Protein AF-A0A429BP55-F1 (afdb_monomer_lite)

Structure (mmCIF, N/CA/C/O backbone):
data_AF-A0A429BP55-F1
#
_entry.id   AF-A0A429BP55-F1
#
loop_
_atom_site.group_PDB
_atom_site.id
_atom_site.type_symbol
_atom_site.label_atom_id
_atom_site.label_alt_id
_atom_site.label_comp_id
_atom_site.label_asym_id
_atom_site.label_entity_id
_atom_site.label_seq_id
_atom_site.pdbx_PDB_ins_code
_atom_site.Cartn_x
_atom_site.Cartn_y
_atom_site.Cartn_z
_atom_site.occupancy
_atom_site.B_iso_or_equiv
_atom_site.auth_seq_id
_atom_site.auth_comp_id
_atom_site.auth_asym_id
_atom_site.auth_atom_id
_atom_site.pdbx_PDB_model_num
ATOM 1 N N . MET A 1 1 ? 39.271 -31.319 24.618 1.00 37.16 1 MET A N 1
ATOM 2 C CA . MET A 1 1 ? 38.105 -32.172 24.291 1.00 37.16 1 MET A CA 1
ATOM 3 C C . MET A 1 1 ? 37.480 -31.699 22.980 1.00 37.16 1 MET A C 1
ATOM 5 O O . MET A 1 1 ? 36.964 -30.593 22.928 1.00 37.16 1 MET A O 1
ATOM 9 N N . LYS A 1 2 ? 37.598 -32.488 21.903 1.00 29.12 2 LYS A N 1
ATOM 10 C CA . LYS A 1 2 ? 37.052 -32.198 20.561 1.00 29.12 2 LYS A CA 1
ATOM 11 C C . LYS A 1 2 ? 35.663 -32.841 20.429 1.00 29.12 2 LYS A C 1
ATOM 13 O O . LYS A 1 2 ? 35.550 -34.039 20.671 1.00 29.12 2 LYS A O 1
ATOM 18 N N . ARG A 1 3 ? 34.631 -32.101 20.001 1.00 34.28 3 ARG A N 1
ATOM 19 C CA . ARG A 1 3 ? 33.335 -32.673 19.581 1.00 34.28 3 ARG A CA 1
ATOM 20 C C . ARG A 1 3 ? 33.127 -32.482 18.077 1.00 34.28 3 ARG A C 1
ATOM 22 O O . ARG A 1 3 ? 33.159 -31.365 17.570 1.00 34.28 3 ARG A O 1
ATOM 29 N N . LYS A 1 4 ? 32.957 -33.615 17.389 1.00 33.56 4 LYS A N 1
ATOM 30 C CA . LYS A 1 4 ? 32.646 -33.768 15.960 1.00 33.56 4 LYS A CA 1
ATOM 31 C C . LYS A 1 4 ? 31.171 -33.431 15.699 1.00 33.56 4 LYS A C 1
ATOM 33 O O . LYS A 1 4 ? 30.312 -33.830 16.479 1.00 33.56 4 LYS A O 1
ATOM 38 N N . ARG A 1 5 ? 30.890 -32.763 14.576 1.00 32.97 5 ARG A N 1
ATOM 39 C CA . ARG A 1 5 ? 29.555 -32.632 13.964 1.00 32.97 5 ARG A CA 1
ATOM 40 C C . ARG A 1 5 ? 29.449 -33.611 12.792 1.00 32.97 5 ARG A C 1
ATOM 42 O O . ARG A 1 5 ? 30.301 -33.589 11.907 1.00 32.97 5 ARG A O 1
ATOM 49 N N . THR A 1 6 ? 28.413 -34.440 12.782 1.00 35.06 6 THR A N 1
ATOM 50 C CA . THR A 1 6 ? 28.019 -35.309 11.665 1.00 35.06 6 THR A CA 1
ATOM 51 C C . THR A 1 6 ? 26.952 -34.619 10.810 1.00 35.06 6 THR A C 1
ATOM 53 O O . THR A 1 6 ? 26.024 -34.008 11.333 1.00 35.06 6 THR A O 1
ATOM 56 N N . LYS A 1 7 ? 27.113 -34.700 9.484 1.00 29.69 7 LYS A N 1
ATOM 57 C CA . LYS A 1 7 ? 26.127 -34.319 8.459 1.00 29.69 7 LYS A CA 1
ATOM 58 C C . LYS A 1 7 ? 25.256 -35.540 8.143 1.00 29.69 7 LYS A C 1
ATOM 60 O O . LYS A 1 7 ? 25.817 -36.620 7.975 1.00 29.69 7 LYS A O 1
ATOM 65 N N . SER A 1 8 ? 23.941 -35.373 7.989 1.00 30.20 8 SER A N 1
ATOM 66 C CA . SER A 1 8 ? 23.091 -36.347 7.291 1.00 30.20 8 SER A CA 1
ATOM 67 C C . SER A 1 8 ? 22.603 -35.755 5.965 1.00 30.20 8 SER A C 1
ATOM 69 O O . SER A 1 8 ? 22.223 -34.588 5.880 1.00 30.20 8 SER A O 1
ATOM 71 N N . GLN A 1 9 ? 22.703 -36.566 4.913 1.00 29.52 9 GLN A N 1
ATOM 72 C CA . GLN A 1 9 ? 22.102 -36.353 3.601 1.00 29.52 9 GLN A CA 1
ATOM 73 C C . GLN A 1 9 ? 20.758 -37.083 3.584 1.00 29.52 9 GLN A C 1
ATOM 75 O O . GLN A 1 9 ? 20.700 -38.253 3.958 1.00 29.52 9 GLN A O 1
ATOM 80 N N . ILE A 1 10 ? 19.702 -36.426 3.107 1.00 33.28 10 ILE A N 1
ATOM 81 C CA . ILE A 1 10 ? 18.443 -37.079 2.736 1.00 33.28 10 ILE A CA 1
ATOM 82 C C . ILE A 1 10 ? 18.204 -36.771 1.261 1.00 33.28 10 ILE A C 1
ATOM 84 O O . ILE A 1 10 ? 18.055 -35.615 0.872 1.00 33.28 10 ILE A O 1
ATOM 88 N N . GLY A 1 11 ? 18.238 -37.823 0.445 1.00 28.67 11 GLY A N 1
ATOM 89 C CA . GLY A 1 11 ? 17.853 -37.795 -0.960 1.00 28.67 11 GLY A CA 1
ATOM 90 C C . GLY A 1 11 ? 16.355 -38.035 -1.118 1.00 28.67 11 GLY A C 1
ATOM 91 O O . GLY A 1 11 ? 15.770 -38.843 -0.399 1.00 28.67 11 GLY A O 1
ATOM 92 N N . THR A 1 12 ? 15.744 -37.373 -2.094 1.00 30.12 12 THR A N 1
ATOM 93 C CA . THR A 1 12 ? 14.359 -37.614 -2.507 1.00 30.12 12 THR A CA 1
ATOM 94 C C . THR A 1 12 ? 14.323 -37.988 -3.989 1.00 30.12 12 THR A C 1
ATOM 96 O O . THR A 1 12 ? 14.808 -37.268 -4.859 1.00 30.12 12 THR A O 1
ATOM 99 N N . LYS A 1 13 ? 13.779 -39.181 -4.262 1.00 30.66 13 LYS A N 1
ATOM 100 C CA . LYS A 1 13 ? 13.441 -39.699 -5.594 1.00 30.66 13 LYS A CA 1
ATOM 101 C C . LYS A 1 13 ? 12.075 -39.147 -6.003 1.00 30.66 13 LYS A C 1
ATOM 103 O O . LYS A 1 13 ? 11.149 -39.178 -5.198 1.00 30.66 13 LYS A O 1
ATOM 108 N N . SER A 1 14 ? 11.936 -38.708 -7.253 1.00 28.72 14 SER A N 1
ATOM 109 C CA . SER A 1 14 ? 10.660 -38.318 -7.855 1.00 28.72 14 SER A CA 1
ATOM 110 C C . SER A 1 14 ? 10.178 -39.379 -8.857 1.00 28.72 14 SER A C 1
ATOM 112 O O . SER A 1 14 ? 10.901 -39.813 -9.751 1.00 28.72 14 SER A O 1
ATOM 114 N N . SER A 1 15 ? 8.922 -39.789 -8.703 1.00 30.98 15 SER A N 1
ATOM 115 C CA . SER A 1 15 ? 8.085 -40.490 -9.686 1.00 30.98 15 SER A CA 1
ATOM 116 C C . SER A 1 15 ? 6.729 -39.781 -9.620 1.00 30.98 15 SER A C 1
ATOM 118 O O . SER A 1 15 ? 6.245 -39.537 -8.524 1.00 30.98 15 SER A O 1
ATOM 120 N N . GLY A 1 16 ? 6.104 -39.312 -10.691 1.00 28.91 16 GLY A N 1
ATOM 121 C CA . GLY A 1 16 ? 5.566 -40.102 -11.786 1.00 28.91 16 GLY A CA 1
ATOM 122 C C . GLY A 1 16 ? 4.452 -39.284 -12.457 1.00 28.91 16 GLY A C 1
ATOM 123 O O . GLY A 1 16 ? 3.737 -38.525 -11.811 1.00 28.91 16 GLY A O 1
ATOM 124 N N . ARG A 1 17 ? 4.368 -39.407 -13.781 1.00 32.41 17 ARG A N 1
ATOM 125 C CA . ARG A 1 17 ? 3.442 -38.732 -14.707 1.00 32.41 17 ARG A CA 1
ATOM 126 C C . ARG A 1 17 ? 1.975 -39.135 -14.500 1.00 32.41 17 ARG A C 1
ATOM 128 O O . ARG A 1 17 ? 1.699 -40.315 -14.331 1.00 32.41 17 ARG A O 1
ATOM 135 N N . SER A 1 18 ? 1.051 -38.212 -14.785 1.00 30.89 18 SER A N 1
ATOM 136 C CA . SER A 1 18 ? -0.277 -38.544 -15.326 1.00 30.89 18 SER A CA 1
ATOM 137 C C . SER A 1 18 ? -0.687 -37.565 -16.433 1.00 30.89 18 SER A C 1
ATOM 139 O O . SER A 1 18 ? -0.351 -36.383 -16.398 1.00 30.89 18 SER A O 1
ATOM 141 N N . LYS A 1 19 ? -1.332 -38.120 -17.462 1.00 34.16 19 LYS A N 1
ATOM 142 C CA . LYS A 1 19 ? -1.712 -37.529 -18.752 1.00 34.16 19 LYS A CA 1
ATOM 143 C C . LYS A 1 19 ? -3.170 -37.063 -18.706 1.00 34.16 19 LYS A C 1
ATOM 145 O O . LYS A 1 19 ? -4.012 -37.800 -18.208 1.00 34.16 19 LYS A O 1
ATOM 150 N N . THR A 1 20 ? -3.498 -35.961 -19.377 1.00 31.48 20 THR A N 1
ATOM 151 C CA . THR A 1 20 ? -4.874 -35.659 -19.811 1.00 31.48 20 THR A CA 1
ATOM 152 C C . THR A 1 20 ? -4.904 -35.173 -21.264 1.00 31.48 20 THR A C 1
ATOM 154 O O . THR A 1 20 ? -3.997 -34.492 -21.741 1.00 31.48 20 THR A O 1
ATOM 157 N N . ALA A 1 21 ? -5.928 -35.638 -21.983 1.00 33.66 21 ALA A N 1
ATOM 158 C CA . ALA A 1 21 ? -6.158 -35.515 -23.423 1.00 33.66 21 ALA A CA 1
ATOM 159 C C . ALA A 1 21 ? -6.914 -34.214 -23.805 1.00 33.66 21 ALA A C 1
ATOM 161 O O . ALA A 1 21 ? -7.487 -33.570 -22.924 1.00 33.66 21 ALA A O 1
ATOM 162 N N . PRO A 1 22 ? -6.936 -33.810 -25.096 1.00 40.03 22 PRO A N 1
ATOM 163 C CA . PRO A 1 22 ? -7.353 -32.470 -25.506 1.00 40.03 22 PRO A CA 1
ATOM 164 C C . PRO A 1 22 ? -8.816 -32.372 -25.973 1.00 40.03 22 PRO A C 1
ATOM 166 O O . PRO A 1 22 ? -9.402 -33.309 -26.514 1.00 40.03 22 PRO A O 1
ATOM 169 N N . ARG A 1 23 ? -9.375 -31.168 -25.808 1.00 30.86 23 ARG A N 1
ATOM 170 C CA . ARG A 1 23 ? -10.722 -30.749 -26.225 1.00 30.86 23 ARG A CA 1
ATOM 171 C C . ARG A 1 23 ? -10.696 -30.223 -27.672 1.00 30.86 23 ARG A C 1
ATOM 173 O O . ARG A 1 23 ? -9.867 -29.380 -28.005 1.00 30.86 23 ARG A O 1
ATOM 180 N N . LYS A 1 24 ? -11.620 -30.711 -28.511 1.00 33.28 24 LYS A N 1
ATOM 181 C CA . LYS A 1 24 ? -11.897 -30.251 -29.888 1.00 33.28 24 LYS A CA 1
ATOM 182 C C . LYS A 1 24 ? -12.398 -28.795 -29.909 1.00 33.28 24 LYS A C 1
ATOM 184 O O . LYS A 1 24 ? -13.236 -28.437 -29.085 1.00 33.28 24 LYS A O 1
ATOM 189 N N . LYS A 1 25 ? -11.976 -28.008 -30.905 1.00 35.16 25 LYS A N 1
ATOM 190 C CA . LYS A 1 25 ? -12.689 -26.810 -31.384 1.00 35.16 25 LYS A CA 1
ATOM 191 C C . LYS A 1 25 ? -12.805 -26.840 -32.909 1.00 35.16 25 LYS A C 1
ATOM 193 O O . LYS A 1 25 ? -11.903 -27.305 -33.601 1.00 35.16 25 LYS A O 1
ATOM 198 N N . THR A 1 26 ? -13.971 -26.409 -33.367 1.00 33.03 26 THR A N 1
ATOM 199 C CA . THR A 1 26 ? -14.514 -26.427 -34.726 1.00 33.03 26 THR A CA 1
ATOM 200 C C . THR A 1 26 ? -14.091 -25.214 -35.560 1.00 33.03 26 THR A C 1
ATOM 202 O O . THR A 1 26 ? -13.754 -24.164 -35.018 1.00 33.03 26 THR A O 1
ATOM 205 N N . LYS A 1 27 ? -14.116 -25.432 -36.881 1.00 33.56 27 LYS A N 1
ATOM 206 C CA . LYS A 1 27 ? -13.854 -24.527 -38.012 1.00 33.56 27 LYS A CA 1
ATOM 207 C C . LYS A 1 27 ? -14.854 -23.365 -38.134 1.00 33.56 27 LYS A C 1
ATOM 209 O O . LYS A 1 27 ? -16.016 -23.525 -37.770 1.00 33.56 27 LYS A O 1
ATOM 214 N N . GLY A 1 28 ? -14.395 -22.291 -38.777 1.00 32.03 28 GLY A N 1
ATOM 215 C CA . GLY A 1 28 ? -15.171 -21.245 -39.450 1.00 32.03 28 GLY A CA 1
ATOM 216 C C . GLY A 1 28 ? -14.226 -20.469 -40.378 1.00 32.03 28 GLY A C 1
ATOM 217 O O . GLY A 1 28 ? -13.135 -20.114 -39.943 1.00 32.03 28 GLY A O 1
ATOM 218 N N . ASP A 1 29 ? -14.620 -20.340 -41.640 1.00 31.14 29 ASP A N 1
ATOM 219 C CA . ASP A 1 29 ? -13.847 -20.010 -42.851 1.00 31.14 29 ASP A CA 1
ATOM 220 C C . ASP A 1 29 ? -13.822 -18.482 -43.171 1.00 31.14 29 ASP A C 1
ATOM 222 O O . ASP A 1 29 ? -14.364 -17.711 -42.376 1.00 31.14 29 ASP A O 1
ATOM 226 N N . PRO A 1 30 ? -13.127 -18.037 -44.250 1.00 55.69 30 PRO A N 1
ATOM 227 C CA . PRO A 1 30 ? -12.457 -16.733 -44.370 1.00 55.69 30 PRO A CA 1
ATOM 228 C C . PRO A 1 30 ? -13.143 -15.745 -45.333 1.00 55.69 30 PRO A C 1
ATOM 230 O O . PRO A 1 30 ? -14.099 -16.119 -45.991 1.00 55.69 30 PRO A O 1
ATOM 233 N N . GLU A 1 31 ? -12.596 -14.523 -45.409 1.00 29.75 31 GLU A N 1
ATOM 234 C CA . GLU A 1 31 ? -12.569 -13.524 -46.511 1.00 29.75 31 GLU A CA 1
ATOM 235 C C . GLU A 1 31 ? -12.068 -12.203 -45.853 1.00 29.75 31 GLU A C 1
ATOM 237 O O . GLU A 1 31 ? -12.269 -12.006 -44.657 1.00 29.75 31 GLU A O 1
ATOM 242 N N . ASP A 1 32 ? -11.309 -11.283 -46.445 1.00 29.34 32 ASP A N 1
ATOM 243 C CA . ASP A 1 32 ? -11.194 -10.909 -47.845 1.00 29.34 32 ASP A CA 1
ATOM 244 C C . ASP A 1 32 ? -9.894 -10.110 -48.098 1.00 29.34 32 ASP A C 1
ATOM 246 O O . ASP A 1 32 ? -9.253 -9.584 -47.180 1.00 29.34 32 ASP A O 1
ATOM 250 N N . GLU A 1 33 ? -9.519 -10.047 -49.370 1.00 31.25 33 GLU A N 1
ATOM 251 C CA . GLU A 1 33 ? -8.352 -9.381 -49.940 1.00 31.25 33 GLU A CA 1
ATOM 252 C C . GLU A 1 33 ? -8.442 -7.845 -49.877 1.00 31.25 33 GLU A C 1
ATOM 254 O O . GLU A 1 33 ? -9.520 -7.262 -49.905 1.00 31.25 33 GLU A O 1
ATOM 259 N N . THR A 1 34 ? -7.298 -7.151 -49.882 1.00 30.70 34 THR A N 1
ATOM 260 C CA . THR A 1 34 ? -7.009 -6.102 -50.885 1.00 30.70 34 THR A CA 1
ATOM 261 C C . THR A 1 34 ? -5.592 -5.547 -50.712 1.00 30.70 34 THR A C 1
ATOM 263 O O . THR A 1 34 ? -5.190 -5.051 -49.663 1.00 30.70 34 THR A O 1
ATOM 266 N N . THR A 1 35 ? -4.826 -5.632 -51.798 1.00 32.88 35 THR A N 1
ATOM 267 C CA . THR A 1 35 ? -3.535 -4.956 -52.005 1.00 32.88 35 THR A CA 1
ATOM 268 C C . THR A 1 35 ? -3.803 -3.627 -52.722 1.00 32.88 35 THR A C 1
ATOM 270 O O . THR A 1 35 ? -4.773 -3.554 -53.478 1.00 32.88 35 THR A O 1
ATOM 273 N N . PRO A 1 36 ? -2.913 -2.621 -52.626 1.00 37.66 36 PRO A N 1
ATOM 274 C CA . PRO A 1 36 ? -2.453 -2.065 -53.899 1.00 37.66 36 PRO A CA 1
ATOM 275 C C . PRO A 1 36 ? -0.951 -1.733 -53.972 1.00 37.66 36 PRO A C 1
ATOM 277 O O . PRO A 1 36 ? -0.379 -1.032 -53.146 1.00 37.66 36 PRO A O 1
ATOM 280 N N . VAL A 1 37 ? -0.351 -2.268 -55.038 1.00 29.50 37 VAL A N 1
ATOM 281 C CA . VAL A 1 37 ? 0.383 -1.572 -56.113 1.00 29.50 37 VAL A CA 1
ATOM 282 C C . VAL A 1 37 ? 1.429 -0.503 -55.741 1.00 29.50 37 VAL A C 1
ATOM 284 O O . VAL A 1 37 ? 1.161 0.679 -55.569 1.00 29.50 37 VAL A O 1
ATOM 287 N N . VAL A 1 38 ? 2.671 -0.984 -55.791 1.00 27.86 38 VAL A N 1
ATOM 288 C CA . VAL A 1 38 ? 3.917 -0.426 -56.348 1.00 27.86 38 VAL A CA 1
ATOM 289 C C . VAL A 1 38 ? 3.827 0.880 -57.169 1.00 27.86 38 VAL A C 1
ATOM 291 O O . VAL A 1 38 ? 3.259 0.910 -58.261 1.00 27.86 38 VAL A O 1
ATOM 294 N N . HIS A 1 39 ? 4.626 1.879 -56.774 1.00 30.70 39 HIS A N 1
ATOM 295 C CA . HIS A 1 39 ? 5.210 2.848 -57.708 1.00 30.70 39 HIS A CA 1
ATOM 296 C C . HIS A 1 39 ? 6.743 2.883 -57.599 1.00 30.70 39 HIS A C 1
ATOM 298 O O . HIS A 1 39 ? 7.320 3.289 -56.594 1.00 30.70 39 HIS A O 1
ATOM 304 N N . LEU A 1 40 ? 7.391 2.420 -58.674 1.00 28.69 40 LEU A N 1
ATOM 305 C CA . LEU A 1 40 ? 8.819 2.549 -58.950 1.00 28.69 40 LEU A CA 1
ATOM 306 C C . LEU A 1 40 ? 9.141 3.993 -59.364 1.00 28.69 40 LEU A C 1
ATOM 308 O O . LEU A 1 40 ? 8.604 4.473 -60.362 1.00 28.69 40 LEU A O 1
ATOM 312 N N . GLN A 1 41 ? 10.140 4.611 -58.734 1.00 31.64 41 GLN A N 1
ATOM 313 C CA . GLN A 1 41 ? 10.955 5.638 -59.385 1.00 31.64 41 GLN A CA 1
ATOM 314 C C . GLN A 1 41 ? 12.441 5.276 -59.301 1.00 31.64 41 GLN A C 1
ATOM 316 O O . GLN A 1 41 ? 12.991 4.965 -58.250 1.00 31.64 41 GLN A O 1
ATOM 321 N N . LYS A 1 42 ? 13.060 5.258 -60.486 1.00 31.75 42 LYS A N 1
ATOM 322 C CA . LYS A 1 42 ? 14.473 4.981 -60.763 1.00 31.75 42 LYS A CA 1
ATOM 323 C C . LYS A 1 42 ? 15.341 6.228 -60.533 1.00 31.75 42 LYS A C 1
ATOM 325 O O . LYS A 1 42 ? 14.858 7.337 -60.738 1.00 31.75 42 LYS A O 1
ATOM 330 N N . ARG A 1 43 ? 16.658 5.962 -60.426 1.00 30.25 43 ARG A N 1
ATOM 331 C CA . ARG A 1 43 ? 17.850 6.837 -60.617 1.00 30.25 43 ARG A CA 1
ATOM 332 C C . ARG A 1 43 ? 18.373 7.435 -59.296 1.00 30.25 43 ARG A C 1
ATOM 334 O O . ARG A 1 43 ? 17.582 7.912 -58.510 1.00 30.25 43 ARG A O 1
ATOM 341 N N . LYS A 1 44 ? 19.674 7.447 -58.972 1.00 31.34 44 LYS A N 1
ATOM 342 C CA . LYS A 1 44 ? 20.908 7.518 -59.779 1.00 31.34 44 LYS A CA 1
ATOM 343 C C . LYS A 1 44 ? 22.106 6.927 -59.000 1.00 31.34 44 LYS A C 1
ATOM 345 O O . LYS A 1 44 ? 22.083 6.796 -57.787 1.00 31.34 44 LYS A O 1
ATOM 350 N N . SER A 1 45 ? 23.124 6.597 -59.778 1.00 30.86 45 SER A N 1
ATOM 351 C CA . SER A 1 45 ? 24.451 6.032 -59.516 1.00 30.86 45 SER A CA 1
ATOM 352 C C . SER A 1 45 ? 25.366 6.755 -58.503 1.00 30.86 45 SER A C 1
ATOM 354 O O . SER A 1 45 ? 25.411 7.979 -58.494 1.00 30.86 45 SER A O 1
ATOM 356 N N . ALA A 1 46 ? 26.109 5.916 -57.759 1.00 31.62 46 ALA A N 1
ATOM 357 C CA . ALA A 1 46 ? 27.452 5.970 -57.129 1.00 31.62 46 ALA A CA 1
ATOM 358 C C . ALA A 1 46 ? 28.281 7.284 -57.096 1.00 31.62 46 ALA A C 1
ATOM 360 O O . ALA A 1 46 ? 28.222 8.091 -58.022 1.00 31.62 46 ALA A O 1
ATOM 361 N N . PRO A 1 47 ? 29.188 7.411 -56.101 1.00 37.50 47 PRO A N 1
ATOM 362 C CA . PRO A 1 47 ? 30.542 6.903 -56.346 1.00 37.50 47 PRO A CA 1
ATOM 363 C C . PRO A 1 47 ? 31.158 6.055 -55.218 1.00 37.50 47 PRO A C 1
ATOM 365 O O . PRO A 1 47 ? 30.789 6.111 -54.049 1.00 37.50 47 PRO A O 1
ATOM 368 N N . VAL A 1 48 ? 32.121 5.255 -55.668 1.00 33.34 48 VAL A N 1
ATOM 369 C CA . VAL A 1 48 ? 33.026 4.345 -54.961 1.00 33.34 48 VAL A CA 1
ATOM 370 C C . VAL A 1 48 ? 33.879 5.099 -53.934 1.00 33.34 48 VAL A C 1
ATOM 372 O O . VAL A 1 48 ? 34.502 6.100 -54.279 1.00 33.34 48 VAL A O 1
ATOM 375 N N . LEU A 1 49 ? 33.950 4.583 -52.702 1.00 29.50 49 LEU A N 1
ATOM 376 C CA . LEU A 1 49 ? 34.885 5.030 -51.666 1.00 29.50 49 LEU A CA 1
ATOM 377 C C . LEU A 1 49 ? 35.832 3.884 -51.297 1.00 29.50 49 LEU A C 1
ATOM 379 O O . LEU A 1 49 ? 35.427 2.755 -51.025 1.00 29.50 49 LEU A O 1
ATOM 383 N N . THR A 1 50 ? 37.111 4.212 -51.385 1.00 29.09 50 THR A N 1
ATOM 384 C CA . THR A 1 50 ? 38.297 3.368 -51.297 1.00 29.09 50 THR A CA 1
ATOM 385 C C . THR A 1 50 ? 38.502 2.837 -49.874 1.00 29.09 50 THR A C 1
ATOM 387 O O . THR A 1 50 ? 38.506 3.604 -48.916 1.00 29.09 50 THR A O 1
ATOM 390 N N . LEU A 1 51 ? 38.717 1.524 -49.743 1.00 30.86 51 LEU A N 1
ATOM 391 C CA . LEU A 1 51 ? 39.100 0.850 -48.498 1.00 30.86 51 LEU A CA 1
ATOM 392 C C . LEU A 1 51 ? 40.505 1.295 -48.056 1.00 30.86 51 LEU A C 1
ATOM 394 O O . LEU A 1 51 ? 41.507 0.934 -48.676 1.00 30.86 51 LEU A O 1
ATOM 398 N N . GLY A 1 52 ? 40.567 2.082 -46.981 1.00 29.41 52 GLY A N 1
ATOM 399 C CA . GLY A 1 52 ? 41.795 2.414 -46.263 1.00 29.41 52 GLY A CA 1
ATOM 400 C C . GLY A 1 52 ? 42.247 1.261 -45.363 1.00 29.41 52 GLY A C 1
ATOM 401 O O . GLY A 1 52 ? 41.441 0.639 -44.677 1.00 29.41 52 GLY A O 1
ATOM 402 N N . ARG A 1 53 ? 43.553 0.974 -45.397 1.00 29.64 53 ARG A N 1
ATOM 403 C CA . ARG A 1 53 ? 44.263 -0.024 -44.583 1.00 29.64 53 ARG A CA 1
ATOM 404 C C . ARG A 1 53 ? 43.994 0.150 -43.081 1.00 29.64 53 ARG A C 1
ATOM 406 O O . ARG A 1 53 ? 44.188 1.238 -42.549 1.00 29.64 53 ARG A O 1
ATOM 413 N N . HIS A 1 54 ? 43.688 -0.956 -42.403 1.00 31.00 54 HIS A N 1
ATOM 414 C CA . HIS A 1 54 ? 43.792 -1.084 -40.949 1.00 31.00 54 HIS A CA 1
ATOM 415 C C . HIS A 1 54 ? 45.241 -0.839 -40.494 1.00 31.00 54 HIS A C 1
ATOM 417 O O . HIS A 1 54 ? 46.135 -1.622 -40.815 1.00 31.00 54 HIS A O 1
ATOM 423 N N . GLN A 1 55 ? 45.462 0.241 -39.742 1.00 29.69 55 GLN A N 1
ATOM 424 C CA . GLN A 1 55 ? 46.601 0.370 -38.837 1.00 29.69 55 GLN A CA 1
ATOM 425 C C . GLN A 1 55 ? 46.249 -0.340 -37.528 1.00 29.69 55 GLN A C 1
ATOM 427 O O . GLN A 1 55 ? 45.221 -0.068 -36.912 1.00 29.69 55 GLN A O 1
ATOM 432 N N . SER A 1 56 ? 47.105 -1.272 -37.128 1.00 30.53 56 SER A N 1
ATOM 433 C CA . SER A 1 56 ? 47.139 -1.868 -35.798 1.00 30.53 56 SER A CA 1
ATOM 434 C C . SER A 1 56 ? 47.453 -0.783 -34.763 1.00 30.53 56 SER A C 1
ATOM 436 O O . SER A 1 56 ? 48.559 -0.246 -34.767 1.00 30.53 56 SER A O 1
ATOM 438 N N . MET A 1 57 ? 46.492 -0.454 -33.897 1.00 30.61 57 MET A N 1
ATOM 439 C CA . MET A 1 57 ? 46.759 0.321 -32.685 1.00 30.61 57 MET A CA 1
ATOM 440 C C . MET A 1 57 ? 47.400 -0.605 -31.650 1.00 30.61 57 MET A C 1
ATOM 442 O O . MET A 1 57 ? 46.754 -1.522 -31.144 1.00 30.61 57 MET A O 1
ATOM 446 N N . GLU A 1 58 ? 48.675 -0.368 -31.351 1.00 32.97 58 GLU A N 1
ATOM 447 C CA . GLU A 1 58 ? 49.287 -0.814 -30.101 1.00 32.97 58 GLU A CA 1
ATOM 448 C C . GLU A 1 58 ? 48.580 -0.087 -28.948 1.00 32.97 58 GLU A C 1
ATOM 450 O O . GLU A 1 58 ? 48.511 1.142 -28.926 1.00 32.97 58 GLU A O 1
ATOM 455 N N . MET A 1 59 ? 47.990 -0.847 -28.020 1.00 31.69 59 MET A N 1
ATOM 456 C CA . MET A 1 59 ? 47.441 -0.289 -26.787 1.00 31.69 59 MET A CA 1
ATOM 457 C C . MET A 1 59 ? 48.583 -0.048 -25.805 1.00 31.69 59 MET A C 1
ATOM 459 O O . MET A 1 59 ? 49.106 -0.988 -25.209 1.00 31.69 59 MET A O 1
ATOM 463 N N . ASP A 1 60 ? 48.938 1.221 -25.646 1.00 35.25 60 ASP A N 1
ATOM 464 C CA . ASP A 1 60 ? 49.834 1.707 -24.603 1.00 35.25 60 ASP A CA 1
ATOM 465 C C . ASP A 1 60 ? 49.154 1.518 -23.234 1.00 35.25 60 ASP A C 1
ATOM 467 O O . ASP A 1 60 ? 48.122 2.127 -22.940 1.00 35.25 60 ASP A O 1
ATOM 471 N N . SER A 1 61 ? 49.690 0.625 -22.401 1.00 36.44 61 SER A N 1
ATOM 472 C CA . SER A 1 61 ? 49.056 0.158 -21.160 1.00 36.44 61 SER A CA 1
ATOM 473 C C . SER A 1 61 ? 49.260 1.074 -19.943 1.00 36.44 61 SER A C 1
ATOM 475 O O . SER A 1 61 ? 49.004 0.634 -18.826 1.00 36.44 61 SER A O 1
ATOM 477 N N . ASP A 1 62 ? 49.715 2.318 -20.129 1.00 37.97 62 ASP A N 1
ATOM 478 C CA . ASP A 1 62 ? 50.265 3.137 -19.030 1.00 37.97 62 ASP A CA 1
ATOM 479 C C . ASP A 1 62 ? 49.641 4.535 -18.851 1.00 37.97 62 ASP A C 1
ATOM 481 O O . ASP A 1 62 ? 50.187 5.394 -18.158 1.00 37.97 62 ASP A O 1
ATOM 485 N N . THR A 1 63 ? 48.450 4.787 -19.403 1.00 38.06 63 THR A N 1
ATOM 486 C CA . THR A 1 63 ? 47.688 6.003 -19.065 1.00 38.06 63 THR A CA 1
ATOM 487 C C . THR A 1 63 ? 46.497 5.672 -18.178 1.00 38.06 63 THR A C 1
ATOM 489 O O . THR A 1 63 ? 45.408 5.345 -18.643 1.00 38.06 63 THR A O 1
ATOM 492 N N . ALA A 1 64 ? 46.690 5.788 -16.861 1.00 38.66 64 ALA A N 1
ATOM 493 C CA . ALA A 1 64 ? 45.562 5.873 -15.942 1.00 38.66 64 ALA A CA 1
ATOM 494 C C . ALA A 1 64 ? 44.624 7.004 -16.425 1.00 38.66 64 ALA A C 1
ATOM 496 O O . ALA A 1 64 ? 45.105 8.116 -16.686 1.00 38.66 64 ALA A O 1
ATOM 497 N N . PRO A 1 65 ? 43.314 6.748 -16.596 1.00 42.91 65 PRO A N 1
ATOM 498 C CA . PRO A 1 65 ? 42.388 7.748 -17.107 1.00 42.91 65 PRO A CA 1
ATOM 499 C C . PRO A 1 65 ? 42.412 8.972 -16.192 1.00 42.91 65 PRO A C 1
ATOM 501 O O . PRO A 1 65 ? 42.241 8.868 -14.977 1.00 42.91 65 PRO A O 1
ATOM 504 N N . ARG A 1 66 ? 42.657 10.151 -16.776 1.00 41.84 66 ARG A N 1
ATOM 505 C CA . ARG A 1 66 ? 42.609 11.412 -16.029 1.00 41.84 66 ARG A CA 1
ATOM 506 C C . ARG A 1 66 ? 41.206 11.571 -15.430 1.00 41.84 66 ARG A C 1
ATOM 508 O O . ARG A 1 66 ? 40.233 11.335 -16.151 1.00 41.84 66 ARG A O 1
ATOM 515 N N . PRO A 1 67 ? 41.078 11.988 -14.156 1.00 44.84 67 PRO A N 1
ATOM 516 C CA . PRO A 1 67 ? 39.775 12.199 -13.538 1.00 44.84 67 PRO A CA 1
ATOM 517 C C . PRO A 1 67 ? 38.981 13.199 -14.380 1.00 44.84 67 PRO A C 1
ATOM 519 O O . PRO A 1 67 ? 39.397 14.340 -14.578 1.00 44.84 67 PRO A O 1
ATOM 522 N N . THR A 1 68 ? 37.867 12.739 -14.945 1.00 51.47 68 THR A N 1
ATOM 523 C CA . THR A 1 68 ? 37.000 13.566 -15.782 1.00 51.47 68 THR A CA 1
ATOM 524 C C . THR A 1 68 ? 36.142 14.430 -14.866 1.00 51.47 68 THR A C 1
ATOM 526 O O . THR A 1 68 ? 35.357 13.913 -14.072 1.00 51.47 68 THR A O 1
ATOM 529 N N . THR A 1 69 ? 36.301 15.751 -14.937 1.00 60.16 69 THR A N 1
ATOM 530 C CA . THR A 1 69 ? 35.438 16.679 -14.199 1.00 60.16 69 THR A CA 1
ATOM 531 C C . THR A 1 69 ? 34.037 16.648 -14.806 1.00 60.16 69 THR A C 1
ATOM 533 O O . THR A 1 69 ? 33.849 17.072 -15.943 1.00 60.16 69 THR A O 1
ATOM 536 N N . ILE A 1 70 ? 33.050 16.167 -14.047 1.00 61.19 70 ILE A N 1
ATOM 537 C CA . ILE A 1 70 ? 31.635 16.232 -14.430 1.00 61.19 70 ILE A CA 1
ATOM 538 C C . ILE A 1 70 ? 31.127 17.647 -14.118 1.00 61.19 70 ILE A C 1
ATOM 540 O O . ILE A 1 70 ? 31.071 18.054 -12.951 1.00 61.19 70 ILE A O 1
ATOM 544 N N . THR A 1 71 ? 30.781 18.407 -15.157 1.00 66.12 71 THR A N 1
ATOM 545 C CA . THR A 1 71 ? 30.157 19.736 -15.042 1.00 66.12 71 THR A CA 1
ATOM 546 C C . THR A 1 71 ? 28.646 19.600 -15.194 1.00 66.12 71 THR A C 1
ATOM 548 O O . THR A 1 71 ? 28.200 18.918 -16.107 1.00 66.12 71 THR A O 1
ATOM 551 N N . VAL A 1 72 ? 27.871 20.250 -14.315 1.00 63.84 72 VAL A N 1
ATOM 552 C CA . VAL A 1 72 ? 26.400 20.248 -14.371 1.00 63.84 72 VAL A CA 1
ATOM 553 C C . VAL A 1 72 ? 25.882 21.458 -15.138 1.00 63.84 72 VAL A C 1
ATOM 555 O O . VAL A 1 72 ? 26.113 22.594 -14.727 1.00 63.84 72 VAL A O 1
ATOM 558 N N . SER A 1 73 ? 25.182 21.209 -16.241 1.00 69.88 73 SER A N 1
ATOM 559 C CA . SER A 1 73 ? 24.517 22.193 -17.088 1.00 69.88 73 SER A CA 1
ATOM 560 C C . SER A 1 73 ? 22.989 22.087 -16.968 1.00 69.88 73 SER A C 1
ATOM 562 O O . SER A 1 73 ? 22.440 21.071 -16.545 1.00 69.88 73 SER A O 1
ATOM 564 N N . LYS A 1 74 ? 22.262 23.165 -17.282 1.00 68.38 74 LYS A N 1
ATOM 565 C CA . LYS A 1 74 ? 20.793 23.108 -17.327 1.00 68.38 74 LYS A CA 1
ATOM 566 C C . LYS A 1 74 ? 20.347 22.563 -18.687 1.00 68.38 74 LYS A C 1
ATOM 568 O O . LYS A 1 74 ? 20.848 23.055 -19.699 1.00 68.38 74 LYS A O 1
ATOM 573 N N . PRO A 1 75 ? 19.399 21.612 -18.741 1.00 69.06 75 PRO A N 1
ATOM 574 C CA . PRO A 1 75 ? 18.853 21.148 -20.010 1.00 69.06 75 PRO A CA 1
ATOM 575 C C . PRO A 1 75 ? 18.088 22.278 -20.721 1.00 69.06 75 PRO A C 1
ATOM 577 O O . PRO A 1 75 ? 17.353 23.040 -20.092 1.00 69.06 75 PRO A O 1
ATOM 580 N N . HIS A 1 76 ? 18.240 22.371 -22.043 1.00 63.69 76 HIS A N 1
ATOM 581 C CA . HIS A 1 76 ? 17.380 23.200 -22.891 1.00 63.69 76 HIS A CA 1
ATOM 582 C C . HIS A 1 76 ? 16.100 22.413 -23.211 1.00 63.69 76 HIS A C 1
ATOM 584 O O . HIS A 1 76 ? 16.194 21.312 -23.747 1.00 63.69 76 HIS A O 1
ATOM 590 N N . THR A 1 77 ? 14.923 22.946 -22.861 1.00 62.88 77 THR A N 1
ATOM 591 C CA . THR A 1 77 ? 13.623 22.283 -23.092 1.00 62.88 77 THR A CA 1
ATOM 592 C C . THR A 1 77 ? 12.576 23.239 -23.661 1.00 62.88 77 THR A C 1
ATOM 594 O O . THR A 1 77 ? 12.542 24.418 -23.297 1.00 62.88 77 THR A O 1
ATOM 597 N N . ASP A 1 78 ? 11.707 22.715 -24.530 1.00 64.00 78 ASP A N 1
ATOM 598 C CA . ASP A 1 78 ? 10.706 23.496 -25.268 1.00 64.00 78 ASP A CA 1
ATOM 599 C C . ASP A 1 78 ? 9.349 23.535 -24.543 1.00 64.00 78 ASP A C 1
ATOM 601 O O . ASP A 1 78 ? 8.694 24.584 -24.495 1.00 64.00 78 ASP A O 1
ATOM 605 N N . ILE A 1 79 ? 8.916 22.421 -23.934 1.00 65.50 79 ILE A N 1
ATOM 606 C CA . ILE A 1 79 ? 7.601 22.341 -23.282 1.00 65.50 79 ILE A CA 1
ATOM 607 C C . ILE A 1 79 ? 7.647 23.106 -21.966 1.00 65.50 79 ILE A C 1
ATOM 609 O O . ILE A 1 79 ? 6.854 24.021 -21.728 1.00 65.50 79 ILE A O 1
ATOM 613 N N . TRP A 1 80 ? 8.603 22.787 -21.098 1.00 67.06 80 TRP A N 1
ATOM 614 C CA . TRP A 1 80 ? 8.627 23.398 -19.779 1.00 67.06 80 TRP A CA 1
ATOM 615 C C . TRP A 1 80 ? 9.019 24.876 -19.822 1.00 67.06 80 TRP A C 1
ATOM 617 O O . TRP A 1 80 ? 8.398 25.663 -19.109 1.00 67.06 80 TRP A O 1
ATOM 627 N N . GLY A 1 81 ? 9.923 25.310 -20.704 1.00 65.69 81 GLY A N 1
ATOM 628 C CA . GLY A 1 81 ? 10.253 26.735 -20.876 1.00 65.69 81 GLY A CA 1
ATOM 629 C C . GLY A 1 81 ? 9.031 27.655 -21.070 1.00 65.69 81 GLY A C 1
ATOM 630 O O . GLY A 1 81 ? 9.077 28.826 -20.690 1.00 65.69 81 GLY A O 1
ATOM 631 N N . THR A 1 82 ? 7.917 27.117 -21.583 1.00 63.59 82 THR A N 1
ATOM 632 C CA . THR A 1 82 ? 6.658 27.843 -21.821 1.00 63.59 82 THR A CA 1
ATOM 633 C C . THR A 1 82 ? 5.540 27.514 -20.820 1.00 63.59 82 THR A C 1
ATOM 635 O O . THR A 1 82 ? 4.685 28.365 -20.553 1.00 63.59 82 THR A O 1
ATOM 638 N N . VAL A 1 83 ? 5.541 26.317 -20.220 1.00 66.25 83 VAL A N 1
ATOM 639 C CA . VAL A 1 83 ? 4.508 25.884 -19.267 1.00 66.25 83 VAL A CA 1
ATOM 640 C C . VAL A 1 83 ? 4.710 26.509 -17.883 1.00 66.25 83 VAL A C 1
ATOM 642 O O . VAL A 1 83 ? 5.670 26.218 -17.160 1.00 66.25 83 VAL A O 1
ATOM 645 N N . LYS A 1 84 ? 3.720 27.311 -17.475 1.00 80.00 84 LYS A N 1
ATOM 646 C CA . LYS A 1 84 ? 3.540 27.787 -16.099 1.00 80.00 84 LYS A CA 1
ATOM 647 C C . LYS A 1 84 ? 2.644 26.806 -15.352 1.00 80.00 84 LYS A C 1
ATOM 649 O O . LYS A 1 84 ? 1.479 26.675 -15.711 1.00 80.00 84 LYS A O 1
ATOM 654 N N . PHE A 1 85 ? 3.174 26.160 -14.316 1.00 85.31 85 PHE A N 1
ATOM 655 C CA . PHE A 1 85 ? 2.381 25.304 -13.433 1.00 85.31 85 PHE A CA 1
ATOM 656 C C . PHE A 1 85 ? 1.251 26.117 -12.783 1.00 85.31 85 PHE A C 1
ATOM 658 O O . PHE A 1 85 ? 1.516 27.128 -12.128 1.00 85.31 85 PHE A O 1
ATOM 665 N N . GLN A 1 86 ? -0.000 25.695 -12.970 1.00 89.00 86 GLN A N 1
ATOM 666 C CA . GLN A 1 86 ? -1.181 26.374 -12.435 1.00 89.00 86 GLN A CA 1
ATOM 667 C C . GLN A 1 86 ? -2.145 25.371 -11.810 1.00 89.00 86 GLN A C 1
ATOM 669 O O . GLN A 1 86 ? -2.686 24.512 -12.493 1.00 89.00 86 GLN A O 1
ATOM 674 N N . ALA A 1 87 ? -2.433 25.508 -10.516 1.00 92.06 87 ALA A N 1
ATOM 675 C CA . ALA A 1 87 ? -3.443 24.686 -9.856 1.00 92.06 87 ALA A CA 1
ATOM 676 C C . ALA A 1 87 ? -4.837 24.934 -10.474 1.00 92.06 87 ALA A C 1
ATOM 678 O O . ALA A 1 87 ? -5.474 25.951 -10.198 1.00 92.06 87 ALA A O 1
ATOM 679 N N . ARG A 1 88 ? -5.315 24.011 -11.318 1.00 92.81 88 ARG A N 1
ATOM 680 C CA . ARG A 1 88 ? -6.588 24.124 -12.052 1.00 92.81 88 ARG A CA 1
ATOM 681 C C . ARG A 1 88 ? -7.258 22.765 -12.250 1.00 92.81 88 ARG A C 1
ATOM 683 O O . ARG A 1 88 ? -6.676 21.720 -11.969 1.00 92.81 88 ARG A O 1
ATOM 690 N N . LYS A 1 89 ? -8.531 22.783 -12.648 1.00 93.00 89 LYS A N 1
ATOM 691 C CA . LYS A 1 89 ? -9.313 21.566 -12.892 1.00 93.00 89 LYS A CA 1
ATOM 692 C C . LYS A 1 89 ? -8.955 20.985 -14.257 1.00 93.00 89 LYS A C 1
ATOM 694 O O . LYS A 1 89 ? -8.881 21.731 -15.227 1.00 93.00 89 LYS A O 1
ATOM 699 N N . HIS A 1 90 ? -8.830 19.663 -14.296 1.00 92.56 90 HIS A N 1
ATOM 700 C CA . HIS A 1 90 ? -8.651 18.871 -15.509 1.00 92.56 90 HIS A CA 1
ATOM 701 C C . HIS A 1 90 ? -9.622 17.696 -15.516 1.00 92.56 90 HIS A C 1
ATOM 703 O O . HIS A 1 90 ? -9.966 17.171 -14.450 1.00 92.56 90 HIS A O 1
ATOM 709 N N . ASP A 1 91 ? -10.033 17.271 -16.706 1.00 89.88 91 ASP A N 1
ATOM 710 C CA . ASP A 1 91 ? -10.844 16.071 -16.895 1.00 89.88 91 ASP A CA 1
ATOM 711 C C . ASP A 1 91 ? -9.915 14.861 -17.015 1.00 89.88 91 ASP A C 1
ATOM 713 O O . ASP A 1 91 ? -9.530 14.431 -18.100 1.00 89.88 91 ASP A O 1
ATOM 717 N N . LEU A 1 92 ? -9.505 14.338 -15.857 1.00 87.88 92 LEU A N 1
ATOM 718 C CA . LEU A 1 92 ? -8.593 13.201 -15.800 1.00 87.88 92 LEU A CA 1
ATOM 719 C C . LEU A 1 92 ? -9.279 11.921 -16.312 1.00 87.88 92 LEU A C 1
ATOM 721 O O . LEU A 1 92 ? -10.457 11.690 -16.015 1.00 87.88 92 LEU A O 1
ATOM 725 N N . PRO A 1 93 ? -8.549 11.033 -17.014 1.00 83.56 93 PRO A N 1
ATOM 726 C CA . PRO A 1 93 ? -9.072 9.718 -17.368 1.00 83.56 93 PRO A CA 1
ATOM 727 C C . PRO A 1 93 ? -9.415 8.919 -16.102 1.00 83.56 93 PRO A C 1
ATOM 729 O O . PRO A 1 93 ? -8.849 9.161 -15.037 1.00 83.56 93 PRO A O 1
ATOM 732 N N . ALA A 1 94 ? -10.284 7.907 -16.215 1.00 76.38 94 ALA A N 1
ATOM 733 C CA . ALA A 1 94 ? -10.732 7.107 -15.066 1.00 76.38 94 ALA A CA 1
ATOM 734 C C . ALA A 1 94 ? -9.568 6.540 -14.224 1.00 76.38 94 ALA A C 1
ATOM 736 O O . ALA A 1 94 ? -9.622 6.567 -12.999 1.00 76.38 94 ALA A O 1
ATOM 737 N N . GLY A 1 95 ? -8.483 6.097 -14.872 1.00 79.19 95 GLY A N 1
ATOM 738 C CA . GLY A 1 95 ? -7.279 5.601 -14.192 1.00 79.19 95 GLY A CA 1
ATOM 739 C C . GLY A 1 95 ? -6.437 6.674 -13.487 1.00 79.19 95 GLY A C 1
ATOM 740 O O . GLY A 1 95 ? -5.560 6.319 -12.710 1.00 79.19 95 GLY A O 1
ATOM 741 N N . GLY A 1 96 ? -6.695 7.961 -13.740 1.00 80.50 96 GLY A N 1
ATOM 742 C CA . GLY A 1 96 ? -6.058 9.114 -13.094 1.00 80.50 96 GLY A CA 1
ATOM 743 C C . GLY A 1 96 ? -6.829 9.654 -11.883 1.00 80.50 96 GLY A C 1
ATOM 744 O O . GLY A 1 96 ? -6.368 10.591 -11.230 1.00 80.50 96 GLY A O 1
ATOM 745 N N . VAL A 1 97 ? -7.997 9.085 -11.564 1.00 85.88 97 VAL A N 1
ATOM 746 C CA . VAL A 1 97 ? -8.831 9.521 -10.437 1.00 85.88 97 VAL A CA 1
ATOM 747 C C . VAL A 1 97 ? -8.312 8.936 -9.124 1.00 85.88 97 VAL A C 1
ATOM 749 O O . VAL A 1 97 ? -8.069 7.739 -8.991 1.00 85.88 97 VAL A O 1
ATOM 752 N N . VAL A 1 98 ? -8.156 9.786 -8.108 1.00 87.94 98 VAL A N 1
ATOM 753 C CA . VAL A 1 98 ? -7.667 9.363 -6.790 1.00 87.94 98 VAL A CA 1
ATOM 754 C C . VAL A 1 98 ? -8.764 8.621 -6.026 1.00 87.94 98 VAL A C 1
ATOM 756 O O . VAL A 1 98 ? -9.733 9.225 -5.571 1.00 87.94 98 VAL A O 1
ATOM 759 N N . HIS A 1 99 ? -8.571 7.315 -5.834 1.00 84.31 99 HIS A N 1
ATOM 760 C CA . HIS A 1 99 ? -9.457 6.455 -5.037 1.00 84.31 99 HIS A CA 1
ATOM 761 C C . HIS A 1 99 ? -8.989 6.253 -3.589 1.00 84.31 99 HIS A C 1
ATOM 763 O O . HIS A 1 99 ? -9.669 5.602 -2.798 1.00 84.31 99 HIS A O 1
ATOM 769 N N . LEU A 1 100 ? -7.835 6.815 -3.223 1.00 85.94 100 LEU A N 1
ATOM 770 C CA . LEU A 1 100 ? -7.332 6.770 -1.856 1.00 85.94 100 LEU A CA 1
ATOM 771 C C . LEU A 1 100 ? -8.286 7.539 -0.926 1.00 85.94 100 LEU A C 1
ATOM 773 O O . LEU A 1 100 ? -8.516 8.729 -1.131 1.00 85.94 100 LEU A O 1
ATOM 777 N N . ARG A 1 101 ? -8.821 6.872 0.104 1.00 84.44 101 ARG A N 1
ATOM 778 C CA . ARG A 1 101 ? -9.670 7.486 1.141 1.00 84.44 101 ARG A CA 1
ATOM 779 C C . ARG A 1 101 ? -9.033 7.293 2.520 1.00 84.44 101 ARG A C 1
ATOM 781 O O . ARG A 1 101 ? -9.255 6.256 3.144 1.00 84.44 101 ARG A O 1
ATOM 788 N N . PRO A 1 102 ? -8.175 8.221 2.967 1.00 89.38 102 PRO A N 1
ATOM 789 C CA . PRO A 1 102 ? -7.706 8.240 4.344 1.00 89.38 102 PRO A CA 1
ATOM 790 C C . PRO A 1 102 ? -8.877 8.426 5.321 1.00 89.38 102 PRO A C 1
ATOM 792 O O . PRO A 1 102 ? -9.881 9.030 4.957 1.00 89.38 102 PRO A O 1
ATOM 795 N N . LEU A 1 103 ? -8.726 7.983 6.568 1.00 88.06 103 LEU A N 1
ATOM 796 C CA . LEU A 1 103 ? -9.596 8.377 7.682 1.00 88.06 103 LEU A CA 1
ATOM 797 C C . LEU A 1 103 ? -8.776 9.156 8.706 1.00 88.06 103 LEU A C 1
ATOM 799 O O . LEU A 1 103 ? -7.658 8.761 9.032 1.00 88.06 103 LEU A O 1
ATOM 803 N N . VAL A 1 104 ? -9.324 10.259 9.208 1.00 90.12 104 VAL A N 1
ATOM 804 C CA . VAL A 1 104 ? -8.703 11.067 10.263 1.00 90.12 104 VAL A CA 1
ATOM 805 C C . VAL A 1 104 ? -9.318 10.656 11.601 1.00 90.12 104 VAL A C 1
ATOM 807 O O . VAL A 1 104 ? -10.478 10.963 11.861 1.00 90.12 104 VAL A O 1
ATOM 810 N N . ASP A 1 105 ? -8.544 9.957 12.434 1.00 87.25 105 ASP A N 1
ATOM 811 C CA . ASP A 1 105 ? -8.937 9.577 13.796 1.00 87.25 105 ASP A CA 1
ATOM 812 C C . ASP A 1 105 ? -8.756 10.779 14.732 1.00 87.25 105 ASP A C 1
ATOM 814 O O . ASP A 1 105 ? -7.653 11.328 14.856 1.00 87.25 105 ASP A O 1
ATOM 818 N N . LEU A 1 106 ? -9.845 11.194 15.377 1.00 89.00 106 LEU A N 1
ATOM 819 C CA . LEU A 1 106 ? -9.907 12.350 16.262 1.00 89.00 106 LEU A CA 1
ATOM 820 C C . LEU A 1 106 ? -10.169 11.910 17.703 1.00 89.00 106 LEU A C 1
ATOM 822 O O . LEU A 1 106 ? -11.218 11.346 18.008 1.00 89.00 106 LEU A O 1
ATOM 826 N N . ARG A 1 107 ? -9.262 12.267 18.618 1.00 87.62 107 ARG A N 1
ATOM 827 C CA . ARG A 1 107 ? -9.386 11.991 20.058 1.00 87.62 107 ARG A CA 1
ATOM 828 C C . ARG A 1 107 ? -9.340 13.275 20.885 1.00 87.62 107 ARG A C 1
ATOM 830 O O . ARG A 1 107 ? -8.696 14.257 20.511 1.00 87.62 107 ARG A O 1
ATOM 837 N N . GLY A 1 108 ? -10.017 13.264 22.030 1.00 82.50 108 GLY A N 1
ATOM 838 C CA . GLY A 1 108 ? -10.068 14.387 22.972 1.00 82.50 108 GLY A CA 1
ATOM 839 C C . GLY A 1 108 ? -11.429 14.533 23.657 1.00 82.50 108 GLY A C 1
ATOM 840 O O . GLY A 1 108 ? -12.431 14.027 23.157 1.00 82.50 108 GLY A O 1
ATOM 841 N N . GLY A 1 109 ? -11.437 15.200 24.817 1.00 75.62 109 GLY A N 1
ATOM 842 C CA . GLY A 1 109 ? -12.637 15.504 25.608 1.00 75.62 109 GLY A CA 1
ATOM 843 C C . GLY A 1 109 ? -13.299 16.828 25.209 1.00 75.62 109 GLY A C 1
ATOM 844 O O . GLY A 1 109 ? -13.436 17.134 24.029 1.00 75.62 109 GLY A O 1
ATOM 845 N N . THR A 1 110 ? -13.705 17.639 26.190 1.00 73.50 110 THR A N 1
ATOM 846 C CA . THR A 1 110 ? -14.320 18.957 25.954 1.00 73.50 110 THR A CA 1
ATOM 847 C C . THR A 1 110 ? -13.333 19.933 25.303 1.00 73.50 110 THR A C 1
ATOM 849 O O . THR A 1 110 ? -12.419 20.427 25.963 1.00 73.50 110 THR A O 1
ATOM 852 N N . GLY A 1 111 ? -13.521 20.216 24.012 1.00 83.69 111 GLY A N 1
ATOM 853 C CA . GLY A 1 111 ? -12.694 21.122 23.206 1.00 83.69 111 GLY A CA 1
ATOM 854 C C . GLY A 1 111 ? -12.520 20.613 21.767 1.00 83.69 111 GLY A C 1
ATOM 855 O O . GLY A 1 111 ? -13.116 19.596 21.414 1.00 83.69 111 GLY A O 1
ATOM 856 N N . PRO A 1 112 ? -11.721 21.296 20.923 1.00 85.31 112 PRO A N 1
ATOM 857 C CA . PRO A 1 112 ? -11.358 20.780 19.604 1.00 85.31 112 PRO A CA 1
ATOM 858 C C . PRO A 1 112 ? -10.598 19.459 19.740 1.00 85.31 112 PRO A C 1
ATOM 860 O O . PRO A 1 112 ? -9.591 19.399 20.460 1.00 85.31 112 PRO A O 1
ATOM 863 N N . LYS A 1 113 ? -11.048 18.409 19.050 1.00 91.38 113 LYS A N 1
ATOM 864 C CA . LYS A 1 113 ? -10.351 17.125 19.074 1.00 91.38 113 LYS A CA 1
ATOM 865 C C . LYS A 1 113 ? -9.044 17.233 18.299 1.00 91.38 113 LYS A C 1
ATOM 867 O O . LYS A 1 113 ? -8.887 18.030 17.368 1.00 91.38 113 LYS A O 1
ATOM 872 N N . LYS A 1 114 ? -8.082 16.412 18.700 1.00 93.56 114 LYS A N 1
ATOM 873 C CA . LYS A 1 114 ? -6.767 16.325 18.070 1.00 93.56 114 LYS A CA 1
ATOM 874 C C . LYS A 1 114 ? -6.672 15.052 17.251 1.00 93.56 114 LYS A C 1
ATOM 876 O O . LYS A 1 114 ? -7.243 14.026 17.610 1.00 93.56 114 LYS A O 1
ATOM 881 N N . ILE A 1 115 ? -5.913 15.122 16.168 1.00 91.88 115 ILE A N 1
ATOM 882 C CA . ILE A 1 115 ? -5.623 13.978 15.315 1.00 91.88 115 ILE A CA 1
ATOM 883 C C . ILE A 1 115 ? -4.751 12.998 16.095 1.00 91.88 115 ILE A C 1
ATOM 885 O O . ILE A 1 115 ? -3.598 13.301 16.406 1.00 91.88 115 ILE A O 1
ATOM 889 N N . ALA A 1 116 ? -5.302 11.826 16.386 1.00 87.94 116 ALA A N 1
ATOM 890 C CA . ALA A 1 116 ? -4.570 10.698 16.949 1.00 87.94 116 ALA A CA 1
ATOM 891 C C . ALA A 1 116 ? -4.018 9.776 15.854 1.00 87.94 116 ALA A C 1
ATOM 893 O O . ALA A 1 116 ? -3.045 9.064 16.072 1.00 87.94 116 ALA A O 1
ATOM 894 N N . GLY A 1 117 ? -4.585 9.818 14.649 1.00 87.69 117 GLY A N 1
ATOM 895 C CA . GLY A 1 117 ? -4.101 8.999 13.548 1.00 87.69 117 GLY A CA 1
ATOM 896 C C . GLY A 1 117 ? -4.656 9.422 12.199 1.00 87.69 117 GLY A C 1
ATOM 897 O O . GLY A 1 117 ? -5.705 10.053 12.099 1.00 87.69 117 GLY A O 1
ATOM 898 N N . ILE A 1 118 ? -3.935 9.049 11.144 1.00 88.56 118 ILE A N 1
ATOM 899 C CA . ILE A 1 118 ? -4.444 9.087 9.772 1.00 88.56 118 ILE A CA 1
ATOM 900 C C . ILE A 1 118 ? -4.335 7.675 9.214 1.00 88.56 118 ILE A C 1
ATOM 902 O O . ILE A 1 118 ? -3.239 7.179 8.921 1.00 88.56 118 ILE A O 1
ATOM 906 N N . LEU A 1 119 ? -5.475 7.007 9.107 1.00 85.31 119 LEU A N 1
ATOM 907 C CA . LEU A 1 119 ? -5.562 5.625 8.664 1.00 85.31 119 LEU A CA 1
ATOM 908 C C . LEU A 1 119 ? -5.586 5.618 7.142 1.00 85.31 119 LEU A C 1
ATOM 910 O O . LEU A 1 119 ? -6.402 6.292 6.520 1.00 85.31 119 LEU A O 1
ATOM 914 N N . ILE A 1 120 ? -4.658 4.885 6.536 1.00 84.25 120 ILE A N 1
ATOM 915 C CA . ILE A 1 120 ? -4.541 4.768 5.084 1.00 84.25 120 ILE A CA 1
ATOM 916 C C . ILE A 1 120 ? -4.309 3.300 4.790 1.00 84.25 120 ILE A C 1
ATOM 918 O O . ILE A 1 120 ? -3.299 2.734 5.209 1.00 84.25 120 ILE A O 1
ATOM 922 N N . SER A 1 121 ? -5.243 2.701 4.055 1.00 79.00 121 SER A N 1
ATOM 923 C CA . SER A 1 121 ? -5.128 1.307 3.655 1.00 79.00 121 SER A CA 1
ATOM 924 C C . SER A 1 121 ? -3.869 1.074 2.827 1.00 79.00 121 SER A C 1
ATOM 926 O O . SER A 1 121 ? -3.610 1.784 1.858 1.00 79.00 121 SER A O 1
ATOM 928 N N . ARG A 1 122 ? -3.133 0.008 3.148 1.00 70.81 122 ARG A N 1
ATOM 929 C CA . ARG A 1 122 ? -1.986 -0.450 2.348 1.00 70.81 122 ARG A CA 1
ATOM 930 C C . ARG A 1 122 ? -2.374 -1.023 0.985 1.00 70.81 122 ARG A C 1
ATOM 932 O O . ARG A 1 122 ? -1.510 -1.149 0.119 1.00 70.81 122 ARG A O 1
ATOM 939 N N . LEU A 1 123 ? -3.638 -1.417 0.810 1.00 68.00 123 LEU A N 1
ATOM 940 C CA . LEU A 1 123 ? -4.119 -2.032 -0.430 1.00 68.00 123 LEU A CA 1
ATOM 941 C C . LEU A 1 123 ? -4.491 -0.993 -1.485 1.00 68.00 123 LEU A C 1
ATOM 943 O O . LEU A 1 123 ? -4.415 -1.289 -2.674 1.00 68.00 123 LEU A O 1
ATOM 947 N N . GLN A 1 124 ? -4.869 0.212 -1.058 1.00 72.62 124 GLN A N 1
ATOM 948 C CA . GLN A 1 124 ? -5.153 1.307 -1.973 1.00 72.62 124 GLN A CA 1
ATOM 949 C C . GLN A 1 124 ? -3.890 2.109 -2.249 1.00 72.62 124 GLN A C 1
ATOM 951 O O . GLN A 1 124 ? -3.090 2.391 -1.357 1.00 72.62 124 GLN A O 1
ATOM 956 N N . ARG A 1 125 ? -3.731 2.501 -3.508 1.00 75.62 125 ARG A N 1
ATOM 957 C CA . ARG A 1 125 ? -2.632 3.348 -3.962 1.00 75.62 125 ARG A CA 1
ATOM 958 C C . ARG A 1 125 ? -3.194 4.541 -4.713 1.00 75.62 125 ARG A C 1
ATOM 960 O O . ARG A 1 125 ? -4.334 4.535 -5.171 1.00 75.62 125 ARG A O 1
ATOM 967 N N . THR A 1 126 ? -2.382 5.577 -4.820 1.00 88.56 126 THR A N 1
ATOM 968 C CA . THR A 1 126 ? -2.635 6.652 -5.774 1.00 88.56 126 THR A CA 1
ATOM 969 C C . THR A 1 126 ? -2.586 6.098 -7.204 1.00 88.56 126 THR A C 1
ATOM 971 O O . THR A 1 126 ? -1.876 5.113 -7.436 1.00 88.56 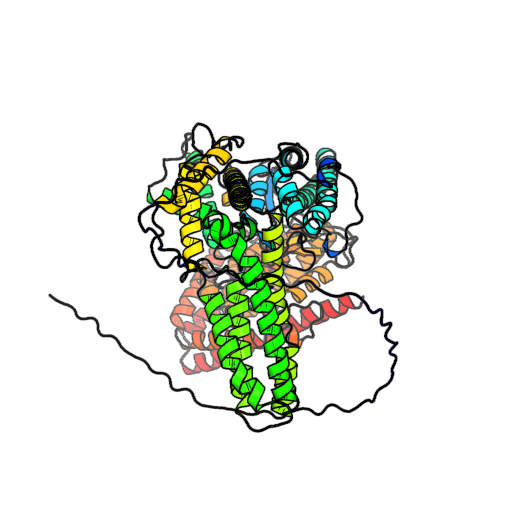126 THR A O 1
ATOM 974 N N . PRO A 1 127 ? -3.299 6.718 -8.160 1.00 90.38 127 PRO A N 1
ATOM 975 C CA . PRO A 1 127 ? -3.128 6.470 -9.589 1.00 90.38 127 PRO A CA 1
ATOM 976 C C . PRO A 1 127 ? -1.667 6.320 -10.001 1.00 90.38 127 PRO A C 1
ATOM 978 O O . PRO A 1 127 ? -0.808 7.068 -9.531 1.00 90.38 127 PRO A O 1
ATOM 981 N N . SER A 1 128 ? -1.372 5.359 -10.874 1.00 89.19 128 SER A N 1
ATOM 982 C CA . SER A 1 128 ? -0.021 5.237 -11.415 1.00 89.19 128 SER A CA 1
ATOM 983 C C . SER A 1 128 ? 0.225 6.348 -12.439 1.00 89.19 128 SER A C 1
ATOM 985 O O . SER A 1 128 ? -0.612 6.526 -13.328 1.00 89.19 128 SER A O 1
ATOM 987 N N . PRO A 1 129 ? 1.390 7.025 -12.405 1.00 88.12 129 PRO A N 1
ATOM 988 C CA . PRO A 1 129 ? 1.788 7.944 -13.473 1.00 88.12 129 PRO A CA 1
ATOM 989 C C . PRO A 1 129 ? 1.866 7.256 -14.846 1.00 88.12 129 PRO A C 1
ATOM 991 O O . PRO A 1 129 ? 1.798 7.908 -15.878 1.00 88.12 129 PRO A O 1
ATOM 994 N N . PHE A 1 130 ? 1.950 5.920 -14.871 1.00 85.50 130 PHE A N 1
ATOM 995 C CA . PHE A 1 130 ? 2.075 5.107 -16.084 1.00 85.50 130 PHE A CA 1
ATOM 996 C C . PHE A 1 130 ? 0.747 4.466 -16.523 1.00 85.50 130 PHE A C 1
ATOM 998 O O . PHE A 1 130 ? 0.742 3.422 -17.192 1.00 85.50 130 PHE A O 1
ATOM 1005 N N . GLY A 1 131 ? -0.383 5.051 -16.111 1.00 82.94 131 GLY A N 1
ATOM 1006 C CA . GLY A 1 131 ? -1.730 4.568 -16.409 1.00 82.94 131 GLY A CA 1
ATOM 1007 C C . GLY A 1 131 ? -2.024 3.229 -15.729 1.00 82.94 131 GLY A C 1
ATOM 1008 O O . GLY A 1 131 ? -2.027 3.126 -14.509 1.00 82.94 131 GLY A O 1
ATOM 1009 N N . ASN A 1 132 ? -2.250 2.174 -16.514 1.00 75.69 132 ASN A N 1
ATOM 1010 C CA . ASN A 1 132 ? -2.552 0.836 -15.982 1.00 75.69 132 ASN A CA 1
ATOM 1011 C C . ASN A 1 132 ? -1.300 0.023 -15.606 1.00 75.69 132 ASN A C 1
ATOM 1013 O O . ASN A 1 132 ? -1.414 -1.135 -15.202 1.00 75.69 132 ASN A O 1
ATOM 1017 N N . ARG A 1 133 ? -0.097 0.585 -15.783 1.00 79.06 133 ARG A N 1
ATOM 1018 C CA . ARG A 1 133 ? 1.165 -0.089 -15.453 1.00 79.06 133 ARG A CA 1
ATOM 1019 C C . ARG A 1 133 ? 1.605 0.252 -14.036 1.00 79.06 133 ARG A C 1
ATOM 1021 O O . ARG A 1 133 ? 1.516 1.402 -13.616 1.00 79.06 133 ARG A O 1
ATOM 1028 N N . MET A 1 134 ? 2.124 -0.741 -13.318 1.00 79.06 134 MET A N 1
ATOM 1029 C CA . MET A 1 134 ? 2.720 -0.540 -11.996 1.00 79.06 134 MET A CA 1
ATOM 1030 C C . MET A 1 134 ? 4.003 0.294 -12.094 1.00 79.06 134 MET A C 1
ATOM 1032 O O . MET A 1 134 ? 4.757 0.176 -13.060 1.00 79.06 134 MET A O 1
ATOM 1036 N N . GLY A 1 135 ? 4.254 1.104 -11.068 1.00 86.12 135 GLY A N 1
ATOM 1037 C CA . GLY A 1 135 ? 5.507 1.830 -10.885 1.00 86.12 135 GLY A CA 1
ATOM 1038 C C . GLY A 1 135 ? 6.180 1.468 -9.562 1.00 86.12 135 GLY A C 1
ATOM 1039 O O . GLY A 1 135 ? 5.515 1.047 -8.612 1.00 86.12 135 GLY A O 1
ATOM 1040 N N . ASP A 1 136 ? 7.496 1.648 -9.510 1.00 88.06 136 ASP A N 1
ATOM 1041 C CA . ASP A 1 136 ? 8.303 1.485 -8.305 1.00 88.06 136 ASP A CA 1
ATOM 1042 C C . ASP A 1 136 ? 8.545 2.848 -7.663 1.00 88.06 136 ASP A C 1
ATOM 1044 O O . ASP A 1 136 ? 9.034 3.771 -8.314 1.00 88.06 136 ASP A O 1
ATOM 1048 N N . HIS A 1 137 ? 8.233 2.985 -6.376 1.00 89.69 137 HIS A N 1
ATOM 1049 C CA . HIS A 1 137 ? 8.563 4.205 -5.647 1.00 89.69 137 HIS A CA 1
ATOM 1050 C C . HIS A 1 137 ? 10.049 4.209 -5.278 1.00 89.69 137 HIS A C 1
ATOM 1052 O O . HIS A 1 137 ? 10.548 3.246 -4.695 1.00 89.69 137 HIS A O 1
ATOM 1058 N N . THR A 1 138 ? 10.757 5.296 -5.581 1.00 88.75 138 THR A N 1
ATOM 1059 C CA . THR A 1 138 ? 12.189 5.441 -5.253 1.00 88.75 138 THR A CA 1
ATOM 1060 C C . THR A 1 138 ? 12.423 5.639 -3.757 1.00 88.75 138 THR A C 1
ATOM 1062 O O . THR A 1 138 ? 13.403 5.154 -3.196 1.00 88.75 138 THR A O 1
ATOM 1065 N N . THR A 1 139 ? 11.486 6.297 -3.077 1.00 89.44 139 THR A N 1
ATOM 1066 C CA . THR A 1 139 ? 11.359 6.296 -1.614 1.00 89.44 139 THR A CA 1
ATOM 1067 C C . THR A 1 139 ? 10.189 5.403 -1.232 1.00 89.44 139 THR A C 1
ATOM 1069 O O . THR A 1 139 ? 9.152 5.474 -1.883 1.00 89.44 139 THR A O 1
ATOM 1072 N N . SER A 1 140 ? 10.331 4.598 -0.176 1.00 88.75 140 SER A N 1
ATOM 1073 C CA . SER A 1 140 ? 9.239 3.774 0.361 1.00 88.75 140 SER A CA 1
ATOM 1074 C C . SER A 1 140 ? 7.925 4.556 0.459 1.00 88.75 140 SER A C 1
ATOM 1076 O O . SER A 1 140 ? 7.876 5.676 0.984 1.00 88.75 140 SER A O 1
ATOM 1078 N N . TRP A 1 141 ? 6.845 3.958 -0.045 1.00 89.06 141 TRP A N 1
ATOM 1079 C CA . TRP A 1 141 ? 5.534 4.601 -0.023 1.00 89.06 141 TRP A CA 1
ATOM 1080 C C . TRP A 1 141 ? 5.067 4.835 1.411 1.00 89.06 141 TRP A C 1
ATOM 1082 O O . TRP A 1 141 ? 4.551 5.907 1.728 1.00 89.06 141 TRP A O 1
ATOM 1092 N N . GLN A 1 142 ? 5.310 3.871 2.305 1.00 88.50 142 GLN A N 1
ATOM 1093 C CA . GLN A 1 142 ? 4.963 4.039 3.709 1.00 88.50 142 GLN A CA 1
ATOM 1094 C C . GLN A 1 142 ? 5.772 5.148 4.376 1.00 88.50 142 GLN A C 1
ATOM 1096 O O . GLN A 1 142 ? 5.213 5.848 5.205 1.00 88.50 142 GLN A O 1
ATOM 1101 N N . GLY A 1 143 ? 7.030 5.376 3.988 1.00 91.56 143 GLY A N 1
ATOM 1102 C CA . GLY A 1 143 ? 7.801 6.516 4.484 1.00 91.56 143 GLY A CA 1
ATOM 1103 C C . GLY A 1 143 ? 7.178 7.861 4.098 1.00 91.56 143 GLY A C 1
ATOM 1104 O O . GLY A 1 143 ? 7.085 8.766 4.926 1.00 91.56 143 GLY A O 1
ATOM 1105 N N . VAL A 1 144 ? 6.688 7.983 2.857 1.00 92.94 144 VAL A N 1
ATOM 1106 C CA . VAL A 1 144 ? 5.960 9.179 2.394 1.00 92.94 144 VAL A CA 1
ATOM 1107 C C . VAL A 1 144 ? 4.664 9.363 3.185 1.00 92.94 144 VAL A C 1
ATOM 1109 O O . VAL A 1 144 ? 4.415 10.450 3.704 1.00 92.94 144 VAL A O 1
ATOM 1112 N N . VAL A 1 145 ? 3.871 8.302 3.342 1.00 92.12 145 VAL A N 1
ATOM 1113 C CA . VAL A 1 145 ? 2.636 8.323 4.141 1.00 92.12 145 VAL A CA 1
ATOM 1114 C C . VAL A 1 145 ? 2.911 8.694 5.602 1.00 92.12 145 VAL A C 1
ATOM 1116 O O . VAL A 1 145 ? 2.228 9.549 6.167 1.00 92.12 145 VAL A O 1
ATOM 1119 N N . ASP A 1 146 ? 3.929 8.090 6.208 1.00 92.44 146 ASP A N 1
ATOM 1120 C CA . ASP A 1 146 ? 4.317 8.327 7.594 1.00 92.44 146 ASP A CA 1
ATOM 1121 C C . ASP A 1 146 ? 4.815 9.768 7.801 1.00 92.44 146 ASP A C 1
ATOM 1123 O O . ASP A 1 146 ? 4.516 10.364 8.832 1.00 92.44 146 ASP A O 1
ATOM 1127 N N . SER A 1 147 ? 5.451 10.395 6.802 1.00 93.25 147 SER A N 1
ATOM 1128 C CA . SER A 1 147 ? 5.825 11.817 6.883 1.00 93.25 147 SER A CA 1
ATOM 1129 C C . SER A 1 147 ? 4.613 12.753 6.984 1.00 93.25 147 SER A C 1
ATOM 1131 O O . SER A 1 147 ? 4.648 13.749 7.712 1.00 93.25 147 SER A O 1
ATOM 1133 N N . VAL A 1 148 ? 3.506 12.412 6.312 1.00 94.31 148 VAL A N 1
ATOM 1134 C CA . VAL A 1 148 ? 2.238 13.144 6.431 1.00 94.31 148 VAL A CA 1
ATOM 1135 C C . VAL A 1 148 ? 1.597 12.869 7.790 1.00 94.31 148 VAL A C 1
ATOM 1137 O O . VAL A 1 148 ? 1.205 13.810 8.475 1.00 94.31 148 VAL A O 1
ATOM 1140 N N . ARG A 1 149 ? 1.554 11.605 8.236 1.00 92.81 149 ARG A N 1
ATOM 1141 C CA . ARG A 1 149 ? 1.039 11.233 9.569 1.00 92.81 149 ARG A CA 1
ATOM 1142 C C . ARG A 1 149 ? 1.750 11.995 10.682 1.00 92.81 149 ARG A C 1
ATOM 1144 O O . ARG A 1 149 ? 1.090 12.658 11.477 1.00 92.81 149 ARG A O 1
ATOM 1151 N N . ALA A 1 150 ? 3.079 11.952 10.696 1.00 91.69 150 ALA A N 1
ATOM 1152 C CA . ALA A 1 150 ? 3.908 12.626 11.687 1.00 91.69 150 ALA A CA 1
ATOM 1153 C C . ALA A 1 150 ? 3.680 14.148 11.696 1.00 91.69 150 ALA A C 1
ATOM 1155 O O . ALA A 1 150 ? 3.616 14.768 12.759 1.00 91.69 150 ALA A O 1
ATOM 1156 N N . SER A 1 151 ? 3.502 14.750 10.515 1.00 92.06 151 SER A N 1
ATOM 1157 C CA . SER A 1 151 ? 3.288 16.196 10.369 1.00 92.06 151 SER A CA 1
ATOM 1158 C C . SER A 1 151 ? 1.925 16.663 10.884 1.00 92.06 151 SER A C 1
ATOM 1160 O O . SER A 1 151 ? 1.810 17.800 11.354 1.00 92.06 151 SER A O 1
ATOM 1162 N N . LEU A 1 152 ? 0.901 15.808 10.798 1.00 94.50 152 LEU A N 1
ATOM 1163 C CA . LEU A 1 152 ? -0.481 16.135 11.160 1.00 94.50 152 LEU A CA 1
ATOM 1164 C C . LEU A 1 152 ? -0.879 15.652 12.565 1.00 94.50 152 LEU A C 1
ATOM 1166 O O . LEU A 1 152 ? -1.833 16.172 13.140 1.00 94.50 152 LEU A O 1
ATOM 1170 N N . TYR A 1 153 ? -0.144 14.701 13.140 1.00 92.31 153 TYR A N 1
ATOM 1171 C CA . TYR A 1 153 ? -0.425 14.135 14.458 1.00 92.31 153 TYR A CA 1
ATOM 1172 C C . TYR A 1 153 ? -0.432 15.184 15.583 1.00 92.31 153 TYR A C 1
ATOM 1174 O O . TYR A 1 153 ? 0.412 16.081 15.641 1.00 92.31 153 TYR A O 1
ATOM 1182 N N . GLY A 1 154 ? -1.387 15.051 16.507 1.00 91.12 154 GLY A N 1
ATOM 1183 C CA . GLY A 1 154 ? -1.549 15.911 17.682 1.00 91.12 154 GLY A CA 1
ATOM 1184 C C . GLY A 1 154 ? -2.103 17.310 17.391 1.00 91.12 154 GLY A C 1
ATOM 1185 O O . GLY A 1 154 ? -2.289 18.092 18.326 1.00 91.12 154 GLY A O 1
ATOM 1186 N N . LYS A 1 155 ? -2.378 17.633 16.124 1.00 94.62 155 LYS A N 1
ATOM 1187 C CA . LYS A 1 155 ? -2.990 18.896 15.693 1.00 94.62 155 LYS A CA 1
ATOM 1188 C C . LYS A 1 155 ? -4.509 18.782 15.675 1.00 94.62 155 LYS A C 1
ATOM 1190 O O . LYS A 1 155 ? -5.051 17.702 15.467 1.00 94.62 155 LYS A O 1
ATOM 1195 N N . THR A 1 156 ? -5.203 19.898 15.847 1.00 96.19 156 THR A N 1
ATOM 1196 C CA . THR A 1 156 ? -6.623 20.001 15.479 1.00 96.19 156 THR A CA 1
ATOM 1197 C C . THR A 1 156 ? -6.788 19.913 13.959 1.00 96.19 156 THR A C 1
ATOM 1199 O O . THR A 1 156 ? -5.834 20.152 13.214 1.00 96.19 156 THR A O 1
ATOM 1202 N N . VAL A 1 157 ? -8.000 19.632 13.466 1.00 96.56 157 VAL A N 1
ATOM 1203 C CA . VAL A 1 157 ? -8.275 19.564 12.015 1.00 96.56 157 VAL A CA 1
ATOM 1204 C C . VAL A 1 157 ? -7.825 20.837 11.282 1.00 96.56 157 VAL A C 1
ATOM 1206 O O . VAL A 1 157 ? -7.216 20.756 10.218 1.00 96.56 157 VAL A O 1
ATOM 1209 N N . LYS A 1 158 ? -8.050 22.017 11.874 1.00 97.38 158 LYS A N 1
ATOM 1210 C CA . LYS A 1 158 ? -7.667 23.305 11.271 1.00 97.38 158 LYS A CA 1
ATOM 1211 C C . LYS A 1 158 ? -6.154 23.499 11.223 1.00 97.38 158 LYS A C 1
ATOM 1213 O O . LYS A 1 158 ? -5.610 23.859 10.184 1.00 97.38 158 LYS A O 1
ATOM 1218 N N . GLU A 1 159 ? -5.457 23.223 12.323 1.00 97.50 159 GLU A N 1
ATOM 1219 C CA . GLU A 1 159 ? -3.990 23.290 12.366 1.00 97.50 159 GLU A CA 1
ATOM 1220 C C . GLU A 1 159 ? -3.346 22.283 11.405 1.00 97.50 159 GLU A C 1
ATOM 1222 O O . GLU A 1 159 ? -2.318 22.576 10.792 1.00 97.50 159 GLU A O 1
ATOM 1227 N N . ALA A 1 160 ? -3.946 21.100 11.268 1.00 97.44 160 ALA A N 1
ATOM 1228 C CA . ALA A 1 160 ? -3.515 20.075 10.333 1.00 97.44 160 ALA A CA 1
ATOM 1229 C C . ALA A 1 160 ? -3.740 20.500 8.875 1.00 97.44 160 ALA A C 1
ATOM 1231 O O . ALA A 1 160 ? -2.831 20.350 8.063 1.00 97.44 160 ALA A O 1
ATOM 1232 N N . ALA A 1 161 ? -4.886 21.103 8.544 1.00 98.31 161 ALA A N 1
ATOM 1233 C CA . ALA A 1 161 ? -5.138 21.658 7.213 1.00 98.31 161 ALA A CA 1
ATOM 1234 C C . ALA A 1 161 ? -4.113 22.747 6.845 1.00 98.31 161 ALA A C 1
ATOM 1236 O O . ALA A 1 161 ? -3.553 22.720 5.749 1.00 98.31 161 ALA A O 1
ATOM 1237 N N . THR A 1 162 ? -3.787 23.649 7.777 1.00 98.31 162 THR A N 1
ATOM 1238 C CA . THR A 1 162 ? -2.723 24.652 7.589 1.00 98.31 162 THR A CA 1
ATOM 1239 C C . THR A 1 162 ? -1.353 24.004 7.384 1.00 98.31 162 THR A C 1
ATOM 1241 O O . THR A 1 162 ? -0.608 24.401 6.489 1.00 98.31 162 THR A O 1
ATOM 1244 N N . ALA A 1 163 ? -1.011 22.984 8.178 1.00 96.44 163 ALA A N 1
ATOM 1245 C CA . ALA A 1 163 ? 0.249 22.260 8.023 1.00 96.44 163 ALA A CA 1
ATOM 1246 C C . ALA A 1 163 ? 0.333 21.550 6.661 1.00 96.44 163 ALA A C 1
ATOM 1248 O O . ALA A 1 163 ? 1.356 21.641 5.984 1.00 96.44 163 ALA A O 1
ATOM 1249 N N . LEU A 1 164 ? -0.753 20.909 6.221 1.00 98.06 164 LEU A N 1
ATOM 1250 C CA . LEU A 1 164 ? -0.828 20.246 4.921 1.00 98.06 164 LEU A CA 1
ATOM 1251 C C . LEU A 1 164 ? -0.714 21.244 3.760 1.00 98.06 164 LEU A C 1
ATOM 1253 O O . LEU A 1 164 ? -0.031 20.957 2.779 1.00 98.06 164 LEU A O 1
ATOM 1257 N N . LEU A 1 165 ? -1.316 22.434 3.878 1.00 98.25 165 LEU A N 1
ATOM 1258 C CA . LEU A 1 165 ? -1.135 23.518 2.906 1.00 98.25 165 LEU A CA 1
ATOM 1259 C C . LEU A 1 165 ? 0.329 23.955 2.808 1.00 98.25 165 LEU A C 1
ATOM 1261 O O . LEU A 1 165 ? 0.825 24.135 1.700 1.00 98.25 165 LEU A O 1
ATOM 1265 N N . ALA A 1 166 ? 1.042 24.072 3.931 1.00 96.44 166 ALA A N 1
ATOM 1266 C CA . ALA A 1 166 ? 2.465 24.413 3.923 1.00 96.44 166 ALA A CA 1
ATOM 1267 C C . ALA A 1 166 ? 3.323 23.310 3.269 1.00 96.44 166 ALA A C 1
ATOM 1269 O O . ALA A 1 166 ? 4.222 23.603 2.474 1.00 96.44 166 ALA A O 1
ATOM 1270 N N . MET A 1 167 ? 3.011 22.036 3.540 1.00 95.38 167 MET A N 1
ATOM 1271 C CA . MET A 1 167 ? 3.648 20.896 2.868 1.00 95.38 167 MET A CA 1
ATOM 1272 C C . MET A 1 167 ? 3.388 20.919 1.356 1.00 95.38 167 MET A C 1
ATOM 1274 O O . MET A 1 167 ? 4.315 20.757 0.561 1.00 95.38 167 MET A O 1
ATOM 1278 N N . GLN A 1 168 ? 2.140 21.163 0.948 1.00 97.12 168 GLN A N 1
ATOM 1279 C CA . GLN A 1 168 ? 1.760 21.255 -0.457 1.00 97.12 168 GLN A CA 1
ATOM 1280 C C . GLN A 1 168 ? 2.434 22.447 -1.142 1.00 97.12 168 GLN A C 1
ATOM 1282 O O . GLN A 1 168 ? 2.943 22.281 -2.244 1.00 97.12 168 GLN A O 1
ATOM 1287 N N . ALA A 1 169 ? 2.485 23.619 -0.508 1.00 95.06 169 ALA A N 1
ATOM 1288 C CA . ALA A 1 169 ? 3.168 24.795 -1.046 1.00 95.06 169 ALA A CA 1
ATOM 1289 C C . ALA A 1 169 ? 4.661 24.516 -1.268 1.00 95.06 169 ALA A C 1
ATOM 1291 O O . ALA A 1 169 ? 5.186 24.793 -2.343 1.00 95.06 169 ALA A O 1
ATOM 1292 N N . THR A 1 170 ? 5.317 23.865 -0.301 1.00 92.12 170 THR A N 1
ATOM 1293 C CA . THR A 1 170 ? 6.713 23.425 -0.438 1.00 92.12 170 THR A CA 1
ATOM 1294 C C . THR A 1 170 ? 6.887 22.483 -1.629 1.00 92.12 170 THR A C 1
ATOM 1296 O O . THR A 1 170 ? 7.839 22.627 -2.387 1.00 92.12 170 THR A O 1
ATOM 1299 N N . ALA A 1 171 ? 5.977 21.521 -1.818 1.00 93.25 171 ALA A N 1
ATOM 1300 C CA . ALA A 1 171 ? 6.040 20.577 -2.933 1.00 93.25 171 ALA A CA 1
ATOM 1301 C C . ALA A 1 171 ? 5.761 21.245 -4.295 1.00 93.25 171 ALA A C 1
ATOM 1303 O O . ALA A 1 171 ? 6.434 20.922 -5.270 1.00 93.25 171 ALA A O 1
ATOM 1304 N N . GLN A 1 172 ? 4.812 22.188 -4.361 1.00 93.62 172 GLN A N 1
ATOM 1305 C CA . GLN A 1 172 ? 4.521 22.970 -5.569 1.00 93.62 172 GLN A CA 1
ATOM 1306 C C . GLN A 1 172 ? 5.710 23.838 -5.976 1.00 93.62 172 GLN A C 1
ATOM 1308 O O . GLN A 1 172 ? 6.068 23.826 -7.149 1.00 93.62 172 GLN A O 1
ATOM 1313 N N . ALA A 1 173 ? 6.366 24.500 -5.016 1.00 91.06 173 ALA A N 1
ATOM 1314 C CA . ALA A 1 173 ? 7.555 25.317 -5.262 1.00 91.06 173 ALA A CA 1
ATOM 1315 C C . ALA A 1 173 ? 8.659 24.520 -5.976 1.00 91.06 173 ALA A C 1
ATOM 1317 O O . ALA A 1 173 ? 9.272 25.003 -6.921 1.00 91.06 173 ALA A O 1
ATOM 1318 N N . GLN A 1 174 ? 8.837 23.236 -5.632 1.00 88.69 174 GLN A N 1
ATOM 1319 C CA . GLN A 1 174 ? 9.816 22.379 -6.317 1.00 88.69 174 GLN A CA 1
ATOM 1320 C C . GLN A 1 174 ? 9.545 22.206 -7.817 1.00 88.69 174 GLN A C 1
ATOM 1322 O O . GLN A 1 174 ? 10.479 21.863 -8.538 1.00 88.69 174 GLN A O 1
ATOM 1327 N N . VAL A 1 175 ? 8.298 22.382 -8.262 1.00 89.19 175 VAL A N 1
ATOM 1328 C CA . VAL A 1 175 ? 7.853 22.245 -9.658 1.00 89.19 175 VAL A CA 1
ATOM 1329 C C . VAL A 1 175 ? 7.724 23.607 -10.342 1.00 89.19 175 VAL A C 1
ATOM 1331 O O . VAL A 1 175 ? 8.031 23.719 -11.527 1.00 89.19 175 VAL A O 1
ATOM 1334 N N . SER A 1 176 ? 7.243 24.629 -9.629 1.00 87.31 176 SER A N 1
ATOM 1335 C CA . SER A 1 176 ? 6.997 25.961 -10.187 1.00 87.31 176 SER A CA 1
ATOM 1336 C C . SER A 1 176 ? 8.251 26.821 -10.282 1.00 87.31 176 SER A C 1
ATOM 1338 O O . SER A 1 176 ? 8.336 27.660 -11.178 1.00 87.31 176 SER A O 1
ATOM 1340 N N . ASP A 1 177 ? 9.207 26.636 -9.371 1.00 86.56 177 ASP A N 1
ATOM 1341 C CA . ASP A 1 177 ? 10.406 27.464 -9.330 1.00 86.56 177 ASP A CA 1
ATOM 1342 C C . ASP A 1 177 ? 11.354 27.066 -10.474 1.00 86.56 177 ASP A C 1
ATOM 1344 O O . ASP A 1 177 ? 11.618 25.874 -10.658 1.00 86.56 177 ASP A O 1
ATOM 1348 N N . PRO A 1 178 ? 11.921 28.029 -11.231 1.00 82.44 178 PRO A N 1
ATOM 1349 C CA . PRO A 1 178 ? 12.857 27.731 -12.321 1.00 82.44 178 PRO A CA 1
ATOM 1350 C C . PRO A 1 178 ? 14.108 26.955 -11.882 1.00 82.44 178 PRO A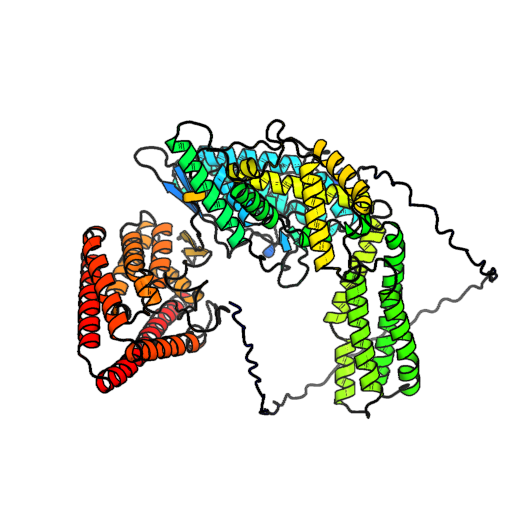 C 1
ATOM 1352 O O . PRO A 1 178 ? 14.714 26.254 -12.689 1.00 82.44 178 PRO A O 1
ATOM 1355 N N . ASP A 1 179 ? 14.480 27.088 -10.608 1.00 80.75 179 ASP A N 1
ATOM 1356 C CA . ASP A 1 179 ? 15.596 26.388 -9.960 1.00 80.75 179 ASP A CA 1
ATOM 1357 C C . ASP A 1 179 ? 15.121 25.235 -9.054 1.00 80.75 179 ASP A C 1
ATOM 1359 O O . ASP A 1 179 ? 15.888 24.679 -8.266 1.00 80.75 179 ASP A O 1
ATOM 1363 N N . GLY A 1 180 ? 13.837 24.878 -9.131 1.00 83.81 180 GLY A N 1
ATOM 1364 C CA . GLY A 1 180 ? 13.239 23.820 -8.335 1.00 83.81 180 GLY A CA 1
ATOM 1365 C C . GLY A 1 180 ? 13.784 22.438 -8.705 1.00 83.81 180 GLY A C 1
ATOM 1366 O O . GLY A 1 180 ? 13.869 22.065 -9.872 1.00 83.81 180 GLY A O 1
ATOM 1367 N N . ALA A 1 181 ? 14.092 21.629 -7.692 1.00 83.81 181 ALA A N 1
ATOM 1368 C CA . ALA A 1 181 ? 14.584 20.260 -7.863 1.00 83.81 181 ALA A CA 1
ATOM 1369 C C . ALA A 1 181 ? 13.668 19.377 -8.734 1.00 83.81 181 ALA A C 1
ATOM 1371 O O . ALA A 1 181 ? 14.139 18.641 -9.597 1.00 83.81 181 ALA A O 1
ATOM 1372 N N . ALA A 1 182 ? 12.349 19.438 -8.515 1.00 86.38 182 ALA A N 1
ATOM 1373 C CA . ALA A 1 182 ? 11.405 18.655 -9.309 1.00 86.38 182 ALA A CA 1
ATOM 1374 C C . ALA A 1 182 ? 11.237 19.244 -10.715 1.00 86.38 182 ALA A C 1
ATOM 1376 O O . ALA A 1 182 ? 11.033 18.505 -11.669 1.00 86.38 182 ALA A O 1
ATOM 1377 N N . ARG A 1 183 ? 11.370 20.559 -10.873 1.00 86.94 183 ARG A N 1
ATOM 1378 C CA . ARG A 1 183 ? 11.369 21.201 -12.180 1.00 86.94 183 ARG A CA 1
ATOM 1379 C C . ARG A 1 183 ? 12.541 20.732 -13.038 1.00 86.94 183 ARG A C 1
ATOM 1381 O O . ARG A 1 183 ? 12.325 20.332 -14.177 1.00 86.94 183 ARG A O 1
ATOM 1388 N N . ASP A 1 184 ? 13.750 20.717 -12.483 1.00 84.25 184 ASP A N 1
ATOM 1389 C CA . ASP A 1 184 ? 14.936 20.220 -13.187 1.00 84.25 184 ASP A CA 1
ATOM 1390 C C . ASP A 1 184 ? 14.792 18.744 -13.581 1.00 84.25 184 ASP A C 1
ATOM 1392 O O . ASP A 1 184 ? 15.030 18.375 -14.730 1.00 84.25 184 ASP A O 1
ATOM 1396 N N . LEU A 1 185 ? 14.290 17.905 -12.670 1.00 88.31 185 LEU A N 1
ATOM 1397 C CA . LEU A 1 185 ? 14.019 16.495 -12.962 1.00 88.31 185 LEU A CA 1
ATOM 1398 C C . LEU A 1 185 ? 12.944 16.297 -14.041 1.00 88.31 185 LEU A C 1
ATOM 1400 O O . LEU A 1 185 ? 13.064 15.375 -14.839 1.00 88.31 185 LEU A O 1
ATOM 1404 N N . LEU A 1 186 ? 11.912 17.145 -14.096 1.00 87.62 186 LEU A N 1
ATOM 1405 C CA . LEU A 1 186 ? 10.909 17.110 -15.166 1.00 87.62 186 LEU A CA 1
ATOM 1406 C C . LEU A 1 186 ? 11.498 17.505 -16.521 1.00 87.62 186 LEU A C 1
ATOM 1408 O O . LEU A 1 186 ? 11.171 16.867 -17.515 1.00 87.62 186 LEU A O 1
ATOM 1412 N N . MET A 1 187 ? 12.368 18.517 -16.567 1.00 86.75 187 MET A N 1
ATOM 1413 C CA . MET A 1 187 ? 13.058 18.908 -17.802 1.00 86.75 187 MET A CA 1
ATOM 1414 C C . MET A 1 187 ? 13.986 17.794 -18.299 1.00 86.75 187 MET A C 1
ATOM 1416 O O . MET A 1 187 ? 14.035 17.503 -19.488 1.00 86.75 187 MET A O 1
ATOM 1420 N N . ARG A 1 188 ? 14.684 17.118 -17.384 1.00 86.75 188 ARG A N 1
ATOM 1421 C CA . ARG A 1 188 ? 15.515 15.949 -17.704 1.00 86.75 188 ARG A CA 1
ATOM 1422 C C . ARG A 1 188 ? 14.684 14.762 -18.183 1.00 86.75 188 ARG A C 1
ATOM 1424 O O . ARG A 1 188 ? 15.064 14.112 -19.152 1.00 86.75 188 ARG A O 1
ATOM 1431 N N . LEU A 1 189 ? 13.543 14.516 -17.540 1.00 87.31 189 LEU A N 1
ATOM 1432 C CA . LEU A 1 189 ? 12.582 13.513 -17.984 1.00 87.31 189 LEU A CA 1
ATOM 1433 C C . LEU A 1 189 ? 12.038 13.852 -19.376 1.00 87.31 189 LEU A C 1
ATOM 1435 O O . LEU A 1 189 ? 11.931 12.956 -20.191 1.00 87.31 189 LEU A O 1
ATOM 1439 N N . GLU A 1 190 ? 11.759 15.120 -19.689 1.00 87.12 190 GLU A N 1
ATOM 1440 C CA . GLU A 1 190 ? 11.310 15.539 -21.026 1.00 87.12 190 GLU A CA 1
ATOM 1441 C C . GLU A 1 190 ? 12.331 15.183 -22.116 1.00 87.12 190 GLU A C 1
ATOM 1443 O O . GLU A 1 190 ? 11.944 14.709 -23.187 1.00 87.12 190 GLU A O 1
ATOM 1448 N N . THR A 1 191 ? 13.630 15.334 -21.829 1.00 83.81 191 THR A N 1
ATOM 1449 C CA . THR A 1 191 ? 14.707 14.957 -22.756 1.00 83.81 191 THR A CA 1
ATOM 1450 C C . THR A 1 191 ? 14.643 13.482 -23.153 1.00 83.81 191 THR A C 1
ATOM 1452 O O . THR A 1 191 ? 14.948 13.148 -24.296 1.00 83.81 191 THR A O 1
ATOM 1455 N N . VAL A 1 192 ? 14.244 12.590 -22.242 1.00 83.56 192 VAL A N 1
ATOM 1456 C CA . VAL A 1 192 ? 14.192 11.138 -22.497 1.00 83.56 192 VAL A CA 1
ATOM 1457 C C . VAL A 1 192 ? 12.790 10.666 -22.890 1.00 83.56 192 VAL A C 1
ATOM 1459 O O . VAL A 1 192 ? 12.632 9.956 -23.882 1.00 83.56 192 VAL A O 1
ATOM 1462 N N . ASP A 1 193 ? 11.758 11.151 -22.209 1.00 85.75 193 ASP A N 1
ATOM 1463 C CA . ASP A 1 193 ? 10.347 10.821 -22.393 1.00 85.75 193 ASP A CA 1
ATOM 1464 C C . ASP A 1 193 ? 9.448 12.061 -22.200 1.00 85.75 193 ASP A C 1
ATOM 1466 O O . ASP A 1 193 ? 8.831 12.293 -21.155 1.00 85.75 193 ASP A O 1
ATOM 1470 N N . ALA A 1 194 ? 9.330 12.857 -23.265 1.00 86.25 194 ALA A N 1
ATOM 1471 C CA . ALA A 1 194 ? 8.436 14.013 -23.314 1.00 86.25 194 ALA A CA 1
ATOM 1472 C C . ALA A 1 194 ? 6.959 13.659 -23.057 1.00 86.25 194 ALA A C 1
ATOM 1474 O O . ALA A 1 194 ? 6.207 14.500 -22.563 1.00 86.25 194 ALA A O 1
ATOM 1475 N N . THR A 1 195 ? 6.531 12.425 -23.363 1.00 86.50 195 THR A N 1
ATOM 1476 C CA . THR A 1 195 ? 5.136 12.006 -23.154 1.00 86.50 195 THR A CA 1
ATOM 1477 C C . THR A 1 195 ? 4.860 11.771 -21.673 1.00 86.50 195 THR A C 1
ATOM 1479 O O . THR A 1 195 ? 3.849 12.262 -21.171 1.00 86.50 195 THR A O 1
ATOM 1482 N N . ASP A 1 196 ? 5.757 11.085 -20.954 1.00 86.69 196 ASP A N 1
ATOM 1483 C CA . ASP A 1 196 ? 5.645 10.927 -19.496 1.00 86.69 196 ASP A CA 1
ATOM 1484 C C . ASP A 1 196 ? 5.735 12.285 -18.784 1.00 86.69 196 ASP A C 1
ATOM 1486 O O . ASP A 1 196 ? 4.903 12.607 -17.933 1.00 86.69 196 ASP A O 1
ATOM 1490 N N . ALA A 1 197 ? 6.687 13.138 -19.180 1.00 87.25 197 ALA A N 1
ATOM 1491 C CA . ALA A 1 197 ? 6.821 14.477 -18.608 1.00 87.25 197 ALA A CA 1
ATOM 1492 C C . ALA A 1 197 ? 5.532 15.310 -18.759 1.00 87.25 197 ALA A C 1
ATOM 1494 O O . ALA A 1 197 ? 5.064 15.898 -17.779 1.00 87.25 197 ALA A O 1
ATOM 1495 N N . ALA A 1 198 ? 4.926 15.319 -19.951 1.00 87.00 198 ALA A N 1
ATOM 1496 C CA . ALA A 1 198 ? 3.673 16.027 -20.214 1.00 87.00 198 ALA A CA 1
ATOM 1497 C C . ALA A 1 198 ? 2.469 15.394 -19.492 1.00 87.00 198 ALA A C 1
ATOM 1499 O O . ALA A 1 198 ? 1.636 16.107 -18.929 1.00 87.00 198 ALA A O 1
ATOM 1500 N N . GLY A 1 199 ? 2.394 14.060 -19.439 1.00 88.88 199 GLY A N 1
ATOM 1501 C CA . GLY A 1 199 ? 1.300 13.329 -18.790 1.00 88.88 199 GLY A CA 1
ATOM 1502 C C . GLY A 1 199 ? 1.194 13.564 -17.279 1.00 88.88 199 GLY A C 1
ATOM 1503 O O . GLY A 1 199 ? 0.136 13.351 -16.688 1.00 88.88 199 GLY A O 1
ATOM 1504 N N . ARG A 1 200 ? 2.264 14.047 -16.637 1.00 91.06 200 ARG A N 1
ATOM 1505 C CA . ARG A 1 200 ? 2.294 14.357 -15.197 1.00 91.06 200 ARG A CA 1
ATOM 1506 C C . ARG A 1 200 ? 1.704 15.719 -14.844 1.00 91.06 200 ARG A C 1
ATOM 1508 O O . ARG A 1 200 ? 1.335 15.924 -13.688 1.00 91.06 200 ARG A O 1
ATOM 1515 N N . ILE A 1 201 ? 1.599 16.641 -15.801 1.00 90.81 201 ILE A N 1
ATOM 1516 C CA . ILE A 1 201 ? 1.230 18.041 -15.542 1.00 90.81 201 ILE A CA 1
ATOM 1517 C C . ILE A 1 201 ? -0.201 18.142 -15.019 1.00 90.81 201 ILE A C 1
ATOM 1519 O O . ILE A 1 201 ? -0.428 18.682 -13.937 1.00 90.81 201 ILE A O 1
ATOM 1523 N N . GLU A 1 202 ? -1.162 17.584 -15.753 1.00 93.06 202 GLU A N 1
ATOM 1524 C CA . GLU A 1 202 ? -2.580 17.696 -15.403 1.00 93.06 202 GLU A CA 1
ATOM 1525 C C . GLU A 1 202 ? -2.912 17.038 -14.050 1.00 93.06 202 GLU A C 1
ATOM 1527 O O . GLU A 1 202 ? -3.569 17.690 -13.228 1.00 93.06 202 GLU A O 1
ATOM 1532 N N . PRO A 1 203 ? -2.432 15.813 -13.727 1.00 93.94 203 PRO A N 1
ATOM 1533 C CA . PRO A 1 203 ? -2.612 15.242 -12.393 1.00 93.94 203 PRO A CA 1
ATOM 1534 C C . PRO A 1 203 ? -2.019 16.107 -11.274 1.00 93.94 203 PRO A C 1
ATOM 1536 O O . PRO A 1 203 ? -2.658 16.266 -10.231 1.00 93.94 203 PRO A O 1
ATOM 1539 N N . LEU A 1 204 ? -0.830 16.693 -11.477 1.00 95.06 204 LEU A N 1
ATOM 1540 C CA . LEU A 1 204 ? -0.198 17.580 -10.494 1.00 95.06 204 LEU A CA 1
ATOM 1541 C C . LEU A 1 204 ? -1.031 18.850 -10.268 1.00 95.06 204 LEU A C 1
ATOM 1543 O O . LEU A 1 204 ? -1.309 19.206 -9.122 1.00 95.06 204 LEU A O 1
ATOM 1547 N N . GLU A 1 205 ? -1.458 19.519 -11.339 1.00 95.69 205 GLU A N 1
ATOM 1548 C CA . GLU A 1 205 ? -2.279 20.735 -11.270 1.00 95.69 205 GLU A CA 1
ATOM 1549 C C . GLU A 1 205 ? -3.633 20.468 -10.597 1.00 95.69 205 GLU A C 1
ATOM 1551 O O . GLU A 1 205 ? -4.055 21.223 -9.713 1.00 95.69 205 GLU A O 1
ATOM 1556 N N . ASN A 1 206 ? -4.283 19.355 -10.953 1.00 96.19 206 ASN A N 1
ATOM 1557 C CA . ASN A 1 206 ? -5.573 18.978 -10.390 1.00 96.19 206 ASN A CA 1
ATOM 1558 C C . ASN A 1 206 ? -5.468 18.617 -8.902 1.00 96.19 206 ASN A C 1
ATOM 1560 O O . ASN A 1 206 ? -6.281 19.084 -8.101 1.00 96.19 206 ASN A O 1
ATOM 1564 N N . SER A 1 207 ? -4.459 17.834 -8.506 1.00 96.62 207 SER A N 1
ATOM 1565 C CA . SER A 1 207 ? -4.233 17.516 -7.094 1.00 96.62 207 SER A CA 1
ATOM 1566 C C . SER A 1 207 ? -3.866 18.755 -6.280 1.00 96.62 207 SER A C 1
ATOM 1568 O O . SER A 1 207 ? -4.411 18.932 -5.194 1.00 96.62 207 SER A O 1
ATOM 1570 N N . ALA A 1 208 ? -3.024 19.654 -6.800 1.00 97.44 208 ALA A N 1
ATOM 1571 C CA . ALA A 1 208 ? -2.687 20.909 -6.126 1.00 97.44 208 ALA A CA 1
ATOM 1572 C C . ALA A 1 208 ? -3.928 21.773 -5.845 1.00 97.44 208 ALA A C 1
ATOM 1574 O O . ALA A 1 208 ? -4.097 22.259 -4.723 1.00 97.44 208 ALA A O 1
ATOM 1575 N N . ARG A 1 209 ? -4.824 21.909 -6.833 1.00 97.44 209 ARG A N 1
ATOM 1576 C CA . ARG A 1 209 ? -6.108 22.605 -6.672 1.00 97.44 209 ARG A CA 1
ATOM 1577 C C . ARG A 1 209 ? -6.979 21.935 -5.611 1.00 97.44 209 ARG A C 1
ATOM 1579 O O . ARG A 1 209 ? -7.457 22.608 -4.703 1.00 97.44 209 ARG A O 1
ATOM 1586 N N . LEU A 1 210 ? -7.175 20.619 -5.710 1.00 97.44 210 LEU A N 1
ATOM 1587 C CA . LEU A 1 210 ? -8.039 19.887 -4.784 1.00 97.44 210 LEU A CA 1
ATOM 1588 C C . LEU A 1 210 ? -7.510 19.921 -3.346 1.00 97.44 210 LEU A C 1
ATOM 1590 O O . LEU A 1 210 ? -8.314 20.024 -2.426 1.00 97.44 210 LEU A O 1
ATOM 1594 N N . VAL A 1 211 ? -6.190 19.894 -3.126 1.00 98.25 211 VAL A N 1
ATOM 1595 C CA . VAL A 1 211 ? -5.621 20.113 -1.784 1.00 98.25 211 VAL A CA 1
ATOM 1596 C C . VAL A 1 211 ? -6.040 21.480 -1.243 1.00 98.25 211 VAL A C 1
ATOM 1598 O O . VAL A 1 211 ? -6.514 21.562 -0.113 1.00 98.25 211 VAL A O 1
ATOM 1601 N N . ALA A 1 212 ? -5.904 22.543 -2.042 1.00 97.94 212 ALA A N 1
ATOM 1602 C CA . ALA A 1 212 ? -6.260 23.894 -1.617 1.00 97.94 212 ALA A CA 1
ATOM 1603 C C . ALA A 1 212 ? -7.756 24.026 -1.285 1.00 97.94 212 ALA A C 1
ATOM 1605 O O . ALA A 1 212 ? -8.106 24.515 -0.211 1.00 97.94 212 ALA A O 1
ATOM 1606 N N . GLU A 1 213 ? -8.632 23.535 -2.165 1.00 98.12 213 GLU A N 1
ATOM 1607 C CA . GLU A 1 213 ? -10.088 23.555 -1.969 1.00 98.12 213 GLU A CA 1
ATOM 1608 C C . GLU A 1 213 ? -10.513 22.775 -0.722 1.00 98.12 213 GLU A C 1
ATOM 1610 O O . GLU A 1 213 ? -11.266 23.280 0.109 1.00 98.12 213 GLU A O 1
ATOM 1615 N N . GLN A 1 214 ? -10.008 21.552 -0.557 1.00 98.12 214 GLN A N 1
ATOM 1616 C CA . GLN A 1 214 ? -10.399 20.689 0.554 1.00 98.12 214 GLN A CA 1
ATOM 1617 C C . GLN A 1 214 ? -9.835 21.181 1.892 1.00 98.12 214 GLN A C 1
ATOM 1619 O O . GLN A 1 214 ? -10.536 21.143 2.903 1.00 98.12 214 GLN A O 1
ATOM 1624 N N . CYS A 1 215 ? -8.620 21.739 1.916 1.00 98.31 215 CYS A N 1
ATOM 1625 C CA . CYS A 1 215 ? -8.116 22.421 3.108 1.00 98.31 215 CYS A CA 1
ATOM 1626 C C . CYS A 1 215 ? -8.932 23.680 3.439 1.00 98.31 215 CYS A C 1
ATOM 1628 O O . CYS A 1 215 ? -9.185 23.933 4.614 1.00 98.31 215 CYS A O 1
ATOM 1630 N N . ALA A 1 216 ? -9.391 24.451 2.446 1.00 98.25 216 ALA A N 1
ATOM 1631 C CA . ALA A 1 216 ? -10.260 25.607 2.688 1.00 98.25 216 ALA A CA 1
ATOM 1632 C C . ALA A 1 216 ? -11.605 25.195 3.317 1.00 98.25 216 ALA A C 1
ATOM 1634 O O . ALA A 1 216 ? -12.080 25.850 4.251 1.00 98.25 216 ALA A O 1
ATOM 1635 N N . ILE A 1 217 ? -12.183 24.074 2.871 1.00 97.88 217 ILE A N 1
ATOM 1636 C CA . ILE A 1 217 ? -13.363 23.471 3.509 1.00 97.88 217 ILE A CA 1
ATOM 1637 C C . ILE A 1 217 ? -13.026 23.062 4.950 1.00 97.88 217 ILE A C 1
ATOM 1639 O O . ILE A 1 217 ? -13.706 23.497 5.873 1.00 97.88 217 ILE A O 1
ATOM 1643 N N . ALA A 1 218 ? -11.940 22.317 5.175 1.00 97.12 218 ALA A N 1
ATOM 1644 C CA . ALA A 1 218 ? -11.532 21.875 6.514 1.00 97.12 218 ALA A CA 1
ATOM 1645 C C . ALA A 1 218 ? -11.279 23.038 7.501 1.00 97.12 218 ALA A C 1
ATOM 1647 O O . ALA A 1 218 ? -11.527 22.909 8.700 1.00 97.12 218 ALA A O 1
ATOM 1648 N N . LEU A 1 219 ? -10.802 24.187 7.011 1.00 98.00 219 LEU A N 1
ATOM 1649 C CA . LEU A 1 219 ? -10.554 25.387 7.817 1.00 98.00 219 LEU A CA 1
ATOM 1650 C C . LEU A 1 219 ? -11.841 26.140 8.200 1.00 98.00 219 LEU A C 1
ATOM 1652 O O . LEU A 1 219 ? -11.919 26.721 9.292 1.00 98.00 219 LEU A O 1
ATOM 1656 N N . SER A 1 220 ? -12.832 26.150 7.306 1.00 97.44 220 SER A N 1
ATOM 1657 C CA . SER A 1 220 ? -14.064 26.940 7.442 1.00 97.44 220 SER A CA 1
ATOM 1658 C C . SER A 1 220 ? -15.243 26.160 8.029 1.00 97.44 220 SER A C 1
ATOM 1660 O O . SER A 1 220 ? -16.101 26.757 8.683 1.00 97.44 220 SER A O 1
ATOM 1662 N N . GLU A 1 221 ? -15.272 24.841 7.847 1.00 96.81 221 GLU A N 1
ATOM 1663 C CA . GLU A 1 221 ? -16.345 23.969 8.312 1.00 96.81 221 GLU A CA 1
ATOM 1664 C C . GLU A 1 221 ? -16.428 23.940 9.849 1.00 96.81 221 GLU A C 1
ATOM 1666 O O . GLU A 1 221 ? -15.426 23.912 10.571 1.00 96.81 221 GLU A O 1
ATOM 1671 N N . LYS A 1 222 ? -17.664 23.988 10.355 1.00 94.31 222 LYS A N 1
ATOM 1672 C CA . LYS A 1 222 ? -17.984 23.965 11.788 1.00 94.31 222 LYS A CA 1
ATOM 1673 C C . LYS A 1 222 ? -18.227 22.544 12.282 1.00 94.31 222 LYS A C 1
ATOM 1675 O O . LYS A 1 222 ? -17.957 22.255 13.444 1.00 94.31 222 LYS A O 1
ATOM 1680 N N . ASN A 1 223 ? -18.750 21.669 11.425 1.00 90.44 223 ASN A N 1
ATOM 1681 C CA . ASN A 1 223 ? -18.916 20.259 11.740 1.00 90.44 223 ASN A CA 1
ATOM 1682 C C . ASN A 1 223 ? -17.558 19.545 11.659 1.00 90.44 223 ASN A C 1
ATOM 1684 O O . ASN A 1 223 ? -17.007 19.346 10.579 1.00 90.44 223 ASN A O 1
ATOM 1688 N N . GLU A 1 224 ? -17.034 19.131 12.810 1.00 89.19 224 GLU A N 1
ATOM 1689 C CA . GLU A 1 224 ? -15.702 18.529 12.922 1.00 89.19 224 GLU A CA 1
ATOM 1690 C C . GLU A 1 224 ? -15.532 17.260 12.066 1.00 89.19 224 GLU A C 1
ATOM 1692 O O . GLU A 1 224 ? -14.476 17.070 11.468 1.00 89.19 224 GLU A O 1
ATOM 1697 N N . SER A 1 225 ? -16.579 16.439 11.924 1.00 85.19 225 SER A N 1
ATOM 1698 C CA . SER A 1 225 ? -16.552 15.237 11.078 1.00 85.19 225 SER A CA 1
ATOM 1699 C C . SER A 1 225 ? -16.431 15.590 9.590 1.00 85.19 225 SER A C 1
ATOM 1701 O O . SER A 1 225 ? -15.573 15.045 8.897 1.00 85.19 225 SER A O 1
ATOM 1703 N N . LYS A 1 226 ? -17.199 16.576 9.105 1.00 87.75 226 LYS A N 1
ATOM 1704 C CA . LYS A 1 226 ? -17.072 17.070 7.720 1.00 87.75 226 LYS A CA 1
ATOM 1705 C C . LYS A 1 226 ? -15.717 17.727 7.465 1.00 87.75 226 LYS A C 1
ATOM 1707 O O . LYS A 1 226 ? -15.110 17.507 6.419 1.00 87.75 226 LYS A O 1
ATOM 1712 N N . ALA A 1 227 ? -15.214 18.496 8.432 1.00 94.00 227 ALA A N 1
ATOM 1713 C CA . ALA A 1 227 ? -13.888 19.097 8.346 1.00 94.00 227 ALA A CA 1
ATOM 1714 C C . ALA A 1 227 ? -12.791 18.018 8.264 1.00 94.00 227 ALA A C 1
ATOM 1716 O O . ALA A 1 227 ? -11.862 18.132 7.463 1.00 94.00 227 ALA A O 1
ATOM 1717 N N . ALA A 1 228 ? -12.918 16.943 9.049 1.00 92.25 228 ALA A N 1
ATOM 1718 C CA . ALA A 1 228 ? -12.015 15.797 9.025 1.00 92.25 228 ALA A CA 1
ATOM 1719 C C . ALA A 1 228 ? -12.070 15.032 7.690 1.00 92.25 228 ALA A C 1
ATOM 1721 O O . ALA A 1 228 ? -11.022 14.658 7.164 1.00 92.25 228 ALA A O 1
ATOM 1722 N N . GLN A 1 229 ? -13.256 14.856 7.099 1.00 89.81 229 GLN A N 1
ATOM 1723 C CA . GLN A 1 229 ? -13.423 14.229 5.780 1.00 89.81 229 GLN A CA 1
ATOM 1724 C C . GLN A 1 229 ? -12.805 15.076 4.652 1.00 89.81 229 GLN A C 1
ATOM 1726 O O . GLN A 1 229 ? -12.143 14.549 3.750 1.00 89.81 229 GLN A O 1
ATOM 1731 N N . ALA A 1 230 ? -12.955 16.402 4.722 1.00 95.19 230 ALA A N 1
ATOM 1732 C CA . ALA A 1 230 ? -12.288 17.318 3.801 1.00 95.19 230 ALA A CA 1
ATOM 1733 C C . ALA A 1 230 ? -10.758 17.227 3.948 1.00 95.19 230 ALA A C 1
ATOM 1735 O O . ALA A 1 230 ? -10.046 17.057 2.957 1.00 95.19 230 ALA A O 1
ATOM 1736 N N . LEU A 1 231 ? -10.238 17.220 5.183 1.00 97.31 231 LEU A N 1
ATOM 1737 C CA . LEU A 1 231 ? -8.811 17.011 5.442 1.00 97.31 231 LEU A CA 1
ATOM 1738 C C . LEU A 1 231 ? -8.316 15.655 4.909 1.00 97.31 231 LEU A C 1
ATOM 1740 O O . LEU A 1 231 ? -7.261 15.601 4.281 1.00 97.31 231 LEU A O 1
ATOM 1744 N N . ALA A 1 232 ? -9.072 14.571 5.098 1.00 94.69 232 ALA A N 1
ATOM 1745 C CA . ALA A 1 232 ? -8.744 13.256 4.547 1.00 94.69 232 ALA A CA 1
ATOM 1746 C C . ALA A 1 232 ? -8.619 13.284 3.015 1.00 94.69 232 ALA A C 1
ATOM 1748 O O . ALA A 1 232 ? -7.663 12.746 2.450 1.00 94.69 232 ALA A O 1
ATOM 1749 N N . THR A 1 233 ? -9.549 13.962 2.339 1.00 94.94 233 THR A N 1
ATOM 1750 C CA . THR A 1 233 ? -9.503 14.142 0.881 1.00 94.94 233 THR A CA 1
ATOM 1751 C C . THR A 1 233 ? -8.290 14.974 0.465 1.00 94.94 233 THR A C 1
ATOM 1753 O O . THR A 1 233 ? -7.599 14.615 -0.491 1.00 94.94 233 THR A O 1
ATOM 1756 N N . ALA A 1 234 ? -7.968 16.040 1.203 1.00 97.69 234 ALA A N 1
ATOM 1757 C CA . ALA A 1 234 ? -6.764 16.830 0.965 1.00 97.69 234 ALA A CA 1
ATOM 1758 C C . ALA A 1 234 ? -5.488 15.982 1.120 1.00 97.69 234 ALA A C 1
ATOM 1760 O O . ALA A 1 234 ? -4.601 16.048 0.271 1.00 97.69 234 ALA A O 1
ATOM 1761 N N . VAL A 1 235 ? -5.404 15.125 2.145 1.00 97.38 235 VAL A N 1
ATOM 1762 C CA . VAL A 1 235 ? -4.273 14.200 2.341 1.00 97.38 235 VAL A CA 1
ATOM 1763 C C . VAL A 1 235 ? -4.128 13.251 1.152 1.00 97.38 235 VAL A C 1
ATOM 1765 O O . VAL A 1 235 ? -3.020 13.077 0.643 1.00 97.38 235 VAL A O 1
ATOM 1768 N N . ALA A 1 236 ? -5.230 12.675 0.665 1.00 95.94 236 ALA A N 1
ATOM 1769 C CA . ALA A 1 236 ? -5.210 11.794 -0.502 1.00 95.94 236 ALA A CA 1
ATOM 1770 C C . ALA A 1 236 ? -4.639 12.490 -1.748 1.00 95.94 236 ALA A C 1
ATOM 1772 O O . ALA A 1 236 ? -3.817 11.921 -2.468 1.00 95.94 236 ALA A O 1
ATOM 1773 N N . GLN A 1 237 ? -5.051 13.737 -1.983 1.00 97.44 237 GLN A N 1
ATOM 1774 C CA . GLN A 1 237 ? -4.604 14.535 -3.123 1.00 97.44 237 GLN A CA 1
ATOM 1775 C C . GLN A 1 237 ? -3.155 15.000 -2.974 1.00 97.44 237 GLN A C 1
ATOM 1777 O O . GLN A 1 237 ? -2.408 14.971 -3.948 1.00 97.44 237 GLN A O 1
ATOM 1782 N N . HIS A 1 238 ? -2.714 15.337 -1.760 1.00 97.75 238 HIS A N 1
ATOM 1783 C CA . HIS A 1 238 ? -1.311 15.648 -1.492 1.00 97.75 238 HIS A CA 1
ATOM 1784 C C . HIS A 1 238 ? -0.410 14.435 -1.771 1.00 97.75 238 HIS A C 1
ATOM 1786 O O . HIS A 1 238 ? 0.606 14.549 -2.453 1.00 97.75 238 HIS A O 1
ATOM 1792 N N . LEU A 1 239 ? -0.814 13.244 -1.320 1.00 96.38 239 LEU A N 1
ATOM 1793 C CA . LEU A 1 239 ? -0.101 12.001 -1.616 1.00 96.38 239 LEU A CA 1
ATOM 1794 C C . LEU A 1 239 ? -0.073 11.703 -3.124 1.00 96.38 239 LEU A C 1
ATOM 1796 O O . LEU A 1 239 ? 0.966 11.297 -3.645 1.00 96.38 239 LEU A O 1
ATOM 1800 N N . ASN A 1 240 ? -1.172 11.958 -3.844 1.00 95.75 240 ASN A N 1
ATOM 1801 C CA . ASN A 1 240 ? -1.202 11.825 -5.302 1.00 95.75 240 ASN A CA 1
ATOM 1802 C C . ASN A 1 240 ? -0.256 12.808 -6.003 1.00 95.75 240 ASN A C 1
ATOM 1804 O O . ASN A 1 240 ? 0.439 12.419 -6.943 1.00 95.75 240 ASN A O 1
ATOM 1808 N N . PHE A 1 241 ? -0.182 14.049 -5.520 1.00 96.69 241 PHE A N 1
ATOM 1809 C CA . PHE A 1 241 ? 0.763 15.047 -6.012 1.00 96.69 241 PHE A CA 1
ATOM 1810 C C . PHE A 1 241 ? 2.207 14.555 -5.851 1.00 96.69 241 PHE A C 1
ATOM 1812 O O . PHE A 1 241 ? 2.964 14.506 -6.818 1.00 96.69 241 PHE A O 1
ATOM 1819 N N . LEU A 1 242 ? 2.576 14.097 -4.648 1.00 95.44 242 LEU A N 1
ATOM 1820 C CA . LEU A 1 242 ? 3.915 13.565 -4.369 1.00 95.44 242 LEU A CA 1
ATOM 1821 C C . LEU A 1 242 ? 4.264 12.324 -5.203 1.00 95.44 242 LEU A C 1
ATOM 1823 O O . LEU A 1 242 ? 5.441 12.101 -5.487 1.00 95.44 242 LEU A O 1
ATOM 1827 N N . ASN A 1 243 ? 3.266 11.520 -5.577 1.00 94.25 243 ASN A N 1
ATOM 1828 C CA . ASN A 1 243 ? 3.434 10.353 -6.439 1.00 94.25 243 ASN A CA 1
ATOM 1829 C C . ASN A 1 243 ? 3.721 10.731 -7.906 1.00 94.25 243 ASN A C 1
ATOM 1831 O O . ASN A 1 243 ? 4.481 10.032 -8.574 1.00 94.25 243 ASN A O 1
ATOM 1835 N N . HIS A 1 244 ? 3.151 11.836 -8.395 1.00 94.12 244 HIS A N 1
ATOM 1836 C CA . HIS A 1 244 ? 3.337 12.297 -9.776 1.00 94.12 244 HIS A CA 1
ATOM 1837 C C . HIS A 1 244 ? 4.580 13.165 -9.981 1.00 94.12 244 HIS A C 1
ATOM 1839 O O . HIS A 1 244 ? 5.024 13.304 -11.123 1.00 94.12 244 HIS A O 1
ATOM 1845 N N . LEU A 1 245 ? 5.181 13.694 -8.905 1.00 93.19 245 LEU A N 1
ATOM 1846 C CA . LEU A 1 245 ? 6.486 14.354 -8.981 1.00 93.19 245 LEU A CA 1
ATOM 1847 C C . LEU A 1 245 ? 7.486 13.448 -9.729 1.00 93.19 245 LEU A C 1
ATOM 1849 O O . LEU A 1 245 ? 7.500 12.234 -9.484 1.00 93.19 245 LEU A O 1
ATOM 1853 N N . PRO A 1 246 ? 8.334 13.999 -10.613 1.00 89.62 246 PRO A N 1
ATOM 1854 C CA . PRO A 1 246 ? 9.255 13.206 -11.428 1.00 89.62 246 PRO A CA 1
ATOM 1855 C C . PRO A 1 246 ? 10.123 12.317 -10.545 1.00 89.62 246 PRO A C 1
ATOM 1857 O O . PRO A 1 246 ? 10.438 12.686 -9.409 1.00 89.62 246 PRO A O 1
ATOM 1860 N N . VAL A 1 247 ? 10.458 11.131 -11.055 1.00 88.75 247 VAL A N 1
ATOM 1861 C CA . VAL A 1 247 ? 11.304 10.111 -10.406 1.00 88.75 247 VAL A CA 1
ATOM 1862 C C . VAL A 1 247 ? 10.839 9.651 -9.008 1.00 88.75 247 VAL A C 1
ATOM 1864 O O . VAL A 1 247 ? 11.474 8.818 -8.367 1.00 88.75 247 VAL A O 1
ATOM 1867 N N . SER A 1 248 ? 9.695 10.131 -8.517 1.00 90.44 248 SER A N 1
ATOM 1868 C CA . SER A 1 248 ? 9.067 9.671 -7.269 1.00 90.44 248 SER A CA 1
ATOM 1869 C C . SER A 1 248 ? 8.573 8.244 -7.389 1.00 90.44 248 SER A C 1
ATOM 1871 O O . SER A 1 248 ? 8.717 7.447 -6.461 1.00 90.44 248 SER A O 1
ATOM 1873 N N . THR A 1 249 ? 8.023 7.965 -8.563 1.00 90.56 249 THR A N 1
ATOM 1874 C CA . THR A 1 249 ? 7.555 6.672 -9.017 1.00 90.56 249 THR A CA 1
ATOM 1875 C C . THR A 1 249 ? 8.083 6.510 -10.434 1.00 90.56 249 THR A C 1
ATOM 1877 O O . THR A 1 249 ? 7.835 7.368 -11.286 1.00 90.56 249 THR A O 1
ATOM 1880 N N . VAL A 1 250 ? 8.850 5.447 -10.652 1.00 88.62 250 VAL A N 1
ATOM 1881 C CA . VAL A 1 250 ? 9.534 5.135 -11.916 1.00 88.62 250 VAL A CA 1
ATOM 1882 C C . VAL A 1 250 ? 8.939 3.865 -12.518 1.00 88.62 250 VAL A C 1
ATOM 1884 O O . VAL A 1 250 ? 8.313 3.091 -11.780 1.00 88.62 250 VAL A O 1
ATOM 1887 N N . PRO A 1 251 ? 9.096 3.609 -13.825 1.00 85.19 251 PRO A N 1
ATOM 1888 C CA . PRO A 1 251 ? 8.609 2.373 -14.415 1.00 85.19 251 PRO A CA 1
ATOM 1889 C C . PRO A 1 251 ? 9.154 1.145 -13.669 1.00 85.19 251 PRO A C 1
ATOM 1891 O O . PRO A 1 251 ? 10.346 1.035 -13.344 1.00 85.19 251 PRO A O 1
ATOM 1894 N N . ALA A 1 252 ? 8.258 0.214 -13.349 1.00 83.56 252 ALA A N 1
ATOM 1895 C CA . ALA A 1 252 ? 8.647 -1.026 -12.700 1.00 83.56 252 ALA A CA 1
ATOM 1896 C C . ALA A 1 252 ? 9.514 -1.885 -13.630 1.00 83.56 252 ALA A C 1
ATOM 1898 O O . ALA A 1 252 ? 9.217 -2.019 -14.814 1.00 83.56 252 ALA A O 1
ATOM 1899 N N . ALA A 1 253 ? 10.532 -2.555 -13.078 1.00 72.81 253 ALA A N 1
ATOM 1900 C CA . ALA A 1 253 ? 11.376 -3.486 -13.845 1.00 72.81 253 ALA A CA 1
ATOM 1901 C C . ALA A 1 253 ? 10.627 -4.738 -14.340 1.00 72.81 253 ALA A C 1
ATOM 1903 O O . ALA A 1 253 ? 11.147 -5.509 -15.142 1.00 72.81 253 ALA A O 1
ATOM 1904 N N . SER A 1 254 ? 9.431 -4.991 -13.809 1.00 70.25 254 SER A N 1
ATOM 1905 C CA . SER A 1 254 ? 8.564 -6.078 -14.240 1.00 70.25 254 SER A CA 1
ATOM 1906 C C . SER A 1 254 ? 7.106 -5.653 -14.139 1.00 70.25 254 SER A C 1
ATOM 1908 O O . SER A 1 254 ? 6.759 -4.787 -13.336 1.00 70.25 254 SER A O 1
ATOM 1910 N N . ALA A 1 255 ? 6.227 -6.340 -14.871 1.00 59.84 255 ALA A N 1
ATOM 1911 C CA . ALA A 1 255 ? 4.783 -6.109 -14.803 1.00 59.84 255 ALA A CA 1
ATOM 1912 C C . ALA A 1 255 ? 4.203 -6.223 -13.376 1.00 59.84 255 ALA A C 1
ATOM 1914 O O . ALA A 1 255 ? 3.145 -5.663 -13.101 1.00 59.84 255 ALA A O 1
ATOM 1915 N N . ARG A 1 256 ? 4.884 -6.935 -12.463 1.00 56.78 256 ARG A N 1
ATOM 1916 C CA . ARG A 1 256 ? 4.444 -7.116 -11.073 1.00 56.78 256 ARG A CA 1
ATOM 1917 C C . ARG A 1 256 ? 4.825 -5.945 -10.152 1.00 56.78 256 ARG A C 1
ATOM 1919 O O . ARG A 1 256 ? 4.277 -5.865 -9.056 1.00 56.78 256 ARG A O 1
ATOM 1926 N N . GLY A 1 257 ? 5.723 -5.048 -10.566 1.00 62.88 257 GLY A N 1
ATOM 1927 C CA . GLY A 1 257 ? 6.322 -4.072 -9.648 1.00 62.88 257 GLY A CA 1
ATOM 1928 C C . GLY A 1 257 ? 7.332 -4.696 -8.682 1.00 62.88 257 GLY A C 1
ATOM 1929 O O . GLY A 1 257 ? 7.519 -5.915 -8.637 1.00 62.88 257 GLY A O 1
ATOM 1930 N N . SER A 1 258 ? 7.984 -3.850 -7.891 1.00 63.12 258 SER A N 1
ATOM 1931 C CA . SER A 1 258 ? 8.785 -4.240 -6.734 1.00 63.12 258 SER A CA 1
ATOM 1932 C C . SER A 1 258 ? 7.899 -4.919 -5.689 1.00 63.12 258 SER A C 1
ATOM 1934 O O . SER A 1 258 ? 6.868 -4.388 -5.274 1.00 63.12 258 SER A O 1
ATOM 1936 N N . THR A 1 259 ? 8.311 -6.095 -5.215 1.00 54.88 259 THR A N 1
ATOM 1937 C CA . THR A 1 259 ? 7.580 -6.865 -4.196 1.00 54.88 259 THR A CA 1
ATOM 1938 C C . THR A 1 259 ? 7.774 -6.336 -2.769 1.00 54.88 259 THR A C 1
ATOM 1940 O O . THR A 1 259 ? 7.520 -7.069 -1.817 1.00 54.88 259 THR A O 1
ATOM 1943 N N . GLY A 1 260 ? 8.218 -5.085 -2.593 1.00 56.91 260 GLY A N 1
ATOM 1944 C CA . GLY A 1 260 ? 8.347 -4.450 -1.277 1.00 56.91 260 GLY A CA 1
ATOM 1945 C C . GLY A 1 260 ? 9.311 -5.199 -0.355 1.00 56.91 260 GLY A C 1
ATOM 1946 O O . GLY A 1 260 ? 8.917 -5.593 0.739 1.00 56.91 260 GLY A O 1
ATOM 1947 N N . SER A 1 261 ? 10.547 -5.420 -0.822 1.00 57.75 261 SER A N 1
ATOM 1948 C CA . SER A 1 261 ? 11.643 -6.230 -0.249 1.00 57.75 261 SER A CA 1
ATOM 1949 C C . SER A 1 261 ? 12.024 -5.923 1.216 1.00 57.75 261 SER A C 1
ATOM 1951 O O . SER A 1 261 ? 13.147 -5.518 1.509 1.00 57.75 261 SER A O 1
ATOM 1953 N N . GLY A 1 262 ? 11.100 -6.134 2.154 1.00 70.62 262 GLY A N 1
ATOM 1954 C CA . GLY A 1 262 ? 11.284 -5.897 3.586 1.00 70.62 262 GLY A CA 1
ATOM 1955 C C . GLY A 1 262 ? 10.841 -4.519 4.089 1.00 70.62 262 GLY A C 1
ATOM 1956 O O . GLY A 1 262 ? 11.137 -4.206 5.237 1.00 70.62 262 GLY A O 1
ATOM 1957 N N . GLU A 1 263 ? 10.121 -3.711 3.295 1.00 81.75 263 GLU A N 1
ATOM 1958 C CA . GLU A 1 263 ? 9.667 -2.360 3.700 1.00 81.75 263 GLU A CA 1
ATOM 1959 C C . GLU A 1 263 ? 8.950 -2.382 5.060 1.00 81.75 263 GLU A C 1
ATOM 1961 O O . GLU A 1 263 ? 9.282 -1.602 5.947 1.00 81.75 263 GLU A O 1
ATOM 1966 N N . GLY A 1 264 ? 8.029 -3.332 5.265 1.00 81.31 264 GLY A N 1
ATOM 1967 C CA . GLY A 1 264 ? 7.316 -3.488 6.536 1.00 81.31 264 GLY A CA 1
ATOM 1968 C C . GLY A 1 264 ? 8.238 -3.790 7.723 1.00 81.31 264 GLY A C 1
ATOM 1969 O O . GLY A 1 264 ? 8.051 -3.227 8.798 1.00 81.31 264 GLY A O 1
ATOM 1970 N N . THR A 1 265 ? 9.271 -4.614 7.522 1.00 84.31 265 THR A N 1
ATOM 1971 C CA . THR A 1 265 ? 10.257 -4.952 8.559 1.00 84.31 265 THR A CA 1
ATOM 1972 C C . THR A 1 265 ? 11.061 -3.726 8.979 1.00 84.31 265 THR A C 1
ATOM 1974 O O . THR A 1 265 ? 11.192 -3.447 10.171 1.00 84.31 265 THR A O 1
ATOM 1977 N N . TYR A 1 266 ? 11.586 -2.970 8.012 1.00 89.75 266 TYR A N 1
ATOM 1978 C CA . TYR A 1 266 ? 12.407 -1.793 8.299 1.00 89.75 266 TYR A CA 1
ATOM 1979 C C . TYR A 1 266 ? 11.573 -0.639 8.854 1.00 89.75 266 TYR A C 1
ATOM 1981 O O . TYR A 1 266 ? 11.988 -0.006 9.822 1.00 89.75 266 TYR A O 1
ATOM 1989 N N . ARG A 1 267 ? 10.359 -0.434 8.331 1.00 90.25 267 ARG A N 1
ATOM 1990 C CA . ARG A 1 267 ? 9.375 0.479 8.920 1.00 90.25 267 ARG A CA 1
ATOM 1991 C C . ARG A 1 267 ? 9.072 0.117 10.372 1.00 90.25 267 ARG A C 1
ATOM 1993 O O . ARG A 1 267 ? 9.087 0.998 11.221 1.00 90.25 267 ARG A O 1
ATOM 2000 N N . GLY A 1 268 ? 8.828 -1.160 10.670 1.00 86.56 268 GLY A N 1
ATOM 2001 C CA . GLY A 1 268 ? 8.562 -1.625 12.034 1.00 86.56 268 GLY A CA 1
ATOM 2002 C C . GLY A 1 268 ? 9.715 -1.318 12.993 1.00 86.56 268 GLY A C 1
ATOM 2003 O O . GLY A 1 268 ? 9.480 -0.833 14.098 1.00 86.56 268 GLY A O 1
ATOM 2004 N N . ALA A 1 269 ? 10.962 -1.514 12.550 1.00 87.81 269 ALA A N 1
ATOM 2005 C CA . ALA A 1 269 ? 12.144 -1.151 13.331 1.00 87.81 269 ALA A CA 1
ATOM 2006 C C . ALA A 1 269 ? 12.233 0.364 13.597 1.00 87.81 269 ALA A C 1
ATOM 2008 O O . ALA A 1 269 ? 12.527 0.765 14.724 1.00 87.81 269 ALA A O 1
ATOM 2009 N N . LEU A 1 270 ? 11.942 1.197 12.588 1.00 91.12 270 LEU A N 1
ATOM 2010 C CA . LEU A 1 270 ? 11.917 2.657 12.729 1.00 91.12 270 LEU A CA 1
ATOM 2011 C C . LEU A 1 270 ? 10.826 3.101 13.710 1.00 91.12 270 LEU A C 1
ATOM 2013 O O . LEU A 1 270 ? 11.124 3.822 14.655 1.00 91.12 270 LEU A O 1
ATOM 2017 N N . LEU A 1 271 ? 9.591 2.614 13.553 1.00 90.06 271 LEU A N 1
ATOM 2018 C CA . LEU A 1 271 ? 8.476 2.946 14.449 1.00 90.06 271 LEU A CA 1
ATOM 2019 C C . LEU A 1 271 ? 8.751 2.542 15.901 1.00 90.06 271 LEU A C 1
ATOM 2021 O O . LEU A 1 271 ? 8.509 3.328 16.815 1.00 90.06 271 LEU A O 1
ATOM 2025 N N . ALA A 1 272 ? 9.299 1.343 16.119 1.00 86.62 272 ALA A N 1
ATOM 2026 C CA . ALA A 1 272 ? 9.652 0.873 17.455 1.00 86.62 272 ALA A CA 1
ATOM 2027 C C . ALA A 1 272 ? 10.706 1.775 18.116 1.00 86.62 272 ALA A C 1
ATOM 2029 O O . ALA A 1 272 ? 10.607 2.088 19.307 1.00 86.62 272 ALA A O 1
ATOM 2030 N N . TYR A 1 273 ? 11.706 2.216 17.347 1.00 89.75 273 TYR A N 1
ATOM 2031 C CA . TYR A 1 273 ? 12.717 3.140 17.842 1.00 89.75 273 TYR A CA 1
ATOM 2032 C C . TYR A 1 273 ? 12.139 4.531 18.121 1.00 89.75 273 TYR A C 1
ATOM 2034 O O . TYR A 1 273 ? 12.390 5.072 19.196 1.00 89.75 273 TYR A O 1
ATOM 2042 N N . GLU A 1 274 ? 11.330 5.084 17.214 1.00 89.75 274 GLU A N 1
ATOM 2043 C CA . GLU A 1 274 ? 10.652 6.373 17.401 1.00 89.75 274 GLU A CA 1
ATOM 2044 C C . GLU A 1 274 ? 9.784 6.377 18.665 1.00 89.75 274 GLU A C 1
ATOM 2046 O O . GLU A 1 274 ? 9.913 7.270 19.499 1.00 89.75 274 GLU A O 1
ATOM 2051 N N . ALA A 1 275 ? 8.960 5.343 18.867 1.00 86.81 275 ALA A N 1
ATOM 2052 C CA . ALA A 1 275 ? 8.120 5.210 20.055 1.00 86.81 275 ALA A CA 1
ATOM 2053 C C . ALA A 1 275 ? 8.956 5.156 21.347 1.00 86.81 275 ALA A C 1
ATOM 2055 O O . ALA A 1 275 ? 8.656 5.842 22.330 1.00 86.81 275 ALA A O 1
ATOM 2056 N N . LYS A 1 276 ? 10.046 4.376 21.342 1.00 86.75 276 LYS A N 1
ATOM 2057 C CA . LYS A 1 276 ? 10.985 4.284 22.469 1.00 86.75 276 LYS A CA 1
ATOM 2058 C C . LYS A 1 276 ? 11.670 5.626 22.748 1.00 86.75 276 LYS A C 1
ATOM 2060 O O . LYS A 1 276 ? 11.764 6.029 23.907 1.00 86.75 276 LYS A O 1
ATOM 2065 N N . ALA A 1 277 ? 12.163 6.301 21.712 1.00 86.19 277 ALA A N 1
ATOM 2066 C CA . ALA A 1 277 ? 12.876 7.569 21.828 1.00 86.19 277 ALA A CA 1
ATOM 2067 C C . ALA A 1 277 ? 11.955 8.690 22.328 1.00 86.19 277 ALA A C 1
ATOM 2069 O O . ALA A 1 277 ? 12.329 9.412 23.254 1.00 86.19 277 ALA A O 1
ATOM 2070 N N . ALA A 1 278 ? 10.731 8.772 21.797 1.00 83.75 278 ALA A N 1
ATOM 2071 C CA . ALA A 1 278 ? 9.719 9.727 22.234 1.00 83.75 278 ALA A CA 1
ATOM 2072 C C . ALA A 1 278 ? 9.358 9.537 23.715 1.00 83.75 278 ALA A C 1
ATOM 2074 O O . ALA A 1 278 ? 9.348 10.510 24.469 1.00 83.75 278 ALA A O 1
ATOM 2075 N N . LYS A 1 279 ? 9.152 8.288 24.160 1.00 83.44 279 LYS A N 1
ATOM 2076 C CA . LYS A 1 279 ? 8.896 7.979 25.575 1.00 83.44 279 LYS A CA 1
ATOM 2077 C C . LYS A 1 279 ? 10.045 8.436 26.477 1.00 83.44 279 LYS A C 1
ATOM 2079 O O . LYS A 1 279 ? 9.822 9.117 27.469 1.00 83.44 279 LYS A O 1
ATOM 2084 N N . LEU A 1 280 ? 11.287 8.119 26.105 1.00 82.75 280 LEU A N 1
ATOM 2085 C CA . LEU A 1 280 ? 12.464 8.513 26.885 1.00 82.75 280 LEU A CA 1
ATOM 2086 C C . LEU A 1 280 ? 12.653 10.034 26.954 1.00 82.75 280 LEU A C 1
ATOM 2088 O O . LEU A 1 280 ? 13.103 10.535 27.985 1.00 82.75 280 LEU A O 1
ATOM 2092 N N . ALA A 1 281 ? 12.330 10.754 25.877 1.00 80.44 281 ALA A N 1
ATOM 2093 C CA . ALA A 1 281 ? 12.361 12.214 25.854 1.00 80.44 281 ALA A CA 1
ATOM 2094 C C . ALA A 1 281 ? 11.287 12.820 26.776 1.00 80.44 281 ALA A C 1
ATOM 2096 O O . ALA A 1 281 ? 11.569 13.785 27.486 1.00 80.44 281 ALA A O 1
ATOM 2097 N N . ALA A 1 282 ? 10.087 12.229 26.809 1.00 80.94 282 ALA A N 1
ATOM 2098 C CA . ALA A 1 282 ? 9.008 12.648 27.701 1.00 80.94 282 ALA A CA 1
ATOM 2099 C C . ALA A 1 282 ? 9.352 12.412 29.184 1.00 80.94 282 ALA A C 1
ATOM 2101 O O . ALA A 1 282 ? 9.198 13.321 29.996 1.00 80.94 282 ALA A O 1
ATOM 2102 N N . ASP A 1 283 ? 9.884 11.235 29.527 1.00 79.38 283 ASP A N 1
ATOM 2103 C CA . ASP A 1 283 ? 10.171 10.849 30.917 1.00 79.38 283 ASP A CA 1
ATOM 2104 C C . ASP A 1 283 ? 11.297 11.681 31.558 1.00 79.38 283 ASP A C 1
ATOM 2106 O O . ASP A 1 283 ? 11.314 11.893 32.770 1.00 79.38 283 ASP A O 1
ATOM 2110 N N . LYS A 1 284 ? 12.279 12.129 30.764 1.00 71.25 284 LYS A N 1
ATOM 2111 C CA . LYS A 1 284 ? 13.508 12.755 31.283 1.00 71.25 284 LYS A CA 1
ATOM 2112 C C . LYS A 1 284 ? 13.543 14.277 31.190 1.00 71.25 284 LYS A C 1
ATOM 2114 O O . LYS A 1 284 ? 14.542 14.860 31.613 1.00 71.25 284 LYS A O 1
ATOM 2119 N N . GLY A 1 285 ? 12.532 14.916 30.591 1.00 67.56 285 GLY A N 1
ATOM 2120 C CA . GLY A 1 285 ? 12.500 16.372 30.370 1.00 67.56 285 GLY A CA 1
ATOM 2121 C C . GLY A 1 285 ? 13.739 16.936 29.649 1.00 67.56 285 GLY A C 1
ATOM 2122 O O . GLY A 1 285 ? 14.013 18.129 29.726 1.00 67.56 285 GLY A O 1
ATOM 2123 N N . THR A 1 286 ? 14.527 16.078 28.997 1.00 56.69 286 THR A N 1
ATOM 2124 C CA . THR A 1 286 ? 15.840 16.364 28.404 1.00 56.69 286 THR A CA 1
ATOM 2125 C C . THR A 1 286 ? 15.978 15.606 27.083 1.00 56.69 286 THR A C 1
ATOM 2127 O O . THR A 1 286 ? 15.199 14.694 26.797 1.00 56.69 286 THR A O 1
ATOM 2130 N N . ALA A 1 287 ? 16.953 16.001 26.253 1.00 60.97 287 ALA A N 1
ATOM 2131 C CA . ALA A 1 287 ? 17.229 15.362 24.967 1.00 60.97 287 ALA A CA 1
ATOM 2132 C C . ALA A 1 287 ? 17.336 13.832 25.115 1.00 60.97 287 ALA A C 1
ATOM 2134 O O . ALA A 1 287 ? 17.957 13.338 26.061 1.00 60.97 287 ALA A O 1
ATOM 2135 N N . ALA A 1 288 ? 16.725 13.092 24.181 1.00 60.72 288 ALA A N 1
ATOM 2136 C CA . ALA A 1 288 ? 16.713 11.633 24.186 1.00 60.72 288 ALA A CA 1
ATOM 2137 C C . ALA A 1 288 ? 18.133 11.065 24.414 1.00 60.72 288 ALA A C 1
ATOM 2139 O O . ALA A 1 288 ? 19.111 11.615 23.895 1.00 60.72 288 ALA A O 1
ATOM 2140 N N . PRO A 1 289 ? 18.288 9.984 25.204 1.00 65.50 289 PRO A N 1
ATOM 2141 C CA . PRO A 1 289 ? 19.601 9.423 25.498 1.00 65.50 289 PRO A CA 1
ATOM 2142 C C . PRO A 1 289 ? 20.340 9.052 24.210 1.00 65.50 289 PRO A C 1
ATOM 2144 O O . PRO A 1 289 ? 19.731 8.558 23.261 1.00 65.50 289 PRO A O 1
ATOM 2147 N N . LYS A 1 290 ? 21.665 9.266 24.193 1.00 76.75 290 LYS A N 1
ATOM 2148 C CA . LYS A 1 290 ? 22.498 8.923 23.035 1.00 76.75 290 LYS A CA 1
ATOM 2149 C C . LYS A 1 290 ? 22.289 7.442 22.672 1.00 76.75 290 LYS A C 1
ATOM 2151 O O . LYS A 1 290 ? 22.490 6.591 23.545 1.00 76.75 290 LYS A O 1
ATOM 2156 N N . PRO A 1 291 ? 21.906 7.127 21.423 1.00 80.88 291 PRO A N 1
ATOM 2157 C CA . PRO A 1 291 ? 21.693 5.751 20.998 1.00 80.88 291 PRO A CA 1
ATOM 2158 C C . PRO A 1 291 ? 22.984 4.948 21.101 1.00 80.88 291 PRO A C 1
ATOM 2160 O O . PRO A 1 291 ? 24.081 5.467 20.871 1.00 80.88 291 PRO A O 1
ATOM 2163 N N . ARG A 1 292 ? 22.858 3.661 21.424 1.00 86.31 292 ARG A N 1
ATOM 2164 C CA . ARG A 1 292 ? 24.001 2.742 21.412 1.00 86.31 292 ARG A CA 1
ATOM 2165 C C . ARG A 1 292 ? 24.477 2.534 19.973 1.00 86.31 292 ARG A C 1
ATOM 2167 O O . ARG A 1 292 ? 23.686 2.605 19.038 1.00 86.31 292 ARG A O 1
ATOM 2174 N N . THR A 1 293 ? 25.750 2.192 19.779 1.00 85.81 293 THR A N 1
ATOM 2175 C CA . THR A 1 293 ? 26.333 2.011 18.434 1.00 85.81 293 THR A CA 1
ATOM 2176 C C . THR A 1 293 ? 25.580 0.992 17.569 1.00 85.81 293 THR A C 1
ATOM 2178 O O . THR A 1 293 ? 25.440 1.204 16.367 1.00 85.81 293 THR A O 1
ATOM 2181 N N . TYR A 1 294 ? 25.062 -0.098 18.151 1.00 84.50 294 TYR A N 1
ATOM 2182 C CA . TYR A 1 294 ? 24.254 -1.056 17.387 1.00 84.50 294 TYR A CA 1
ATOM 2183 C C . TYR A 1 294 ? 22.904 -0.456 16.964 1.00 84.50 294 TYR A C 1
ATOM 2185 O O . TYR A 1 294 ? 22.533 -0.606 15.809 1.00 84.50 294 TYR A O 1
ATOM 2193 N N . GLU A 1 295 ? 22.234 0.315 17.830 1.00 82.69 295 GLU A N 1
ATOM 2194 C CA . GLU A 1 295 ? 20.974 1.002 17.498 1.00 82.69 295 GLU A CA 1
ATOM 2195 C C . GLU A 1 295 ? 21.196 2.026 16.377 1.00 82.69 295 GLU A C 1
ATOM 2197 O O . GLU A 1 295 ? 20.399 2.109 15.450 1.00 82.69 295 GLU A O 1
ATOM 2202 N N . GLN A 1 296 ? 22.318 2.755 16.404 1.00 86.38 296 GLN A N 1
ATOM 2203 C CA . GLN A 1 296 ? 22.700 3.669 15.321 1.00 86.38 296 GLN A CA 1
ATOM 2204 C C . GLN A 1 296 ? 22.865 2.935 13.982 1.00 86.38 296 GLN A C 1
ATOM 2206 O O . GLN A 1 296 ? 22.399 3.414 12.947 1.00 86.38 296 GLN A O 1
ATOM 2211 N N . ASN A 1 297 ? 23.524 1.772 13.988 1.00 87.31 297 ASN A N 1
ATOM 2212 C CA . ASN A 1 297 ? 23.722 0.962 12.786 1.00 87.31 297 ASN A CA 1
ATOM 2213 C C . ASN A 1 297 ? 22.412 0.342 12.281 1.00 87.31 297 ASN A C 1
ATOM 2215 O O . ASN A 1 297 ? 22.191 0.310 11.068 1.00 87.31 297 ASN A O 1
ATOM 2219 N N . ASP A 1 298 ? 21.542 -0.102 13.187 1.00 88.06 298 ASP A N 1
ATOM 2220 C CA . ASP A 1 298 ? 20.225 -0.647 12.858 1.00 88.06 298 ASP A CA 1
ATOM 2221 C C . ASP A 1 298 ? 19.330 0.436 12.249 1.00 88.06 298 ASP A C 1
ATOM 2223 O O . ASP A 1 298 ? 18.755 0.218 11.184 1.00 88.06 298 ASP A O 1
ATOM 2227 N N . MET A 1 299 ? 19.281 1.632 12.849 1.00 91.06 299 MET A N 1
ATOM 2228 C CA . MET A 1 299 ? 18.508 2.764 12.322 1.00 91.06 299 MET A CA 1
ATOM 2229 C C . MET A 1 299 ? 19.036 3.225 10.974 1.00 91.06 299 MET A C 1
ATOM 2231 O O . MET A 1 299 ? 18.263 3.388 10.034 1.00 91.06 299 MET A O 1
ATOM 2235 N N . ARG A 1 300 ? 20.359 3.349 10.828 1.00 90.44 300 ARG A N 1
ATOM 2236 C CA . ARG A 1 300 ? 20.974 3.645 9.533 1.00 90.44 300 ARG A CA 1
ATOM 2237 C C . ARG A 1 300 ? 20.562 2.604 8.493 1.00 90.44 300 ARG A C 1
ATOM 2239 O O . ARG A 1 300 ? 20.122 2.970 7.410 1.00 90.44 300 ARG A O 1
ATOM 2246 N N . THR A 1 301 ? 20.667 1.318 8.816 1.00 90.31 301 THR A N 1
ATOM 2247 C CA . THR A 1 301 ? 20.279 0.236 7.901 1.00 90.31 301 THR A CA 1
ATOM 2248 C C . THR A 1 301 ? 18.802 0.322 7.528 1.00 90.31 301 THR A C 1
ATOM 2250 O O . THR A 1 301 ? 18.479 0.241 6.345 1.00 90.31 301 THR A O 1
ATOM 2253 N N . ALA A 1 302 ? 17.919 0.523 8.506 1.00 91.56 302 ALA A N 1
ATOM 2254 C CA . ALA A 1 302 ? 16.485 0.622 8.280 1.00 91.56 302 ALA A CA 1
ATOM 2255 C C . ALA A 1 302 ? 16.130 1.818 7.383 1.00 91.56 302 ALA A C 1
ATOM 2257 O O . ALA A 1 302 ? 15.426 1.628 6.396 1.00 91.56 302 ALA A O 1
ATOM 2258 N N . LEU A 1 303 ? 16.689 3.006 7.645 1.00 92.38 303 LEU A N 1
ATOM 2259 C CA . LEU A 1 303 ? 16.497 4.200 6.813 1.00 92.38 303 LEU A CA 1
ATOM 2260 C C . LEU A 1 303 ? 16.898 3.942 5.355 1.00 92.38 303 LEU A C 1
ATOM 2262 O O . LEU A 1 303 ? 16.102 4.149 4.446 1.00 92.38 303 LEU A O 1
ATOM 2266 N N . TRP A 1 304 ? 18.091 3.393 5.116 1.00 90.69 304 TRP A N 1
ATOM 2267 C CA . TRP A 1 304 ? 18.553 3.117 3.750 1.00 90.69 304 TRP A CA 1
ATOM 2268 C C . TRP A 1 304 ? 17.763 2.018 3.047 1.00 90.69 304 TRP A C 1
ATOM 2270 O O . TRP A 1 304 ? 17.638 2.033 1.826 1.00 90.69 304 TRP A O 1
ATOM 2280 N N . LYS A 1 305 ? 17.204 1.066 3.793 1.00 90.62 305 LYS A N 1
ATOM 2281 C CA . LYS A 1 305 ? 16.328 0.035 3.229 1.00 90.62 305 LYS A CA 1
ATOM 2282 C C . LYS A 1 305 ? 14.917 0.539 2.918 1.00 90.62 305 LYS A C 1
ATOM 2284 O O . LYS A 1 305 ? 14.183 -0.146 2.212 1.00 90.62 305 LYS A O 1
ATOM 2289 N N . MET A 1 306 ? 14.580 1.751 3.356 1.00 91.50 306 MET A N 1
ATOM 2290 C CA . MET A 1 306 ? 13.399 2.501 2.919 1.00 91.50 306 MET A CA 1
ATOM 2291 C C . MET A 1 306 ? 13.653 3.302 1.621 1.00 91.50 306 MET A C 1
ATOM 2293 O O . MET A 1 306 ? 12.771 4.050 1.188 1.00 91.50 306 MET A O 1
ATOM 2297 N N . PHE A 1 307 ? 14.826 3.150 0.989 1.00 91.38 307 PHE A N 1
ATOM 2298 C CA . PHE A 1 307 ? 15.169 3.687 -0.332 1.00 91.38 307 PHE A CA 1
ATOM 2299 C C . PHE A 1 307 ? 15.318 2.557 -1.363 1.00 91.38 307 PHE A C 1
ATOM 2301 O O . PHE A 1 307 ? 16.073 1.602 -1.164 1.00 91.38 307 PHE A O 1
ATOM 2308 N N . ALA A 1 308 ? 14.607 2.659 -2.486 1.00 88.88 308 ALA A N 1
ATOM 2309 C CA . ALA A 1 308 ? 14.621 1.651 -3.541 1.00 88.88 308 ALA A CA 1
ATOM 2310 C C . ALA A 1 308 ? 15.785 1.900 -4.511 1.00 88.88 308 ALA A C 1
ATOM 2312 O O . ALA A 1 308 ? 15.611 2.463 -5.592 1.00 88.88 308 ALA A O 1
ATOM 2313 N N . PHE A 1 309 ? 16.984 1.457 -4.125 1.00 85.88 309 PHE A N 1
ATOM 2314 C CA . PHE A 1 309 ? 18.196 1.622 -4.934 1.00 85.88 309 PHE A CA 1
ATOM 2315 C C . PHE A 1 309 ? 18.061 1.063 -6.350 1.00 85.88 309 PHE A C 1
ATOM 2317 O O . PHE A 1 309 ? 18.493 1.718 -7.290 1.00 85.88 309 PHE A O 1
ATOM 2324 N N . ASP A 1 310 ? 17.406 -0.083 -6.526 1.00 83.00 310 ASP A N 1
ATOM 2325 C CA . ASP A 1 310 ? 17.238 -0.685 -7.853 1.00 83.00 310 ASP A CA 1
ATOM 2326 C C . ASP A 1 310 ? 16.376 0.198 -8.772 1.00 83.00 310 ASP A C 1
ATOM 2328 O O . ASP A 1 310 ? 16.633 0.285 -9.969 1.00 83.00 310 ASP A O 1
ATOM 2332 N N . ALA A 1 311 ? 15.382 0.900 -8.216 1.00 86.44 311 ALA A N 1
ATOM 2333 C CA . ALA A 1 311 ? 14.583 1.878 -8.951 1.00 86.44 311 ALA A CA 1
ATOM 2334 C C . ALA A 1 311 ? 15.404 3.136 -9.282 1.00 86.44 311 ALA A C 1
ATOM 2336 O O . ALA A 1 311 ? 15.395 3.595 -10.422 1.00 86.44 311 ALA A O 1
ATOM 2337 N N . ALA A 1 312 ? 16.168 3.647 -8.311 1.00 88.44 312 ALA A N 1
ATOM 2338 C CA . ALA A 1 312 ? 17.041 4.803 -8.504 1.00 88.44 312 ALA A CA 1
ATOM 2339 C C . ALA A 1 312 ? 18.144 4.546 -9.548 1.00 88.44 312 ALA A C 1
ATOM 2341 O O . ALA A 1 312 ? 18.446 5.432 -10.342 1.00 88.44 312 ALA A O 1
ATOM 2342 N N . MET A 1 313 ? 18.727 3.343 -9.587 1.00 85.69 313 MET A N 1
ATOM 2343 C CA . MET A 1 313 ? 19.738 2.966 -10.584 1.00 85.69 313 MET A CA 1
ATOM 2344 C C . MET A 1 313 ? 19.170 2.979 -12.002 1.00 85.69 313 MET A C 1
ATOM 2346 O O . MET A 1 313 ? 19.766 3.608 -12.873 1.00 85.69 313 MET A O 1
ATOM 2350 N N . ARG A 1 314 ? 18.009 2.342 -12.217 1.00 84.50 314 ARG A N 1
ATOM 2351 C CA . ARG A 1 314 ? 17.368 2.292 -13.541 1.00 84.50 314 ARG A CA 1
ATOM 2352 C C . ARG A 1 314 ? 17.041 3.679 -14.071 1.00 84.50 314 ARG A C 1
ATOM 2354 O O . ARG A 1 314 ? 17.310 3.960 -15.227 1.00 84.50 314 ARG A O 1
ATOM 2361 N N . GLU A 1 315 ? 16.486 4.528 -13.213 1.00 87.00 315 GLU A N 1
ATOM 2362 C CA . GLU A 1 315 ? 16.036 5.858 -13.619 1.00 87.00 315 GLU A CA 1
ATOM 2363 C C . GLU A 1 315 ? 17.190 6.843 -13.812 1.00 87.00 315 GLU A C 1
ATOM 2365 O O . GLU A 1 315 ? 17.095 7.752 -14.625 1.00 87.00 315 GLU A O 1
ATOM 2370 N N . SER A 1 316 ? 18.279 6.691 -13.054 1.00 88.12 316 SER A N 1
ATOM 2371 C CA . SER A 1 316 ? 19.425 7.603 -13.123 1.00 88.12 316 SER A CA 1
ATOM 2372 C C . SER A 1 316 ? 20.410 7.284 -14.237 1.00 88.12 316 SER A C 1
ATOM 2374 O O . SER A 1 316 ? 21.262 8.121 -14.513 1.00 88.12 316 SER A O 1
ATOM 2376 N N . TYR A 1 317 ? 20.358 6.092 -14.837 1.00 84.69 317 TYR A N 1
ATOM 2377 C CA . TYR A 1 317 ? 21.385 5.648 -15.782 1.00 84.69 317 TYR A CA 1
ATOM 2378 C C . TYR A 1 317 ? 22.808 5.724 -15.168 1.00 84.69 317 TYR A C 1
ATOM 2380 O O . TYR A 1 317 ? 23.793 6.010 -15.847 1.00 84.69 317 TYR A O 1
ATOM 2388 N N . VAL A 1 318 ? 22.954 5.465 -13.860 1.00 84.25 318 VAL A N 1
ATOM 2389 C CA . VAL A 1 318 ? 24.252 5.601 -13.160 1.00 84.25 318 VAL A CA 1
ATOM 2390 C C . VAL A 1 318 ? 25.339 4.670 -13.697 1.00 84.25 318 VAL A C 1
ATOM 2392 O O . VAL A 1 318 ? 26.515 5.019 -13.693 1.00 84.25 318 VAL A O 1
ATOM 2395 N N . GLU A 1 319 ? 24.966 3.503 -14.211 1.00 78.00 319 GLU A N 1
ATOM 2396 C CA . GLU A 1 319 ? 25.890 2.579 -14.877 1.00 78.00 319 GLU A CA 1
ATOM 2397 C C . GLU A 1 319 ? 26.615 3.221 -16.075 1.00 78.00 319 GLU A C 1
ATOM 2399 O O . GLU A 1 319 ? 27.782 2.921 -16.313 1.00 78.00 319 GLU A O 1
ATOM 2404 N N . TYR A 1 320 ? 25.978 4.177 -16.758 1.00 74.19 320 TYR A N 1
ATOM 2405 C CA . TYR A 1 320 ? 26.555 4.931 -17.876 1.00 74.19 320 TYR A CA 1
ATOM 2406 C C . TYR A 1 320 ? 27.452 6.075 -17.393 1.00 74.19 320 TYR A C 1
ATOM 2408 O O . TYR A 1 320 ? 28.443 6.403 -18.035 1.00 74.19 320 TYR A O 1
ATOM 2416 N N . ALA A 1 321 ? 27.160 6.644 -16.220 1.00 75.31 321 ALA A N 1
ATOM 2417 C CA . ALA A 1 321 ? 28.042 7.612 -15.570 1.00 75.31 321 ALA A CA 1
ATOM 2418 C C . ALA A 1 321 ? 29.382 6.993 -15.148 1.00 75.31 321 ALA A C 1
ATOM 2420 O O . ALA A 1 321 ? 30.412 7.663 -15.152 1.00 75.31 321 ALA A O 1
ATOM 2421 N N . LEU A 1 322 ? 29.354 5.714 -14.768 1.00 76.12 322 LEU A N 1
ATOM 2422 C CA . LEU A 1 322 ? 30.525 4.958 -14.325 1.00 76.12 322 LEU A CA 1
ATOM 2423 C C . LEU A 1 322 ? 31.359 4.413 -15.488 1.00 76.12 322 LEU A C 1
ATOM 2425 O O . LEU A 1 322 ? 32.534 4.109 -15.296 1.00 76.12 322 LEU A O 1
ATOM 2429 N N . ASN A 1 323 ? 30.768 4.307 -16.679 1.00 73.62 323 ASN A N 1
ATOM 2430 C CA . ASN A 1 323 ? 31.467 3.932 -17.900 1.00 73.62 323 ASN A CA 1
ATOM 2431 C C . ASN A 1 323 ? 30.985 4.784 -19.091 1.00 73.62 323 ASN A C 1
ATOM 2433 O O . ASN A 1 323 ? 30.135 4.343 -19.866 1.00 73.62 323 ASN A O 1
ATOM 2437 N N . PRO A 1 324 ? 31.506 6.015 -19.252 1.00 68.69 324 PRO A N 1
ATOM 2438 C CA . PRO A 1 324 ? 31.073 6.912 -20.325 1.00 68.69 324 PRO A CA 1
ATOM 2439 C C . PRO A 1 324 ? 31.434 6.405 -21.727 1.00 68.69 324 PRO A C 1
ATOM 2441 O O . PRO A 1 324 ? 30.737 6.711 -22.688 1.00 68.69 324 PRO A O 1
ATOM 2444 N N . GLN A 1 325 ? 32.512 5.623 -21.857 1.00 68.06 325 GLN A N 1
ATOM 2445 C CA . GLN A 1 325 ? 32.991 5.129 -23.154 1.00 68.06 325 GLN A CA 1
ATOM 2446 C C . GLN A 1 325 ? 32.012 4.139 -23.795 1.00 68.06 325 GLN A C 1
ATOM 2448 O O . GLN A 1 325 ? 31.860 4.139 -25.011 1.00 68.06 325 GLN A O 1
ATOM 2453 N N . SER A 1 326 ? 31.292 3.352 -22.991 1.00 68.44 326 SER A N 1
ATOM 2454 C CA . SER A 1 326 ? 30.357 2.337 -23.492 1.00 68.44 326 SER A CA 1
ATOM 2455 C C . SER A 1 326 ? 29.019 2.902 -23.975 1.00 68.44 326 SER A C 1
ATOM 2457 O O . SER A 1 326 ? 28.207 2.161 -24.522 1.00 68.44 326 SER A O 1
ATOM 2459 N N . TYR A 1 327 ? 28.775 4.207 -23.819 1.00 71.88 327 TYR A N 1
ATOM 2460 C CA . TYR A 1 327 ? 27.567 4.867 -24.310 1.00 71.88 327 TYR A CA 1
ATOM 2461 C C . TYR A 1 327 ? 27.386 4.724 -25.833 1.00 71.88 327 TYR A C 1
ATOM 2463 O O . TYR A 1 327 ? 26.296 4.378 -26.299 1.00 71.88 327 TYR A O 1
ATOM 2471 N N . GLY A 1 328 ? 28.455 4.969 -26.603 1.00 70.38 328 GLY A N 1
ATOM 2472 C CA . GLY A 1 328 ? 28.427 4.888 -28.070 1.00 70.38 328 GLY A CA 1
ATOM 2473 C C . GLY A 1 328 ? 28.089 3.482 -28.561 1.00 70.38 328 GLY A C 1
ATOM 2474 O O . GLY A 1 328 ? 27.351 3.317 -29.534 1.00 70.38 328 GLY A O 1
ATOM 2475 N N . ASP A 1 329 ? 28.527 2.473 -27.809 1.00 81.06 329 ASP A N 1
ATOM 2476 C CA . ASP A 1 329 ? 28.354 1.070 -28.159 1.00 81.06 329 ASP A CA 1
ATOM 2477 C C . ASP A 1 329 ? 26.900 0.607 -28.015 1.00 81.06 329 ASP A C 1
ATOM 2479 O O . ASP A 1 329 ? 26.502 -0.349 -28.669 1.00 81.06 329 ASP A O 1
ATOM 2483 N N . VAL A 1 330 ? 26.063 1.256 -27.198 1.00 83.44 330 VAL A N 1
ATOM 2484 C CA . VAL A 1 330 ? 24.700 0.758 -26.912 1.00 83.44 330 VAL A CA 1
ATOM 2485 C C . VAL A 1 330 ? 23.797 0.796 -28.128 1.00 83.44 330 VAL A C 1
ATOM 2487 O O . VAL A 1 330 ? 23.045 -0.147 -28.385 1.00 83.44 330 VAL A O 1
ATOM 2490 N N . ALA A 1 331 ? 23.862 1.887 -28.887 1.00 84.12 331 ALA A N 1
ATOM 2491 C CA . ALA A 1 331 ? 23.085 2.027 -30.109 1.00 84.12 331 ALA A CA 1
ATOM 2492 C C . ALA A 1 331 ? 23.544 1.014 -31.170 1.00 84.12 331 ALA A C 1
ATOM 2494 O O . ALA A 1 331 ? 22.713 0.443 -31.883 1.00 84.12 331 ALA A O 1
ATOM 2495 N N . GLU A 1 332 ? 24.851 0.754 -31.242 1.00 87.75 332 GLU A N 1
ATOM 2496 C CA . GLU A 1 332 ? 25.431 -0.234 -32.150 1.00 87.75 332 GLU A CA 1
ATOM 2497 C C . GLU A 1 332 ? 25.061 -1.663 -31.744 1.00 87.75 332 GLU A C 1
ATOM 2499 O O . GLU A 1 332 ? 24.557 -2.421 -32.573 1.00 87.75 332 GLU A O 1
ATOM 2504 N N . GLN A 1 333 ? 25.204 -2.004 -30.461 1.00 89.62 333 GLN A N 1
ATOM 2505 C CA . GLN A 1 333 ? 24.779 -3.277 -29.878 1.00 89.62 333 GLN A CA 1
ATOM 2506 C C . GLN A 1 333 ? 23.294 -3.527 -30.137 1.00 89.62 333 GLN A C 1
ATOM 2508 O O . GLN A 1 333 ? 22.915 -4.617 -30.561 1.00 89.62 333 GLN A O 1
ATOM 2513 N N . TYR A 1 334 ? 22.439 -2.521 -29.938 1.00 92.31 334 TYR A N 1
ATOM 2514 C CA . TYR A 1 334 ? 21.013 -2.657 -30.209 1.00 92.31 334 TYR A CA 1
ATOM 2515 C C . TYR A 1 334 ? 20.725 -2.931 -31.687 1.00 92.31 334 TYR A C 1
ATOM 2517 O O . TYR A 1 334 ? 19.990 -3.866 -32.010 1.00 92.31 334 TYR A O 1
ATOM 2525 N N . SER A 1 335 ? 21.327 -2.141 -32.581 1.00 92.00 335 SER A N 1
ATOM 2526 C CA . SER A 1 335 ? 21.219 -2.326 -34.034 1.00 92.00 335 SER A CA 1
ATOM 2527 C C . SER A 1 335 ? 21.665 -3.729 -34.446 1.00 92.00 335 SER A C 1
ATOM 2529 O O . SER A 1 335 ? 21.031 -4.385 -35.275 1.00 92.00 335 SER A O 1
ATOM 2531 N N . GLU A 1 336 ? 22.722 -4.234 -33.816 1.00 94.62 336 GLU A N 1
ATOM 2532 C CA . GLU A 1 336 ? 23.226 -5.576 -34.050 1.00 94.62 336 GLU A CA 1
ATOM 2533 C C . GLU A 1 336 ? 22.258 -6.662 -33.564 1.00 94.62 336 GLU A C 1
ATOM 2535 O O . GLU A 1 336 ? 21.948 -7.595 -34.309 1.00 94.62 336 GLU A O 1
ATOM 2540 N N . LEU A 1 337 ? 21.690 -6.514 -32.365 1.00 94.75 337 LEU A N 1
ATOM 2541 C CA . LEU A 1 337 ? 20.675 -7.431 -31.841 1.00 94.75 337 LEU A CA 1
ATOM 2542 C C . LEU A 1 337 ? 19.391 -7.423 -32.683 1.00 94.75 337 LEU A C 1
ATOM 2544 O O . LEU A 1 337 ? 18.781 -8.478 -32.861 1.00 94.75 337 LEU A O 1
ATOM 2548 N N . GLN A 1 338 ? 18.991 -6.278 -33.246 1.00 95.25 338 GLN A N 1
ATOM 2549 C CA . GLN A 1 338 ? 17.872 -6.208 -34.193 1.00 95.25 338 GLN A CA 1
ATOM 2550 C C . GLN A 1 338 ? 18.159 -7.022 -35.460 1.00 95.25 338 GLN A C 1
ATOM 2552 O O . GLN A 1 338 ? 17.349 -7.871 -35.833 1.00 95.25 338 GLN A O 1
ATOM 2557 N N . LYS A 1 339 ? 19.337 -6.843 -36.077 1.00 96.56 339 LYS A N 1
ATOM 2558 C CA . LYS A 1 339 ? 19.741 -7.628 -37.260 1.00 96.56 339 LYS A CA 1
ATOM 2559 C C . LYS A 1 339 ? 19.753 -9.124 -36.962 1.00 96.56 339 LYS A C 1
ATOM 2561 O O . LYS A 1 339 ? 19.197 -9.914 -37.724 1.00 96.56 339 LYS A O 1
ATOM 2566 N N . VAL A 1 340 ? 20.342 -9.513 -35.830 1.00 96.69 340 VAL A N 1
ATOM 2567 C CA . VAL A 1 340 ? 20.349 -10.906 -35.373 1.00 96.69 340 VAL A CA 1
ATOM 2568 C C . VAL A 1 340 ? 18.924 -11.428 -35.186 1.00 96.69 340 VAL A C 1
ATOM 2570 O O . VAL A 1 340 ? 18.632 -12.549 -35.601 1.00 96.69 340 VAL A O 1
ATOM 2573 N N . ASN A 1 341 ? 18.020 -10.646 -34.589 1.00 96.31 341 ASN A N 1
ATOM 2574 C CA . ASN A 1 341 ? 16.628 -11.053 -34.423 1.00 96.31 341 ASN A CA 1
ATOM 2575 C C . ASN A 1 341 ? 15.943 -11.322 -35.772 1.00 96.31 341 ASN A C 1
ATOM 2577 O O . ASN A 1 341 ? 15.299 -12.363 -35.920 1.00 96.31 341 ASN A O 1
ATOM 2581 N N . ASP A 1 342 ? 16.112 -10.428 -36.745 1.00 95.94 342 ASP A N 1
ATOM 2582 C CA . ASP A 1 342 ? 15.519 -10.564 -38.078 1.00 95.94 342 ASP A CA 1
ATOM 2583 C C . ASP A 1 342 ? 16.059 -11.798 -38.817 1.00 95.94 342 ASP A C 1
ATOM 2585 O O . ASP A 1 342 ? 15.319 -12.526 -39.485 1.00 95.94 342 ASP A O 1
ATOM 2589 N N . GLU A 1 343 ? 17.356 -12.076 -38.683 1.00 96.88 343 GLU A N 1
ATOM 2590 C CA . GLU A 1 343 ? 17.991 -13.275 -39.236 1.00 96.88 343 GLU A CA 1
ATOM 2591 C C . GLU A 1 343 ? 17.511 -14.559 -38.532 1.00 96.88 343 GLU A C 1
ATOM 2593 O O . GLU A 1 343 ? 17.235 -15.566 -39.193 1.00 96.88 343 GLU A O 1
ATOM 2598 N N . LEU A 1 344 ? 17.297 -14.521 -37.213 1.00 96.06 344 LEU A N 1
ATOM 2599 C CA . LEU A 1 344 ? 16.688 -15.625 -36.467 1.00 96.06 344 LEU A CA 1
ATOM 2600 C C . LEU A 1 344 ? 15.230 -15.872 -36.865 1.00 96.06 344 LEU A C 1
ATOM 2602 O O . LEU A 1 344 ? 14.809 -17.028 -36.942 1.00 96.06 344 LEU A O 1
ATOM 2606 N N . ASP A 1 345 ? 14.460 -14.824 -37.153 1.00 95.81 345 ASP A N 1
ATOM 2607 C CA . ASP A 1 345 ? 13.086 -14.960 -37.642 1.00 95.81 345 ASP A CA 1
ATOM 2608 C C . ASP A 1 345 ? 13.037 -15.598 -39.037 1.00 95.81 345 ASP A C 1
ATOM 2610 O O . ASP A 1 345 ? 12.171 -16.444 -39.305 1.00 95.81 345 ASP A O 1
ATOM 2614 N N . LYS A 1 346 ? 14.024 -15.321 -39.899 1.00 95.38 346 LYS A N 1
ATOM 2615 C CA . LYS A 1 346 ? 14.207 -16.050 -41.167 1.00 95.38 346 LYS A CA 1
ATOM 2616 C C . LYS A 1 346 ? 14.540 -17.526 -40.927 1.00 95.38 346 LYS A C 1
ATOM 2618 O O . LYS A 1 346 ? 13.908 -18.397 -41.531 1.00 95.38 346 LYS A O 1
ATOM 2623 N N . ALA A 1 347 ? 15.455 -17.837 -40.006 1.00 93.94 347 ALA A N 1
ATOM 2624 C CA . ALA A 1 347 ? 15.802 -19.220 -39.664 1.00 93.94 347 ALA A CA 1
ATOM 2625 C C . ALA A 1 347 ? 14.605 -19.998 -39.077 1.00 93.94 347 ALA A C 1
ATOM 2627 O O . ALA A 1 347 ? 14.345 -21.146 -39.450 1.00 93.94 347 ALA A O 1
ATOM 2628 N N . LEU A 1 348 ? 13.804 -19.372 -38.212 1.00 93.06 348 LEU A N 1
ATOM 2629 C CA . LEU A 1 348 ? 12.568 -19.959 -37.683 1.00 93.06 348 LEU A CA 1
ATOM 2630 C C . LEU A 1 348 ? 11.483 -20.102 -38.761 1.00 93.06 348 LEU A C 1
ATOM 2632 O O . LEU A 1 348 ? 10.698 -21.054 -38.731 1.00 93.06 348 LEU A O 1
ATOM 2636 N N . THR A 1 349 ? 11.462 -19.227 -39.764 1.00 95.06 349 THR A N 1
ATOM 2637 C CA . THR A 1 349 ? 10.599 -19.391 -40.943 1.00 95.06 349 THR A CA 1
ATOM 2638 C C . THR A 1 349 ? 11.022 -20.608 -41.774 1.00 95.06 349 THR A C 1
ATOM 2640 O O . THR A 1 349 ? 10.164 -21.376 -42.223 1.00 95.06 349 THR A O 1
ATOM 2643 N N . ALA A 1 350 ? 12.327 -20.872 -41.904 1.00 93.25 350 ALA A N 1
ATOM 2644 C CA . ALA A 1 350 ? 12.842 -22.108 -42.499 1.00 93.25 350 ALA A CA 1
ATOM 2645 C C . ALA A 1 350 ? 12.433 -23.352 -41.684 1.00 93.25 350 ALA A C 1
ATOM 2647 O O . ALA A 1 350 ? 12.012 -24.362 -42.256 1.00 93.25 350 ALA A O 1
ATOM 2648 N N . VAL A 1 351 ? 12.429 -23.276 -40.343 1.00 90.12 351 VAL A N 1
ATOM 2649 C CA . VAL A 1 351 ? 11.856 -24.335 -39.481 1.00 90.12 351 VAL A CA 1
ATOM 2650 C C . VAL A 1 351 ? 10.377 -24.570 -39.801 1.00 90.12 351 VAL A C 1
ATOM 2652 O O . VAL A 1 351 ? 9.944 -25.729 -39.877 1.00 90.12 351 VAL A O 1
ATOM 2655 N N . ALA A 1 352 ? 9.609 -23.491 -39.973 1.00 92.94 352 ALA A N 1
ATOM 2656 C CA . ALA A 1 352 ? 8.164 -23.533 -40.171 1.00 92.94 352 ALA A CA 1
ATOM 2657 C C . ALA A 1 352 ? 7.723 -23.998 -41.565 1.00 92.94 352 ALA A C 1
ATOM 2659 O O . ALA A 1 352 ? 6.625 -24.532 -41.706 1.00 92.94 352 ALA A O 1
ATOM 2660 N N . THR A 1 353 ? 8.554 -23.793 -42.585 1.00 94.62 353 THR A N 1
ATOM 2661 C CA . THR A 1 353 ? 8.239 -24.116 -43.990 1.00 94.62 353 THR A CA 1
ATOM 2662 C C . THR A 1 353 ? 9.031 -25.304 -44.534 1.00 94.62 353 THR A C 1
ATOM 2664 O O . THR A 1 353 ? 8.715 -25.809 -45.608 1.00 94.62 353 THR A O 1
ATOM 2667 N N . ASN A 1 354 ? 10.063 -25.743 -43.808 1.00 92.81 354 ASN A N 1
ATOM 2668 C CA . ASN A 1 354 ? 11.091 -26.692 -44.241 1.00 92.81 354 ASN A CA 1
ATOM 2669 C C . ASN A 1 354 ? 11.988 -26.235 -45.404 1.00 92.81 354 ASN A C 1
ATOM 2671 O O . ASN A 1 354 ? 12.836 -27.014 -45.837 1.00 92.81 354 ASN A O 1
ATOM 2675 N N . LYS A 1 355 ? 11.810 -25.021 -45.933 1.00 94.25 355 LYS A N 1
ATOM 2676 C CA . LYS A 1 355 ? 12.604 -24.493 -47.051 1.00 94.25 355 LYS A CA 1
ATOM 2677 C C . LYS A 1 355 ? 13.874 -23.822 -46.521 1.00 94.25 355 LYS A C 1
ATOM 2679 O O . LYS A 1 355 ? 13.801 -23.136 -45.510 1.00 94.25 355 LYS A O 1
ATOM 2684 N N . GLY A 1 356 ? 15.019 -24.015 -47.187 1.00 91.25 356 GLY A N 1
ATOM 2685 C CA . GLY A 1 356 ? 16.296 -23.378 -46.805 1.00 91.25 356 GLY A CA 1
ATOM 2686 C C . GLY A 1 356 ? 16.870 -23.851 -45.462 1.00 91.25 356 GLY A C 1
ATOM 2687 O O . GLY A 1 356 ? 17.525 -23.097 -44.748 1.00 91.25 356 GLY A O 1
ATOM 2688 N N . ARG A 1 357 ? 16.548 -25.088 -45.056 1.00 91.06 357 ARG A N 1
ATOM 2689 C CA . ARG A 1 357 ? 16.895 -25.639 -43.735 1.00 91.06 357 ARG A CA 1
ATOM 2690 C C . ARG A 1 357 ? 18.406 -25.771 -43.520 1.00 91.06 357 ARG A C 1
ATOM 2692 O O . ARG A 1 357 ? 18.863 -25.580 -42.396 1.00 91.06 357 ARG A O 1
ATOM 2699 N N . VAL A 1 358 ? 19.150 -26.167 -44.552 1.00 92.31 358 VAL A N 1
ATOM 2700 C CA . VAL A 1 358 ? 20.595 -26.434 -44.452 1.00 92.31 358 VAL A CA 1
ATOM 2701 C C . VAL A 1 358 ? 21.353 -25.123 -44.277 1.00 92.31 358 VAL A C 1
ATOM 2703 O O . VAL A 1 358 ? 22.206 -25.019 -43.401 1.00 92.31 358 VAL A O 1
ATOM 2706 N N . GLU A 1 359 ? 20.974 -24.115 -45.055 1.00 94.06 359 GLU A N 1
ATOM 2707 C CA . GLU A 1 359 ? 21.502 -22.756 -45.007 1.00 94.06 359 GLU A CA 1
ATOM 2708 C C . GLU A 1 359 ? 21.217 -22.130 -43.639 1.00 94.06 359 GLU A C 1
ATOM 2710 O O . GLU A 1 359 ? 22.148 -21.773 -42.925 1.00 94.06 359 GLU A O 1
ATOM 2715 N N . ALA A 1 360 ? 19.956 -22.153 -43.192 1.00 92.75 360 ALA A N 1
ATOM 2716 C CA . ALA A 1 360 ? 19.582 -21.628 -41.879 1.00 92.75 360 ALA A CA 1
ATOM 2717 C C . ALA A 1 360 ? 20.352 -22.300 -40.727 1.00 92.75 360 ALA A C 1
ATOM 2719 O O . ALA A 1 360 ? 20.730 -21.640 -39.763 1.00 92.75 360 ALA A O 1
ATOM 2720 N N . LEU A 1 361 ? 20.603 -23.614 -40.805 1.00 93.69 361 LEU A N 1
ATOM 2721 C CA . LEU A 1 361 ? 21.367 -24.323 -39.775 1.00 93.69 361 LEU A CA 1
ATOM 2722 C C . LEU A 1 361 ? 22.853 -23.932 -39.788 1.00 93.69 361 LEU A C 1
ATOM 2724 O O . LEU A 1 361 ? 23.471 -23.890 -38.724 1.00 93.69 361 LEU A O 1
ATOM 2728 N N . LYS A 1 362 ? 23.412 -23.647 -40.970 1.00 95.38 362 LYS A N 1
ATOM 2729 C CA . LYS A 1 362 ? 24.794 -23.185 -41.147 1.00 95.38 362 LYS A CA 1
ATOM 2730 C C . LYS A 1 362 ? 25.002 -21.767 -40.607 1.00 95.38 362 LYS A C 1
ATOM 2732 O O . LYS A 1 362 ? 26.080 -21.487 -40.090 1.00 95.38 362 LYS A O 1
ATOM 2737 N N . ASP A 1 363 ? 23.980 -20.919 -40.679 1.00 94.81 363 ASP A N 1
ATOM 2738 C CA . ASP A 1 363 ? 24.070 -19.514 -40.265 1.00 94.81 363 ASP A CA 1
ATOM 2739 C C . ASP A 1 363 ? 23.959 -19.329 -38.740 1.00 94.81 363 ASP A C 1
ATOM 2741 O O . ASP A 1 363 ? 24.580 -18.428 -38.175 1.00 94.81 363 ASP A O 1
ATOM 2745 N N . ILE A 1 364 ? 23.231 -20.210 -38.035 1.00 95.44 364 ILE A N 1
ATOM 2746 C CA . ILE A 1 364 ? 23.001 -20.083 -36.582 1.00 95.44 364 ILE A CA 1
ATOM 2747 C C . ILE A 1 364 ? 24.285 -19.965 -35.742 1.00 95.44 364 ILE A C 1
ATOM 2749 O O . ILE A 1 364 ? 24.302 -19.122 -34.846 1.00 95.44 364 ILE A O 1
ATOM 2753 N N . PRO A 1 365 ? 25.354 -20.759 -35.956 1.00 96.62 365 PRO A N 1
ATOM 2754 C CA . PRO A 1 365 ? 26.607 -20.571 -35.227 1.00 96.62 365 PRO A CA 1
ATOM 2755 C C . PRO A 1 365 ? 27.184 -19.156 -35.360 1.00 96.62 365 PRO A C 1
ATOM 2757 O O . PRO A 1 365 ? 27.680 -18.617 -34.375 1.00 96.62 365 PRO A O 1
ATOM 2760 N N . GLY A 1 366 ? 27.068 -18.536 -36.540 1.00 96.88 366 GLY A N 1
ATOM 2761 C CA . GLY A 1 366 ? 27.474 -17.145 -36.758 1.00 96.88 366 GLY A CA 1
ATOM 2762 C C . GLY A 1 366 ? 26.600 -16.159 -35.982 1.00 96.88 366 GLY A C 1
ATOM 2763 O O . GLY A 1 366 ? 27.122 -15.244 -35.354 1.00 96.88 366 GLY A O 1
ATOM 2764 N N . LEU A 1 367 ? 25.282 -16.387 -35.944 1.00 97.12 367 LEU A N 1
ATOM 2765 C CA . LEU A 1 367 ? 24.350 -15.589 -35.136 1.00 97.12 367 LEU A CA 1
ATOM 2766 C C . LEU A 1 367 ? 24.649 -15.693 -33.638 1.00 97.12 367 LEU A C 1
ATOM 2768 O O . LEU A 1 367 ? 24.679 -14.679 -32.951 1.00 97.12 367 LEU A O 1
ATOM 2772 N N . LEU A 1 368 ? 24.900 -16.904 -33.135 1.00 96.06 368 LEU A N 1
ATOM 2773 C CA . LEU A 1 368 ? 25.304 -17.129 -31.745 1.00 96.06 368 LEU A CA 1
ATOM 2774 C C . LEU A 1 368 ? 26.634 -16.438 -31.430 1.00 96.06 368 LEU A C 1
ATOM 2776 O O . LEU A 1 368 ? 26.746 -15.840 -30.369 1.00 96.06 368 LEU A O 1
ATOM 2780 N N . GLY A 1 369 ? 27.598 -16.462 -32.357 1.00 96.31 369 GLY A N 1
ATOM 2781 C CA . GLY A 1 369 ? 28.855 -15.722 -32.231 1.00 96.31 369 GLY A CA 1
ATOM 2782 C C . GLY A 1 369 ? 28.632 -14.216 -32.089 1.00 96.31 369 GLY A C 1
ATOM 2783 O O . GLY A 1 369 ? 29.120 -13.628 -31.136 1.00 96.31 369 GLY A O 1
ATOM 2784 N N . ARG A 1 370 ? 27.806 -13.616 -32.954 1.00 96.44 370 ARG A N 1
ATOM 2785 C CA . ARG A 1 370 ? 27.454 -12.184 -32.894 1.00 96.44 370 ARG A CA 1
ATOM 2786 C C . ARG A 1 370 ? 26.729 -11.814 -31.597 1.00 96.44 370 ARG A C 1
ATOM 2788 O O . ARG A 1 370 ? 27.019 -10.783 -31.001 1.00 96.44 370 ARG A O 1
ATOM 2795 N N . ILE A 1 371 ? 25.811 -12.668 -31.133 1.00 94.19 371 ILE A N 1
ATOM 2796 C CA . ILE A 1 371 ? 25.164 -12.500 -29.822 1.00 94.19 371 ILE A CA 1
ATOM 2797 C C . ILE A 1 371 ? 26.212 -12.552 -28.711 1.00 94.19 371 ILE A C 1
ATOM 2799 O O . ILE A 1 371 ? 26.192 -11.706 -27.826 1.00 94.19 371 ILE A O 1
ATOM 2803 N N . ASP A 1 372 ? 27.119 -13.528 -28.755 1.00 92.00 372 ASP A N 1
ATOM 2804 C CA . ASP A 1 372 ? 28.181 -13.683 -27.765 1.00 92.00 372 ASP A CA 1
ATOM 2805 C C . ASP A 1 372 ? 29.161 -12.507 -27.788 1.00 92.00 372 ASP A C 1
ATOM 2807 O O . ASP A 1 372 ? 29.641 -12.118 -26.730 1.00 92.00 372 ASP A O 1
ATOM 2811 N N . ASP A 1 373 ? 29.439 -11.920 -28.950 1.00 90.25 373 ASP A N 1
ATOM 2812 C CA . ASP A 1 373 ? 30.271 -10.724 -29.077 1.00 90.25 373 ASP A CA 1
ATOM 2813 C C . ASP A 1 373 ? 29.578 -9.528 -28.420 1.00 90.25 373 ASP A C 1
ATOM 2815 O O . ASP A 1 373 ? 30.175 -8.881 -27.560 1.00 90.25 373 ASP A O 1
ATOM 2819 N N . VAL A 1 374 ? 28.278 -9.333 -28.684 1.00 88.50 374 VAL A N 1
ATOM 2820 C CA . VAL A 1 374 ? 27.452 -8.365 -27.943 1.00 88.50 374 VAL A CA 1
ATOM 2821 C C . VAL A 1 374 ? 27.360 -8.710 -26.456 1.00 88.50 374 VAL A C 1
ATOM 2823 O O . VAL A 1 374 ? 27.129 -7.803 -25.680 1.00 88.50 374 VAL A O 1
ATOM 2826 N N . GLN A 1 375 ? 27.536 -9.966 -26.023 1.00 84.81 375 GLN A N 1
ATOM 2827 C CA . GLN A 1 375 ? 27.613 -10.348 -24.601 1.00 84.81 375 GLN A CA 1
ATOM 2828 C C . GLN A 1 375 ? 29.016 -10.185 -23.983 1.00 84.81 375 GLN A C 1
ATOM 2830 O O . GLN A 1 375 ? 29.143 -10.220 -22.759 1.00 84.81 375 GLN A O 1
ATOM 2835 N N . LYS A 1 376 ? 30.061 -10.002 -24.798 1.00 81.56 376 LYS A N 1
ATOM 2836 C CA . LYS A 1 376 ? 31.458 -9.849 -24.360 1.00 81.56 376 LYS A CA 1
ATOM 2837 C C . LYS A 1 376 ? 31.964 -8.412 -24.402 1.00 81.56 376 LYS A C 1
ATOM 2839 O O . LYS A 1 376 ? 32.983 -8.144 -23.767 1.00 81.56 376 LYS A O 1
ATOM 2844 N N . THR A 1 377 ? 31.308 -7.509 -25.133 1.00 74.25 377 THR A N 1
ATOM 2845 C CA . THR A 1 377 ? 31.633 -6.078 -25.113 1.00 74.25 377 THR A CA 1
ATOM 2846 C C . THR A 1 377 ? 31.712 -5.578 -23.667 1.00 74.25 377 THR A C 1
ATOM 2848 O O . THR A 1 377 ? 30.820 -5.813 -22.855 1.00 74.25 377 THR A O 1
ATOM 2851 N N . ALA A 1 378 ? 32.810 -4.926 -23.292 1.00 57.16 378 ALA A N 1
ATOM 2852 C CA . ALA A 1 378 ? 32.947 -4.419 -21.932 1.00 57.16 378 ALA A CA 1
ATOM 2853 C C . ALA A 1 378 ? 31.830 -3.397 -21.644 1.00 57.16 378 ALA A C 1
ATOM 2855 O O . ALA A 1 378 ? 31.612 -2.478 -22.427 1.00 57.16 378 ALA A O 1
ATOM 2856 N N . GLY A 1 379 ? 31.114 -3.558 -20.526 1.00 57.16 379 GLY A N 1
ATOM 2857 C CA . GLY A 1 379 ? 30.058 -2.621 -20.127 1.00 57.16 379 GLY A CA 1
ATOM 2858 C C . GLY A 1 379 ? 28.671 -2.868 -20.732 1.00 57.16 379 GLY A C 1
ATOM 2859 O O . GLY A 1 379 ? 27.897 -1.925 -20.834 1.00 57.16 379 GLY A O 1
ATOM 2860 N N . ILE A 1 380 ? 28.317 -4.099 -21.121 1.00 55.66 380 ILE A N 1
ATOM 2861 C CA . ILE A 1 380 ? 26.968 -4.385 -21.646 1.00 55.66 380 ILE A CA 1
ATOM 2862 C C . ILE A 1 380 ? 25.888 -4.143 -20.608 1.00 55.66 380 ILE A C 1
ATOM 2864 O O . ILE A 1 380 ? 25.857 -4.737 -19.534 1.00 55.66 380 ILE A O 1
ATOM 2868 N N . TYR A 1 381 ? 24.923 -3.340 -21.011 1.00 70.38 381 TYR A N 1
ATOM 2869 C CA . TYR A 1 381 ? 23.843 -2.870 -20.166 1.00 70.38 381 TYR A CA 1
ATOM 2870 C C . TYR A 1 381 ? 22.727 -3.897 -19.991 1.00 70.38 381 TYR A C 1
ATOM 2872 O O . TYR A 1 381 ? 22.497 -4.737 -20.862 1.00 70.38 381 TYR A O 1
ATOM 2880 N N . GLN A 1 382 ? 21.975 -3.817 -18.884 1.00 71.50 382 GLN A N 1
ATOM 2881 C CA . GLN A 1 382 ? 20.963 -4.824 -18.521 1.00 71.50 382 GLN A CA 1
ATOM 2882 C C . GLN A 1 382 ? 19.964 -5.104 -19.649 1.00 71.50 382 GLN A C 1
ATOM 2884 O O . GLN A 1 382 ? 19.573 -6.250 -19.874 1.00 71.50 382 GLN A O 1
ATOM 2889 N N . GLY A 1 383 ? 19.520 -4.050 -20.343 1.00 77.94 383 GLY A N 1
ATOM 2890 C CA . GLY A 1 383 ? 18.608 -4.157 -21.481 1.00 77.94 383 GLY A CA 1
ATOM 2891 C C . GLY A 1 383 ? 19.219 -4.978 -22.616 1.00 77.94 383 GLY A C 1
ATOM 2892 O O . GLY A 1 383 ? 18.616 -5.957 -23.054 1.00 77.94 383 GLY A O 1
ATOM 2893 N N . MET A 1 384 ? 20.450 -4.644 -23.013 1.00 86.81 384 MET A N 1
ATOM 2894 C CA . MET A 1 384 ? 21.183 -5.342 -24.074 1.00 86.81 384 MET A CA 1
ATOM 2895 C C . MET A 1 384 ? 21.527 -6.774 -23.680 1.00 86.81 384 MET A C 1
ATOM 2897 O O . MET A 1 384 ? 21.278 -7.690 -24.456 1.00 86.81 384 MET A O 1
ATOM 2901 N N . HIS A 1 385 ? 21.992 -7.007 -22.451 1.00 83.94 385 HIS A N 1
ATOM 2902 C CA . HIS A 1 385 ? 22.304 -8.350 -21.969 1.00 83.94 385 HIS A CA 1
ATOM 2903 C C . HIS A 1 385 ? 21.056 -9.243 -21.914 1.00 83.94 385 HIS A C 1
ATOM 2905 O O . HIS A 1 385 ? 21.094 -10.403 -22.330 1.00 83.94 385 HIS A O 1
ATOM 2911 N N . ARG A 1 386 ? 19.919 -8.712 -21.438 1.00 85.00 386 ARG A N 1
ATOM 2912 C CA . ARG A 1 386 ? 18.640 -9.442 -21.426 1.00 85.00 386 ARG A CA 1
ATOM 2913 C C . ARG A 1 386 ? 18.141 -9.727 -22.839 1.00 85.00 386 ARG A C 1
ATOM 2915 O O . ARG A 1 386 ? 17.691 -10.845 -23.092 1.00 85.00 386 ARG A O 1
ATOM 2922 N N . ALA A 1 387 ? 18.247 -8.762 -23.752 1.00 90.69 387 ALA A N 1
ATOM 2923 C CA . ALA A 1 387 ? 17.902 -8.948 -25.158 1.00 90.69 387 ALA A CA 1
ATOM 2924 C C . ALA A 1 387 ? 18.796 -10.002 -25.823 1.00 90.69 387 ALA A C 1
ATOM 2926 O O . ALA A 1 387 ? 18.277 -10.953 -26.406 1.00 90.69 387 ALA A O 1
ATOM 2927 N N . ALA A 1 388 ? 20.113 -9.915 -25.644 1.00 91.62 388 ALA A N 1
ATOM 2928 C CA . ALA A 1 388 ? 21.080 -10.900 -26.115 1.00 91.62 388 ALA A CA 1
ATOM 2929 C C . ALA A 1 388 ? 20.788 -12.298 -25.549 1.00 91.62 388 ALA A C 1
ATOM 2931 O O . ALA A 1 388 ? 20.707 -13.261 -26.305 1.00 91.62 388 ALA A O 1
ATOM 2932 N N . GLY A 1 389 ? 20.516 -12.421 -24.246 1.00 90.56 389 GLY A N 1
ATOM 2933 C CA . GLY A 1 389 ? 20.137 -13.688 -23.616 1.00 90.56 389 GLY A CA 1
ATOM 2934 C C . GLY A 1 389 ? 18.824 -14.271 -24.158 1.00 90.56 389 GLY A C 1
ATOM 2935 O O . GLY A 1 389 ? 18.733 -15.477 -24.406 1.00 90.56 389 GLY A O 1
ATOM 2936 N N . ALA A 1 390 ? 17.814 -13.430 -24.401 1.00 91.19 390 ALA A N 1
ATOM 2937 C CA . ALA A 1 390 ? 16.557 -13.848 -25.023 1.00 91.19 390 ALA A CA 1
ATOM 2938 C C . ALA A 1 390 ? 16.766 -14.318 -26.473 1.00 91.19 390 ALA A C 1
ATOM 2940 O O . ALA A 1 390 ? 16.221 -15.351 -26.872 1.00 91.19 390 ALA A O 1
ATOM 2941 N N . LEU A 1 391 ? 17.597 -13.609 -27.243 1.00 94.88 391 LEU A N 1
ATOM 2942 C CA . LEU A 1 391 ? 17.959 -13.990 -28.606 1.00 94.88 391 LEU A CA 1
ATOM 2943 C C . LEU A 1 391 ? 18.826 -15.246 -28.652 1.00 94.88 391 LEU A C 1
ATOM 2945 O O . LEU A 1 391 ? 18.612 -16.085 -29.521 1.00 94.88 391 LEU A O 1
ATOM 2949 N N . LYS A 1 392 ? 19.721 -15.450 -27.685 1.00 95.31 392 LYS A N 1
ATOM 2950 C CA . LYS A 1 392 ? 20.502 -16.683 -27.541 1.00 95.31 392 LYS A CA 1
ATOM 2951 C C . LYS A 1 392 ? 19.590 -17.881 -27.314 1.00 95.31 392 LYS A C 1
ATOM 2953 O O . LYS A 1 392 ? 19.701 -18.885 -28.011 1.00 95.31 392 LYS A O 1
ATOM 2958 N N . ALA A 1 393 ? 18.619 -17.754 -26.407 1.00 93.44 393 ALA A N 1
ATOM 2959 C CA . ALA A 1 393 ? 17.610 -18.789 -26.190 1.00 93.44 393 ALA A CA 1
ATOM 2960 C C . ALA A 1 393 ? 16.760 -19.047 -27.451 1.00 93.44 393 ALA A C 1
ATOM 2962 O O . ALA A 1 393 ? 16.473 -20.200 -27.776 1.00 93.44 393 ALA A O 1
ATOM 2963 N N . LYS A 1 394 ? 16.392 -17.989 -28.190 1.00 95.31 394 LYS A N 1
ATOM 2964 C CA . LYS A 1 394 ? 15.677 -18.082 -29.476 1.00 95.31 394 LYS A CA 1
ATOM 2965 C C . LYS A 1 394 ? 16.513 -18.800 -30.546 1.00 95.31 394 LYS A C 1
ATOM 2967 O O . LYS A 1 394 ? 15.986 -19.662 -31.247 1.00 95.31 394 LYS A O 1
ATOM 2972 N N . ALA A 1 395 ? 17.806 -18.496 -30.640 1.00 96.25 395 ALA A N 1
ATOM 2973 C CA . ALA A 1 395 ? 18.754 -19.129 -31.553 1.00 96.25 395 ALA A CA 1
ATOM 2974 C C . ALA A 1 395 ? 18.957 -20.616 -31.241 1.00 96.25 395 ALA A C 1
ATOM 2976 O O . ALA A 1 395 ? 18.933 -21.450 -32.145 1.00 96.25 395 ALA A O 1
ATOM 2977 N N . GLU A 1 396 ? 19.084 -20.966 -29.963 1.00 95.19 396 GLU A N 1
ATOM 2978 C CA . GLU A 1 396 ? 19.213 -22.352 -29.510 1.00 95.19 396 GLU A CA 1
ATOM 2979 C C . GLU A 1 396 ? 17.955 -23.190 -29.785 1.00 95.19 396 GLU A C 1
ATOM 2981 O O . GLU A 1 396 ? 18.039 -24.342 -30.233 1.00 95.19 396 GLU A O 1
ATOM 2986 N N . ASP A 1 397 ? 16.772 -22.600 -29.593 1.00 91.94 397 ASP A N 1
ATOM 2987 C CA . ASP A 1 397 ? 15.500 -23.223 -29.964 1.00 91.94 397 ASP A CA 1
ATOM 2988 C C . ASP A 1 397 ? 15.404 -23.436 -31.487 1.00 91.94 397 ASP A C 1
ATOM 2990 O O . ASP A 1 397 ? 15.065 -24.536 -31.939 1.00 91.94 397 ASP A O 1
ATOM 2994 N N . ALA A 1 398 ? 15.789 -22.437 -32.290 1.00 93.06 398 ALA A N 1
ATOM 2995 C CA . ALA A 1 398 ? 15.855 -22.560 -33.746 1.00 93.06 398 ALA A CA 1
ATOM 2996 C C . ALA A 1 398 ? 16.817 -23.682 -34.179 1.00 93.06 398 ALA A C 1
ATOM 2998 O O . ALA A 1 398 ? 16.430 -24.545 -34.973 1.00 93.06 398 ALA A O 1
ATOM 2999 N N . ARG A 1 399 ? 18.025 -23.736 -33.598 1.00 96.25 399 ARG A N 1
ATOM 3000 C CA . ARG A 1 399 ? 19.054 -24.757 -33.867 1.00 96.25 399 ARG A CA 1
ATOM 3001 C C . ARG A 1 399 ? 18.523 -26.160 -33.628 1.00 96.25 399 ARG A C 1
ATOM 3003 O O . ARG A 1 399 ? 18.564 -27.013 -34.515 1.00 96.25 399 ARG A O 1
ATOM 3010 N N . THR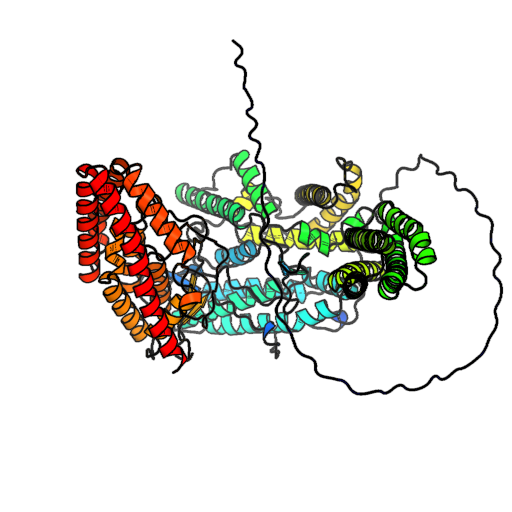 A 1 400 ? 17.964 -26.367 -32.439 1.00 93.88 400 THR A N 1
ATOM 3011 C CA . THR A 1 400 ? 17.411 -27.652 -32.007 1.00 93.88 400 THR A CA 1
ATOM 3012 C C . THR A 1 400 ? 16.306 -28.114 -32.958 1.00 93.88 400 THR A C 1
ATOM 3014 O O . THR A 1 400 ? 16.265 -29.273 -33.374 1.00 93.88 400 THR A O 1
ATOM 3017 N N . ARG A 1 401 ? 15.414 -27.207 -33.372 1.00 92.12 401 ARG A N 1
ATOM 3018 C CA . ARG A 1 401 ? 14.307 -27.535 -34.285 1.00 92.12 401 ARG A CA 1
ATOM 3019 C C . ARG A 1 401 ? 14.766 -27.795 -35.713 1.00 92.12 401 ARG A C 1
ATOM 3021 O O . ARG A 1 401 ? 14.228 -28.695 -36.358 1.00 92.12 401 ARG A O 1
ATOM 3028 N N . LEU A 1 402 ? 15.750 -27.046 -36.207 1.00 91.25 402 LEU A N 1
ATOM 3029 C CA . LEU A 1 402 ? 16.359 -27.284 -37.516 1.00 91.25 402 LEU A CA 1
ATOM 3030 C C . LEU A 1 402 ? 17.100 -28.621 -37.576 1.00 91.25 402 LEU A C 1
ATOM 3032 O O . LEU A 1 402 ? 17.353 -29.101 -38.672 1.00 91.25 402 LEU A O 1
ATOM 3036 N N . GLN A 1 403 ? 17.423 -29.270 -36.460 1.00 92.56 403 GLN A N 1
ATOM 3037 C CA . GLN A 1 403 ? 18.010 -30.617 -36.458 1.00 92.56 403 GLN A CA 1
ATOM 3038 C C . GLN A 1 403 ? 16.948 -31.730 -36.437 1.00 92.56 403 GLN A C 1
ATOM 3040 O O . GLN A 1 403 ? 17.189 -32.832 -36.926 1.00 92.56 403 GLN A O 1
ATOM 3045 N N . GLN A 1 404 ? 15.732 -31.436 -35.977 1.00 91.88 404 GLN A N 1
ATOM 3046 C CA . GLN A 1 404 ? 14.636 -32.405 -35.904 1.00 91.88 404 GLN A CA 1
ATOM 3047 C C . GLN A 1 404 ? 13.935 -32.621 -37.260 1.00 91.88 404 GLN A C 1
ATOM 3049 O O . GLN A 1 404 ? 13.913 -31.715 -38.098 1.00 91.88 404 GLN A O 1
ATOM 3054 N N . PRO A 1 405 ? 13.295 -33.785 -37.492 1.00 92.62 405 PRO A N 1
ATOM 3055 C CA . PRO A 1 405 ? 12.412 -33.994 -38.640 1.00 92.62 405 PRO A CA 1
ATOM 3056 C C . PRO A 1 405 ? 11.277 -32.962 -38.711 1.00 92.62 405 PRO A C 1
ATOM 3058 O O . PRO A 1 405 ? 10.821 -32.438 -37.689 1.00 92.62 405 PRO A O 1
ATOM 3061 N N . HIS A 1 406 ? 10.796 -32.668 -39.922 1.00 93.56 406 HIS A N 1
ATOM 3062 C CA . HIS A 1 406 ? 9.678 -31.742 -40.092 1.00 93.56 406 HIS A CA 1
ATOM 3063 C C . HIS A 1 406 ? 8.374 -32.340 -39.568 1.00 93.56 406 HIS A C 1
ATOM 3065 O O . HIS A 1 406 ? 7.959 -33.416 -39.986 1.00 93.56 406 HIS A O 1
ATOM 3071 N N . THR A 1 407 ? 7.681 -31.589 -38.711 1.00 95.00 407 THR A N 1
ATOM 3072 C CA . THR A 1 407 ? 6.320 -31.901 -38.260 1.00 95.00 407 THR A CA 1
ATOM 3073 C C . THR A 1 407 ? 5.481 -30.626 -38.205 1.00 95.00 407 THR A C 1
ATOM 3075 O O . THR A 1 407 ? 6.013 -29.539 -37.967 1.00 95.00 407 THR A O 1
ATOM 3078 N N . ALA A 1 408 ? 4.159 -30.747 -38.361 1.00 91.00 408 ALA A N 1
ATOM 3079 C CA . ALA A 1 408 ? 3.242 -29.609 -38.235 1.00 91.00 408 ALA A CA 1
ATOM 3080 C C . ALA A 1 408 ? 3.378 -28.905 -36.870 1.00 91.00 408 ALA A C 1
ATOM 3082 O O . ALA A 1 408 ? 3.422 -27.680 -36.797 1.00 91.00 408 ALA A O 1
ATOM 3083 N N . ARG A 1 409 ? 3.559 -29.680 -35.792 1.00 91.62 409 ARG A N 1
ATOM 3084 C CA . ARG A 1 409 ? 3.769 -29.160 -34.433 1.00 91.62 409 ARG A CA 1
ATOM 3085 C C . ARG A 1 409 ? 5.056 -28.342 -34.306 1.00 91.62 409 ARG A C 1
ATOM 3087 O O . ARG A 1 409 ? 5.057 -27.299 -33.651 1.00 91.62 409 ARG A O 1
ATOM 3094 N N . ARG A 1 410 ? 6.155 -28.803 -34.915 1.00 92.31 410 ARG A N 1
ATOM 3095 C CA . ARG A 1 410 ? 7.422 -28.055 -34.965 1.00 92.31 410 ARG A CA 1
ATOM 3096 C C . ARG A 1 410 ? 7.213 -26.708 -35.652 1.00 92.31 410 ARG A C 1
ATOM 3098 O O . ARG A 1 410 ? 7.634 -25.692 -35.106 1.00 92.31 410 ARG A O 1
ATOM 3105 N N . ALA A 1 411 ? 6.537 -26.714 -36.801 1.00 91.44 411 ALA A N 1
ATOM 3106 C CA . ALA A 1 411 ? 6.265 -25.510 -37.574 1.00 91.44 411 ALA A CA 1
ATOM 3107 C C . ALA A 1 411 ? 5.370 -24.515 -36.827 1.00 91.44 411 ALA A C 1
ATOM 3109 O O . ALA A 1 411 ? 5.682 -23.329 -36.765 1.00 91.44 411 ALA A O 1
ATOM 3110 N N . GLU A 1 412 ? 4.300 -24.998 -36.195 1.00 93.25 412 GLU A N 1
ATOM 3111 C CA . GLU A 1 412 ? 3.419 -24.174 -35.366 1.00 93.25 412 GLU A CA 1
ATOM 3112 C C . GLU A 1 412 ? 4.180 -23.546 -34.194 1.00 93.25 412 GLU A C 1
ATOM 3114 O O . GLU A 1 412 ? 4.018 -22.364 -33.901 1.00 93.25 412 GLU A O 1
ATOM 3119 N N . THR A 1 413 ? 5.054 -24.313 -33.541 1.00 91.31 413 THR A N 1
ATOM 3120 C CA . THR A 1 413 ? 5.839 -23.792 -32.419 1.00 91.31 413 THR A CA 1
ATOM 3121 C C . THR A 1 413 ? 6.843 -22.735 -32.879 1.00 91.31 413 THR A C 1
ATOM 3123 O O . THR A 1 413 ? 6.963 -21.709 -32.223 1.00 91.31 413 THR A O 1
ATOM 3126 N N . ALA A 1 414 ? 7.508 -22.925 -34.024 1.00 91.62 414 ALA A N 1
ATOM 3127 C CA . ALA A 1 414 ? 8.405 -21.912 -34.583 1.00 91.62 414 ALA A CA 1
ATOM 3128 C C . ALA A 1 414 ? 7.668 -20.593 -34.877 1.00 91.62 414 ALA A C 1
ATOM 3130 O O . ALA A 1 414 ? 8.147 -19.531 -34.493 1.00 91.62 414 ALA A O 1
ATOM 3131 N N . ARG A 1 415 ? 6.453 -20.656 -35.443 1.00 93.62 415 ARG A N 1
ATOM 3132 C CA . ARG A 1 415 ? 5.598 -19.466 -35.633 1.00 93.62 415 ARG A CA 1
ATOM 3133 C C . ARG A 1 415 ? 5.249 -18.783 -34.310 1.00 93.62 415 ARG A C 1
ATOM 3135 O O . ARG A 1 415 ? 5.263 -17.561 -34.243 1.00 93.62 415 ARG A O 1
ATOM 3142 N N . LYS A 1 416 ? 4.983 -19.553 -33.247 1.00 92.62 416 LYS A N 1
ATOM 3143 C CA . LYS A 1 416 ? 4.743 -19.002 -31.899 1.00 92.62 416 LYS A CA 1
ATOM 3144 C C . LYS A 1 416 ? 5.976 -18.312 -31.316 1.00 92.62 416 LYS A C 1
ATOM 3146 O O . LYS A 1 416 ? 5.823 -17.330 -30.602 1.00 92.62 416 LYS A O 1
ATOM 3151 N N . VAL A 1 417 ? 7.179 -18.812 -31.602 1.00 91.00 417 VAL A N 1
ATOM 3152 C CA . VAL A 1 417 ? 8.434 -18.187 -31.152 1.00 91.00 417 VAL A CA 1
ATOM 3153 C C . VAL A 1 417 ? 8.704 -16.882 -31.905 1.00 91.00 417 VAL A C 1
ATOM 3155 O O . VAL A 1 417 ? 9.097 -15.907 -31.268 1.00 91.00 417 VAL A O 1
ATOM 3158 N N . ILE A 1 418 ? 8.439 -16.840 -33.218 1.00 90.44 418 ILE A N 1
ATOM 3159 C CA . ILE A 1 418 ? 8.488 -15.606 -34.027 1.00 90.44 418 ILE A CA 1
ATOM 3160 C C . ILE A 1 418 ? 7.497 -14.576 -33.463 1.00 90.44 418 ILE A C 1
ATOM 3162 O O . ILE A 1 418 ? 7.877 -13.461 -33.129 1.00 90.44 418 ILE A O 1
ATOM 3166 N N . ALA A 1 419 ? 6.241 -14.979 -33.254 1.00 90.56 419 ALA A N 1
ATOM 3167 C CA . ALA A 1 419 ? 5.179 -14.125 -32.713 1.00 90.56 419 ALA A CA 1
ATOM 3168 C C . ALA A 1 419 ? 5.246 -13.926 -31.181 1.00 90.56 419 ALA A C 1
ATOM 3170 O O . ALA A 1 419 ? 4.266 -13.512 -30.559 1.00 90.56 419 ALA A O 1
ATOM 3171 N N . SER A 1 420 ? 6.370 -14.262 -30.539 1.00 89.88 420 SER A N 1
ATOM 3172 C CA . SER A 1 420 ? 6.508 -14.185 -29.085 1.00 89.88 420 SER A CA 1
ATOM 3173 C C . SER A 1 420 ? 6.529 -12.730 -28.620 1.00 89.88 420 SER A C 1
ATOM 3175 O O . SER A 1 420 ? 7.554 -12.049 -28.710 1.00 89.88 420 SER A O 1
ATOM 3177 N N . ALA A 1 421 ? 5.421 -12.284 -28.022 1.00 87.38 421 ALA A N 1
ATOM 3178 C CA . ALA A 1 421 ? 5.312 -10.961 -27.406 1.00 87.38 421 ALA A CA 1
ATOM 3179 C C . ALA A 1 421 ? 6.415 -10.701 -26.363 1.00 87.38 421 ALA A C 1
ATOM 3181 O O . ALA A 1 421 ? 6.865 -9.571 -26.212 1.00 87.38 421 ALA A O 1
ATOM 3182 N N . LYS A 1 422 ? 6.905 -11.750 -25.684 1.00 85.75 422 LYS A N 1
ATOM 3183 C CA . LYS A 1 422 ? 8.000 -11.641 -24.711 1.00 85.75 422 LYS A CA 1
ATOM 3184 C C . LYS A 1 422 ? 9.305 -11.167 -25.359 1.00 85.75 422 LYS A C 1
ATOM 3186 O O . LYS A 1 422 ? 9.962 -10.293 -24.809 1.00 85.75 422 LYS A O 1
ATOM 3191 N N . ASN A 1 423 ? 9.687 -11.741 -26.502 1.00 83.94 423 ASN A N 1
ATOM 3192 C CA . ASN A 1 423 ? 10.944 -11.384 -27.169 1.00 83.94 423 ASN A CA 1
ATOM 3193 C C . ASN A 1 423 ? 10.861 -9.978 -27.769 1.00 83.94 423 ASN A C 1
ATOM 3195 O O . ASN A 1 423 ? 11.790 -9.192 -27.607 1.00 83.94 423 ASN A O 1
ATOM 3199 N N . ALA A 1 424 ? 9.724 -9.654 -28.393 1.00 87.19 424 ALA A N 1
ATOM 3200 C CA . ALA A 1 424 ? 9.458 -8.316 -28.912 1.00 87.19 424 ALA A CA 1
ATOM 3201 C C . ALA A 1 424 ? 9.509 -7.257 -27.800 1.00 87.19 424 ALA A C 1
ATOM 3203 O O . ALA A 1 424 ? 10.120 -6.210 -27.980 1.00 87.19 424 ALA A O 1
ATOM 3204 N N . HIS A 1 425 ? 8.932 -7.550 -26.630 1.00 85.62 425 HIS A N 1
ATOM 3205 C CA . HIS A 1 425 ? 8.958 -6.649 -25.481 1.00 85.62 425 HIS A CA 1
ATOM 3206 C C . HIS A 1 425 ? 10.379 -6.397 -24.960 1.00 85.62 425 HIS A C 1
ATOM 3208 O O . HIS A 1 425 ? 10.757 -5.243 -24.813 1.00 85.62 425 HIS A O 1
ATOM 3214 N N . ILE A 1 426 ? 11.191 -7.444 -24.760 1.00 84.69 426 ILE A N 1
ATOM 3215 C CA . ILE A 1 426 ? 12.578 -7.293 -24.277 1.00 84.69 426 ILE A CA 1
ATOM 3216 C C . ILE A 1 426 ? 13.427 -6.478 -25.270 1.00 84.69 426 ILE A C 1
ATOM 3218 O O . ILE A 1 426 ? 14.214 -5.627 -24.863 1.00 84.69 426 ILE A O 1
ATOM 3222 N N . LEU A 1 427 ? 13.266 -6.707 -26.579 1.00 88.25 427 LEU A N 1
ATOM 3223 C CA . LEU A 1 427 ? 13.950 -5.908 -27.601 1.00 88.25 427 LEU A CA 1
ATOM 3224 C C . LEU A 1 427 ? 13.443 -4.464 -27.654 1.00 88.25 427 LEU A C 1
ATOM 3226 O O . LEU A 1 427 ? 14.231 -3.557 -27.904 1.00 88.25 427 LEU A O 1
ATOM 3230 N N . ALA A 1 428 ? 12.151 -4.231 -27.426 1.00 88.12 428 ALA A N 1
ATOM 3231 C CA . ALA A 1 428 ? 11.604 -2.881 -27.343 1.00 88.12 428 ALA A CA 1
ATOM 3232 C C . ALA A 1 428 ? 12.160 -2.124 -26.126 1.00 88.12 428 ALA A C 1
ATOM 3234 O O . ALA A 1 428 ? 12.543 -0.969 -26.266 1.00 88.12 428 ALA A O 1
ATOM 3235 N N . GLU A 1 429 ? 12.285 -2.778 -24.965 1.00 84.38 429 GLU A N 1
ATOM 3236 C CA . GLU A 1 429 ? 12.933 -2.197 -23.778 1.00 84.38 429 GLU A CA 1
ATOM 3237 C C . GLU A 1 429 ? 14.397 -1.835 -24.050 1.00 84.38 429 GLU A C 1
ATOM 3239 O O . GLU A 1 429 ? 14.832 -0.732 -23.732 1.00 84.38 429 GLU A O 1
ATOM 3244 N N . ALA A 1 430 ? 15.155 -2.738 -24.681 1.00 86.50 430 ALA A N 1
ATOM 3245 C CA . ALA A 1 430 ? 16.532 -2.462 -25.078 1.00 86.50 430 ALA A CA 1
ATOM 3246 C C . ALA A 1 430 ? 16.609 -1.271 -26.054 1.00 86.50 430 ALA A C 1
ATOM 3248 O O . ALA A 1 430 ? 17.437 -0.378 -25.880 1.00 86.50 430 ALA A O 1
ATOM 3249 N N . GLY A 1 431 ? 15.708 -1.219 -27.037 1.00 88.44 431 GLY A N 1
ATOM 3250 C CA . GLY A 1 431 ? 15.630 -0.121 -27.999 1.00 88.44 431 GLY A CA 1
ATOM 3251 C C . GLY A 1 431 ? 15.290 1.222 -27.367 1.00 88.44 431 GLY A C 1
ATOM 3252 O O . GLY A 1 431 ? 15.876 2.232 -27.749 1.00 88.44 431 GLY A O 1
ATOM 3253 N N . GLN A 1 432 ? 14.398 1.228 -26.374 1.00 86.00 432 GLN A N 1
ATOM 3254 C CA . GLN A 1 432 ? 14.068 2.425 -25.607 1.00 86.00 432 GLN A CA 1
ATOM 3255 C C . GLN A 1 432 ? 15.303 2.954 -24.874 1.00 86.00 432 GLN A C 1
ATOM 3257 O O . GLN A 1 432 ? 15.642 4.119 -25.035 1.00 86.00 432 GLN A O 1
ATOM 3262 N N . VAL A 1 433 ? 16.038 2.085 -24.172 1.00 83.56 433 VAL A N 1
ATOM 3263 C CA . VAL A 1 433 ? 17.283 2.470 -23.486 1.00 83.56 433 VAL A CA 1
ATOM 3264 C C . VAL A 1 433 ? 18.306 3.041 -24.472 1.00 83.56 433 VAL A C 1
ATOM 3266 O O . VAL A 1 433 ? 18.870 4.102 -24.224 1.00 83.56 433 VAL A O 1
ATOM 3269 N N . ALA A 1 434 ? 18.518 2.387 -25.619 1.00 85.44 434 ALA A N 1
ATOM 3270 C CA . ALA A 1 434 ? 19.424 2.896 -26.650 1.00 85.44 434 ALA A CA 1
ATOM 3271 C C . ALA A 1 434 ? 18.993 4.279 -27.174 1.00 85.44 434 ALA A C 1
ATOM 3273 O O . ALA A 1 434 ? 19.837 5.145 -27.408 1.00 85.44 434 ALA A O 1
ATOM 3274 N N . ALA A 1 435 ? 17.688 4.500 -27.350 1.00 86.12 435 ALA A N 1
ATOM 3275 C CA . ALA A 1 435 ? 17.141 5.778 -27.790 1.00 86.12 435 ALA A CA 1
ATOM 3276 C C . ALA A 1 435 ? 17.276 6.873 -26.722 1.00 86.12 435 ALA A C 1
ATOM 3278 O O . ALA A 1 435 ? 17.643 7.995 -27.061 1.00 86.12 435 ALA A O 1
ATOM 3279 N N . ASP A 1 436 ? 17.010 6.559 -25.457 1.00 84.75 436 ASP A N 1
ATOM 3280 C CA . ASP A 1 436 ? 17.100 7.513 -24.349 1.00 84.75 436 ASP A CA 1
ATOM 3281 C C . ASP A 1 436 ? 18.536 7.960 -24.140 1.00 84.75 436 ASP A C 1
ATOM 3283 O O . ASP A 1 436 ? 18.815 9.157 -24.104 1.00 84.75 436 ASP A O 1
ATOM 3287 N N . LEU A 1 437 ? 19.469 7.010 -24.142 1.00 81.62 437 LEU A N 1
ATOM 3288 C CA . LEU A 1 437 ? 20.889 7.315 -24.154 1.00 81.62 437 LEU A CA 1
ATOM 3289 C C . LEU A 1 437 ? 21.216 8.206 -25.343 1.00 81.62 437 LEU A C 1
ATOM 3291 O O . LEU A 1 437 ? 21.739 9.298 -25.137 1.00 81.62 437 LEU A O 1
ATOM 3295 N N . LYS A 1 438 ? 20.832 7.833 -26.570 1.00 83.50 438 LYS A N 1
ATOM 3296 C CA . LYS A 1 438 ? 21.067 8.664 -27.763 1.00 83.50 438 LYS A CA 1
ATOM 3297 C C . LYS A 1 438 ? 20.658 10.136 -27.570 1.00 83.50 438 LYS A C 1
ATOM 3299 O O . LYS A 1 438 ? 21.338 11.019 -28.084 1.00 83.50 438 LYS A O 1
ATOM 3304 N N . LYS A 1 439 ? 19.577 10.402 -26.828 1.00 83.38 439 LYS A N 1
ATOM 3305 C CA . LYS A 1 439 ? 19.122 11.763 -26.494 1.00 83.38 439 LYS A CA 1
ATOM 3306 C C . LYS A 1 439 ? 19.956 12.425 -25.394 1.00 83.38 439 LYS A C 1
ATOM 3308 O O . LYS A 1 439 ? 20.233 13.614 -25.492 1.00 83.38 439 LYS A O 1
ATOM 3313 N N . ILE A 1 440 ? 20.348 11.676 -24.363 1.00 81.44 440 ILE A N 1
ATOM 3314 C CA . ILE A 1 440 ? 21.167 12.175 -23.246 1.00 81.44 440 ILE A CA 1
ATOM 3315 C C . ILE A 1 440 ? 22.587 12.560 -23.706 1.00 81.44 440 ILE A C 1
ATOM 3317 O O . ILE A 1 440 ? 23.140 13.554 -23.232 1.00 81.44 440 ILE A O 1
ATOM 3321 N N . GLY A 1 441 ? 23.184 11.796 -24.624 1.00 80.88 441 GLY A N 1
ATOM 3322 C CA . GLY A 1 441 ? 24.533 12.069 -25.133 1.00 80.88 441 GLY A CA 1
ATOM 3323 C C . GLY A 1 441 ? 25.623 11.949 -24.067 1.00 80.88 441 GLY A C 1
ATOM 3324 O O . GLY A 1 441 ? 25.500 11.212 -23.085 1.00 80.88 441 GLY A O 1
ATOM 3325 N N . ASP A 1 442 ? 26.657 12.776 -24.222 1.00 75.75 442 ASP A N 1
ATOM 3326 C CA . ASP A 1 442 ? 27.756 12.935 -23.258 1.00 75.75 442 ASP A CA 1
ATOM 3327 C C . ASP A 1 442 ? 27.294 13.501 -21.895 1.00 75.75 442 ASP A C 1
ATOM 3329 O O . ASP A 1 442 ? 28.062 13.536 -20.935 1.00 75.75 442 ASP A O 1
ATOM 3333 N N . GLY A 1 443 ? 26.026 13.918 -21.777 1.00 79.88 443 GLY A N 1
ATOM 3334 C CA . GLY A 1 443 ? 25.408 14.394 -20.538 1.00 79.88 443 GLY A CA 1
ATOM 3335 C C . GLY A 1 443 ? 24.997 13.289 -19.555 1.00 79.88 443 GLY A C 1
ATOM 3336 O O . GLY A 1 443 ? 24.461 13.598 -18.491 1.00 79.88 443 GLY A O 1
ATOM 3337 N N . ALA A 1 444 ? 25.226 12.006 -19.858 1.00 79.38 444 ALA A N 1
ATOM 3338 C CA . ALA A 1 444 ? 24.785 10.893 -19.006 1.00 79.38 444 ALA A CA 1
ATOM 3339 C C . ALA A 1 444 ? 25.370 10.906 -17.581 1.00 79.38 444 ALA A C 1
ATOM 3341 O O . ALA A 1 444 ? 24.601 10.718 -16.630 1.00 79.38 444 ALA A O 1
ATOM 3342 N N . PRO A 1 445 ? 26.672 11.197 -17.374 1.00 83.06 445 PRO A N 1
ATOM 3343 C CA . PRO A 1 445 ? 27.218 11.334 -16.027 1.00 83.06 445 PRO A CA 1
ATOM 3344 C C . PRO A 1 445 ? 26.534 12.439 -15.223 1.00 83.06 445 PRO A C 1
ATOM 3346 O O . PRO A 1 445 ? 26.252 12.281 -14.035 1.00 83.06 445 PRO A O 1
ATOM 3349 N N . GLU A 1 446 ? 26.227 13.546 -15.891 1.00 84.88 446 GLU A N 1
ATOM 3350 C CA . GLU A 1 446 ? 25.549 14.684 -15.293 1.00 84.88 446 GLU A CA 1
ATOM 3351 C C . GLU A 1 446 ? 24.114 14.339 -14.877 1.00 84.88 446 GLU A C 1
ATOM 3353 O O . GLU A 1 446 ? 23.714 14.567 -13.732 1.00 84.88 446 GLU A O 1
ATOM 3358 N N . TYR A 1 447 ? 23.360 13.740 -15.801 1.00 86.88 447 TYR A N 1
ATOM 3359 C CA . TYR A 1 447 ? 21.998 13.275 -15.576 1.00 86.88 447 TYR A CA 1
ATOM 3360 C C . TYR A 1 447 ? 21.935 12.351 -14.354 1.00 86.88 447 TYR A C 1
ATOM 3362 O O . TYR A 1 447 ? 21.131 12.577 -13.445 1.00 86.88 447 TYR A O 1
ATOM 3370 N N . ALA A 1 448 ? 22.842 11.373 -14.278 1.00 88.62 448 ALA A N 1
ATOM 3371 C CA . ALA A 1 448 ? 22.908 10.441 -13.162 1.00 88.62 448 ALA A CA 1
ATOM 3372 C C . ALA A 1 448 ? 23.159 11.146 -11.827 1.00 88.62 448 ALA A C 1
ATOM 3374 O O . ALA A 1 448 ? 22.423 10.913 -10.867 1.00 88.62 448 ALA A O 1
ATOM 3375 N N . VAL A 1 449 ? 24.159 12.033 -11.759 1.00 89.38 449 VAL A N 1
ATOM 3376 C CA . VAL A 1 449 ? 24.490 12.790 -10.538 1.00 89.38 449 VAL A CA 1
ATOM 3377 C C . VAL A 1 449 ? 23.280 13.573 -10.040 1.00 89.38 449 VAL A C 1
ATOM 3379 O O . VAL A 1 449 ? 22.977 13.548 -8.842 1.00 89.38 449 VAL A O 1
ATOM 3382 N N . VAL A 1 450 ? 22.573 14.250 -10.942 1.00 88.94 450 VAL A N 1
ATOM 3383 C CA . VAL A 1 450 ? 21.433 15.094 -10.584 1.00 88.94 450 VAL A CA 1
ATOM 3384 C C . VAL A 1 450 ? 20.235 14.268 -10.127 1.00 88.94 450 VAL A C 1
ATOM 3386 O O . VAL A 1 450 ? 19.665 14.571 -9.073 1.00 88.94 450 VAL A O 1
ATOM 3389 N N . VAL A 1 451 ? 19.873 13.208 -10.855 1.00 90.31 451 VAL A N 1
ATOM 3390 C CA . VAL A 1 451 ? 18.767 12.317 -10.468 1.00 90.31 451 VAL A CA 1
ATOM 3391 C C . VAL A 1 451 ? 19.044 11.684 -9.109 1.00 90.31 451 VAL A C 1
ATOM 3393 O O . VAL A 1 451 ? 18.224 11.784 -8.196 1.00 90.31 451 VAL A O 1
ATOM 3396 N N . LEU A 1 452 ? 20.231 11.105 -8.931 1.00 91.38 452 LEU A N 1
ATOM 3397 C CA . LEU A 1 452 ? 20.634 10.457 -7.687 1.00 91.38 452 LEU A CA 1
ATOM 3398 C C . LEU A 1 452 ? 20.637 11.420 -6.493 1.00 91.38 452 LEU A C 1
ATOM 3400 O O . LEU A 1 452 ? 20.074 11.098 -5.445 1.00 91.38 452 LEU A O 1
ATOM 3404 N N . SER A 1 453 ? 21.212 12.613 -6.652 1.00 91.00 453 SER A N 1
ATOM 3405 C CA . SER A 1 453 ? 21.286 13.605 -5.571 1.00 91.00 453 SER A CA 1
ATOM 3406 C C . SER A 1 453 ? 19.897 14.076 -5.136 1.00 91.00 453 SER A C 1
ATOM 3408 O O . SER A 1 453 ? 19.614 14.145 -3.939 1.00 91.00 453 SER A O 1
ATOM 3410 N N . ASN A 1 454 ? 19.003 14.346 -6.092 1.00 89.88 454 ASN A N 1
ATOM 3411 C CA . ASN A 1 454 ? 17.635 14.770 -5.792 1.00 89.88 454 ASN A CA 1
ATOM 3412 C C . ASN A 1 454 ? 16.799 13.649 -5.161 1.00 89.88 454 ASN A C 1
ATOM 3414 O O . ASN A 1 454 ? 16.046 13.905 -4.219 1.00 89.88 454 ASN A O 1
ATOM 3418 N N . LEU A 1 455 ? 16.953 12.404 -5.626 1.00 91.25 455 LEU A N 1
ATOM 3419 C CA . LEU A 1 455 ? 16.294 11.242 -5.029 1.00 91.25 455 LEU A CA 1
ATOM 3420 C C . LEU A 1 455 ? 16.741 11.009 -3.586 1.00 91.25 455 LEU A C 1
ATOM 3422 O O . LEU A 1 455 ? 15.895 10.802 -2.712 1.00 91.25 455 LEU A O 1
ATOM 3426 N N . LEU A 1 456 ? 18.047 11.089 -3.319 1.00 90.94 456 LEU A N 1
ATOM 3427 C CA . LEU A 1 456 ? 18.583 10.967 -1.967 1.00 90.94 456 LEU A CA 1
ATOM 3428 C C . LEU A 1 456 ? 18.083 12.094 -1.061 1.00 90.94 456 LEU A C 1
ATOM 3430 O O . LEU A 1 456 ? 17.633 11.839 0.057 1.00 90.94 456 LEU A O 1
ATOM 3434 N N . TYR A 1 457 ? 18.142 13.335 -1.545 1.00 90.81 457 TYR A N 1
ATOM 3435 C CA . TYR A 1 457 ? 17.653 14.492 -0.806 1.00 90.81 457 TYR A CA 1
ATOM 3436 C C . TYR A 1 457 ? 16.177 14.340 -0.437 1.00 90.81 457 TYR A C 1
ATOM 3438 O O . TYR A 1 457 ? 15.803 14.492 0.728 1.00 90.81 457 TYR A O 1
ATOM 3446 N N . LYS A 1 458 ? 15.341 13.963 -1.411 1.00 91.12 458 LYS A N 1
ATOM 3447 C CA . LYS A 1 458 ? 13.922 13.690 -1.188 1.00 91.12 458 LYS A CA 1
ATOM 3448 C C . LYS A 1 458 ? 13.729 12.591 -0.145 1.00 91.12 458 LYS A C 1
ATOM 3450 O O . LYS A 1 458 ? 12.946 12.785 0.783 1.00 91.12 458 LYS A O 1
ATOM 3455 N N . HIS A 1 459 ? 14.435 11.470 -0.286 1.00 93.00 459 HIS A N 1
ATOM 3456 C CA . HIS A 1 459 ? 14.353 10.347 0.642 1.00 93.00 459 HIS A CA 1
ATOM 3457 C C . HIS A 1 459 ? 14.662 10.783 2.076 1.00 93.00 459 HIS A C 1
ATOM 3459 O O . HIS A 1 459 ? 13.837 10.582 2.964 1.00 93.00 459 HIS A O 1
ATOM 3465 N N . LEU A 1 460 ? 15.801 11.443 2.300 1.00 92.06 460 LEU A N 1
ATOM 3466 C CA . LEU A 1 460 ? 16.205 11.876 3.637 1.00 92.06 460 LEU A CA 1
ATOM 3467 C C . LEU A 1 460 ? 15.281 12.953 4.206 1.00 92.06 460 LEU A C 1
ATOM 3469 O O . LEU A 1 460 ? 15.013 12.933 5.402 1.00 92.06 460 LEU A O 1
ATOM 3473 N N . ARG A 1 461 ? 14.721 13.839 3.373 1.00 91.62 461 ARG A N 1
ATOM 3474 C CA . ARG A 1 461 ? 13.707 14.806 3.820 1.00 91.62 461 ARG A CA 1
ATOM 3475 C C . ARG A 1 461 ? 12.431 14.107 4.293 1.00 91.62 461 ARG A C 1
ATOM 3477 O O . ARG A 1 461 ? 11.885 14.471 5.329 1.00 91.62 461 ARG A O 1
ATOM 3484 N N . VAL A 1 462 ? 11.968 13.095 3.556 1.00 93.25 462 VAL A N 1
ATOM 3485 C CA . VAL A 1 462 ? 10.801 12.281 3.938 1.00 93.25 462 VAL A CA 1
ATOM 3486 C C . VAL A 1 462 ? 11.083 11.513 5.230 1.00 93.25 462 VAL A C 1
ATOM 3488 O O . VAL A 1 462 ? 10.264 11.544 6.145 1.00 93.25 462 VAL A O 1
ATOM 3491 N N . MET A 1 463 ? 12.253 10.875 5.337 1.00 93.94 463 MET A N 1
ATOM 3492 C CA . MET A 1 463 ? 12.650 10.162 6.550 1.00 93.94 463 MET A CA 1
ATOM 3493 C C . MET A 1 463 ? 12.798 11.098 7.750 1.00 93.94 463 MET A C 1
ATOM 3495 O O . MET A 1 463 ? 12.402 10.718 8.838 1.00 93.94 463 MET A O 1
ATOM 3499 N N . ALA A 1 464 ? 13.331 12.310 7.578 1.00 91.62 464 ALA A N 1
ATOM 3500 C CA . ALA A 1 464 ? 13.465 13.288 8.659 1.00 91.62 464 ALA A CA 1
ATOM 3501 C C . ALA A 1 464 ? 12.106 13.776 9.166 1.00 91.62 464 ALA A C 1
ATOM 3503 O O . ALA A 1 464 ? 11.927 13.961 10.365 1.00 91.62 464 ALA A O 1
ATOM 3504 N N . ALA A 1 465 ? 11.144 13.957 8.259 1.00 90.56 465 ALA A N 1
ATOM 3505 C CA . ALA A 1 465 ? 9.783 14.331 8.620 1.00 90.56 465 ALA A CA 1
ATOM 3506 C C . ALA A 1 465 ? 9.022 13.187 9.315 1.00 90.56 465 ALA A C 1
ATOM 3508 O O . ALA A 1 465 ? 8.240 13.447 10.225 1.00 90.56 465 ALA A O 1
ATOM 3509 N N . ALA A 1 466 ? 9.240 11.935 8.896 1.00 91.75 466 ALA A N 1
ATOM 3510 C CA . ALA A 1 466 ? 8.588 10.763 9.480 1.00 91.75 466 ALA A CA 1
ATOM 3511 C C . ALA A 1 466 ? 9.264 10.302 10.784 1.00 91.75 466 ALA A C 1
ATOM 3513 O O . ALA A 1 466 ? 8.615 10.190 11.819 1.00 91.75 466 ALA A O 1
ATOM 3514 N N . TYR A 1 467 ? 10.572 10.053 10.739 1.00 92.25 467 TYR A N 1
ATOM 3515 C CA . TYR A 1 467 ? 11.365 9.382 11.772 1.00 92.25 467 TYR A CA 1
ATOM 3516 C C . TYR A 1 467 ? 12.537 10.264 12.252 1.00 92.25 467 TYR A C 1
ATOM 3518 O O . TYR A 1 467 ? 13.711 9.918 12.058 1.00 92.25 467 TYR A O 1
ATOM 3526 N N . PRO A 1 468 ? 12.261 11.445 12.834 1.00 90.50 468 PRO A N 1
ATOM 3527 C CA . PRO A 1 468 ? 13.309 12.393 13.187 1.00 90.50 468 PRO A CA 1
ATOM 3528 C C . PRO A 1 468 ? 14.289 11.833 14.228 1.00 90.50 468 PRO A C 1
ATOM 3530 O O . PRO A 1 468 ? 15.485 12.102 14.122 1.00 90.50 468 PRO A O 1
ATOM 3533 N N . HIS A 1 469 ? 13.842 11.011 15.190 1.00 88.75 469 HIS A N 1
ATOM 3534 C CA . HIS A 1 469 ? 14.744 10.417 16.187 1.00 88.75 469 HIS A CA 1
ATOM 3535 C C . HIS A 1 469 ? 15.703 9.410 15.547 1.00 88.75 469 HIS A C 1
ATOM 3537 O O . HIS A 1 469 ? 16.892 9.405 15.871 1.00 88.75 469 HIS A O 1
ATOM 3543 N N . ALA A 1 470 ? 15.219 8.568 14.632 1.00 91.31 470 ALA A N 1
ATOM 3544 C CA . ALA A 1 470 ? 16.029 7.593 13.906 1.00 91.31 470 ALA A CA 1
ATOM 3545 C C . ALA A 1 470 ? 17.042 8.277 12.974 1.00 91.31 470 ALA A C 1
ATOM 3547 O O . ALA A 1 470 ? 18.199 7.862 12.902 1.00 91.31 470 ALA A O 1
ATOM 3548 N N . VAL A 1 471 ? 16.631 9.354 12.302 1.00 90.69 471 VAL A N 1
ATOM 3549 C CA . VAL A 1 471 ? 17.476 10.196 11.437 1.00 90.69 471 VAL A CA 1
ATOM 3550 C C . VAL A 1 471 ? 18.588 10.870 12.248 1.00 90.69 471 VAL A C 1
ATOM 3552 O O . VAL A 1 471 ? 19.768 10.733 11.912 1.00 90.69 471 VAL A O 1
ATOM 3555 N N . THR A 1 472 ? 18.251 11.486 13.387 1.00 87.38 472 THR A N 1
ATOM 3556 C CA . THR A 1 472 ? 19.244 12.025 14.329 1.00 87.38 472 THR A CA 1
ATOM 3557 C C . THR A 1 472 ? 20.183 10.933 14.849 1.00 87.38 472 THR A C 1
ATOM 3559 O O . THR A 1 472 ? 21.396 11.136 14.895 1.00 87.38 472 THR A O 1
ATOM 3562 N N . ALA A 1 473 ? 19.659 9.753 15.194 1.00 87.69 473 ALA A N 1
ATOM 3563 C CA . ALA A 1 473 ? 20.456 8.621 15.666 1.00 87.69 473 ALA A CA 1
ATOM 3564 C C . ALA A 1 473 ? 21.434 8.091 14.608 1.00 87.69 473 ALA A C 1
ATOM 3566 O O . ALA A 1 473 ? 22.560 7.717 14.935 1.00 87.69 473 ALA A O 1
ATOM 3567 N N . ALA A 1 474 ? 21.020 8.070 13.341 1.00 86.69 474 ALA A N 1
ATOM 3568 C CA . ALA A 1 474 ? 21.848 7.622 12.227 1.00 86.69 474 ALA A CA 1
ATOM 3569 C C . ALA A 1 474 ? 22.957 8.625 11.856 1.00 86.69 474 ALA A C 1
ATOM 3571 O O . ALA A 1 474 ? 23.946 8.216 11.228 1.00 86.69 474 ALA A O 1
ATOM 3572 N N . GLY A 1 475 ? 22.801 9.896 12.256 1.00 81.75 475 GLY A N 1
ATOM 3573 C CA . GLY A 1 475 ? 23.713 11.000 11.949 1.00 81.75 475 GLY A CA 1
ATOM 3574 C C . GLY A 1 475 ? 23.606 11.487 10.501 1.00 81.75 475 GLY A C 1
ATOM 3575 O O . GLY A 1 475 ? 24.627 11.783 9.886 1.00 81.75 475 GLY A O 1
ATOM 3576 N N . LEU A 1 476 ? 22.399 11.478 9.927 1.00 77.31 476 LEU A N 1
ATOM 3577 C CA . LEU A 1 476 ? 22.123 11.891 8.546 1.00 77.31 476 LEU A CA 1
ATOM 3578 C C . LEU A 1 476 ? 20.840 12.729 8.542 1.00 77.31 476 LEU A C 1
ATOM 3580 O O . LEU A 1 476 ? 19.840 12.165 8.966 1.00 77.31 476 LEU A O 1
ATOM 3584 N N . PRO A 1 477 ? 20.784 13.985 8.048 1.00 80.81 477 PRO A N 1
ATOM 3585 C CA . PRO A 1 477 ? 21.872 14.872 7.594 1.00 80.81 477 PRO A CA 1
ATOM 3586 C C . PRO A 1 477 ? 22.855 15.265 8.715 1.00 80.81 477 PRO A C 1
ATOM 3588 O O . PRO A 1 477 ? 22.705 14.818 9.852 1.00 80.81 477 PRO A O 1
ATOM 3591 N N . ASP A 1 478 ? 23.853 16.105 8.399 1.00 76.38 478 ASP A N 1
ATOM 3592 C CA . ASP A 1 478 ? 24.728 16.704 9.416 1.00 76.38 478 ASP A CA 1
ATOM 3593 C C . ASP A 1 478 ? 23.881 17.351 10.531 1.00 76.38 478 ASP A C 1
ATOM 3595 O O . ASP A 1 478 ? 23.023 18.186 10.231 1.00 76.38 478 ASP A O 1
ATOM 3599 N N . PRO A 1 479 ? 24.083 16.980 11.808 1.00 71.00 479 PRO A N 1
ATOM 3600 C CA . PRO A 1 479 ? 23.164 17.346 12.882 1.00 71.00 479 PRO A CA 1
ATOM 3601 C C . PRO A 1 479 ? 23.174 18.841 13.221 1.00 71.00 479 PRO A C 1
ATOM 3603 O O . PRO A 1 479 ? 22.279 19.294 13.928 1.00 71.00 479 PRO A O 1
ATOM 3606 N N . VAL A 1 480 ? 24.174 19.600 12.756 1.00 73.62 480 VAL A N 1
ATOM 3607 C CA . VAL A 1 480 ? 24.313 21.034 13.047 1.00 73.62 480 VAL A CA 1
ATOM 3608 C C . VAL A 1 480 ? 23.772 21.877 11.897 1.00 73.62 480 VAL A C 1
ATOM 3610 O O . VAL A 1 480 ? 22.942 22.756 12.098 1.00 73.62 480 VAL A O 1
ATOM 3613 N N . SER A 1 481 ? 24.242 21.617 10.681 1.00 79.12 481 SER A N 1
ATOM 3614 C CA . SER A 1 481 ? 23.900 22.401 9.494 1.00 79.12 481 SER A CA 1
ATOM 3615 C C . SER A 1 481 ? 22.638 21.911 8.784 1.00 79.12 481 SER A C 1
ATOM 3617 O O . SER A 1 481 ? 22.109 22.620 7.927 1.00 79.12 481 SER A O 1
ATOM 3619 N N . GLY A 1 482 ? 22.190 20.680 9.058 1.00 79.00 482 GLY A N 1
ATOM 3620 C CA . GLY A 1 482 ? 21.137 20.006 8.296 1.00 79.00 482 GLY A CA 1
ATOM 3621 C C . GLY A 1 482 ? 21.527 19.726 6.840 1.00 79.00 482 GLY A C 1
ATOM 3622 O O . GLY A 1 482 ? 20.705 19.247 6.056 1.00 79.00 482 GLY A O 1
ATOM 3623 N N . LYS A 1 483 ? 22.765 20.031 6.434 1.00 84.56 483 LYS A N 1
ATOM 3624 C CA . LYS A 1 483 ? 23.232 19.838 5.064 1.00 84.56 483 LYS A CA 1
ATOM 3625 C C . LYS A 1 483 ? 23.538 18.368 4.811 1.00 84.56 483 LYS A C 1
ATOM 3627 O O . LYS A 1 483 ? 24.065 17.645 5.660 1.00 84.56 483 LYS A O 1
ATOM 3632 N N . LEU A 1 484 ? 23.232 17.941 3.593 1.00 82.19 484 LEU A N 1
ATOM 3633 C CA . LEU A 1 484 ? 23.784 16.716 3.044 1.00 82.19 484 LEU A CA 1
ATOM 3634 C C . LEU A 1 484 ? 25.159 17.029 2.465 1.00 82.19 484 LEU A C 1
ATOM 3636 O O . LEU A 1 484 ? 25.363 18.060 1.830 1.00 82.19 484 LEU A O 1
ATOM 3640 N N . GLY A 1 485 ? 26.107 16.138 2.710 1.00 77.75 485 GLY A N 1
ATOM 3641 C CA . GLY A 1 485 ? 27.477 16.299 2.253 1.00 77.75 485 GLY A CA 1
ATOM 3642 C C . GLY A 1 485 ? 28.119 14.952 1.982 1.00 77.75 485 GLY A C 1
ATOM 3643 O O . GLY A 1 485 ? 27.439 13.949 1.746 1.00 77.75 485 GLY A O 1
ATOM 3644 N N . ARG A 1 486 ? 29.447 14.926 2.068 1.00 80.50 486 ARG A N 1
ATOM 3645 C CA . ARG A 1 486 ? 30.261 13.760 1.723 1.00 80.50 486 ARG A CA 1
ATOM 3646 C C . ARG A 1 486 ? 29.815 12.446 2.393 1.00 80.50 486 ARG A C 1
ATOM 3648 O O . ARG A 1 486 ? 29.696 11.465 1.666 1.00 80.50 486 ARG A O 1
ATOM 3655 N N . PRO A 1 487 ? 29.460 12.390 3.696 1.00 82.88 487 PRO A N 1
ATOM 3656 C CA . PRO A 1 487 ? 29.033 11.132 4.321 1.00 82.88 487 PRO A CA 1
ATOM 3657 C C . PRO A 1 487 ? 27.761 10.525 3.708 1.00 82.88 487 PRO A C 1
ATOM 3659 O O . PRO A 1 487 ? 27.642 9.305 3.593 1.00 82.88 487 PRO A O 1
ATOM 3662 N N . ALA A 1 488 ? 26.805 11.366 3.297 1.00 83.69 488 ALA A N 1
ATOM 3663 C CA . ALA A 1 488 ? 25.578 10.908 2.649 1.00 83.69 488 ALA A CA 1
ATOM 3664 C C . ALA A 1 488 ? 25.867 10.391 1.229 1.00 83.69 488 ALA A C 1
ATOM 3666 O O . ALA A 1 488 ? 25.351 9.339 0.849 1.00 83.69 488 ALA A O 1
ATOM 3667 N N . ALA A 1 489 ? 26.743 11.080 0.488 1.00 84.06 489 ALA A N 1
ATOM 3668 C CA . ALA A 1 489 ? 27.197 10.662 -0.839 1.00 84.06 489 ALA A CA 1
ATOM 3669 C C . ALA A 1 489 ? 27.968 9.330 -0.796 1.00 84.06 489 ALA A C 1
ATOM 3671 O O . ALA A 1 489 ? 27.654 8.410 -1.546 1.00 84.06 489 ALA A O 1
ATOM 3672 N N . GLU A 1 490 ? 28.928 9.185 0.121 1.00 84.94 490 GLU A N 1
ATOM 3673 C CA . GLU A 1 490 ? 29.704 7.950 0.306 1.00 84.94 490 GLU A CA 1
ATOM 3674 C C . GLU A 1 490 ? 28.802 6.760 0.649 1.00 84.94 490 GLU A C 1
ATOM 3676 O O . GLU A 1 490 ? 28.963 5.665 0.108 1.00 84.94 490 GLU A O 1
ATOM 3681 N N . MET A 1 491 ? 27.813 6.968 1.522 1.00 83.81 491 MET A N 1
ATOM 3682 C CA . MET A 1 491 ? 26.860 5.921 1.877 1.00 83.81 491 MET A CA 1
ATOM 3683 C C . MET A 1 491 ? 25.969 5.536 0.697 1.00 83.81 491 MET A C 1
ATOM 3685 O O . MET A 1 491 ? 25.761 4.348 0.453 1.00 83.81 491 MET A O 1
ATOM 3689 N N . MET A 1 492 ? 25.472 6.521 -0.051 1.00 86.25 492 MET A N 1
ATOM 3690 C CA . MET A 1 492 ? 24.685 6.284 -1.254 1.00 86.25 492 MET A CA 1
ATOM 3691 C C . MET A 1 492 ? 25.470 5.462 -2.277 1.00 86.25 492 MET A C 1
ATOM 3693 O O . MET A 1 492 ? 24.969 4.448 -2.755 1.00 86.25 492 MET A O 1
ATOM 3697 N N . VAL A 1 493 ? 26.715 5.846 -2.556 1.00 83.50 493 VAL A N 1
ATOM 3698 C CA . VAL A 1 493 ? 27.586 5.127 -3.490 1.00 83.50 493 VAL A CA 1
ATOM 3699 C C . VAL A 1 493 ? 27.897 3.717 -2.999 1.00 83.50 493 VAL A C 1
ATOM 3701 O O . VAL A 1 493 ? 27.833 2.780 -3.785 1.00 83.50 493 VAL A O 1
ATOM 3704 N N . LYS A 1 494 ? 28.123 3.515 -1.697 1.00 84.94 494 LYS A N 1
ATOM 3705 C CA . LYS A 1 494 ? 28.293 2.172 -1.120 1.00 84.94 494 LYS A CA 1
ATOM 3706 C C . LYS A 1 494 ? 27.060 1.282 -1.326 1.00 84.94 494 LYS A C 1
ATOM 3708 O O . LYS A 1 494 ? 27.189 0.085 -1.584 1.00 84.94 494 LYS A O 1
ATOM 3713 N N . GLN A 1 495 ? 25.857 1.834 -1.174 1.00 84.25 495 GLN A N 1
ATOM 3714 C CA . GLN A 1 495 ? 24.619 1.082 -1.400 1.00 84.25 495 GLN A CA 1
ATOM 3715 C C . GLN A 1 495 ? 24.385 0.809 -2.891 1.00 84.25 495 GLN A C 1
ATOM 3717 O O . GLN A 1 495 ? 23.988 -0.305 -3.237 1.00 84.25 495 GLN A O 1
ATOM 3722 N N . LEU A 1 496 ? 24.686 1.785 -3.757 1.00 80.31 496 LEU A N 1
ATOM 3723 C CA . LEU A 1 496 ? 24.672 1.628 -5.212 1.00 80.31 496 LEU A CA 1
ATOM 3724 C C . LEU A 1 496 ? 25.645 0.540 -5.651 1.00 80.31 496 LEU A C 1
ATOM 3726 O O . LEU A 1 496 ? 25.231 -0.365 -6.353 1.00 80.31 496 LEU A O 1
ATOM 3730 N N . GLU A 1 497 ? 26.889 0.545 -5.177 1.00 81.44 497 GLU A N 1
ATOM 3731 C CA . GLU A 1 497 ? 27.865 -0.516 -5.438 1.00 81.44 497 GLU A CA 1
ATOM 3732 C C . GLU A 1 497 ? 27.307 -1.888 -5.035 1.00 81.44 497 GLU A C 1
ATOM 3734 O O . GLU A 1 497 ? 27.347 -2.844 -5.808 1.00 81.44 497 GLU A O 1
ATOM 3739 N N . GLY A 1 498 ? 26.731 -1.993 -3.834 1.00 79.75 498 GLY A N 1
ATOM 3740 C CA . GLY A 1 498 ? 26.105 -3.230 -3.379 1.00 79.75 498 GLY A CA 1
ATOM 3741 C C . GLY A 1 498 ? 24.945 -3.687 -4.271 1.00 79.75 498 GLY A C 1
ATOM 3742 O O . GLY A 1 498 ? 24.744 -4.891 -4.418 1.00 79.75 498 GLY A O 1
ATOM 3743 N N . ALA A 1 499 ? 24.169 -2.758 -4.830 1.00 78.00 499 ALA A N 1
ATOM 3744 C CA . ALA A 1 499 ? 23.076 -3.047 -5.754 1.00 78.00 499 ALA A CA 1
ATOM 3745 C C . ALA A 1 499 ? 23.590 -3.422 -7.149 1.00 78.00 499 ALA A C 1
ATOM 3747 O O . ALA A 1 499 ? 23.219 -4.479 -7.655 1.00 78.00 499 ALA A O 1
ATOM 3748 N N . LEU A 1 500 ? 24.541 -2.655 -7.687 1.00 75.50 500 LEU A N 1
ATOM 3749 C CA . LEU A 1 500 ? 25.233 -2.939 -8.937 1.00 75.50 500 LEU A CA 1
ATOM 3750 C C . LEU A 1 500 ? 25.815 -4.351 -8.924 1.00 75.50 500 LEU A C 1
ATOM 3752 O O . LEU A 1 500 ? 25.601 -5.103 -9.857 1.00 75.50 500 LEU A O 1
ATOM 3756 N N . ARG A 1 501 ? 26.462 -4.788 -7.841 1.00 76.69 501 ARG A N 1
ATOM 3757 C CA . ARG A 1 501 ? 26.994 -6.158 -7.782 1.00 76.69 501 ARG A CA 1
ATOM 3758 C C . ARG A 1 501 ? 25.941 -7.250 -7.758 1.00 76.69 501 ARG A C 1
ATOM 3760 O O . ARG A 1 501 ? 26.216 -8.340 -8.238 1.00 76.69 501 ARG A O 1
ATOM 3767 N N . ARG A 1 502 ? 24.777 -7.010 -7.149 1.00 76.31 502 ARG A N 1
ATOM 3768 C CA . ARG A 1 502 ? 23.696 -8.009 -7.133 1.00 76.31 502 ARG A CA 1
ATOM 3769 C C . ARG A 1 502 ? 23.072 -8.152 -8.514 1.00 76.31 502 ARG A C 1
ATOM 3771 O O . ARG A 1 502 ? 22.812 -9.271 -8.936 1.00 76.31 502 ARG A O 1
ATOM 3778 N N . GLU A 1 503 ? 22.859 -7.029 -9.190 1.00 68.75 503 GLU A N 1
ATOM 3779 C CA . GLU A 1 503 ? 22.206 -6.976 -10.500 1.00 68.75 503 GLU A CA 1
ATOM 3780 C C . GLU A 1 503 ? 23.176 -7.273 -11.659 1.00 68.75 503 GLU A C 1
ATOM 3782 O O . GLU A 1 503 ? 22.761 -7.777 -12.700 1.00 68.75 503 GLU A O 1
ATOM 3787 N N . TYR A 1 504 ? 24.473 -7.014 -11.463 1.00 66.62 504 TYR A N 1
ATOM 3788 C CA . TYR A 1 504 ? 25.520 -7.054 -12.486 1.00 66.62 504 TYR A CA 1
ATOM 3789 C C . TYR A 1 504 ? 26.776 -7.797 -12.006 1.00 66.62 504 TYR A C 1
ATOM 3791 O O . TYR A 1 504 ? 27.896 -7.298 -12.138 1.00 66.62 504 TYR A O 1
ATOM 3799 N N . MET A 1 505 ? 26.608 -8.998 -11.441 1.00 66.50 505 MET A N 1
ATOM 3800 C CA . MET A 1 505 ? 27.728 -9.805 -10.927 1.00 66.50 505 MET A CA 1
ATOM 3801 C C . MET A 1 505 ? 28.858 -9.999 -11.949 1.00 66.50 505 MET A C 1
ATOM 3803 O O . MET A 1 505 ? 30.017 -10.017 -11.553 1.00 66.50 505 MET A O 1
ATOM 3807 N N . ASP A 1 506 ? 28.537 -10.105 -13.241 1.00 57.19 506 ASP A N 1
ATOM 3808 C CA . ASP A 1 506 ? 29.524 -10.340 -14.302 1.00 57.19 506 ASP A CA 1
ATOM 3809 C C . ASP A 1 506 ? 30.295 -9.068 -14.708 1.00 57.19 506 ASP A C 1
ATOM 3811 O O . ASP A 1 506 ? 31.439 -9.161 -15.150 1.00 57.19 506 ASP A O 1
ATOM 3815 N N . LEU A 1 507 ? 29.708 -7.879 -14.509 1.00 58.25 507 LEU A N 1
ATOM 3816 C CA . LEU A 1 507 ? 30.332 -6.579 -14.818 1.00 58.25 507 LEU A CA 1
ATOM 3817 C C . LEU A 1 507 ? 31.078 -5.995 -13.613 1.00 58.25 507 LEU A C 1
ATOM 3819 O O . LEU A 1 507 ? 32.082 -5.308 -13.776 1.00 58.25 507 LEU A O 1
ATOM 3823 N N . PHE A 1 508 ? 30.615 -6.309 -12.399 1.00 65.31 508 PHE A N 1
ATOM 3824 C CA . PHE A 1 508 ? 31.238 -5.909 -11.136 1.00 65.31 508 PHE A CA 1
ATOM 3825 C C . PHE A 1 508 ? 31.579 -7.134 -10.252 1.00 65.31 508 PHE A C 1
ATOM 3827 O O . PHE A 1 508 ? 31.131 -7.216 -9.103 1.00 65.31 508 PHE A O 1
ATOM 3834 N N . PRO A 1 509 ? 32.374 -8.111 -10.751 1.00 54.81 509 PRO A N 1
ATOM 3835 C CA . PRO A 1 509 ? 32.643 -9.373 -10.050 1.00 54.81 509 PRO A CA 1
ATOM 3836 C C . PRO A 1 509 ? 33.575 -9.228 -8.837 1.00 54.81 509 PRO A C 1
ATOM 3838 O O . PRO A 1 509 ? 33.614 -10.105 -7.972 1.00 54.81 509 PRO A O 1
ATOM 3841 N N . LYS A 1 510 ? 34.341 -8.131 -8.749 1.00 58.72 510 LYS A N 1
ATOM 3842 C CA . LYS A 1 510 ? 35.247 -7.813 -7.629 1.00 58.72 510 LYS A CA 1
ATOM 3843 C C . LYS A 1 510 ? 34.751 -6.586 -6.861 1.00 58.72 510 LYS A C 1
ATOM 3845 O O . LYS A 1 510 ? 33.806 -5.923 -7.275 1.00 58.72 510 LYS A O 1
ATOM 3850 N N . ARG A 1 511 ? 35.377 -6.281 -5.712 1.00 56.47 511 ARG A N 1
ATOM 3851 C CA . ARG A 1 511 ? 35.275 -4.931 -5.140 1.00 56.47 511 ARG A CA 1
ATOM 3852 C C . ARG A 1 511 ? 35.748 -3.972 -6.221 1.00 56.47 511 ARG A C 1
ATOM 3854 O O . ARG A 1 511 ? 36.916 -4.036 -6.577 1.00 56.47 511 ARG A O 1
ATOM 3861 N N . THR A 1 512 ? 34.835 -3.193 -6.791 1.00 56.50 512 THR A N 1
ATOM 3862 C CA . THR A 1 512 ? 35.203 -2.074 -7.643 1.00 56.50 512 THR A CA 1
ATOM 3863 C C . THR A 1 512 ? 36.185 -1.236 -6.831 1.00 56.50 512 THR A C 1
ATOM 3865 O O . THR A 1 512 ? 35.917 -0.963 -5.655 1.00 56.50 512 THR A O 1
ATOM 3868 N N . GLU A 1 513 ? 37.351 -0.919 -7.391 1.00 59.62 513 GLU A N 1
ATOM 3869 C CA . GLU A 1 513 ? 38.339 -0.155 -6.633 1.00 59.62 513 GLU A CA 1
ATOM 3870 C C . GLU A 1 513 ? 37.705 1.190 -6.233 1.00 59.62 513 GLU A C 1
ATOM 3872 O O . GLU A 1 513 ? 37.058 1.824 -7.076 1.00 59.62 513 GLU A O 1
ATOM 3877 N N . PRO A 1 514 ? 37.833 1.638 -4.967 1.00 61.47 514 PRO A N 1
ATOM 3878 C CA . PRO A 1 514 ? 37.219 2.881 -4.484 1.00 61.47 514 PRO A CA 1
ATOM 3879 C C . PRO A 1 514 ? 37.478 4.103 -5.383 1.00 61.47 514 PRO A C 1
ATOM 3881 O O . PRO A 1 514 ? 36.667 5.027 -5.437 1.00 61.47 514 PRO A O 1
ATOM 3884 N N . GLU A 1 515 ? 38.592 4.084 -6.114 1.00 68.38 515 GLU A N 1
ATOM 3885 C CA . GLU A 1 515 ? 39.035 5.095 -7.075 1.00 68.38 515 GLU A CA 1
ATOM 3886 C C . GLU A 1 515 ? 38.066 5.290 -8.252 1.00 68.38 515 GLU A C 1
ATOM 3888 O O . GLU A 1 515 ? 37.867 6.425 -8.683 1.00 68.38 515 GLU A O 1
ATOM 3893 N N . GLN A 1 516 ? 37.390 4.234 -8.726 1.00 71.00 516 GLN A N 1
ATOM 3894 C CA . GLN A 1 516 ? 36.438 4.336 -9.846 1.00 71.00 516 GLN A CA 1
ATOM 3895 C C . GLN A 1 516 ? 35.182 5.135 -9.478 1.00 71.00 516 GLN A C 1
ATOM 3897 O O . GLN A 1 516 ? 34.557 5.757 -10.334 1.00 71.00 516 GLN A O 1
ATOM 3902 N N . TYR A 1 517 ? 34.822 5.160 -8.194 1.00 74.56 517 TYR A N 1
ATOM 3903 C CA . TYR A 1 517 ? 33.662 5.905 -7.714 1.00 74.56 517 TYR A CA 1
ATOM 3904 C C . TYR A 1 517 ? 33.993 7.323 -7.249 1.00 74.56 517 TYR A C 1
ATOM 3906 O O . TYR A 1 517 ? 33.071 8.111 -7.035 1.00 74.56 517 TYR A O 1
ATOM 3914 N N . ALA A 1 518 ? 35.271 7.670 -7.077 1.00 78.00 518 ALA A N 1
ATOM 3915 C CA . ALA A 1 518 ? 35.665 8.955 -6.506 1.00 78.00 518 ALA A CA 1
ATOM 3916 C C . ALA A 1 518 ? 35.093 10.170 -7.273 1.00 78.00 518 ALA A C 1
ATOM 3918 O O . ALA A 1 518 ? 34.516 11.038 -6.610 1.00 78.00 518 ALA A O 1
ATOM 3919 N N . PRO A 1 519 ? 35.119 10.224 -8.625 1.00 81.94 519 PRO A N 1
ATOM 3920 C CA . PRO A 1 519 ? 34.528 11.341 -9.371 1.00 81.94 519 PRO A CA 1
ATOM 3921 C C . PRO A 1 519 ? 33.008 11.453 -9.186 1.00 81.94 519 PRO A C 1
ATOM 3923 O O . PRO A 1 519 ? 32.462 12.557 -9.077 1.00 81.94 519 PRO A O 1
ATOM 3926 N N . LEU A 1 520 ? 32.316 10.311 -9.099 1.00 82.12 520 LEU A N 1
ATOM 3927 C CA . LEU A 1 520 ? 30.876 10.265 -8.851 1.00 82.12 520 LEU A CA 1
ATOM 3928 C C . LEU A 1 520 ? 30.547 10.740 -7.427 1.00 82.12 520 LEU A C 1
ATOM 3930 O O . LEU A 1 520 ? 29.653 11.567 -7.254 1.00 82.12 520 LEU A O 1
ATOM 3934 N N . ILE A 1 521 ? 31.288 10.269 -6.414 1.00 83.31 521 ILE A N 1
ATOM 3935 C CA . ILE A 1 521 ? 31.135 10.697 -5.013 1.00 83.31 521 ILE A CA 1
ATOM 3936 C C . ILE A 1 521 ? 31.343 12.206 -4.895 1.00 83.31 521 ILE A C 1
ATOM 3938 O O . ILE A 1 521 ? 30.550 12.878 -4.233 1.00 83.31 521 ILE A O 1
ATOM 3942 N N . GLU A 1 522 ? 32.389 12.748 -5.520 1.00 85.12 522 GLU A N 1
ATOM 3943 C CA . GLU A 1 522 ? 32.684 14.180 -5.471 1.00 85.12 522 GLU A CA 1
ATOM 3944 C C . GLU A 1 522 ? 31.558 15.003 -6.108 1.00 85.12 522 GLU A C 1
ATOM 3946 O O . GLU A 1 522 ? 31.089 15.979 -5.518 1.00 85.12 522 GLU A O 1
ATOM 3951 N N . SER A 1 523 ? 31.067 14.569 -7.269 1.00 86.94 523 SER A N 1
ATOM 3952 C CA . SER A 1 523 ? 29.998 15.258 -7.995 1.00 86.94 523 SER A CA 1
ATOM 3953 C C . SER A 1 523 ? 28.676 15.226 -7.225 1.00 86.94 523 SER A C 1
ATOM 3955 O O . SER A 1 523 ? 28.069 16.276 -7.018 1.00 86.94 523 SER A O 1
ATOM 3957 N N . ILE A 1 524 ? 28.276 14.061 -6.697 1.00 87.00 524 ILE A N 1
ATOM 3958 C CA . ILE A 1 524 ? 27.095 13.936 -5.825 1.00 87.00 524 ILE A CA 1
ATOM 3959 C C . ILE A 1 524 ? 27.262 14.809 -4.577 1.00 87.00 524 ILE A C 1
ATOM 3961 O O . ILE A 1 524 ? 26.348 15.538 -4.206 1.00 87.00 524 ILE A O 1
ATOM 3965 N N . THR A 1 525 ? 28.436 14.792 -3.939 1.00 85.12 525 THR A N 1
ATOM 3966 C CA . THR A 1 525 ? 28.715 15.621 -2.755 1.00 85.12 525 THR A CA 1
ATOM 3967 C C . THR A 1 525 ? 28.516 17.105 -3.053 1.00 85.12 525 THR A C 1
ATOM 3969 O O . THR A 1 525 ? 27.864 17.805 -2.275 1.00 85.12 525 THR A O 1
ATOM 3972 N N . ARG A 1 526 ? 29.052 17.582 -4.181 1.00 87.75 526 ARG A N 1
ATOM 3973 C CA . ARG A 1 526 ? 28.934 18.977 -4.616 1.00 87.75 526 ARG A CA 1
ATOM 3974 C C . ARG A 1 526 ? 27.476 19.359 -4.866 1.00 87.75 526 ARG A C 1
ATOM 3976 O O . ARG A 1 526 ? 27.030 20.390 -4.369 1.00 87.75 526 ARG A O 1
ATOM 3983 N N . THR A 1 527 ? 26.727 18.511 -5.569 1.00 87.94 527 THR A N 1
ATOM 3984 C CA . THR A 1 527 ? 25.300 18.735 -5.837 1.00 87.94 527 THR A CA 1
ATOM 3985 C C . THR A 1 527 ? 24.482 18.752 -4.545 1.00 87.94 527 THR A C 1
ATOM 3987 O O . THR A 1 527 ? 23.696 19.672 -4.337 1.00 87.94 527 THR A O 1
ATOM 3990 N N . LEU A 1 528 ? 24.706 17.802 -3.630 1.00 86.75 528 LEU A N 1
ATOM 3991 C CA . LEU A 1 528 ? 24.023 17.749 -2.332 1.00 86.75 528 LEU A CA 1
ATOM 3992 C C . LEU A 1 528 ? 24.298 18.984 -1.462 1.00 86.75 528 LEU A C 1
ATOM 3994 O O . LEU A 1 528 ? 23.379 19.482 -0.813 1.00 86.75 528 LEU A O 1
ATOM 3998 N N . ALA A 1 529 ? 25.526 19.510 -1.472 1.00 83.62 529 ALA A N 1
ATOM 3999 C CA . ALA A 1 529 ? 25.881 20.712 -0.715 1.00 83.62 529 ALA A CA 1
ATOM 4000 C C . ALA A 1 529 ? 25.110 21.963 -1.191 1.00 83.62 529 ALA A C 1
ATOM 4002 O O . ALA A 1 529 ? 24.805 22.853 -0.384 1.00 83.62 529 ALA A O 1
ATOM 4003 N N . GLY A 1 530 ? 24.762 22.006 -2.483 1.00 84.44 530 GLY A N 1
ATOM 4004 C CA . GLY A 1 530 ? 23.946 23.058 -3.093 1.00 84.44 530 GLY A CA 1
ATOM 4005 C C . GLY A 1 530 ? 22.459 22.995 -2.730 1.00 84.44 530 GLY A C 1
ATOM 4006 O O . GLY A 1 530 ? 21.773 24.010 -2.820 1.00 84.44 530 GLY A O 1
ATOM 4007 N N . LEU A 1 531 ? 21.953 21.848 -2.265 1.00 85.62 531 LEU A N 1
ATOM 4008 C CA . LEU A 1 531 ? 20.542 21.694 -1.902 1.00 85.62 531 LEU A CA 1
ATOM 4009 C C . LEU A 1 531 ? 20.215 22.369 -0.553 1.00 85.62 531 LEU A C 1
ATOM 4011 O O . LEU A 1 531 ? 21.105 22.553 0.293 1.00 85.62 531 LEU A O 1
ATOM 4015 N N . PRO A 1 532 ? 18.947 22.760 -0.314 1.00 86.81 532 PRO A N 1
ATOM 4016 C CA . PRO A 1 532 ? 18.537 23.353 0.959 1.00 86.81 532 PRO A CA 1
ATOM 4017 C C . PRO A 1 532 ? 18.804 22.407 2.140 1.00 86.81 532 PRO A C 1
ATOM 4019 O O . PRO A 1 532 ? 18.707 21.193 1.969 1.00 86.81 532 PRO A O 1
ATOM 4022 N N . PRO A 1 533 ? 19.117 22.914 3.345 1.00 87.88 533 PRO A N 1
ATOM 4023 C CA . PRO A 1 533 ? 19.277 22.059 4.518 1.00 87.88 533 PRO A CA 1
ATOM 4024 C C . PRO A 1 533 ? 17.974 21.310 4.845 1.00 87.88 533 PRO A C 1
ATOM 4026 O O . PRO A 1 533 ? 16.872 21.808 4.610 1.00 87.88 533 PRO A O 1
ATOM 4029 N N . ILE A 1 534 ? 18.105 20.101 5.386 1.00 87.81 534 ILE A N 1
ATOM 4030 C CA . ILE A 1 534 ? 16.994 19.310 5.911 1.00 87.81 534 ILE A CA 1
ATOM 4031 C C . ILE A 1 534 ? 16.903 19.590 7.408 1.00 87.81 534 ILE A C 1
ATOM 4033 O O . ILE A 1 534 ? 17.768 19.182 8.182 1.00 87.81 534 ILE A O 1
ATOM 4037 N N . THR A 1 535 ? 15.840 20.275 7.813 1.00 86.50 535 THR A N 1
ATOM 4038 C CA . THR A 1 535 ? 15.533 20.478 9.228 1.00 86.50 535 THR A CA 1
ATOM 4039 C C . THR A 1 535 ? 15.067 19.161 9.843 1.00 86.50 535 THR A C 1
ATOM 4041 O O . THR A 1 535 ? 14.100 18.560 9.374 1.00 86.50 535 THR A O 1
ATOM 4044 N N . VAL A 1 536 ? 15.742 18.723 10.907 1.00 83.56 536 VAL A N 1
ATOM 4045 C CA . VAL A 1 536 ? 15.329 17.576 11.720 1.00 83.56 536 VAL A CA 1
ATOM 4046 C C . VAL A 1 536 ? 14.894 18.110 13.075 1.00 83.56 536 VAL A C 1
ATOM 4048 O O . VAL A 1 536 ? 15.717 18.593 13.847 1.00 83.56 536 VAL A O 1
ATOM 4051 N N . GLU A 1 537 ? 13.598 18.036 13.358 1.00 81.31 537 GLU A N 1
ATOM 4052 C CA . GLU A 1 537 ? 13.033 18.376 14.664 1.00 81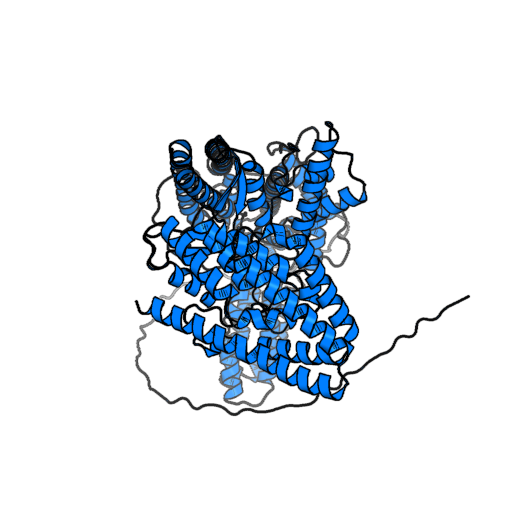.31 537 GLU A CA 1
ATOM 4053 C C . GLU A 1 537 ? 12.583 17.081 15.344 1.00 81.31 537 GLU A C 1
ATOM 4055 O O . GLU A 1 537 ? 11.500 16.581 15.025 1.00 81.31 537 GLU A O 1
ATOM 4060 N N . PRO A 1 538 ? 13.372 16.515 16.277 1.00 69.56 538 PRO A N 1
ATOM 4061 C CA . PRO A 1 538 ? 12.942 15.385 17.090 1.00 69.56 538 PRO A CA 1
ATOM 4062 C C . PRO A 1 538 ? 11.816 15.842 18.014 1.00 69.56 538 PRO A C 1
ATOM 4064 O O . PRO A 1 538 ? 12.031 16.288 19.141 1.00 69.56 538 PRO A O 1
ATOM 4067 N N . ARG A 1 539 ? 10.583 15.797 17.511 1.00 68.31 539 ARG A N 1
ATOM 4068 C CA . ARG A 1 539 ? 9.399 16.113 18.305 1.00 68.31 539 ARG A CA 1
ATOM 4069 C C . ARG A 1 539 ? 9.203 15.026 19.357 1.00 68.31 539 ARG A C 1
ATOM 4071 O O . ARG A 1 539 ? 9.501 13.855 19.137 1.00 68.31 539 ARG A O 1
ATOM 4078 N N . THR A 1 540 ? 8.623 15.395 20.491 1.00 57.00 540 THR A N 1
ATOM 4079 C CA . THR A 1 540 ? 8.158 14.453 21.524 1.00 57.00 540 THR A CA 1
ATOM 4080 C C . THR A 1 540 ? 6.888 13.700 21.104 1.00 57.00 540 THR A C 1
ATOM 4082 O O . THR A 1 540 ? 6.212 13.110 21.943 1.00 57.00 540 THR A O 1
ATOM 4085 N N . THR A 1 541 ? 6.505 13.742 19.823 1.00 60.88 541 THR A N 1
ATOM 4086 C CA . THR A 1 541 ? 5.218 13.219 19.372 1.00 60.88 541 THR A CA 1
ATOM 4087 C C . THR A 1 541 ? 5.230 11.696 19.356 1.00 60.88 541 THR A C 1
ATOM 4089 O O . THR A 1 541 ? 6.063 11.055 18.724 1.00 60.88 541 THR A O 1
ATOM 4092 N N . SER A 1 542 ? 4.241 11.106 20.018 1.00 71.19 542 SER A N 1
ATOM 4093 C CA . SER A 1 542 ? 4.018 9.662 20.082 1.00 71.19 542 SER A CA 1
ATOM 4094 C C . SER A 1 542 ? 3.324 9.103 18.831 1.00 71.19 542 SER A C 1
ATOM 4096 O O . SER A 1 542 ? 2.757 8.017 18.871 1.00 71.19 542 SER A O 1
ATOM 4098 N N . TRP A 1 543 ? 3.366 9.813 17.695 1.00 85.50 543 TRP A N 1
ATOM 4099 C CA . TRP A 1 543 ? 2.670 9.384 16.475 1.00 85.50 543 TRP A CA 1
ATOM 4100 C C . TRP A 1 543 ? 3.082 7.963 16.072 1.00 85.50 543 TRP A C 1
ATOM 4102 O O . TRP A 1 543 ? 2.247 7.187 15.629 1.00 85.50 543 TRP A O 1
ATOM 4112 N N . ALA A 1 544 ? 4.356 7.610 16.276 1.00 84.00 544 ALA A N 1
ATOM 4113 C CA . ALA A 1 544 ? 4.895 6.301 15.942 1.00 84.00 544 ALA A CA 1
ATOM 4114 C C . ALA A 1 544 ? 4.369 5.176 16.847 1.00 84.00 544 ALA A C 1
ATOM 4116 O O . ALA A 1 544 ? 4.275 4.042 16.386 1.00 84.00 544 ALA A O 1
ATOM 4117 N N . SER A 1 545 ? 4.001 5.463 18.104 1.00 73.50 545 SER A N 1
ATOM 4118 C CA . SER A 1 545 ? 3.337 4.474 18.967 1.00 73.50 545 SER A CA 1
ATOM 4119 C C . SER A 1 545 ? 1.858 4.314 18.624 1.00 73.50 545 SER A C 1
ATOM 4121 O O . SER A 1 545 ? 1.312 3.234 18.812 1.00 73.50 545 SER A O 1
ATOM 4123 N N . GLU A 1 546 ? 1.231 5.365 18.088 1.00 72.06 546 GLU A N 1
ATOM 4124 C CA . GLU A 1 546 ? -0.150 5.337 17.581 1.00 72.06 546 GLU A CA 1
ATOM 4125 C C . GLU A 1 546 ? -0.243 4.885 16.116 1.00 72.06 546 GLU A C 1
ATOM 4127 O O . GLU A 1 546 ? -1.339 4.678 15.593 1.00 72.06 546 GLU A O 1
ATOM 4132 N N . ALA A 1 547 ? 0.892 4.722 15.429 1.00 69.69 547 ALA A N 1
ATOM 4133 C CA . ALA A 1 547 ? 0.967 4.232 14.061 1.00 69.69 547 ALA A CA 1
ATOM 4134 C C . ALA A 1 547 ? 0.678 2.727 14.033 1.00 69.69 547 ALA A C 1
ATOM 4136 O O . ALA A 1 547 ? 1.545 1.908 13.731 1.00 69.69 547 ALA A O 1
ATOM 4137 N N . ALA A 1 548 ? -0.565 2.365 14.340 1.00 54.72 548 ALA A N 1
ATOM 4138 C CA . ALA A 1 548 ? -1.069 1.024 14.158 1.00 54.72 548 ALA A CA 1
ATOM 4139 C C . ALA A 1 548 ? -0.917 0.615 12.685 1.00 54.72 548 ALA A C 1
ATOM 4141 O O . ALA A 1 548 ? -1.051 1.434 11.762 1.00 54.72 548 ALA A O 1
ATOM 4142 N N . ASP A 1 549 ? -0.663 -0.673 12.463 1.00 56.41 549 ASP A N 1
ATOM 4143 C CA . ASP A 1 549 ? -0.775 -1.309 11.154 1.00 56.41 549 ASP A CA 1
ATOM 4144 C C . ASP A 1 549 ? -2.249 -1.312 10.731 1.00 56.41 549 ASP A C 1
ATOM 4146 O O . ASP A 1 549 ? -2.973 -2.300 10.824 1.00 56.41 549 ASP A O 1
ATOM 4150 N N . THR A 1 550 ? -2.716 -0.148 10.292 1.00 59.75 550 THR A N 1
ATOM 4151 C CA . THR A 1 550 ? -4.099 0.081 9.890 1.00 59.75 550 THR A CA 1
ATOM 4152 C C . THR A 1 550 ? -4.268 -0.408 8.469 1.00 59.75 550 THR A C 1
ATOM 4154 O O . THR A 1 550 ? -4.098 0.304 7.480 1.00 59.75 550 THR A O 1
ATOM 4157 N N . ASN A 1 551 ? -4.538 -1.705 8.377 1.00 70.50 551 ASN A N 1
ATOM 4158 C CA . ASN A 1 551 ? -4.808 -2.358 7.111 1.00 70.50 551 ASN A CA 1
ATOM 4159 C C . ASN A 1 551 ? -6.234 -2.080 6.624 1.00 70.50 551 ASN A C 1
ATOM 4161 O O . ASN A 1 551 ? -6.450 -2.244 5.428 1.00 70.50 551 ASN A O 1
ATOM 4165 N N . LEU A 1 552 ? -7.157 -1.632 7.488 1.00 83.75 552 LEU A N 1
ATOM 4166 C CA . LEU A 1 552 ? -8.567 -1.372 7.186 1.00 83.75 552 LEU A CA 1
ATOM 4167 C C . LEU A 1 552 ? -8.939 0.094 7.424 1.00 83.75 552 LEU A C 1
ATOM 4169 O O . LEU A 1 552 ? -8.605 0.663 8.458 1.00 83.75 552 LEU A O 1
ATOM 4173 N N . VAL A 1 553 ? -9.662 0.675 6.472 1.00 85.12 553 VAL A N 1
ATOM 4174 C CA . VAL A 1 553 ? -10.297 1.990 6.564 1.00 85.12 553 VAL A CA 1
ATOM 4175 C C . VAL A 1 553 ? -11.701 1.868 5.991 1.00 85.12 553 VAL A C 1
ATOM 4177 O O . VAL A 1 553 ? -11.871 1.277 4.924 1.00 85.12 553 VAL A O 1
ATOM 4180 N N . VAL A 1 554 ? -12.697 2.424 6.674 1.00 87.69 554 VAL A N 1
ATOM 4181 C CA . VAL A 1 554 ? -14.081 2.456 6.192 1.00 87.69 554 VAL A CA 1
ATOM 4182 C C . VAL A 1 554 ? -14.582 3.891 6.249 1.00 87.69 554 VAL A C 1
ATOM 4184 O O . VAL A 1 554 ? -14.411 4.550 7.270 1.00 87.69 554 VAL A O 1
ATOM 4187 N N . ASP A 1 555 ? -15.165 4.366 5.153 1.00 87.44 555 ASP A N 1
ATOM 4188 C CA . ASP A 1 555 ? -15.937 5.610 5.112 1.00 87.44 555 ASP A CA 1
ATOM 4189 C C . ASP A 1 555 ? -17.416 5.283 4.880 1.00 87.44 555 ASP A C 1
ATOM 4191 O O . ASP A 1 555 ? -17.724 4.293 4.209 1.00 87.44 555 ASP A O 1
ATOM 4195 N N . PHE A 1 556 ? -18.315 6.097 5.429 1.00 90.44 556 PHE A N 1
ATOM 4196 C CA . PHE A 1 556 ? -19.758 5.935 5.275 1.00 90.44 556 PHE A CA 1
ATOM 4197 C C . PHE A 1 556 ? -20.354 7.131 4.534 1.00 90.44 556 PHE A C 1
ATOM 4199 O O . PHE A 1 556 ? -20.297 8.263 5.013 1.00 90.44 556 PHE A O 1
ATOM 4206 N N . ASP A 1 557 ? -20.980 6.856 3.393 1.00 87.62 557 ASP A N 1
ATOM 4207 C CA . ASP A 1 557 ? -21.715 7.832 2.599 1.00 87.62 557 ASP A CA 1
ATOM 4208 C C . ASP A 1 557 ? -23.086 7.252 2.204 1.00 87.62 557 ASP A C 1
ATOM 4210 O O . ASP A 1 557 ? -23.166 6.417 1.298 1.00 87.62 557 ASP A O 1
ATOM 4214 N N . PRO A 1 558 ? -24.184 7.688 2.849 1.00 89.81 558 PRO A N 1
ATOM 4215 C CA . PRO A 1 558 ? -25.520 7.166 2.571 1.00 89.81 558 PRO A CA 1
ATOM 4216 C C . PRO A 1 558 ? -26.037 7.539 1.173 1.00 89.81 558 PRO A C 1
ATOM 4218 O O . PRO A 1 558 ? -27.059 7.010 0.747 1.00 89.81 558 PRO A O 1
ATOM 4221 N N . ALA A 1 559 ? -25.372 8.447 0.445 1.00 87.12 559 ALA A N 1
ATOM 4222 C CA . ALA A 1 559 ? -25.745 8.779 -0.929 1.00 87.12 559 ALA A CA 1
ATOM 4223 C C . ALA A 1 559 ? -25.246 7.743 -1.953 1.00 87.12 559 ALA A C 1
ATOM 4225 O O . ALA A 1 559 ? -25.674 7.761 -3.110 1.00 87.12 559 ALA A O 1
ATOM 4226 N N . LEU A 1 560 ? -24.334 6.851 -1.557 1.00 85.81 560 LEU A N 1
ATOM 4227 C CA . LEU A 1 560 ? -23.806 5.802 -2.420 1.00 85.81 560 LEU A CA 1
ATOM 4228 C C . LEU A 1 560 ? -24.652 4.531 -2.324 1.00 85.81 560 LEU A C 1
ATOM 4230 O O . LEU A 1 560 ? -25.105 4.152 -1.246 1.00 85.81 560 LEU A O 1
ATOM 4234 N N . LYS A 1 561 ? -24.777 3.816 -3.455 1.00 85.94 561 LYS A N 1
ATOM 4235 C CA . LYS A 1 561 ? -25.399 2.480 -3.494 1.00 85.94 561 LYS A CA 1
ATOM 4236 C C . LYS A 1 561 ? -24.701 1.507 -2.536 1.00 85.94 561 LYS A C 1
ATOM 4238 O O . LYS A 1 561 ? -25.353 0.761 -1.819 1.00 85.94 561 LYS A O 1
ATOM 4243 N N . GLU A 1 562 ? -23.370 1.502 -2.555 1.00 90.50 562 GLU A N 1
ATOM 4244 C CA . GLU A 1 562 ? -22.558 0.865 -1.518 1.00 90.50 562 GLU A CA 1
ATOM 4245 C C . GLU A 1 562 ? -22.220 1.944 -0.486 1.00 90.50 562 GLU A C 1
ATOM 4247 O O . GLU A 1 562 ? -21.254 2.689 -0.667 1.00 90.50 562 GLU A O 1
ATOM 4252 N N . SER A 1 563 ? -23.044 2.069 0.558 1.00 91.75 563 SER A N 1
ATOM 4253 C CA . SER A 1 563 ? -22.908 3.150 1.540 1.00 91.75 563 SER A CA 1
ATOM 4254 C C . SER A 1 563 ? -21.623 3.071 2.368 1.00 91.75 563 SER A C 1
ATOM 4256 O O . SER A 1 563 ? -21.246 4.055 2.994 1.00 91.75 563 SER A O 1
ATOM 4258 N N . LEU A 1 564 ? -20.928 1.927 2.373 1.00 92.56 564 LEU A N 1
ATOM 4259 C CA . LEU A 1 564 ? -19.602 1.771 2.968 1.00 92.56 564 LEU A CA 1
ATOM 4260 C C . LEU A 1 564 ? -18.529 1.691 1.884 1.00 92.56 564 LEU A C 1
ATOM 4262 O O . LEU A 1 564 ? -18.415 0.697 1.156 1.00 92.56 564 LEU A O 1
ATOM 4266 N N . VAL A 1 565 ? -17.651 2.688 1.866 1.00 89.44 565 VAL A N 1
ATOM 4267 C CA . VAL A 1 565 ? -16.428 2.674 1.064 1.00 89.44 565 VAL A CA 1
ATOM 4268 C C . VAL A 1 565 ? -15.320 2.030 1.888 1.00 89.44 565 VAL A C 1
ATOM 4270 O O . VAL A 1 565 ? -14.650 2.672 2.696 1.00 89.44 565 VAL A O 1
ATOM 4273 N N . ILE A 1 566 ? -15.139 0.727 1.685 1.00 88.81 566 ILE A N 1
ATOM 4274 C CA . ILE A 1 566 ? -14.192 -0.088 2.449 1.00 88.81 566 ILE A CA 1
ATOM 4275 C C . ILE A 1 566 ? -12.871 -0.200 1.694 1.00 88.81 566 ILE A C 1
ATOM 4277 O O . ILE A 1 566 ? -12.804 -0.719 0.579 1.00 88.81 566 ILE A O 1
ATOM 4281 N N . ASN A 1 567 ? -11.796 0.240 2.336 1.00 83.62 567 ASN A N 1
ATOM 4282 C CA . ASN A 1 567 ? -10.445 0.186 1.812 1.00 83.62 567 ASN A CA 1
ATOM 4283 C C . ASN A 1 567 ? -9.563 -0.660 2.717 1.00 83.62 567 ASN A C 1
ATOM 4285 O O . ASN A 1 567 ? -9.260 -0.283 3.847 1.00 83.62 567 ASN A O 1
ATOM 4289 N N . GLY A 1 568 ? -9.087 -1.782 2.182 1.00 85.25 568 GLY A N 1
ATOM 4290 C CA . GLY A 1 568 ? -8.156 -2.639 2.897 1.00 85.25 568 GLY A CA 1
ATOM 4291 C C . GLY A 1 568 ? -8.773 -3.870 3.538 1.00 85.25 568 GLY A C 1
ATOM 4292 O O . GLY A 1 568 ? -9.790 -4.362 3.058 1.00 85.25 568 GLY A O 1
ATOM 4293 N N . ARG A 1 569 ? -8.114 -4.389 4.579 1.00 85.31 569 ARG A N 1
ATOM 4294 C CA . ARG A 1 569 ? -8.455 -5.630 5.292 1.00 85.31 569 ARG A CA 1
ATOM 4295 C C . ARG A 1 569 ? -8.257 -5.474 6.787 1.00 85.31 569 ARG A C 1
ATOM 4297 O O . ARG A 1 569 ? -7.306 -4.819 7.202 1.00 85.31 569 ARG A O 1
ATOM 4304 N N . ALA A 1 570 ? -9.106 -6.119 7.578 1.00 88.19 570 ALA A N 1
ATOM 4305 C CA . ALA A 1 570 ? -8.831 -6.282 9.000 1.00 88.19 570 ALA A CA 1
ATOM 4306 C C . ALA A 1 570 ? -7.480 -7.008 9.202 1.00 88.19 570 ALA A C 1
ATOM 4308 O O . ALA A 1 570 ? -7.106 -7.845 8.369 1.00 88.19 570 ALA A O 1
ATOM 4309 N N . PRO A 1 571 ? -6.716 -6.684 10.261 1.00 84.62 571 PRO A N 1
ATOM 4310 C CA . PRO A 1 571 ? -5.507 -7.430 10.598 1.00 84.62 571 PRO A CA 1
ATOM 4311 C C . PRO A 1 571 ? -5.847 -8.901 10.856 1.00 84.62 571 PRO A C 1
ATOM 4313 O O . PRO A 1 571 ? -6.931 -9.206 11.352 1.00 84.62 571 PRO A O 1
ATOM 4316 N N . ALA A 1 572 ? -4.933 -9.813 10.510 1.00 87.81 572 ALA A N 1
ATOM 4317 C CA . ALA A 1 572 ? -5.129 -11.233 10.781 1.00 87.81 572 ALA A CA 1
ATOM 4318 C C . ALA A 1 572 ? -5.331 -11.474 12.288 1.00 87.81 572 ALA A C 1
ATOM 4320 O O . ALA A 1 572 ? -4.733 -10.751 13.093 1.00 87.81 572 ALA A O 1
ATOM 4321 N N . PRO A 1 573 ? -6.140 -12.475 12.678 1.00 92.75 573 PRO A N 1
ATOM 4322 C CA . PRO A 1 573 ? -6.306 -12.808 14.083 1.00 92.75 573 PRO A CA 1
ATOM 4323 C C . PRO A 1 573 ? -4.963 -13.097 14.763 1.00 92.75 573 PRO A C 1
ATOM 4325 O O . PRO A 1 573 ? -4.076 -13.685 14.134 1.00 92.75 573 PRO A O 1
ATOM 4328 N N . PRO A 1 574 ? -4.792 -12.736 16.044 1.00 90.88 574 PRO A N 1
ATOM 4329 C CA . PRO A 1 574 ? -3.625 -13.159 16.805 1.00 90.88 574 PRO A CA 1
ATOM 4330 C C . PRO A 1 574 ? -3.437 -14.681 16.741 1.00 90.88 574 PRO A C 1
ATOM 4332 O O . PRO A 1 574 ? -4.407 -15.432 16.783 1.00 90.88 574 PRO A O 1
ATOM 4335 N N . GLY A 1 575 ? -2.192 -15.137 16.595 1.00 90.75 575 GLY A N 1
ATOM 4336 C CA . GLY A 1 575 ? -1.878 -16.551 16.344 1.00 90.75 575 GLY A CA 1
ATOM 4337 C C . GLY A 1 575 ? -1.907 -16.957 14.864 1.00 90.75 575 GLY A C 1
ATOM 4338 O O . GLY A 1 575 ? -1.428 -18.038 14.521 1.00 90.75 575 GLY A O 1
ATOM 4339 N N . VAL A 1 576 ? -2.378 -16.087 13.962 1.00 91.38 576 VAL A N 1
ATOM 4340 C CA . VAL A 1 576 ? -2.323 -16.298 12.508 1.00 91.38 576 VAL A CA 1
ATOM 4341 C C . VAL A 1 576 ? -1.130 -15.563 11.891 1.00 91.38 576 VAL A C 1
ATOM 4343 O O . VAL A 1 576 ? -0.940 -14.363 12.065 1.00 91.38 576 VAL A O 1
ATOM 4346 N N . ALA A 1 577 ? -0.300 -16.280 11.137 1.00 80.56 577 ALA A N 1
ATOM 4347 C CA . ALA A 1 577 ? 0.870 -15.738 10.466 1.00 80.56 577 ALA A CA 1
ATOM 4348 C C . ALA A 1 577 ? 0.507 -15.030 9.147 1.00 80.56 577 ALA A C 1
ATOM 4350 O O . ALA A 1 577 ? -0.132 -15.592 8.253 1.00 80.56 577 ALA A O 1
ATOM 4351 N N . GLY A 1 578 ? 1.030 -13.816 8.961 1.00 81.31 578 GLY A N 1
ATOM 4352 C CA . GLY A 1 578 ? 0.790 -13.021 7.755 1.00 81.31 578 GLY A CA 1
ATOM 4353 C C . GLY A 1 578 ? -0.647 -12.501 7.697 1.00 81.31 578 GLY A C 1
ATOM 4354 O O . GLY A 1 578 ? -1.111 -11.899 8.655 1.00 81.31 578 GLY A O 1
ATOM 4355 N N . MET A 1 579 ? -1.335 -12.701 6.567 1.00 78.75 579 MET A N 1
ATOM 4356 C CA . MET A 1 579 ? -2.757 -12.341 6.420 1.00 78.75 579 MET A CA 1
ATOM 4357 C C . MET A 1 579 ? -3.717 -13.497 6.749 1.00 78.75 579 MET A C 1
ATOM 4359 O O . MET A 1 579 ? -4.913 -13.263 6.875 1.00 78.75 579 MET A O 1
ATOM 4363 N N . GLY A 1 580 ? -3.207 -14.729 6.878 1.00 85.12 580 GLY A N 1
ATOM 4364 C CA . GLY A 1 580 ? -4.033 -15.938 6.917 1.00 85.12 580 GLY A CA 1
ATOM 4365 C C . GLY A 1 580 ? -4.787 -16.218 5.611 1.00 85.12 580 GLY A C 1
ATOM 4366 O O . GLY A 1 580 ? -4.601 -15.537 4.600 1.00 85.12 580 GLY A O 1
ATOM 4367 N N . CYS A 1 581 ? -5.628 -17.247 5.645 1.00 88.44 581 CYS A N 1
ATOM 4368 C CA . CYS A 1 581 ? -6.566 -17.618 4.592 1.00 88.44 581 CYS A CA 1
ATOM 4369 C C . CYS A 1 581 ? -7.986 -17.330 5.088 1.00 88.44 581 CYS A C 1
ATOM 4371 O O . CYS A 1 581 ? -8.420 -17.893 6.096 1.00 88.44 581 CYS A O 1
ATOM 4373 N N . HIS A 1 582 ? -8.707 -16.447 4.398 1.00 89.31 582 HIS A N 1
ATOM 4374 C CA . HIS A 1 582 ? -10.091 -16.141 4.747 1.00 89.31 582 HIS A CA 1
ATOM 4375 C C . HIS A 1 582 ? -11.021 -17.243 4.249 1.00 89.31 582 HIS A C 1
ATOM 4377 O O . HIS A 1 582 ? -10.974 -17.645 3.087 1.00 89.31 582 HIS A O 1
ATOM 4383 N N . THR A 1 583 ? -11.897 -17.716 5.126 1.00 90.56 583 THR A N 1
ATOM 4384 C CA . THR A 1 583 ? -12.756 -18.869 4.836 1.00 90.56 583 THR A CA 1
ATOM 4385 C C . THR A 1 583 ? -13.968 -18.454 4.016 1.00 90.56 583 THR A C 1
ATOM 4387 O O . THR A 1 583 ? -14.359 -19.161 3.091 1.00 90.56 583 THR A O 1
ATOM 4390 N N . THR A 1 584 ? -14.484 -17.253 4.280 1.00 90.88 584 THR A N 1
ATOM 4391 C CA . THR A 1 584 ? -15.312 -16.473 3.356 1.00 90.88 584 THR A CA 1
ATOM 4392 C C . THR A 1 584 ? -14.434 -15.406 2.716 1.00 90.88 584 THR A C 1
ATOM 4394 O O . THR A 1 584 ? -13.754 -14.679 3.435 1.00 90.88 584 THR A O 1
ATOM 4397 N N . ALA A 1 585 ? -14.468 -15.273 1.389 1.00 89.88 585 ALA A N 1
ATOM 4398 C CA . ALA A 1 585 ? -13.743 -14.217 0.686 1.00 89.88 585 ALA A CA 1
ATOM 4399 C C . ALA A 1 585 ? -14.030 -12.838 1.309 1.00 89.88 585 ALA A C 1
ATOM 4401 O O . ALA A 1 585 ? -15.187 -12.484 1.553 1.00 89.88 585 ALA A O 1
ATOM 4402 N N . TRP A 1 586 ? -12.991 -12.032 1.526 1.00 92.06 586 TRP A N 1
ATOM 4403 C CA . TRP A 1 586 ? -13.120 -10.705 2.133 1.00 92.06 586 TRP A CA 1
ATOM 4404 C C . TRP A 1 586 ? -14.034 -9.780 1.324 1.00 92.06 586 TRP A C 1
ATOM 4406 O O . TRP A 1 586 ? -14.812 -9.002 1.879 1.00 92.06 586 TRP A O 1
ATOM 4416 N N . ALA A 1 587 ? -14.013 -9.911 -0.004 1.00 91.62 587 ALA A N 1
ATOM 4417 C CA . ALA A 1 587 ? -14.947 -9.215 -0.882 1.00 91.62 587 ALA A CA 1
ATOM 4418 C C . ALA A 1 587 ? -16.424 -9.518 -0.554 1.00 91.62 587 ALA A C 1
ATOM 4420 O O . ALA A 1 587 ? -17.271 -8.662 -0.768 1.00 91.62 587 ALA A O 1
ATOM 4421 N N . ILE A 1 588 ? -16.750 -10.699 -0.020 1.00 95.31 588 ILE A N 1
ATOM 4422 C CA . ILE A 1 588 ? -18.115 -11.053 0.393 1.00 95.31 588 ILE A CA 1
ATOM 4423 C C . ILE A 1 588 ? -18.437 -10.492 1.782 1.00 95.31 588 ILE A C 1
ATOM 4425 O O . ILE A 1 588 ? -19.507 -9.914 1.947 1.00 95.31 588 ILE A O 1
ATOM 4429 N N . GLU A 1 589 ? -17.520 -10.561 2.752 1.00 95.88 589 GLU A N 1
ATOM 4430 C CA . GLU A 1 589 ? -17.733 -9.960 4.086 1.00 95.88 589 GLU A CA 1
ATOM 4431 C C . GLU A 1 589 ? -17.935 -8.431 3.997 1.00 95.88 589 GLU A C 1
ATOM 4433 O O . GLU A 1 589 ? -18.822 -7.869 4.636 1.00 95.88 589 GLU A O 1
ATOM 4438 N N . THR A 1 590 ? -17.181 -7.750 3.129 1.00 95.31 590 THR A N 1
ATOM 4439 C CA . THR A 1 590 ? -17.328 -6.297 2.905 1.00 95.31 590 THR A CA 1
ATOM 4440 C C . THR A 1 590 ? -18.635 -5.917 2.205 1.00 95.31 590 THR A C 1
ATOM 4442 O O . THR A 1 590 ? -19.214 -4.866 2.487 1.00 95.31 590 THR A O 1
ATOM 4445 N N . GLN A 1 591 ? -19.137 -6.767 1.307 1.00 96.12 591 GLN A N 1
ATOM 4446 C CA . GLN A 1 591 ? -20.455 -6.579 0.696 1.00 96.12 591 GLN A CA 1
ATOM 4447 C C . GLN A 1 591 ? -21.588 -6.893 1.673 1.00 96.12 591 GLN A C 1
ATOM 4449 O O . GLN A 1 591 ? -22.622 -6.238 1.627 1.00 96.12 591 GLN A O 1
ATOM 4454 N N . HIS A 1 592 ? -21.392 -7.843 2.586 1.00 97.19 592 HIS A N 1
ATOM 4455 C CA . HIS A 1 592 ? -22.362 -8.127 3.638 1.00 97.19 592 HIS A CA 1
ATOM 4456 C C . HIS A 1 592 ? -22.478 -6.950 4.612 1.00 97.19 592 HIS A C 1
ATOM 4458 O O . HIS A 1 592 ? -23.588 -6.542 4.927 1.00 97.19 592 HIS A O 1
ATOM 4464 N N . ALA A 1 593 ? -21.365 -6.317 4.996 1.00 97.56 593 ALA A N 1
ATOM 4465 C CA . ALA A 1 593 ? -21.420 -5.078 5.773 1.00 97.56 593 ALA A CA 1
ATOM 4466 C C . ALA A 1 593 ? -22.197 -3.961 5.046 1.00 97.56 593 ALA A C 1
ATOM 4468 O O . ALA A 1 593 ? -22.987 -3.266 5.675 1.00 97.56 593 ALA A O 1
ATOM 4469 N N . ASN A 1 594 ? -22.021 -3.821 3.723 1.00 97.31 594 ASN A N 1
ATOM 4470 C CA . ASN A 1 594 ? -22.813 -2.887 2.910 1.00 97.31 594 ASN A CA 1
ATOM 4471 C C . ASN A 1 594 ? -24.306 -3.242 2.897 1.00 97.31 594 ASN A C 1
ATOM 4473 O O . ASN A 1 594 ? -25.134 -2.353 3.052 1.00 97.31 594 ASN A O 1
ATOM 4477 N N . HIS A 1 595 ? -24.647 -4.527 2.767 1.00 97.00 595 HIS A N 1
ATOM 4478 C CA . HIS A 1 595 ? -26.029 -4.998 2.863 1.00 97.00 595 HIS A CA 1
ATOM 4479 C C . HIS A 1 595 ? -26.666 -4.630 4.208 1.00 97.00 595 HIS A C 1
ATOM 4481 O O . HIS A 1 595 ? -27.789 -4.146 4.236 1.00 97.00 595 HIS A O 1
ATOM 4487 N N . LEU A 1 596 ? -25.947 -4.807 5.319 1.00 97.88 596 LEU A N 1
ATOM 4488 C CA . LEU A 1 596 ? -26.478 -4.502 6.652 1.00 97.88 596 LEU A CA 1
ATOM 4489 C C . LEU A 1 596 ? -26.839 -3.025 6.834 1.00 97.88 596 LEU A C 1
ATOM 4491 O O . LEU A 1 596 ? -27.698 -2.710 7.652 1.00 97.88 596 LEU A O 1
ATOM 4495 N N . VAL A 1 597 ? -26.191 -2.122 6.097 1.00 97.62 597 VAL A N 1
ATOM 4496 C CA . VAL A 1 597 ? -26.443 -0.679 6.188 1.00 97.62 597 VAL A CA 1
ATOM 4497 C C . VAL A 1 597 ? -27.155 -0.111 4.960 1.00 97.62 597 VAL A C 1
ATOM 4499 O O . VAL A 1 597 ? -27.277 1.106 4.867 1.00 97.62 597 VAL A O 1
ATOM 4502 N N . SER A 1 598 ? -27.639 -0.946 4.033 1.00 95.06 598 SER A N 1
ATOM 4503 C CA . SER A 1 598 ? -28.219 -0.476 2.764 1.00 95.06 598 SER A CA 1
ATOM 4504 C C . SER A 1 598 ? -29.441 0.421 2.956 1.00 95.06 598 SER A C 1
ATOM 4506 O O . SER A 1 598 ? -29.666 1.342 2.178 1.00 95.06 598 SER A O 1
ATOM 4508 N N . ASP A 1 599 ? -30.203 0.178 4.023 1.00 93.12 599 ASP A N 1
ATOM 4509 C CA . ASP A 1 599 ? -31.424 0.925 4.342 1.00 93.12 599 ASP A CA 1
ATOM 4510 C C . ASP A 1 599 ? -31.141 2.143 5.244 1.00 93.12 599 ASP A C 1
ATOM 4512 O O . ASP A 1 599 ? -32.052 2.880 5.634 1.00 93.12 599 ASP A O 1
A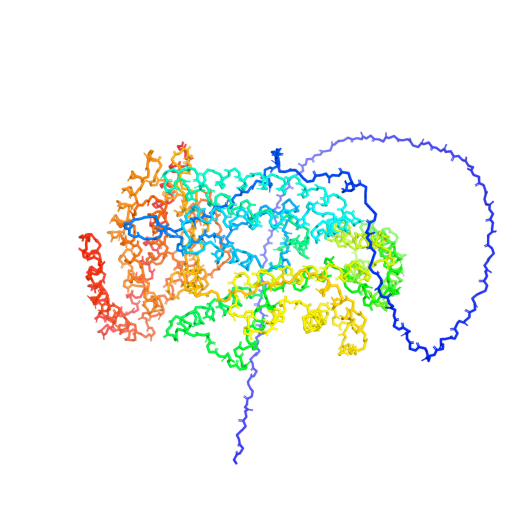TOM 4516 N N . ALA A 1 600 ? -29.876 2.367 5.615 1.00 95.31 600 ALA A N 1
ATOM 4517 C CA . ALA A 1 600 ? -29.486 3.460 6.489 1.00 95.31 600 ALA A CA 1
ATOM 4518 C C . ALA A 1 600 ? -29.344 4.772 5.707 1.00 95.31 600 ALA A C 1
ATOM 4520 O O . ALA A 1 600 ? -28.348 5.033 5.040 1.00 95.31 600 ALA A O 1
ATOM 4521 N N . SER A 1 601 ? -30.298 5.676 5.903 1.00 93.44 601 SER A N 1
ATOM 4522 C CA . SER A 1 601 ? -30.240 7.048 5.372 1.00 93.44 601 SER A CA 1
ATOM 4523 C C . SER A 1 601 ? -29.310 7.982 6.163 1.00 93.44 601 SER A C 1
ATOM 4525 O O . SER A 1 601 ? -29.120 9.143 5.800 1.00 93.44 601 SER A O 1
ATOM 4527 N N . SER A 1 602 ? -28.751 7.513 7.284 1.00 95.00 602 SER A N 1
ATOM 4528 C CA . SER A 1 602 ? -27.919 8.320 8.179 1.00 95.00 602 SER A CA 1
ATOM 4529 C C . SER A 1 602 ? -26.928 7.476 8.979 1.00 95.00 602 SER A C 1
ATOM 4531 O O . SER A 1 602 ? -27.146 6.287 9.219 1.00 95.00 602 SER A O 1
ATOM 4533 N N . GLY A 1 603 ? -25.861 8.120 9.462 1.00 92.88 603 GLY A N 1
ATOM 4534 C CA . GLY A 1 603 ? -24.833 7.474 10.283 1.00 92.88 603 GLY A CA 1
ATOM 4535 C C . GLY A 1 603 ? -25.390 6.755 11.524 1.00 92.88 603 GLY A C 1
ATOM 4536 O O . GLY A 1 603 ? -25.076 5.585 11.716 1.00 92.88 603 GLY A O 1
ATOM 4537 N N . PRO A 1 604 ? -26.265 7.376 12.341 1.00 96.88 604 PRO A N 1
ATOM 4538 C CA . PRO A 1 604 ? -26.860 6.706 13.501 1.00 96.88 604 PRO A CA 1
ATOM 4539 C C . PRO A 1 604 ? -27.681 5.454 13.159 1.00 96.88 604 PRO A C 1
ATOM 4541 O O . PRO A 1 604 ? -27.665 4.489 13.921 1.00 96.88 604 PRO A O 1
ATOM 4544 N N . GLN A 1 605 ? -28.375 5.440 12.014 1.00 97.62 605 GLN A N 1
ATOM 4545 C CA . GLN A 1 605 ? -29.095 4.250 11.545 1.00 97.62 605 GLN A CA 1
ATOM 4546 C C . GLN A 1 605 ? -28.124 3.131 11.151 1.00 97.62 605 GLN A C 1
ATOM 4548 O O . GLN A 1 605 ? -28.339 1.986 11.542 1.00 97.62 605 GLN A O 1
ATOM 4553 N N . ALA A 1 606 ? -27.030 3.463 10.460 1.00 97.38 606 ALA A N 1
ATOM 4554 C CA . ALA A 1 606 ? -25.988 2.498 10.115 1.00 97.38 606 ALA A CA 1
ATOM 4555 C C . ALA A 1 606 ? -25.315 1.917 11.371 1.00 97.38 606 ALA A C 1
ATOM 4557 O O . ALA A 1 606 ? -25.175 0.702 11.491 1.00 97.38 606 ALA A O 1
ATOM 4558 N N . VAL A 1 607 ? -24.981 2.764 12.356 1.00 97.88 607 VAL A N 1
ATOM 4559 C CA . VAL A 1 607 ? -24.458 2.325 13.663 1.00 97.88 607 VAL A CA 1
ATOM 4560 C C . VAL A 1 607 ? -25.431 1.359 14.337 1.00 97.88 607 VAL A C 1
ATOM 4562 O O . VAL A 1 607 ? -25.017 0.299 14.800 1.00 97.88 607 VAL A O 1
ATOM 4565 N N . LYS A 1 608 ? -26.727 1.690 14.377 1.00 98.06 608 LYS A N 1
ATOM 4566 C CA . LYS A 1 608 ? -27.752 0.819 14.965 1.00 98.06 608 LYS A CA 1
ATOM 4567 C C . LYS A 1 608 ? -27.793 -0.553 14.279 1.00 98.06 608 LYS A C 1
ATOM 4569 O O . LYS A 1 608 ? -27.745 -1.561 14.981 1.00 98.06 608 LYS A O 1
ATOM 4574 N N . ALA A 1 609 ? -27.824 -0.589 12.947 1.00 98.25 609 ALA A N 1
ATOM 4575 C CA . ALA A 1 609 ? -27.864 -1.835 12.183 1.00 98.25 609 ALA A CA 1
ATOM 4576 C C . ALA A 1 609 ? -26.633 -2.722 12.448 1.00 98.25 609 ALA A C 1
ATOM 4578 O O . ALA A 1 609 ? -26.758 -3.927 12.666 1.00 98.25 609 ALA A O 1
ATOM 4579 N N . LEU A 1 610 ? -25.441 -2.122 12.522 1.00 98.44 610 LEU A N 1
ATOM 4580 C CA . LEU A 1 610 ? -24.203 -2.845 12.828 1.00 98.44 610 LEU A CA 1
ATOM 4581 C C . LEU A 1 610 ? -24.175 -3.375 14.271 1.00 98.44 610 LEU A C 1
ATOM 4583 O O . LEU A 1 610 ? -23.747 -4.507 14.495 1.00 98.44 610 LEU A O 1
ATOM 4587 N N . LYS A 1 611 ? -24.687 -2.614 15.250 1.00 98.44 611 LYS A N 1
ATOM 4588 C CA . LYS A 1 611 ? -24.834 -3.091 16.640 1.00 98.44 611 LYS A CA 1
ATOM 4589 C C . LYS A 1 611 ? -25.783 -4.287 16.732 1.00 98.44 611 LYS A C 1
ATOM 4591 O O . LYS A 1 611 ? -25.487 -5.256 17.429 1.00 98.44 611 LYS A O 1
ATOM 4596 N N . GLU A 1 612 ? -26.913 -4.241 16.029 1.00 98.38 612 GLU A N 1
ATOM 4597 C CA . GLU A 1 612 ? -27.861 -5.361 15.956 1.00 98.38 612 GLU A CA 1
ATOM 4598 C C . GLU A 1 612 ? -27.222 -6.602 15.312 1.00 98.38 612 GLU A C 1
ATOM 4600 O O . GLU A 1 612 ? -27.377 -7.713 15.826 1.00 98.38 612 GLU A O 1
ATOM 4605 N N . ALA A 1 613 ? -26.436 -6.415 14.248 1.00 98.38 613 ALA A N 1
ATOM 4606 C CA . ALA A 1 613 ? -25.703 -7.497 13.598 1.00 98.38 613 ALA A CA 1
ATOM 4607 C C . ALA A 1 613 ? -24.672 -8.160 14.529 1.00 98.38 613 ALA A C 1
ATOM 4609 O O . ALA A 1 613 ? -24.633 -9.388 14.602 1.00 98.38 613 ALA A O 1
ATOM 4610 N N . VAL A 1 614 ? -23.886 -7.382 15.289 1.00 98.50 614 VAL A N 1
ATOM 4611 C CA . VAL A 1 614 ? -22.932 -7.931 16.276 1.00 98.50 614 VAL A CA 1
ATOM 4612 C C . VAL A 1 614 ? -23.639 -8.758 17.341 1.00 98.50 614 VAL A C 1
ATOM 4614 O O . VAL A 1 614 ? -23.222 -9.883 17.606 1.00 98.50 614 VAL A O 1
ATOM 4617 N N . ARG A 1 615 ? -24.737 -8.255 17.922 1.00 98.44 615 ARG A N 1
ATOM 4618 C CA . ARG A 1 615 ? -25.494 -9.003 18.942 1.00 98.44 615 ARG A CA 1
ATOM 4619 C C . ARG A 1 615 ? -26.011 -10.339 18.408 1.00 98.44 615 ARG A C 1
ATOM 4621 O O . ARG A 1 615 ? -25.906 -11.355 19.091 1.00 98.44 615 ARG A O 1
ATOM 4628 N N . LYS A 1 616 ? -26.502 -10.358 17.166 1.00 98.19 616 LYS A N 1
ATOM 4629 C CA . LYS A 1 616 ? -26.930 -11.589 16.486 1.00 98.19 616 LYS A CA 1
ATOM 4630 C C . LYS A 1 616 ? -25.761 -12.552 16.254 1.00 98.19 616 LYS A C 1
ATOM 4632 O O . LYS A 1 616 ? -25.900 -13.751 16.490 1.00 98.19 616 LYS A O 1
ATOM 4637 N N . ASP A 1 617 ? -24.613 -12.046 15.812 1.00 98.19 617 ASP A N 1
ATOM 4638 C CA . ASP A 1 617 ? -23.430 -12.863 15.529 1.00 98.19 617 ASP A CA 1
ATOM 4639 C C . ASP A 1 617 ? -22.804 -13.453 16.807 1.00 98.19 617 ASP A C 1
ATOM 4641 O O . ASP A 1 617 ? -22.383 -14.613 16.792 1.00 98.19 617 ASP A O 1
ATOM 4645 N N . LEU A 1 618 ? -22.827 -12.724 17.930 1.00 98.44 618 LEU A N 1
ATOM 4646 C CA . LEU A 1 618 ? -22.413 -13.216 19.255 1.00 98.44 618 LEU A CA 1
ATOM 4647 C C . LEU A 1 618 ? -23.271 -14.394 19.751 1.00 98.44 618 LEU A C 1
ATOM 4649 O O . LEU A 1 618 ? -22.797 -15.238 20.509 1.00 98.44 618 LEU A O 1
ATOM 4653 N N . GLN A 1 619 ? -24.516 -14.487 19.285 1.00 97.81 619 GLN A N 1
ATOM 4654 C CA . GLN A 1 619 ? -25.436 -15.592 19.575 1.00 97.81 619 GLN A CA 1
ATOM 4655 C C . GLN A 1 619 ? -25.431 -16.677 18.483 1.00 97.81 619 GLN A C 1
ATOM 4657 O O . GLN A 1 619 ? -26.179 -17.653 18.561 1.00 97.81 619 GLN A O 1
ATOM 4662 N N . SER A 1 620 ? -24.611 -16.524 17.440 1.00 97.75 620 SER A N 1
ATOM 4663 C CA . SER A 1 620 ? -24.607 -17.437 16.299 1.00 97.75 620 SER A CA 1
ATOM 4664 C C . SER A 1 620 ? -23.948 -18.782 16.615 1.00 97.75 620 SER A C 1
ATOM 4666 O O . SER A 1 620 ? -23.111 -18.922 17.510 1.00 97.75 620 SER A O 1
ATOM 4668 N N . ARG A 1 621 ? -24.245 -19.782 15.776 1.00 97.62 621 ARG A N 1
ATOM 4669 C CA . ARG A 1 621 ? -23.605 -21.107 15.839 1.00 97.62 621 ARG A CA 1
ATOM 4670 C C . ARG A 1 621 ? -22.087 -21.053 15.649 1.00 97.62 621 ARG A C 1
ATOM 4672 O O . ARG A 1 621 ? -21.392 -21.954 16.102 1.00 97.62 621 ARG A O 1
ATOM 4679 N N . VAL A 1 622 ? -21.550 -20.009 15.011 1.00 98.12 622 VAL A N 1
ATOM 4680 C CA . VAL A 1 622 ? -20.097 -19.845 14.838 1.00 98.12 622 VAL A CA 1
ATOM 4681 C C . VAL A 1 622 ? -19.402 -19.675 16.192 1.00 98.12 622 VAL A C 1
ATOM 4683 O O . VAL A 1 622 ? -18.309 -20.205 16.377 1.00 98.12 622 VAL A O 1
ATOM 4686 N N . MET A 1 623 ? -20.053 -19.038 17.172 1.00 98.44 623 MET A N 1
ATOM 4687 C CA . MET A 1 623 ? -19.507 -18.892 18.528 1.00 98.44 623 MET A CA 1
ATOM 4688 C C . MET A 1 623 ? -19.417 -20.218 19.294 1.00 98.44 623 MET A C 1
ATOM 4690 O O . MET A 1 623 ? -18.697 -20.316 20.288 1.00 98.44 623 MET A O 1
ATOM 4694 N N . GLU A 1 624 ? -20.086 -21.279 18.836 1.00 97.75 624 GLU A N 1
ATOM 4695 C CA . GLU A 1 624 ? -19.878 -22.628 19.378 1.00 97.75 624 GLU A CA 1
ATOM 4696 C C . GLU A 1 624 ? -18.487 -23.187 19.062 1.00 97.75 624 GLU A C 1
ATOM 4698 O O . GLU A 1 624 ? -18.040 -24.109 19.739 1.00 97.75 624 GLU A O 1
ATOM 4703 N N . LEU A 1 625 ? -17.797 -22.642 18.055 1.00 98.56 625 LEU A N 1
ATOM 4704 C CA . LEU A 1 625 ? -16.447 -23.061 17.680 1.00 98.56 625 LEU A CA 1
ATOM 4705 C C . LEU A 1 625 ? -15.353 -22.376 18.516 1.00 98.56 625 LEU A C 1
ATOM 4707 O O . LEU A 1 625 ? -14.183 -22.693 18.332 1.00 98.56 625 LEU A O 1
ATOM 4711 N N . ALA A 1 626 ? -15.692 -21.451 19.423 1.00 98.25 626 ALA A N 1
ATOM 4712 C CA . ALA A 1 626 ? -14.708 -20.699 20.209 1.00 98.25 626 ALA A CA 1
ATOM 4713 C C . ALA A 1 626 ? -13.762 -21.613 21.011 1.00 98.25 626 ALA A C 1
ATOM 4715 O O . ALA A 1 626 ? -12.551 -21.414 21.000 1.00 98.25 626 ALA A O 1
ATOM 4716 N N . ALA A 1 627 ? -14.295 -22.677 21.624 1.00 98.00 627 ALA A N 1
ATOM 4717 C CA . ALA A 1 627 ? -13.499 -23.671 22.351 1.00 98.00 627 ALA A CA 1
ATOM 4718 C C . ALA A 1 627 ? -12.736 -24.655 21.440 1.00 98.00 627 ALA A C 1
ATOM 4720 O O . ALA A 1 627 ? -11.957 -25.476 21.923 1.00 98.00 627 ALA A O 1
ATOM 4721 N N . LEU A 1 628 ? -12.955 -24.571 20.124 1.00 98.38 628 LEU A N 1
ATOM 4722 C CA . LEU A 1 628 ? -12.277 -25.366 19.103 1.00 98.38 628 LEU A CA 1
ATOM 4723 C C . LEU A 1 628 ? -11.204 -24.580 18.346 1.00 98.38 628 LEU A C 1
ATOM 4725 O O . LEU A 1 628 ? -10.596 -25.151 17.446 1.00 98.38 628 LEU A O 1
ATOM 4729 N N . LEU A 1 629 ? -10.937 -23.316 18.685 1.00 98.12 629 LEU A N 1
ATOM 4730 C CA . LEU A 1 629 ? -9.834 -22.575 18.070 1.00 98.12 629 LEU A CA 1
ATOM 4731 C C . LEU A 1 629 ? -8.493 -23.331 18.223 1.00 98.12 629 LEU A C 1
ATOM 4733 O O . LEU A 1 629 ? -8.303 -24.027 19.230 1.00 98.12 629 LEU A O 1
ATOM 4737 N N . PRO A 1 630 ? -7.575 -23.225 17.245 1.00 97.19 630 PRO A N 1
ATOM 4738 C CA . PRO A 1 630 ? -6.202 -23.715 17.377 1.00 97.19 630 PRO A CA 1
ATOM 4739 C C . PRO A 1 630 ? -5.480 -23.098 18.580 1.00 97.19 630 PRO A C 1
ATOM 4741 O O . PRO A 1 630 ? -5.726 -21.935 18.924 1.00 97.19 630 PRO A O 1
ATOM 4744 N N . ALA A 1 631 ? -4.572 -23.844 19.212 1.00 96.88 631 ALA A N 1
ATOM 4745 C CA . ALA A 1 631 ? -3.833 -23.388 20.386 1.00 96.88 631 ALA A CA 1
ATOM 4746 C C . ALA A 1 631 ? -3.101 -22.071 20.154 1.00 96.88 631 ALA A C 1
ATOM 4748 O O . ALA A 1 631 ? -3.104 -21.236 21.051 1.00 96.88 631 ALA A O 1
ATOM 4749 N N . GLU A 1 632 ? -2.505 -21.856 18.980 1.00 96.12 632 GLU A N 1
ATOM 4750 C CA . GLU A 1 632 ? -1.775 -20.621 18.688 1.00 96.12 632 GLU A CA 1
ATOM 4751 C C . GLU A 1 632 ? -2.699 -19.398 18.706 1.00 96.12 632 GLU A C 1
ATOM 4753 O O . GLU A 1 632 ? -2.281 -18.313 19.104 1.00 96.12 632 GLU A O 1
ATOM 4758 N N . GLN A 1 633 ? -3.962 -19.566 18.304 1.00 96.50 633 GLN A N 1
ATOM 4759 C CA . GLN A 1 633 ? -4.974 -18.506 18.314 1.00 96.50 633 GLN A CA 1
ATOM 4760 C C . GLN A 1 633 ? -5.541 -18.270 19.723 1.00 96.50 633 GLN A C 1
ATOM 4762 O O . GLN A 1 633 ? -5.807 -17.125 20.093 1.00 96.50 633 GLN A O 1
ATOM 4767 N N . ILE A 1 634 ? -5.663 -19.329 20.534 1.00 97.75 634 ILE A N 1
ATOM 4768 C CA . ILE A 1 634 ? -5.979 -19.217 21.967 1.00 97.75 634 ILE A CA 1
ATOM 4769 C C . ILE A 1 634 ? -4.851 -18.481 22.705 1.00 97.75 634 ILE A C 1
ATOM 4771 O O . ILE A 1 634 ? -5.104 -17.487 23.371 1.00 97.75 634 ILE A O 1
ATOM 4775 N N . GLU A 1 635 ? -3.596 -18.900 22.533 1.00 95.56 635 GLU A N 1
ATOM 4776 C CA . GLU A 1 635 ? -2.425 -18.252 23.148 1.00 95.56 635 GLU A CA 1
ATOM 4777 C C . GLU A 1 635 ? -2.207 -16.828 22.634 1.00 95.56 635 GLU A C 1
ATOM 4779 O O . GLU A 1 635 ? -1.764 -15.954 23.378 1.00 95.56 635 GLU A O 1
ATOM 4784 N N . GLY A 1 636 ? -2.549 -16.582 21.368 1.00 94.00 636 GLY A N 1
ATOM 4785 C CA . GLY A 1 636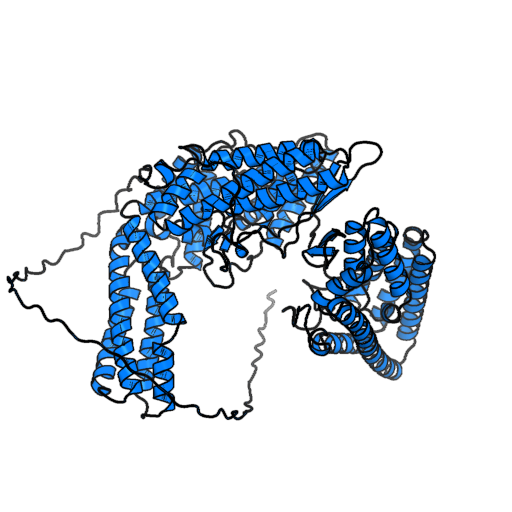 ? -2.567 -15.252 20.776 1.00 94.00 636 GLY A CA 1
ATOM 4786 C C . GLY A 1 636 ? -3.644 -14.331 21.356 1.00 94.00 636 GLY A C 1
ATOM 4787 O O . GLY A 1 636 ? -3.606 -13.136 21.077 1.00 94.00 636 GLY A O 1
ATOM 4788 N N . ARG A 1 637 ? -4.577 -14.848 22.167 1.00 96.88 637 ARG A N 1
ATOM 4789 C CA . ARG A 1 637 ? -5.747 -14.138 22.701 1.00 96.88 637 ARG A CA 1
ATOM 4790 C C . ARG A 1 637 ? -6.726 -13.635 21.638 1.00 96.88 637 ARG A C 1
ATOM 4792 O O . ARG A 1 637 ? -7.248 -12.519 21.725 1.00 96.88 637 ARG A O 1
ATOM 4799 N N . GLN A 1 638 ? -7.010 -14.453 20.626 1.00 97.31 638 GLN A N 1
ATOM 4800 C CA . GLN A 1 638 ? -8.020 -14.098 19.627 1.00 97.31 638 GLN A CA 1
ATOM 4801 C C . GLN A 1 638 ? -9.406 -13.844 20.244 1.00 97.31 638 GLN A C 1
ATOM 4803 O O . GLN A 1 638 ? -10.112 -12.962 19.762 1.00 97.31 638 GLN A O 1
ATOM 4808 N N . LEU A 1 639 ? -9.811 -14.592 21.279 1.00 98.25 639 LEU A N 1
ATOM 4809 C CA . LEU A 1 639 ? -11.148 -14.454 21.870 1.00 98.25 639 LEU A CA 1
ATOM 4810 C C . LEU A 1 639 ? -11.321 -13.118 22.592 1.00 98.25 639 LEU A C 1
ATOM 4812 O O . LEU A 1 639 ? -12.325 -12.449 22.369 1.00 98.25 639 LEU A O 1
ATOM 4816 N N . ALA A 1 640 ? -10.336 -12.693 23.384 1.00 97.00 640 ALA A N 1
ATOM 4817 C CA . ALA A 1 640 ? -10.371 -11.360 23.980 1.00 97.00 640 ALA A CA 1
ATOM 4818 C C . ALA A 1 640 ? -10.435 -10.263 22.903 1.00 97.00 640 ALA A C 1
ATOM 4820 O O . ALA A 1 640 ? -11.290 -9.388 22.977 1.00 97.00 640 ALA A O 1
ATOM 4821 N N . GLY A 1 641 ? -9.620 -10.372 21.843 1.00 95.44 641 GLY A N 1
ATOM 4822 C CA . GLY A 1 641 ? -9.680 -9.436 20.716 1.00 95.44 641 GLY A CA 1
ATOM 4823 C C . GLY A 1 641 ? -11.047 -9.415 20.019 1.00 95.44 641 GLY A C 1
ATOM 4824 O O . GLY A 1 641 ? -11.530 -8.351 19.645 1.00 95.44 641 GLY A O 1
ATOM 4825 N N . LEU A 1 642 ? -11.702 -10.573 19.862 1.00 98.19 642 LEU A N 1
ATOM 4826 C CA . LEU A 1 642 ? -13.059 -10.664 19.310 1.00 98.19 642 LEU A CA 1
ATOM 4827 C C . LEU A 1 642 ? -14.053 -9.868 20.161 1.00 98.19 642 LEU A C 1
ATOM 4829 O O . LEU A 1 642 ? -14.861 -9.121 19.607 1.00 98.19 642 LEU A O 1
ATOM 4833 N N . PHE A 1 643 ? -14.006 -10.022 21.485 1.00 98.38 643 PHE A N 1
ATOM 4834 C CA . PHE A 1 643 ? -14.909 -9.314 22.392 1.00 98.38 643 PHE A CA 1
ATOM 4835 C C . PHE A 1 643 ? -14.596 -7.816 22.481 1.00 98.38 643 PHE A C 1
ATOM 4837 O O . PHE A 1 643 ? -15.529 -7.015 22.505 1.00 98.38 643 PHE A O 1
ATOM 4844 N N . ASP A 1 644 ? -13.322 -7.424 22.416 1.00 96.06 644 ASP A N 1
ATOM 4845 C CA . ASP A 1 644 ? -12.905 -6.019 22.345 1.00 96.06 644 ASP A CA 1
ATOM 4846 C C . ASP A 1 644 ? -13.430 -5.327 21.075 1.00 96.06 644 ASP A C 1
ATOM 4848 O O . ASP A 1 644 ? -13.944 -4.207 21.135 1.00 96.06 644 ASP A O 1
ATOM 4852 N N . GLU A 1 645 ? -13.375 -5.994 19.917 1.00 96.44 645 GLU A N 1
ATOM 4853 C CA . GLU A 1 645 ? -13.934 -5.455 18.670 1.00 96.44 645 GLU A CA 1
ATOM 4854 C C . GLU A 1 645 ? -15.471 -5.434 18.694 1.00 96.44 645 GLU A C 1
ATOM 4856 O O . GLU A 1 645 ? -16.083 -4.473 18.225 1.00 96.44 645 GLU A O 1
ATOM 4861 N N . ALA A 1 646 ? -16.121 -6.432 19.304 1.00 98.12 646 ALA A N 1
ATOM 4862 C CA . ALA A 1 646 ? -17.570 -6.411 19.516 1.00 98.12 646 ALA A CA 1
ATOM 4863 C C . ALA A 1 646 ? -17.993 -5.222 20.398 1.00 98.12 646 ALA A C 1
ATOM 4865 O O . ALA A 1 646 ? -18.886 -4.460 20.018 1.00 98.12 646 ALA A O 1
ATOM 4866 N N . ALA A 1 647 ? -17.312 -5.010 21.529 1.00 97.25 647 ALA A N 1
ATOM 4867 C CA . ALA A 1 647 ? -17.508 -3.847 22.393 1.00 97.25 647 ALA A CA 1
ATOM 4868 C C . ALA A 1 647 ? -17.258 -2.537 21.633 1.00 97.25 647 ALA A C 1
ATOM 4870 O O . ALA A 1 647 ? -18.020 -1.581 21.771 1.00 97.25 647 ALA A O 1
ATOM 4871 N N . SER A 1 648 ? -16.242 -2.504 20.767 1.00 94.94 648 SER A N 1
ATOM 4872 C CA . SER A 1 648 ? -15.931 -1.340 19.933 1.00 94.94 648 SER A CA 1
ATOM 4873 C C . SER A 1 648 ? -17.063 -0.999 18.961 1.00 94.94 648 SER A C 1
ATOM 4875 O O . SER A 1 648 ? -17.384 0.178 18.810 1.00 94.94 648 SER A O 1
ATOM 4877 N N . VAL A 1 649 ? -17.749 -1.986 18.365 1.00 97.31 649 VAL A N 1
ATOM 4878 C CA . VAL A 1 649 ? -18.976 -1.729 17.579 1.00 97.31 649 VAL A CA 1
ATOM 4879 C C . VAL A 1 649 ? -20.097 -1.190 18.465 1.00 97.31 649 VAL A C 1
ATOM 4881 O O . VAL A 1 649 ? -20.760 -0.211 18.114 1.00 97.31 649 VAL A O 1
ATOM 4884 N N . LEU A 1 650 ? -20.316 -1.816 19.624 1.00 97.38 650 LEU A N 1
ATOM 4885 C CA . LEU A 1 650 ? -21.382 -1.454 20.562 1.00 97.38 650 LEU A CA 1
ATOM 4886 C C . LEU A 1 650 ? -21.200 -0.054 21.163 1.00 97.38 650 LEU A C 1
ATOM 4888 O O . LEU A 1 650 ? -22.197 0.614 21.444 1.00 97.38 650 LEU A O 1
ATOM 4892 N N . ASN A 1 651 ? -19.963 0.434 21.234 1.00 94.69 651 ASN A N 1
ATOM 4893 C CA . ASN A 1 651 ? -19.601 1.752 21.756 1.00 94.69 651 ASN A CA 1
ATOM 4894 C C . ASN A 1 651 ? -19.203 2.763 20.668 1.00 94.69 651 ASN A C 1
ATOM 4896 O O . ASN A 1 651 ? -18.854 3.901 20.984 1.00 94.69 651 ASN A O 1
ATOM 4900 N N . ALA A 1 652 ? -19.279 2.385 19.388 1.00 92.94 652 ALA A N 1
ATOM 4901 C CA . ALA A 1 652 ? -18.838 3.237 18.290 1.00 92.94 652 ALA A CA 1
ATOM 4902 C C . ALA A 1 652 ? -19.620 4.570 18.234 1.00 92.94 652 ALA A C 1
ATOM 4904 O O . ALA A 1 652 ? -20.859 4.557 18.268 1.00 92.94 652 ALA A O 1
ATOM 4905 N N . PRO A 1 653 ? -18.921 5.716 18.097 1.00 87.50 653 PRO A N 1
ATOM 4906 C CA . PRO A 1 653 ? -19.548 7.037 18.041 1.00 87.50 653 PRO A CA 1
ATOM 4907 C C . PRO A 1 653 ? -20.129 7.385 16.660 1.00 87.50 653 PRO A C 1
ATOM 4909 O O . PRO A 1 653 ? -20.961 8.285 16.556 1.00 87.50 653 PRO A O 1
ATOM 4912 N N . ASP A 1 654 ? -19.701 6.694 15.602 1.00 90.25 654 ASP A N 1
ATOM 4913 C CA . ASP A 1 654 ? -20.105 6.945 14.217 1.00 90.25 654 ASP A CA 1
ATOM 4914 C C . ASP A 1 654 ? -20.071 5.667 13.359 1.00 90.25 654 ASP A C 1
ATOM 4916 O O . ASP A 1 654 ? -19.565 4.620 13.773 1.00 90.25 654 ASP A O 1
ATOM 4920 N N . ALA A 1 655 ? -20.653 5.753 12.158 1.00 93.62 655 ALA A N 1
ATOM 4921 C CA . ALA A 1 655 ? -20.837 4.619 11.253 1.00 93.62 655 ALA A CA 1
ATOM 4922 C C . ALA A 1 655 ? -19.519 4.060 10.703 1.00 93.62 655 ALA A C 1
ATOM 4924 O O . ALA A 1 655 ? -19.389 2.845 10.575 1.00 93.62 655 ALA A O 1
ATOM 4925 N N . SER A 1 656 ? -18.540 4.919 10.418 1.00 90.00 656 SER A N 1
ATOM 4926 C CA . SER A 1 656 ? -17.224 4.514 9.915 1.00 90.00 656 SER A CA 1
ATOM 4927 C C . SER A 1 656 ? -16.473 3.681 10.957 1.00 90.00 656 SER A C 1
ATOM 4929 O O . SER A 1 656 ? -15.979 2.594 10.651 1.00 90.00 656 SER A O 1
ATOM 4931 N N . THR A 1 657 ? -16.466 4.143 12.211 1.00 88.69 657 THR A N 1
ATOM 4932 C CA . THR A 1 657 ? -15.868 3.431 13.347 1.00 88.69 657 THR A CA 1
ATOM 4933 C C . THR A 1 657 ? -16.604 2.119 13.625 1.00 88.69 657 THR A C 1
ATOM 4935 O O . THR A 1 657 ? -15.963 1.078 13.760 1.00 88.69 657 THR A O 1
ATOM 4938 N N . ALA A 1 658 ? -17.944 2.136 13.626 1.00 95.56 658 ALA A N 1
ATOM 4939 C CA . ALA A 1 658 ? -18.756 0.933 13.814 1.00 95.56 658 ALA A CA 1
ATOM 4940 C C . ALA A 1 658 ? -18.500 -0.114 12.720 1.00 95.56 658 ALA A C 1
ATOM 4942 O O . ALA A 1 658 ? -18.363 -1.296 13.018 1.00 95.56 658 ALA A O 1
ATOM 4943 N N . ALA A 1 659 ? -18.410 0.303 11.456 1.00 96.38 659 ALA A N 1
ATOM 4944 C CA . ALA A 1 659 ? -18.198 -0.602 10.332 1.00 96.38 659 ALA A CA 1
ATOM 4945 C C . ALA A 1 659 ? -16.780 -1.188 10.317 1.00 96.38 659 ALA A C 1
ATOM 4947 O O . ALA A 1 659 ? -16.607 -2.372 10.028 1.00 96.38 659 ALA A O 1
ATOM 4948 N N . MET A 1 660 ? -15.769 -0.382 10.657 1.00 93.25 660 MET A N 1
ATOM 4949 C CA . MET A 1 660 ? -14.393 -0.854 10.808 1.00 93.25 660 MET A CA 1
ATOM 4950 C C . MET A 1 660 ? -14.293 -1.913 11.913 1.00 93.25 660 MET A C 1
ATOM 4952 O O . MET A 1 660 ? -13.784 -3.003 11.650 1.00 93.25 660 MET A O 1
ATOM 4956 N N . ALA A 1 661 ? -14.841 -1.630 13.099 1.00 94.62 661 ALA A N 1
ATOM 4957 C CA . ALA A 1 661 ? -14.875 -2.580 14.210 1.00 94.62 661 ALA A CA 1
ATOM 4958 C C . ALA A 1 661 ? -15.708 -3.830 13.872 1.00 94.62 661 ALA A C 1
ATOM 4960 O O . ALA A 1 661 ? -15.301 -4.945 14.179 1.00 94.62 661 ALA A O 1
ATOM 4961 N N . TYR A 1 662 ? -16.824 -3.686 13.144 1.00 98.06 662 TYR A N 1
ATOM 4962 C CA . TYR A 1 662 ? -17.650 -4.821 12.720 1.00 98.06 662 TYR A CA 1
ATOM 4963 C C . TYR A 1 662 ? -16.872 -5.773 11.813 1.00 98.06 662 TYR A C 1
ATOM 4965 O O . TYR A 1 662 ? -16.880 -6.984 12.014 1.00 98.06 662 TYR A O 1
ATOM 4973 N N . LEU A 1 663 ? -16.158 -5.235 10.828 1.00 96.88 663 LEU A N 1
ATOM 4974 C CA . LEU A 1 663 ? -15.341 -6.029 9.917 1.00 96.88 663 LEU A CA 1
ATOM 4975 C C . LEU A 1 663 ? -14.149 -6.695 10.628 1.00 96.88 663 LEU A C 1
ATOM 4977 O O . LEU A 1 663 ? -13.812 -7.835 10.300 1.00 96.88 663 LEU A O 1
ATOM 4981 N N . SER A 1 664 ? -13.539 -6.030 11.614 1.00 95.31 664 SER A N 1
ATOM 4982 C CA . SER A 1 664 ? -12.520 -6.632 12.486 1.00 95.31 664 SER A CA 1
ATOM 4983 C C . SER A 1 664 ? -13.097 -7.762 13.341 1.00 95.31 664 SER A C 1
ATOM 4985 O O . SER A 1 664 ? -12.556 -8.868 13.331 1.00 95.31 664 SER A O 1
ATOM 4987 N N . PHE A 1 665 ? -14.242 -7.536 13.989 1.00 97.75 665 PHE A N 1
ATOM 4988 C CA . PHE A 1 665 ? -14.997 -8.545 14.734 1.00 97.75 665 PHE A CA 1
ATOM 4989 C C . PHE A 1 665 ? -15.298 -9.773 13.865 1.00 97.75 665 PHE A C 1
ATOM 4991 O O . PHE A 1 665 ? -14.967 -10.899 14.238 1.00 97.75 665 PHE A O 1
ATOM 4998 N N . ARG A 1 666 ? -15.826 -9.570 12.651 1.00 97.75 666 ARG A N 1
ATOM 4999 C CA . ARG A 1 666 ? -16.098 -10.645 11.683 1.00 97.75 666 ARG A CA 1
ATOM 5000 C C . ARG A 1 666 ? -14.847 -11.431 11.307 1.00 97.75 666 ARG A C 1
ATOM 5002 O O . ARG A 1 666 ? -14.920 -12.651 11.174 1.00 97.75 666 ARG A O 1
ATOM 5009 N N . ASN A 1 667 ? -13.707 -10.757 11.167 1.00 96.00 667 ASN A N 1
ATOM 5010 C CA . ASN A 1 667 ? -12.429 -11.400 10.875 1.00 96.00 667 ASN A CA 1
ATOM 5011 C C . ASN A 1 667 ? -11.879 -12.219 12.057 1.00 96.00 667 ASN A C 1
ATOM 5013 O O . ASN A 1 667 ? -11.151 -13.187 11.839 1.00 96.00 667 ASN A O 1
ATOM 5017 N N . LEU A 1 668 ? -12.230 -11.841 13.289 1.00 97.19 668 LEU A N 1
ATOM 5018 C CA . LEU A 1 668 ? -11.845 -12.528 14.524 1.00 97.19 668 LEU A CA 1
ATOM 5019 C C . LEU A 1 668 ? -12.804 -13.656 14.917 1.00 97.19 668 LEU A C 1
ATOM 5021 O O . LEU A 1 668 ? -12.448 -14.462 15.777 1.00 97.19 668 LEU A O 1
ATOM 5025 N N . MET A 1 669 ? -13.982 -13.766 14.291 1.00 98.38 669 MET A N 1
ATOM 5026 C CA . MET A 1 669 ? -14.907 -14.876 14.536 1.00 98.38 669 MET A CA 1
ATOM 5027 C C . MET A 1 669 ? -14.200 -16.233 14.365 1.00 98.38 669 MET A C 1
ATOM 5029 O O . MET A 1 669 ? -13.358 -16.379 13.471 1.00 98.38 669 MET A O 1
ATOM 5033 N N . PRO A 1 670 ? -14.533 -17.254 15.179 1.00 98.38 670 PRO A N 1
ATOM 5034 C CA . PRO A 1 670 ? -13.884 -18.557 15.104 1.00 98.38 670 PRO A CA 1
ATOM 5035 C C . PRO A 1 670 ? -13.815 -19.117 13.679 1.00 98.38 670 PRO A C 1
ATOM 5037 O O . PRO A 1 670 ? -14.838 -19.220 12.998 1.00 98.38 670 PRO A O 1
ATOM 5040 N N . PHE A 1 671 ? -12.603 -19.465 13.232 1.00 97.56 671 PHE A N 1
ATOM 5041 C CA . PHE A 1 671 ? -12.309 -19.953 11.877 1.00 97.56 671 PHE A CA 1
ATOM 5042 C C . PHE A 1 671 ? -12.783 -19.022 10.737 1.00 97.56 671 PHE A C 1
ATOM 5044 O O . PHE A 1 671 ? -13.060 -19.481 9.628 1.00 97.56 671 PHE A O 1
ATOM 5051 N N . ALA A 1 672 ? -12.901 -17.710 10.958 1.00 96.38 672 ALA A N 1
ATOM 5052 C CA . ALA A 1 672 ? -13.085 -16.749 9.866 1.00 96.38 672 ALA A CA 1
ATOM 5053 C C . ALA A 1 672 ? -11.810 -16.595 9.028 1.00 96.38 672 ALA A C 1
ATOM 5055 O O . ALA A 1 672 ? -11.877 -16.576 7.797 1.00 96.38 672 ALA A O 1
ATOM 5056 N N . THR A 1 673 ? -10.662 -16.594 9.703 1.00 94.56 673 THR A N 1
ATOM 5057 C CA . THR A 1 673 ? -9.332 -16.577 9.099 1.00 94.56 673 THR A CA 1
ATOM 5058 C C . THR A 1 673 ? -8.470 -17.640 9.768 1.00 94.56 673 THR A C 1
ATOM 5060 O O . THR A 1 673 ? -8.422 -17.725 10.996 1.00 94.56 673 THR A O 1
ATOM 5063 N N . VAL A 1 674 ? -7.826 -18.471 8.952 1.00 94.31 674 VAL A N 1
ATOM 5064 C CA . VAL A 1 674 ? -7.041 -19.633 9.395 1.00 94.31 674 VAL A CA 1
ATOM 5065 C C . VAL A 1 674 ? -5.601 -19.545 8.891 1.00 94.31 674 VAL A C 1
ATOM 5067 O O . VAL A 1 674 ? -5.305 -18.793 7.960 1.00 94.31 674 VAL A O 1
ATOM 5070 N N . ASN A 1 675 ? -4.682 -20.284 9.510 1.00 92.88 675 ASN A N 1
ATOM 5071 C CA . ASN A 1 675 ? -3.278 -20.322 9.083 1.00 92.88 675 ASN A CA 1
ATOM 5072 C C . ASN A 1 675 ? -3.058 -21.210 7.858 1.00 92.88 675 ASN A C 1
ATOM 5074 O O . ASN A 1 675 ? -2.100 -21.014 7.100 1.00 92.88 675 ASN A O 1
ATOM 5078 N N . GLU A 1 676 ? -3.928 -22.200 7.711 1.00 93.88 676 GLU A N 1
ATOM 5079 C CA . GLU A 1 676 ? -3.840 -23.282 6.757 1.00 93.88 676 GLU A CA 1
ATOM 5080 C C . GLU A 1 676 ? -4.339 -22.857 5.373 1.00 93.88 676 GLU A C 1
ATOM 5082 O O . GLU A 1 676 ? -5.323 -22.134 5.234 1.00 93.88 676 GLU A O 1
ATOM 5087 N N . GLY A 1 677 ? -3.685 -23.352 4.323 1.00 87.38 677 GLY A N 1
ATOM 5088 C CA . GLY A 1 677 ? -4.076 -23.102 2.934 1.00 87.38 677 GLY A CA 1
ATOM 5089 C C . GLY A 1 677 ? -3.168 -22.124 2.186 1.00 87.38 677 GLY A C 1
ATOM 5090 O O . GLY A 1 677 ? -2.066 -21.792 2.630 1.00 87.38 677 GLY A O 1
ATOM 5091 N N . ASP A 1 678 ? -3.623 -21.718 0.998 1.00 80.25 678 ASP A N 1
ATOM 5092 C CA . ASP A 1 678 ? -2.898 -20.792 0.128 1.00 80.25 678 ASP A CA 1
ATOM 5093 C C . ASP A 1 678 ? -3.257 -19.338 0.456 1.00 80.25 678 ASP A C 1
ATOM 5095 O O . ASP A 1 678 ? -4.389 -18.884 0.296 1.00 80.25 678 ASP A O 1
ATOM 5099 N N . ARG A 1 679 ? -2.237 -18.569 0.841 1.00 79.69 679 ARG A N 1
ATOM 5100 C CA . ARG A 1 679 ? -2.341 -17.139 1.164 1.00 79.69 679 ARG A CA 1
ATOM 5101 C C . ARG A 1 679 ? -2.451 -16.252 -0.082 1.00 79.69 679 ARG A C 1
ATOM 5103 O O . ARG A 1 679 ? -2.424 -15.028 0.031 1.00 79.69 679 ARG A O 1
ATOM 5110 N N . GLY A 1 680 ? -2.548 -16.846 -1.272 1.00 70.06 680 GLY A N 1
ATOM 5111 C CA . GLY A 1 680 ? -2.669 -16.163 -2.558 1.00 70.06 680 GLY A CA 1
ATOM 5112 C C . GLY A 1 680 ? -3.958 -15.357 -2.758 1.00 70.06 680 GLY A C 1
ATOM 5113 O O . GLY A 1 680 ? -4.076 -14.679 -3.777 1.00 70.06 680 GLY A O 1
ATOM 5114 N N . GLY A 1 681 ? -4.909 -15.397 -1.815 1.00 63.66 681 GLY A N 1
ATOM 5115 C CA . GLY A 1 681 ? -6.149 -14.621 -1.890 1.00 63.66 681 GLY A CA 1
ATOM 5116 C C . GLY A 1 681 ? -7.084 -15.141 -2.979 1.00 63.66 681 GLY A C 1
ATOM 5117 O O . GLY A 1 681 ? -7.515 -14.384 -3.853 1.00 63.66 681 GLY A O 1
ATOM 5118 N N . HIS A 1 682 ? -7.352 -16.451 -2.974 1.00 59.69 682 HIS A N 1
ATOM 5119 C CA . HIS A 1 682 ? -8.238 -17.067 -3.952 1.00 59.69 682 HIS A CA 1
ATOM 5120 C C . HIS A 1 682 ? -9.593 -16.348 -4.004 1.00 59.69 682 HIS A C 1
ATOM 5122 O O . HIS A 1 682 ? -10.243 -16.129 -2.988 1.00 59.69 682 HIS A O 1
ATOM 5128 N N . ALA A 1 683 ? -10.021 -16.022 -5.229 1.00 62.81 683 ALA A N 1
ATOM 5129 C CA . ALA A 1 683 ? -11.407 -15.694 -5.544 1.00 62.81 683 ALA A CA 1
ATOM 5130 C C . ALA A 1 683 ? -12.037 -14.508 -4.783 1.00 62.81 683 ALA A C 1
ATOM 5132 O O . ALA A 1 683 ? -13.242 -14.483 -4.535 1.00 62.81 683 ALA A O 1
ATOM 5133 N N . GLU A 1 684 ? -11.239 -13.478 -4.510 1.00 76.25 684 GLU A N 1
ATOM 5134 C CA . GLU A 1 684 ? -11.673 -12.192 -3.949 1.00 76.25 684 GLU A CA 1
ATOM 5135 C C . GLU A 1 684 ? -12.499 -11.373 -4.951 1.00 76.25 684 GLU A C 1
ATOM 5137 O O . GLU A 1 684 ? -12.073 -10.346 -5.479 1.00 76.25 684 GLU A O 1
ATOM 5142 N N . LYS A 1 685 ? -13.689 -11.875 -5.269 1.00 81.75 685 LYS A N 1
ATOM 5143 C CA . LYS A 1 685 ? -14.612 -11.282 -6.226 1.00 81.75 685 LYS A CA 1
ATOM 5144 C C . LYS A 1 685 ? -15.961 -11.056 -5.571 1.00 81.75 685 LYS A C 1
ATOM 5146 O O . LYS A 1 685 ? -16.571 -11.993 -5.061 1.00 81.75 685 LYS A O 1
ATOM 5151 N N . LYS A 1 686 ? -16.466 -9.827 -5.682 1.00 85.19 686 LYS A N 1
ATOM 5152 C CA . LYS A 1 686 ? -17.823 -9.461 -5.246 1.00 85.19 686 LYS A CA 1
ATOM 5153 C C . LYS A 1 686 ? -18.909 -10.269 -5.982 1.00 85.19 686 LYS A C 1
ATOM 5155 O O . LYS A 1 686 ? -20.017 -10.423 -5.476 1.00 85.19 686 LYS A O 1
ATOM 5160 N N . ASP A 1 687 ? -18.596 -10.787 -7.173 1.00 85.06 687 ASP A N 1
ATOM 5161 C CA . ASP A 1 687 ? -19.464 -11.600 -8.032 1.00 85.06 687 ASP A CA 1
ATOM 5162 C C . ASP A 1 687 ? -19.094 -13.083 -8.105 1.00 85.06 687 ASP A C 1
ATOM 5164 O O . ASP A 1 687 ? -19.627 -13.816 -8.939 1.00 85.06 687 ASP A O 1
ATOM 5168 N N . GLY A 1 688 ? -18.225 -13.548 -7.207 1.00 88.06 688 GLY A N 1
ATOM 5169 C CA . GLY A 1 688 ? -17.920 -14.964 -7.096 1.00 88.06 688 GLY A CA 1
ATOM 5170 C C . GLY A 1 688 ? -19.147 -15.790 -6.690 1.00 88.06 688 GLY A C 1
ATOM 5171 O O . GLY A 1 688 ? -19.949 -15.397 -5.838 1.00 88.06 688 GLY A O 1
ATOM 5172 N N . GLY A 1 689 ? -19.292 -16.965 -7.306 1.00 92.81 689 GLY A N 1
ATOM 5173 C CA . GLY A 1 689 ? -20.284 -17.953 -6.883 1.00 92.81 689 GLY A CA 1
ATOM 5174 C C . GLY A 1 689 ? -19.950 -18.542 -5.510 1.00 92.81 689 GLY A C 1
ATOM 5175 O O . GLY A 1 689 ? -18.797 -18.512 -5.089 1.00 92.81 689 GLY A O 1
ATOM 5176 N N . LEU A 1 690 ? -20.946 -19.140 -4.853 1.00 92.62 690 LEU A N 1
ATOM 5177 C CA . LEU A 1 690 ? -20.838 -19.711 -3.504 1.00 92.62 690 LEU A CA 1
ATOM 5178 C C . LEU A 1 690 ? -19.585 -20.585 -3.301 1.00 92.62 690 LEU A C 1
ATOM 5180 O O . LEU A 1 690 ? -18.843 -20.421 -2.341 1.00 92.62 690 LEU A O 1
ATOM 5184 N N . ASP A 1 691 ? -19.324 -21.505 -4.231 1.00 91.25 691 ASP A N 1
ATOM 5185 C CA . ASP A 1 691 ? -18.186 -22.428 -4.136 1.00 91.25 691 ASP A CA 1
ATOM 5186 C C . ASP A 1 691 ? -16.829 -21.770 -4.394 1.00 91.25 691 ASP A C 1
ATOM 5188 O O . ASP A 1 691 ? -15.799 -22.321 -4.017 1.00 91.25 691 ASP A O 1
ATOM 5192 N N . ILE A 1 692 ? -16.835 -20.628 -5.078 1.00 89.56 692 ILE A N 1
ATOM 5193 C CA . ILE A 1 692 ? -15.648 -19.855 -5.432 1.00 89.56 692 ILE A CA 1
ATOM 5194 C C . ILE A 1 692 ? -15.246 -18.974 -4.245 1.00 89.56 692 ILE A C 1
ATOM 5196 O O . ILE A 1 692 ? -14.064 -18.842 -3.961 1.00 89.56 692 ILE A O 1
ATOM 5200 N N . THR A 1 693 ? -16.219 -18.413 -3.526 1.00 92.94 693 THR A N 1
ATOM 5201 C CA . THR A 1 693 ? -15.994 -17.483 -2.410 1.00 92.94 693 THR A CA 1
ATOM 5202 C C . THR A 1 693 ? -15.818 -18.156 -1.050 1.00 92.94 693 THR A C 1
ATOM 5204 O O . THR A 1 693 ? -15.643 -17.454 -0.054 1.00 92.94 693 THR A O 1
ATOM 5207 N N . PHE A 1 694 ? -15.886 -19.488 -0.995 1.00 94.75 694 PHE A N 1
ATOM 5208 C CA . PHE A 1 694 ? -15.602 -20.285 0.195 1.00 94.75 694 PHE A CA 1
ATOM 5209 C C . PHE A 1 694 ? -14.299 -21.059 0.007 1.00 94.75 694 PHE A C 1
ATOM 5211 O O . PHE A 1 694 ? -14.227 -21.935 -0.862 1.00 94.75 694 PHE A O 1
ATOM 5218 N N . ASP A 1 695 ? -13.286 -20.797 0.834 1.00 93.31 695 ASP A N 1
ATOM 5219 C CA . ASP A 1 695 ? -12.022 -21.534 0.759 1.00 93.31 695 ASP A CA 1
ATOM 5220 C C . ASP A 1 695 ? -12.159 -22.925 1.397 1.00 93.31 695 ASP A C 1
ATOM 5222 O O . ASP A 1 695 ? -11.785 -23.191 2.543 1.00 93.31 695 ASP A O 1
ATOM 5226 N N . LYS A 1 696 ? -12.724 -23.849 0.612 1.00 94.38 696 LYS A N 1
ATOM 5227 C CA . LYS A 1 696 ? -12.922 -25.252 0.998 1.00 94.38 696 LYS A CA 1
ATOM 5228 C C . LYS A 1 696 ? -11.614 -25.940 1.373 1.00 94.38 696 LYS A C 1
ATOM 5230 O O . LYS A 1 696 ? -11.653 -26.878 2.166 1.00 94.38 696 LYS A O 1
ATOM 5235 N N . THR A 1 697 ? -10.499 -25.542 0.765 1.00 93.62 697 THR A N 1
ATOM 5236 C CA . THR A 1 697 ? -9.202 -26.185 0.980 1.00 93.62 697 THR A CA 1
ATOM 5237 C C . THR A 1 697 ? -8.620 -25.741 2.310 1.00 93.62 697 THR A C 1
ATOM 5239 O O . THR A 1 697 ? -8.314 -26.601 3.133 1.00 93.62 697 THR A O 1
ATOM 5242 N N . ALA A 1 698 ? -8.550 -24.429 2.557 1.00 93.75 698 ALA A N 1
ATOM 5243 C CA . ALA A 1 698 ? -8.121 -23.881 3.842 1.00 93.75 698 ALA A CA 1
ATOM 5244 C C . ALA A 1 698 ? -8.969 -24.440 4.992 1.00 93.75 698 ALA A C 1
ATOM 5246 O O . ALA A 1 698 ? -8.426 -24.914 5.984 1.00 93.75 698 ALA A O 1
ATOM 5247 N N . MET A 1 699 ? -10.295 -24.501 4.820 1.00 95.75 699 MET A N 1
ATOM 5248 C CA . MET A 1 699 ? -11.189 -25.041 5.848 1.00 95.75 699 MET A CA 1
ATOM 5249 C C . MET A 1 699 ? -10.995 -26.528 6.138 1.00 95.75 699 MET A C 1
ATOM 5251 O O . MET A 1 699 ? -11.097 -26.930 7.294 1.00 95.75 699 MET A O 1
ATOM 5255 N N . LYS A 1 700 ? -10.734 -27.355 5.119 1.00 96.00 700 LYS A N 1
ATOM 5256 C CA . LYS A 1 700 ? -10.422 -28.775 5.340 1.00 96.00 700 LYS A CA 1
ATOM 5257 C C . LYS A 1 700 ? -9.105 -28.928 6.085 1.00 96.00 700 LYS A C 1
ATOM 5259 O O . LYS A 1 700 ? -9.061 -29.642 7.071 1.00 96.00 700 LYS A O 1
ATOM 5264 N N . LEU A 1 701 ? -8.070 -28.201 5.668 1.00 96.25 701 LEU A N 1
ATOM 5265 C CA . LEU A 1 701 ? -6.771 -28.250 6.335 1.00 96.25 701 LEU A CA 1
ATOM 5266 C C . LEU A 1 701 ? -6.846 -27.754 7.786 1.00 96.25 701 LEU A C 1
ATOM 5268 O O . LEU A 1 701 ? -6.239 -28.362 8.656 1.00 96.25 701 LEU A O 1
ATOM 5272 N N . ALA A 1 702 ? -7.621 -26.703 8.065 1.00 96.19 702 ALA A N 1
ATOM 5273 C CA . ALA A 1 702 ? -7.843 -26.223 9.428 1.00 96.19 702 ALA A CA 1
ATOM 5274 C C . ALA A 1 702 ? -8.612 -27.246 10.286 1.00 96.19 702 ALA A C 1
ATOM 5276 O O . ALA A 1 702 ? -8.283 -27.448 11.453 1.00 96.19 702 ALA A O 1
ATOM 5277 N N . ALA A 1 703 ? -9.610 -27.931 9.711 1.00 96.38 703 ALA A N 1
ATOM 5278 C CA . ALA A 1 703 ? -10.308 -29.025 10.386 1.00 96.38 703 ALA A CA 1
ATOM 5279 C C . ALA A 1 703 ? -9.370 -30.214 10.666 1.00 96.38 703 ALA A C 1
ATOM 5281 O O . ALA A 1 703 ? -9.406 -30.770 11.760 1.00 96.38 703 ALA A O 1
ATOM 5282 N N . ASP A 1 704 ? -8.506 -30.573 9.714 1.00 96.25 704 ASP A N 1
ATOM 5283 C CA . ASP A 1 704 ? -7.497 -31.630 9.851 1.00 96.25 704 ASP A CA 1
ATOM 5284 C C . ASP A 1 704 ? -6.482 -31.284 10.944 1.00 96.25 704 ASP A C 1
ATOM 5286 O O . ASP A 1 704 ? -6.267 -32.081 11.853 1.00 96.25 704 ASP A O 1
ATOM 5290 N N . HIS A 1 705 ? -5.946 -30.061 10.926 1.00 95.94 705 HIS A N 1
ATOM 5291 C CA . HIS A 1 705 ? -5.050 -29.577 11.972 1.00 95.94 705 HIS A CA 1
ATOM 5292 C C . HIS A 1 705 ? -5.725 -29.649 13.348 1.00 95.94 705 HIS A C 1
ATOM 5294 O O . HIS A 1 705 ? -5.127 -30.140 14.306 1.00 95.94 705 HIS A O 1
ATOM 5300 N N . LYS A 1 706 ? -7.003 -29.259 13.455 1.00 96.50 706 LYS A N 1
ATOM 5301 C CA . LYS A 1 706 ? -7.710 -29.356 14.735 1.00 96.50 706 LYS A CA 1
ATOM 5302 C C . LYS A 1 706 ? -7.873 -30.803 15.217 1.00 96.50 706 LYS A C 1
ATOM 5304 O O . LYS A 1 706 ? -7.769 -31.054 16.418 1.00 96.50 706 LYS A O 1
ATOM 5309 N N . ARG A 1 707 ? -8.100 -31.757 14.305 1.00 96.69 707 ARG A N 1
ATOM 5310 C CA . ARG A 1 707 ? -8.153 -33.194 14.634 1.00 96.69 707 ARG A CA 1
ATOM 5311 C C . ARG A 1 707 ? -6.826 -33.692 15.204 1.00 96.69 707 ARG A C 1
ATOM 5313 O O . ARG A 1 707 ? -6.808 -34.368 16.236 1.00 96.69 707 ARG A O 1
ATOM 5320 N N . ASP A 1 708 ? -5.727 -33.315 14.562 1.00 96.44 708 ASP A N 1
ATOM 5321 C CA . ASP A 1 708 ? -4.380 -33.692 14.990 1.00 96.44 708 ASP A CA 1
ATOM 5322 C C . ASP A 1 708 ? -4.041 -33.093 16.361 1.00 96.44 708 ASP A C 1
ATOM 5324 O O . ASP A 1 708 ? -3.517 -33.785 17.237 1.00 96.44 708 ASP A O 1
ATOM 5328 N N . GLU A 1 709 ? -4.396 -31.830 16.592 1.00 95.88 709 GLU A N 1
ATOM 5329 C CA . GLU A 1 709 ? -4.154 -31.137 17.857 1.00 95.88 709 GLU A CA 1
ATOM 5330 C C . GLU A 1 709 ? -4.881 -31.805 19.038 1.00 95.88 709 GLU A C 1
ATOM 5332 O O . GLU A 1 709 ? -4.277 -32.062 20.084 1.00 95.88 709 GLU A O 1
ATOM 5337 N N . LEU A 1 710 ? -6.164 -32.144 18.857 1.00 96.81 710 LEU A N 1
ATOM 5338 C CA . LEU A 1 710 ? -6.993 -32.788 19.884 1.00 96.81 710 LEU A CA 1
ATOM 5339 C C . LEU A 1 710 ? -6.485 -34.183 20.280 1.00 96.81 710 LEU A C 1
ATOM 5341 O O . LEU A 1 710 ? -6.763 -34.642 21.388 1.00 96.81 710 LEU A O 1
ATOM 5345 N N . THR A 1 711 ? -5.743 -34.859 19.401 1.00 96.25 711 THR A N 1
ATOM 5346 C CA . THR A 1 711 ? -5.264 -36.231 19.626 1.00 96.25 711 THR A CA 1
ATOM 5347 C C . THR A 1 711 ? -3.785 -36.311 20.008 1.00 96.25 711 THR A C 1
ATOM 5349 O O . THR A 1 711 ? -3.390 -37.264 20.683 1.00 96.25 711 THR A O 1
ATOM 5352 N N . THR A 1 712 ? -2.970 -35.322 19.630 1.00 96.19 712 THR A N 1
ATOM 5353 C CA . THR A 1 712 ? -1.512 -35.351 19.836 1.00 96.19 712 THR A CA 1
ATOM 5354 C C . THR A 1 712 ? -1.102 -34.889 21.235 1.00 96.19 712 THR A C 1
ATOM 5356 O O . THR A 1 712 ? -0.303 -35.564 21.884 1.00 96.19 712 THR A O 1
ATOM 5359 N N . ASP A 1 713 ? -1.645 -33.768 21.723 1.00 94.38 713 ASP A N 1
ATOM 5360 C CA . ASP A 1 713 ? -1.332 -33.238 23.060 1.00 94.38 713 ASP A CA 1
ATOM 5361 C C . ASP A 1 713 ? -2.564 -32.603 23.746 1.00 94.38 713 ASP A C 1
ATOM 5363 O O . ASP A 1 713 ? -2.613 -31.395 24.015 1.00 94.38 713 ASP A O 1
ATOM 5367 N N . PRO A 1 714 ? -3.591 -33.418 24.066 1.00 96.25 714 PRO A N 1
ATOM 5368 C CA . PRO A 1 714 ? -4.854 -32.932 24.628 1.00 96.25 714 PRO A CA 1
ATOM 5369 C C . PRO A 1 714 ? -4.681 -32.238 25.986 1.00 96.25 714 PRO A C 1
ATOM 5371 O O . PRO A 1 714 ? -5.434 -31.323 26.318 1.00 96.25 714 PRO A O 1
ATOM 5374 N N . LYS A 1 715 ? -3.686 -32.645 26.787 1.00 96.69 715 LYS A N 1
ATOM 5375 C CA . LYS A 1 715 ? -3.455 -32.081 28.126 1.00 96.69 715 LYS A CA 1
ATOM 5376 C C . LYS A 1 715 ? -2.861 -30.679 28.059 1.00 96.69 715 LYS A C 1
ATOM 5378 O O . LYS A 1 715 ? -3.287 -29.820 28.832 1.00 96.69 715 LYS A O 1
ATOM 5383 N N . SER A 1 716 ? -1.908 -30.448 27.155 1.00 96.94 716 SER A N 1
ATOM 5384 C CA . SER A 1 716 ? -1.362 -29.111 26.913 1.00 96.94 716 SER A CA 1
ATOM 5385 C C . SER A 1 716 ? -2.450 -28.163 26.415 1.00 96.94 716 SER A C 1
ATOM 5387 O O . SER A 1 716 ? -2.652 -27.101 27.007 1.00 96.94 716 SER A O 1
ATOM 5389 N N . LEU A 1 717 ? -3.243 -28.592 25.424 1.00 97.38 717 LEU A N 1
ATOM 5390 C CA . LEU A 1 717 ? -4.382 -27.815 24.929 1.00 97.38 717 LEU A CA 1
ATOM 5391 C C . LEU A 1 717 ? -5.390 -27.499 26.047 1.00 97.38 717 LEU A C 1
ATOM 5393 O O . LEU A 1 717 ? -5.795 -26.349 26.198 1.00 97.38 717 LEU A O 1
ATOM 5397 N N . ALA A 1 718 ? -5.744 -28.476 26.889 1.00 98.19 718 ALA A N 1
ATOM 5398 C CA . ALA A 1 718 ? -6.620 -28.247 28.039 1.00 98.19 718 ALA A CA 1
ATOM 5399 C C . ALA A 1 718 ? -6.075 -27.175 29.001 1.00 98.19 718 ALA A C 1
ATOM 5401 O O . ALA A 1 718 ? -6.846 -26.388 29.548 1.00 98.19 718 ALA A O 1
ATOM 5402 N N . GLY A 1 719 ? -4.755 -27.130 29.208 1.00 97.94 719 GLY A N 1
ATOM 5403 C CA . GLY A 1 719 ? -4.099 -26.081 29.990 1.00 97.94 719 GLY A CA 1
ATOM 5404 C C . GLY A 1 719 ? -4.292 -24.691 29.380 1.00 97.94 719 GLY A C 1
ATOM 5405 O O . GLY A 1 719 ? -4.695 -23.769 30.088 1.00 97.94 719 GLY A O 1
ATOM 5406 N N . LYS A 1 720 ? -4.082 -24.560 28.064 1.00 98.06 720 LYS A N 1
ATOM 5407 C CA . LYS A 1 720 ? -4.257 -23.299 27.320 1.00 98.06 720 LYS A CA 1
ATOM 5408 C C . LYS A 1 720 ? -5.706 -22.799 27.362 1.00 98.06 720 LYS A C 1
ATOM 5410 O O . LYS A 1 720 ? -5.937 -21.623 27.623 1.00 98.06 720 LYS A O 1
ATOM 5415 N N . LEU A 1 721 ? -6.684 -23.695 27.196 1.00 98.38 721 LEU A N 1
ATOM 5416 C CA . LEU A 1 721 ? -8.114 -23.358 27.275 1.00 98.38 721 LEU A CA 1
ATOM 5417 C C . LEU A 1 721 ? -8.518 -22.830 28.661 1.00 98.38 721 LEU A C 1
ATOM 5419 O O . LEU A 1 721 ? -9.291 -21.879 28.762 1.00 98.38 721 LEU A O 1
ATOM 5423 N N . LEU A 1 722 ? -7.997 -23.431 29.737 1.00 98.50 722 LEU A N 1
ATOM 5424 C CA . LEU A 1 722 ? -8.274 -22.973 31.103 1.00 98.50 722 LEU A CA 1
ATOM 5425 C C . LEU A 1 722 ? -7.616 -21.628 31.403 1.00 98.50 722 LEU A C 1
ATOM 5427 O O . LEU A 1 722 ? -8.244 -20.805 32.064 1.00 98.50 722 LEU A O 1
ATOM 5431 N N . ALA A 1 723 ? -6.399 -21.406 30.900 1.00 98.06 723 ALA A N 1
ATOM 5432 C CA . ALA A 1 723 ? -5.720 -20.123 31.023 1.00 98.06 723 ALA A CA 1
ATOM 5433 C C . ALA A 1 723 ? -6.515 -19.006 30.328 1.00 98.06 723 ALA A C 1
ATOM 5435 O O . ALA A 1 723 ? -6.776 -17.980 30.948 1.00 98.06 723 ALA A O 1
ATOM 5436 N N . GLU A 1 724 ? -6.980 -19.228 29.095 1.00 98.06 724 GLU A N 1
ATOM 5437 C CA . GLU A 1 724 ? -7.800 -18.241 28.378 1.00 98.06 724 GLU A CA 1
ATOM 5438 C C . GLU A 1 724 ? -9.143 -17.997 29.078 1.00 98.06 724 GLU A C 1
ATOM 5440 O O . GLU A 1 724 ? -9.557 -16.855 29.246 1.00 98.06 724 GLU A O 1
ATOM 5445 N N . ARG A 1 725 ? -9.804 -19.048 29.580 1.00 98.31 725 ARG A N 1
ATOM 5446 C CA . ARG A 1 725 ? -11.021 -18.902 30.397 1.00 98.31 725 ARG A CA 1
ATOM 5447 C C . ARG A 1 725 ? -10.790 -17.997 31.610 1.00 98.31 725 ARG A C 1
ATOM 5449 O O . ARG A 1 725 ? -11.658 -17.183 31.921 1.00 98.31 725 ARG A O 1
ATOM 5456 N N . ASP A 1 726 ? -9.682 -18.188 32.323 1.00 97.94 726 ASP A N 1
ATOM 5457 C CA . ASP A 1 726 ? -9.353 -17.391 33.509 1.00 97.94 726 ASP A CA 1
ATOM 5458 C C . ASP A 1 726 ? -9.025 -15.944 33.140 1.00 97.94 726 ASP A C 1
ATOM 5460 O O . ASP A 1 726 ? -9.484 -15.031 33.819 1.00 97.94 726 ASP A O 1
ATOM 5464 N N . LEU A 1 727 ? -8.330 -15.719 32.023 1.00 96.44 727 LEU A N 1
ATOM 5465 C CA . LEU A 1 727 ? -8.086 -14.373 31.503 1.00 96.44 727 LEU A CA 1
ATOM 5466 C C . LEU A 1 727 ? -9.392 -13.658 31.137 1.00 96.44 727 LEU A C 1
ATOM 5468 O O . LEU A 1 727 ? -9.621 -12.543 31.602 1.00 96.44 727 LEU A O 1
ATOM 5472 N N . LEU A 1 728 ? -10.288 -14.317 30.395 1.00 97.50 728 LEU A N 1
ATOM 5473 C CA . LEU A 1 728 ? -11.612 -13.770 30.079 1.00 97.50 728 LEU A CA 1
ATOM 5474 C C . LEU A 1 728 ? -12.431 -13.477 31.346 1.00 97.50 728 LEU A C 1
ATOM 5476 O O . LEU A 1 728 ? -13.217 -12.538 31.354 1.00 97.50 728 LEU A O 1
ATOM 5480 N N . ALA A 1 729 ? -12.247 -14.250 32.423 1.00 97.31 729 ALA A N 1
ATOM 5481 C CA . ALA A 1 729 ? -12.874 -13.968 33.714 1.00 97.31 729 ALA A CA 1
ATOM 5482 C C . ALA A 1 729 ? -12.342 -12.674 34.338 1.00 97.31 729 ALA A C 1
ATOM 5484 O O . ALA A 1 729 ? -13.120 -11.857 34.814 1.00 97.31 729 ALA A O 1
ATOM 5485 N N . THR A 1 730 ? -11.021 -12.481 34.320 1.00 96.12 730 THR A N 1
ATOM 5486 C CA . THR A 1 730 ? -10.386 -11.277 34.879 1.00 96.12 730 THR A CA 1
ATOM 5487 C C . THR A 1 730 ? -10.666 -10.010 34.077 1.00 96.12 730 THR A C 1
ATOM 5489 O O . THR A 1 730 ? -10.502 -8.914 34.600 1.00 96.12 730 THR A O 1
ATOM 5492 N N . GLU A 1 731 ? -11.061 -10.148 32.812 1.00 95.69 731 GLU A N 1
ATOM 5493 C CA . GLU A 1 731 ? -11.354 -9.028 31.917 1.00 95.69 731 GLU A CA 1
ATOM 5494 C C . GLU A 1 731 ? -12.860 -8.793 31.719 1.00 95.69 731 GLU A C 1
ATOM 5496 O O . GLU A 1 731 ? -13.217 -7.859 31.007 1.00 95.69 731 GLU A O 1
ATOM 5501 N N . LEU A 1 732 ? -13.732 -9.583 32.364 1.00 94.06 732 LEU A N 1
ATOM 5502 C CA . LEU A 1 732 ? -15.185 -9.537 32.160 1.00 94.06 732 LEU A CA 1
ATOM 5503 C C . LEU A 1 732 ? -15.768 -8.135 32.367 1.00 94.06 732 LEU A C 1
ATOM 5505 O O . LEU A 1 732 ? -16.542 -7.686 31.526 1.00 94.06 732 LEU A O 1
ATOM 5509 N N . GLU A 1 733 ? -15.316 -7.420 33.403 1.00 93.31 733 GLU A N 1
ATOM 5510 C CA . GLU A 1 733 ? -15.738 -6.048 33.730 1.00 93.31 733 GLU A CA 1
ATOM 5511 C C . GLU A 1 733 ? -15.617 -5.076 32.540 1.00 93.31 733 GLU A C 1
ATOM 5513 O O . GLU A 1 733 ? -16.346 -4.093 32.464 1.00 93.31 733 GLU A O 1
ATOM 5518 N N . ARG A 1 734 ? -14.731 -5.344 31.567 1.00 92.12 734 ARG A N 1
ATOM 5519 C CA . ARG A 1 734 ? -14.579 -4.516 30.355 1.00 92.12 734 ARG A CA 1
ATOM 5520 C C . ARG A 1 734 ? -15.760 -4.614 29.389 1.00 92.12 734 ARG A C 1
ATOM 5522 O O . ARG A 1 734 ? -15.878 -3.782 28.491 1.00 92.12 734 ARG A O 1
ATOM 5529 N N . TRP A 1 735 ? -16.578 -5.652 29.522 1.00 95.62 735 TRP A N 1
ATOM 5530 C CA . TRP A 1 735 ? -17.633 -6.020 28.580 1.00 95.62 735 TRP A CA 1
ATOM 5531 C C . TRP A 1 735 ? -19.020 -6.104 29.235 1.00 95.62 735 TRP A C 1
ATOM 5533 O O . TRP A 1 735 ? -19.993 -6.423 28.552 1.00 95.62 735 TRP A O 1
ATOM 5543 N N . GLU A 1 736 ? -19.118 -5.816 30.536 1.00 92.31 736 GLU A N 1
ATOM 5544 C CA . GLU A 1 736 ? -20.358 -5.892 31.324 1.00 92.31 736 GLU A CA 1
ATOM 5545 C C . GLU A 1 736 ? -21.388 -4.810 30.966 1.00 92.31 736 GLU A C 1
ATOM 5547 O O . GLU A 1 736 ? -22.562 -4.957 31.292 1.00 92.31 736 GLU A O 1
ATOM 5552 N N . ASP A 1 737 ? -20.986 -3.769 30.231 1.00 91.56 737 ASP A N 1
ATOM 5553 C CA . ASP A 1 737 ? -21.876 -2.681 29.804 1.00 91.56 737 ASP A CA 1
ATOM 5554 C C . ASP A 1 737 ? -22.955 -3.117 28.780 1.00 91.56 737 ASP A C 1
ATOM 5556 O O . ASP A 1 737 ? -23.914 -2.377 28.545 1.00 91.56 737 ASP A O 1
ATOM 5560 N N . ASP A 1 738 ? -22.829 -4.298 28.153 1.00 96.50 738 ASP A N 1
ATOM 5561 C CA . ASP A 1 738 ? -23.855 -4.881 27.272 1.00 96.50 738 ASP A CA 1
ATOM 5562 C C . ASP A 1 738 ? -24.150 -6.342 27.651 1.00 96.50 738 ASP A C 1
ATOM 5564 O O . ASP A 1 738 ? -23.308 -7.230 27.497 1.00 96.50 738 ASP A O 1
ATOM 5568 N N . ASP A 1 739 ? -25.391 -6.609 28.072 1.00 97.25 739 ASP A N 1
ATOM 5569 C CA . ASP A 1 739 ? -25.842 -7.932 28.527 1.00 97.25 739 ASP A CA 1
ATOM 5570 C C . ASP A 1 739 ? -25.597 -9.049 27.499 1.00 97.25 739 ASP A C 1
ATOM 5572 O O . ASP A 1 739 ? -25.304 -10.191 27.867 1.00 97.25 739 ASP A O 1
ATOM 5576 N N . THR A 1 740 ? -25.720 -8.751 26.197 1.00 96.69 740 THR A N 1
ATOM 5577 C CA . THR A 1 740 ? -25.508 -9.757 25.143 1.00 96.69 740 THR A CA 1
ATOM 5578 C C . THR A 1 740 ? -24.035 -10.122 25.044 1.00 96.69 740 THR A C 1
ATOM 5580 O O . THR A 1 740 ? -23.706 -11.303 24.903 1.00 96.69 740 THR A O 1
ATOM 5583 N N . LEU A 1 741 ? -23.152 -9.126 25.135 1.00 97.44 741 LEU A N 1
ATOM 5584 C CA . LEU A 1 741 ? -21.712 -9.337 25.118 1.00 97.44 741 LEU A CA 1
ATOM 5585 C C . LEU A 1 741 ? -21.246 -10.089 26.370 1.00 97.44 741 LEU A C 1
ATOM 5587 O O . LEU A 1 741 ? -20.595 -11.125 26.233 1.00 97.44 741 LEU A O 1
ATOM 5591 N N . ALA A 1 742 ? -21.652 -9.650 27.564 1.00 97.50 742 ALA A N 1
ATOM 5592 C CA . ALA A 1 742 ? -21.324 -10.318 28.824 1.00 97.50 742 ALA A CA 1
ATOM 5593 C C . ALA A 1 742 ? -21.789 -11.788 28.834 1.00 97.50 742 ALA A C 1
ATOM 5595 O O . ALA A 1 742 ? -21.022 -12.701 29.156 1.00 97.50 742 ALA A O 1
ATOM 5596 N N . THR A 1 743 ? -23.017 -12.046 28.370 1.00 98.12 743 THR A N 1
ATOM 5597 C CA . THR A 1 743 ? -23.558 -13.410 28.239 1.00 98.12 743 THR A CA 1
ATOM 5598 C C . THR A 1 743 ? -22.749 -14.257 27.252 1.00 98.12 743 THR A C 1
ATOM 5600 O O . THR A 1 743 ? -22.513 -15.446 27.497 1.00 98.12 743 THR A O 1
ATOM 5603 N N . ALA A 1 744 ? -22.310 -13.677 26.131 1.00 98.19 744 ALA A N 1
ATOM 5604 C CA . ALA A 1 744 ? -21.487 -14.379 25.150 1.00 98.19 744 ALA A CA 1
ATOM 5605 C C . ALA A 1 744 ? -20.110 -14.752 25.725 1.00 98.19 744 ALA A C 1
ATOM 5607 O O . ALA A 1 744 ? -19.663 -15.887 25.528 1.00 98.19 744 ALA A O 1
ATOM 5608 N N . VAL A 1 745 ? -19.476 -13.848 26.481 1.00 98.25 745 VAL A N 1
ATOM 5609 C CA . VAL A 1 745 ? -18.202 -14.101 27.176 1.00 98.25 745 VAL A CA 1
ATOM 5610 C C . VAL A 1 745 ? -18.352 -15.258 28.162 1.00 98.25 745 VAL A C 1
ATOM 5612 O O . VAL A 1 745 ? -17.580 -16.219 28.102 1.00 98.25 745 VAL A O 1
ATOM 5615 N N . GLU A 1 746 ? -19.376 -15.233 29.018 1.00 98.25 746 GLU A N 1
ATOM 5616 C CA . GLU A 1 746 ? -19.621 -16.305 29.992 1.00 98.25 746 GLU A CA 1
ATOM 5617 C C . GLU A 1 746 ? -19.937 -17.648 29.326 1.00 98.25 746 GLU A C 1
ATOM 5619 O O . GLU A 1 746 ? -19.414 -18.695 29.716 1.00 98.25 746 GLU A O 1
ATOM 5624 N N . THR A 1 747 ? -20.722 -17.629 28.247 1.00 98.31 747 THR A N 1
ATOM 5625 C CA . THR A 1 747 ? -21.018 -18.833 27.460 1.00 98.31 747 THR A CA 1
ATOM 5626 C C . THR A 1 747 ? -19.741 -19.441 26.873 1.00 98.31 747 THR A C 1
ATOM 5628 O O . THR A 1 747 ? -19.552 -20.660 26.906 1.00 98.31 747 THR A O 1
ATOM 5631 N N . VAL A 1 748 ? -18.837 -18.611 26.345 1.00 98.56 748 VAL A N 1
ATOM 5632 C CA . VAL A 1 748 ? -17.544 -19.073 25.825 1.00 98.56 748 VAL A CA 1
ATOM 5633 C C . VAL A 1 748 ? -16.663 -19.608 26.952 1.00 98.56 748 VAL A C 1
ATOM 5635 O O . VAL A 1 748 ? -16.107 -20.696 26.805 1.00 98.56 748 VAL A O 1
ATOM 5638 N N . ARG A 1 749 ? -16.588 -18.930 28.103 1.00 98.44 749 ARG A N 1
ATOM 5639 C CA . ARG A 1 749 ? -15.839 -19.406 29.280 1.00 98.44 749 ARG A CA 1
ATOM 5640 C C . ARG A 1 749 ? -16.321 -20.773 29.760 1.00 98.44 749 ARG A C 1
ATOM 5642 O O . ARG A 1 749 ? -15.497 -21.654 30.022 1.00 98.44 749 ARG A O 1
ATOM 5649 N N . ALA A 1 750 ? -17.635 -20.979 29.830 1.00 98.50 750 ALA A N 1
ATOM 5650 C CA . ALA A 1 750 ? -18.221 -22.266 30.190 1.00 98.50 750 ALA A CA 1
ATOM 5651 C C . ALA A 1 750 ? -17.797 -23.375 29.209 1.00 98.50 750 ALA A C 1
ATOM 5653 O O . ALA A 1 750 ? -17.330 -24.429 29.642 1.00 98.50 750 ALA A O 1
ATOM 5654 N N . ARG A 1 751 ? -17.853 -23.107 27.897 1.00 98.50 751 ARG A N 1
ATOM 5655 C CA . ARG A 1 751 ? -17.423 -24.053 26.849 1.00 98.50 751 ARG A CA 1
ATOM 5656 C C . ARG A 1 751 ? -15.925 -24.355 26.900 1.00 98.50 751 ARG A C 1
ATOM 5658 O O . ARG A 1 751 ? -15.538 -25.510 26.753 1.00 98.50 751 ARG A O 1
ATOM 5665 N N . LEU A 1 752 ? -15.078 -23.348 27.134 1.00 98.50 752 LEU A N 1
ATOM 5666 C CA . LEU A 1 752 ? -13.630 -23.538 27.306 1.00 98.50 752 LEU A CA 1
ATOM 5667 C C . LEU A 1 752 ? -13.338 -24.486 28.475 1.00 98.50 752 LEU A C 1
ATOM 5669 O O . LEU A 1 752 ? -12.513 -25.394 28.351 1.00 98.50 752 LEU A O 1
ATOM 5673 N N . LYS A 1 753 ? -14.045 -24.309 29.600 1.00 98.50 753 LYS A N 1
ATOM 5674 C CA . LYS A 1 753 ? -13.932 -25.191 30.765 1.00 98.50 753 LYS A CA 1
ATOM 5675 C C . LYS A 1 753 ? -14.400 -26.613 30.455 1.00 98.50 753 LYS A C 1
ATOM 5677 O O . LYS A 1 753 ? -13.666 -27.552 30.749 1.00 98.50 753 LYS A O 1
ATOM 5682 N N . GLU A 1 754 ? -15.591 -26.766 29.881 1.00 98.44 754 GLU A N 1
ATOM 5683 C CA . GLU A 1 754 ? -16.157 -28.073 29.523 1.00 98.44 754 GLU A CA 1
ATOM 5684 C C . GLU A 1 754 ? -15.211 -28.848 28.600 1.00 98.44 754 GLU A C 1
ATOM 5686 O O . GLU A 1 754 ? -14.895 -30.012 28.857 1.00 98.44 754 GLU A O 1
ATOM 5691 N N . GLN A 1 755 ? -14.679 -28.165 27.585 1.00 98.25 755 GLN A N 1
ATOM 5692 C CA . GLN A 1 755 ? -13.731 -28.742 26.647 1.00 98.25 755 GLN A CA 1
ATOM 5693 C C . GLN A 1 755 ? -12.436 -29.176 27.333 1.00 98.25 755 GLN A C 1
ATOM 5695 O O . GLN A 1 755 ? -11.958 -30.290 27.119 1.00 98.25 755 GLN A O 1
ATOM 5700 N N . ALA A 1 756 ? -11.862 -28.326 28.184 1.00 98.44 756 ALA A N 1
ATOM 5701 C CA . ALA A 1 756 ? -10.648 -28.665 28.914 1.00 98.44 756 ALA A CA 1
ATOM 5702 C C . ALA A 1 756 ? -10.853 -29.846 29.876 1.00 98.44 756 ALA A C 1
ATOM 5704 O O . ALA A 1 756 ? -9.987 -30.717 29.980 1.00 98.44 756 ALA A O 1
ATOM 5705 N N . ASP A 1 757 ? -11.990 -29.897 30.571 1.00 98.38 757 ASP A N 1
ATOM 5706 C CA . ASP A 1 757 ? -12.327 -30.993 31.479 1.00 98.38 757 ASP A CA 1
ATOM 5707 C C . ASP A 1 757 ? -12.519 -32.309 30.711 1.00 98.38 757 ASP A C 1
ATOM 5709 O O . ASP A 1 757 ? -12.035 -33.352 31.161 1.00 98.38 757 ASP A O 1
ATOM 5713 N N . PHE A 1 758 ? -13.148 -32.266 29.529 1.00 98.25 758 PHE A N 1
ATOM 5714 C CA . PHE A 1 758 ? -13.223 -33.408 28.617 1.00 98.25 758 PHE A CA 1
ATOM 5715 C C . PHE A 1 758 ? -11.825 -33.882 28.199 1.00 98.25 758 PHE A C 1
ATOM 5717 O O . PHE A 1 758 ? -11.486 -35.041 28.429 1.00 98.25 758 PHE A O 1
ATOM 5724 N N . LEU A 1 759 ? -10.972 -32.991 27.688 1.00 97.94 759 LEU A N 1
ATOM 5725 C CA . LEU A 1 759 ? -9.619 -33.336 27.228 1.00 97.94 759 LEU A CA 1
ATOM 5726 C C . LEU A 1 759 ? -8.725 -33.927 28.331 1.00 97.94 759 LEU A C 1
ATOM 5728 O O . LEU A 1 759 ? -7.846 -34.741 28.053 1.00 97.94 759 LEU A O 1
ATOM 5732 N N . LYS A 1 760 ? -8.944 -33.548 29.596 1.00 97.81 760 LYS A N 1
ATOM 5733 C CA . LYS A 1 760 ? -8.206 -34.102 30.742 1.00 97.81 760 LYS A CA 1
ATOM 5734 C C . LYS A 1 760 ? -8.618 -35.526 31.106 1.00 97.81 760 LYS A C 1
ATOM 5736 O O . LYS A 1 760 ? -7.775 -36.274 31.604 1.00 97.81 760 LYS A O 1
ATOM 5741 N N . ARG A 1 761 ? -9.897 -35.874 30.926 1.00 97.75 761 ARG A N 1
ATOM 5742 C CA . ARG A 1 761 ? -10.474 -37.158 31.369 1.00 97.75 761 ARG A CA 1
ATOM 5743 C C . ARG A 1 761 ? -10.627 -38.185 30.249 1.00 97.75 761 ARG A C 1
ATOM 5745 O O . ARG A 1 761 ? -10.663 -39.376 30.549 1.00 97.75 761 ARG A O 1
ATOM 5752 N N . ALA A 1 762 ? -10.768 -37.725 29.008 1.00 96.81 762 ALA A N 1
ATOM 5753 C CA . ALA A 1 762 ? -11.090 -38.565 27.867 1.00 96.81 762 ALA A CA 1
ATOM 5754 C C . ALA A 1 762 ? -9.974 -39.573 27.576 1.00 96.81 762 ALA A C 1
ATOM 5756 O O . ALA A 1 762 ? -8.778 -39.279 27.671 1.00 96.81 762 ALA A O 1
ATOM 5757 N N . LYS A 1 763 ? -10.379 -40.787 27.217 1.00 97.62 763 LYS A N 1
ATOM 5758 C CA . LYS A 1 763 ? -9.477 -41.840 26.748 1.00 97.62 763 LYS A CA 1
ATOM 5759 C C . LYS A 1 763 ? -9.115 -41.605 25.284 1.00 97.62 763 LYS A C 1
ATOM 5761 O O . LYS A 1 763 ? -9.775 -40.856 24.575 1.00 97.62 763 LYS A O 1
ATOM 5766 N N . ARG A 1 764 ? -8.075 -42.294 24.808 1.00 96.19 764 ARG A N 1
ATOM 5767 C CA . ARG A 1 764 ? -7.576 -42.154 23.431 1.00 96.19 764 ARG A CA 1
ATOM 5768 C C . ARG A 1 764 ? -8.662 -42.359 22.365 1.00 96.19 764 ARG A C 1
ATOM 5770 O O . ARG A 1 764 ? -8.701 -41.586 21.417 1.00 96.19 764 ARG A O 1
ATOM 5777 N N . ASP A 1 765 ? -9.524 -43.359 22.530 1.00 96.19 765 ASP A N 1
ATOM 5778 C CA . ASP A 1 765 ? -10.571 -43.659 21.544 1.00 96.19 765 ASP A CA 1
ATOM 5779 C C . ASP A 1 765 ? -11.678 -42.591 21.554 1.00 96.19 765 ASP A C 1
ATOM 5781 O O . ASP A 1 765 ? -12.086 -42.125 20.495 1.00 96.19 765 ASP A O 1
ATOM 5785 N N . GLU A 1 766 ? -12.073 -42.115 22.742 1.00 97.56 766 GLU A N 1
ATOM 5786 C CA . GLU A 1 766 ? -13.024 -41.001 22.907 1.00 97.56 766 GLU A CA 1
ATOM 5787 C C . GLU A 1 766 ? -12.470 -39.699 22.304 1.00 97.56 766 GLU A C 1
ATOM 5789 O O . GLU A 1 766 ? -13.204 -38.935 21.686 1.00 97.56 766 GLU A O 1
ATOM 5794 N N . LEU A 1 767 ? -11.163 -39.446 22.455 1.00 97.06 767 LEU A N 1
ATOM 5795 C CA . LEU A 1 767 ? -10.490 -38.298 21.843 1.00 97.06 767 LEU A CA 1
ATOM 5796 C C . LEU A 1 767 ? -10.478 -38.387 20.316 1.00 97.06 767 LEU A C 1
ATOM 5798 O O . LEU A 1 767 ? -10.645 -37.365 19.660 1.00 97.06 767 LEU A O 1
ATOM 5802 N N . ALA A 1 768 ? -10.274 -39.579 19.751 1.00 96.81 768 ALA A N 1
ATOM 5803 C CA . ALA A 1 768 ? -10.275 -39.775 18.305 1.00 96.81 768 ALA A CA 1
ATOM 5804 C C . ALA A 1 768 ? -11.673 -39.553 17.701 1.00 96.81 768 ALA A C 1
ATOM 5806 O O . ALA A 1 768 ? -11.794 -38.870 16.685 1.00 96.81 768 ALA A O 1
ATOM 5807 N N . GLU A 1 769 ? -12.720 -40.075 18.347 1.00 97.88 769 GLU A N 1
ATOM 5808 C CA . GLU A 1 769 ? -14.115 -39.842 17.951 1.00 97.88 769 GLU A CA 1
ATOM 5809 C C . GLU A 1 769 ? -14.479 -38.356 18.059 1.00 97.88 769 GLU A C 1
ATOM 5811 O O . GLU A 1 769 ? -14.923 -37.749 17.084 1.00 97.88 769 GLU A O 1
ATOM 5816 N N . TYR A 1 770 ? -14.183 -37.739 19.206 1.00 97.75 770 TYR A N 1
ATOM 5817 C CA . TYR A 1 770 ? -14.421 -36.316 19.425 1.00 97.75 770 TYR A CA 1
ATOM 5818 C C . TYR A 1 770 ? -13.666 -35.433 18.424 1.00 97.75 770 TYR A C 1
ATOM 5820 O O . TYR A 1 770 ? -14.206 -34.438 17.941 1.00 97.75 770 TYR A O 1
ATOM 5828 N N . ALA A 1 771 ? -12.419 -35.779 18.093 1.00 97.44 771 ALA A N 1
ATOM 5829 C CA . ALA A 1 771 ? -11.638 -35.056 17.101 1.00 97.44 771 ALA A CA 1
ATOM 5830 C C . ALA A 1 771 ? -12.341 -35.062 15.738 1.00 97.44 771 ALA A C 1
ATOM 5832 O O . ALA A 1 771 ? -12.515 -33.996 15.142 1.00 97.44 771 ALA A O 1
ATOM 5833 N N . GLU A 1 772 ? -12.804 -36.222 15.268 1.00 97.56 772 GLU A N 1
ATOM 5834 C CA . GLU A 1 772 ? -13.525 -36.331 13.996 1.00 97.56 772 GLU A CA 1
ATOM 5835 C C . GLU A 1 772 ? -14.802 -35.479 13.984 1.00 97.56 772 GLU A C 1
ATOM 5837 O O . GLU A 1 772 ? -15.037 -34.707 13.045 1.00 97.56 772 GLU A O 1
ATOM 5842 N N . GLU A 1 773 ? -15.591 -35.544 15.060 1.00 98.06 773 GLU A N 1
ATOM 5843 C CA . GLU A 1 773 ? -16.785 -34.715 15.222 1.00 98.06 773 GLU A CA 1
ATOM 5844 C C . GLU A 1 773 ? -16.456 -33.219 15.239 1.00 98.06 773 GLU A C 1
ATOM 5846 O O . GLU A 1 773 ? -17.142 -32.428 14.585 1.00 98.06 773 GLU A O 1
ATOM 5851 N N . ALA A 1 774 ? -15.390 -32.820 15.936 1.00 97.38 774 ALA A N 1
ATOM 5852 C CA . ALA A 1 774 ? -14.938 -31.436 16.012 1.00 97.38 774 ALA A CA 1
ATOM 5853 C C . ALA A 1 774 ? -14.500 -30.908 14.638 1.00 97.38 774 ALA A C 1
ATOM 5855 O O . ALA A 1 774 ? -14.929 -29.823 14.238 1.00 97.38 774 ALA A O 1
ATOM 5856 N N . GLY A 1 775 ? -13.717 -31.682 13.879 1.00 96.25 775 GLY A N 1
ATOM 5857 C CA . GLY A 1 775 ? -13.301 -31.323 12.520 1.00 96.25 775 GLY A CA 1
ATOM 5858 C C . GLY A 1 775 ? -14.501 -31.127 11.587 1.00 96.25 775 GLY A C 1
ATOM 5859 O O . GLY A 1 775 ? -14.610 -30.107 10.897 1.00 96.25 775 GLY A O 1
ATOM 5860 N N . LYS A 1 776 ? -15.468 -32.053 11.633 1.00 97.62 776 LYS A N 1
ATOM 5861 C CA . LYS A 1 776 ? -16.730 -31.932 10.889 1.00 97.62 776 LYS A CA 1
ATOM 5862 C C . LYS A 1 776 ? -17.535 -30.706 11.329 1.00 97.62 776 LYS A C 1
ATOM 5864 O O . LYS A 1 776 ? -18.019 -29.955 10.479 1.00 97.62 776 LYS A O 1
ATOM 5869 N N . LYS A 1 777 ? -17.653 -30.465 12.640 1.00 98.00 777 LYS A N 1
ATOM 5870 C CA . LYS A 1 777 ? -18.375 -29.317 13.209 1.00 98.00 777 LYS A CA 1
ATOM 5871 C C . LYS A 1 777 ? -17.776 -27.991 12.742 1.00 98.00 777 LYS A C 1
ATOM 5873 O O . LYS A 1 777 ? -18.539 -27.101 12.361 1.00 98.00 777 LYS A O 1
ATOM 5878 N N . VAL A 1 778 ? -16.447 -27.865 12.728 1.00 97.81 778 VAL A N 1
ATOM 5879 C CA . VAL A 1 778 ? -15.726 -26.681 12.229 1.00 97.81 778 VAL A CA 1
ATOM 5880 C C . VAL A 1 778 ? -16.074 -26.409 10.763 1.00 97.81 778 VAL A C 1
ATOM 5882 O O . VAL A 1 778 ? -16.509 -25.303 10.431 1.00 97.81 778 VAL A O 1
ATOM 5885 N N . TYR A 1 779 ? -15.953 -27.420 9.896 1.00 97.06 779 TYR A N 1
ATOM 5886 C CA . TYR A 1 779 ? -16.237 -27.271 8.466 1.00 97.06 779 TYR A CA 1
ATOM 5887 C C . TYR A 1 779 ? -17.705 -26.908 8.197 1.00 97.06 779 TYR A C 1
ATOM 5889 O O . TYR A 1 779 ? -17.990 -25.911 7.526 1.00 97.06 779 TYR A O 1
ATOM 5897 N N . ASP A 1 780 ? -18.640 -27.690 8.743 1.00 97.88 780 ASP A N 1
ATOM 5898 C CA . ASP A 1 780 ? -20.073 -27.538 8.477 1.00 97.88 780 ASP A CA 1
ATOM 5899 C C . ASP A 1 780 ? -20.599 -26.190 8.982 1.00 97.88 780 ASP A C 1
ATOM 5901 O O . ASP A 1 780 ? -21.355 -25.513 8.282 1.00 97.88 780 ASP A O 1
ATOM 5905 N N . THR A 1 781 ? -20.169 -25.763 10.173 1.00 98.12 781 THR A N 1
ATOM 5906 C CA . THR A 1 781 ? -20.613 -24.496 10.771 1.00 98.12 781 THR A CA 1
ATOM 5907 C C . THR A 1 781 ? -20.150 -23.300 9.941 1.00 98.12 781 THR A C 1
ATOM 5909 O O . THR A 1 781 ? -20.953 -22.411 9.650 1.00 98.12 781 THR A O 1
ATOM 5912 N N . ARG A 1 782 ? -18.889 -23.289 9.484 1.00 97.44 782 ARG A N 1
ATOM 5913 C CA . ARG A 1 782 ? -18.375 -22.215 8.617 1.00 97.44 782 ARG A CA 1
ATOM 5914 C C . ARG A 1 782 ? -19.005 -22.224 7.230 1.00 97.44 782 ARG A C 1
ATOM 5916 O O . ARG A 1 782 ? -19.296 -21.155 6.705 1.00 97.44 782 ARG A O 1
ATOM 5923 N N . LEU A 1 783 ? -19.281 -23.395 6.654 1.00 97.19 783 LEU A N 1
ATOM 5924 C CA . LEU A 1 783 ? -19.983 -23.487 5.372 1.00 97.19 783 LEU A CA 1
ATOM 5925 C C . LEU A 1 783 ? -21.421 -22.952 5.466 1.00 97.19 783 LEU A C 1
ATOM 5927 O O . LEU A 1 783 ? -21.895 -22.288 4.542 1.00 97.19 783 LEU A O 1
ATOM 5931 N N . VAL A 1 784 ? -22.131 -23.243 6.560 1.00 98.25 784 VAL A N 1
ATOM 5932 C CA . VAL A 1 784 ? -23.482 -22.710 6.802 1.00 98.25 784 VAL A CA 1
ATOM 5933 C C . VAL A 1 784 ? -23.446 -21.192 6.942 1.00 98.25 784 VAL A C 1
ATOM 5935 O O . VAL A 1 784 ? -24.245 -20.511 6.299 1.00 98.25 784 VAL A O 1
ATOM 5938 N N . GLU A 1 785 ? -22.499 -20.662 7.716 1.00 97.81 785 GLU A N 1
ATOM 5939 C CA . GLU A 1 785 ? -22.337 -19.216 7.864 1.00 97.81 785 GLU A CA 1
ATOM 5940 C C . GLU A 1 785 ? -21.996 -18.542 6.531 1.00 97.81 785 GLU A C 1
ATOM 5942 O O . GLU A 1 785 ? -22.637 -17.567 6.144 1.00 97.81 785 GLU A O 1
ATOM 5947 N N . HIS A 1 786 ? -21.057 -19.110 5.772 1.00 97.06 786 HIS A N 1
ATOM 5948 C CA . HIS A 1 786 ? -20.707 -18.616 4.446 1.00 97.06 786 HIS A CA 1
ATOM 5949 C C . HIS A 1 786 ? -21.931 -18.542 3.521 1.00 97.06 786 HIS A C 1
ATOM 5951 O O . HIS A 1 786 ? -22.160 -17.528 2.865 1.00 97.06 786 HIS A O 1
ATOM 5957 N N . LYS A 1 787 ? -22.756 -19.599 3.488 1.00 98.06 787 LYS A N 1
ATOM 5958 C CA . LYS A 1 787 ? -23.989 -19.639 2.684 1.00 98.06 787 LYS A CA 1
ATOM 5959 C C . LYS A 1 787 ? -24.973 -18.537 3.063 1.00 98.06 787 LYS A C 1
ATOM 5961 O O . LYS A 1 787 ? -25.606 -17.976 2.169 1.00 98.06 787 LYS A O 1
ATOM 5966 N N . ARG A 1 788 ? -25.115 -18.249 4.361 1.00 97.94 788 ARG A N 1
ATOM 5967 C CA . ARG A 1 788 ? -25.986 -17.180 4.863 1.00 97.94 788 ARG A CA 1
ATOM 5968 C C . ARG A 1 788 ? -25.511 -15.821 4.350 1.00 97.94 788 ARG A C 1
ATOM 5970 O O . ARG A 1 788 ? -26.254 -15.171 3.619 1.00 97.94 788 ARG A O 1
ATOM 5977 N N . VAL A 1 789 ? -24.258 -15.473 4.649 1.00 97.25 789 VAL A N 1
ATOM 5978 C CA . VAL A 1 789 ? -23.622 -14.207 4.249 1.00 97.25 789 VAL A CA 1
ATOM 5979 C C . VAL A 1 789 ? -23.667 -14.032 2.728 1.00 97.25 789 VAL A C 1
ATOM 5981 O O . VAL A 1 789 ? -24.080 -12.991 2.222 1.00 97.25 789 VAL A O 1
ATOM 5984 N N . TRP A 1 790 ? -23.312 -15.073 1.969 1.00 96.81 790 TRP A N 1
ATOM 5985 C CA . TRP A 1 790 ? -23.337 -15.024 0.508 1.00 96.81 790 TRP A CA 1
ATOM 5986 C C . TRP A 1 790 ? -24.748 -14.767 -0.038 1.00 96.81 790 TRP A C 1
ATOM 5988 O O . TRP A 1 790 ? -24.906 -13.953 -0.945 1.00 96.81 790 TRP A O 1
ATOM 5998 N N . LYS A 1 791 ? -25.789 -15.412 0.511 1.00 97.69 791 LYS A N 1
ATOM 5999 C CA . LYS A 1 791 ? -27.181 -15.227 0.061 1.00 97.69 791 LYS A CA 1
ATOM 6000 C C . LYS A 1 791 ? -27.686 -13.803 0.313 1.00 97.69 791 LYS A C 1
ATOM 6002 O O . LYS A 1 791 ? -28.358 -13.240 -0.551 1.00 97.69 791 LYS A O 1
ATOM 6007 N N . GLU A 1 792 ? -27.363 -13.240 1.471 1.00 96.88 792 GLU A N 1
ATOM 6008 C CA . GLU A 1 792 ? -27.686 -11.853 1.825 1.00 96.88 792 GLU A CA 1
ATOM 6009 C C . GLU A 1 792 ? -27.014 -10.880 0.837 1.00 96.88 792 GLU A C 1
ATOM 6011 O O . GLU A 1 792 ? -27.694 -10.062 0.218 1.00 96.88 792 GLU A O 1
ATOM 6016 N N . VAL A 1 793 ? -25.726 -11.085 0.532 1.00 95.56 793 VAL A N 1
ATOM 6017 C CA . VAL A 1 793 ? -25.000 -10.310 -0.494 1.00 95.56 793 VAL A CA 1
ATOM 6018 C C . VAL A 1 793 ? -25.612 -10.444 -1.891 1.00 95.56 793 VAL A C 1
ATOM 6020 O O . VAL A 1 793 ? -25.735 -9.454 -2.608 1.00 95.56 793 VAL A O 1
ATOM 6023 N N . GLN A 1 794 ? -26.010 -11.647 -2.314 1.00 95.12 794 GLN A N 1
ATOM 6024 C CA . GLN A 1 794 ? -26.646 -11.822 -3.627 1.00 95.12 794 GLN A CA 1
ATOM 6025 C C . GLN A 1 794 ? -28.013 -11.142 -3.723 1.00 95.12 794 GLN A C 1
ATOM 6027 O O . GLN A 1 794 ? -28.431 -10.804 -4.827 1.00 95.12 794 GLN A O 1
ATOM 6032 N N . THR A 1 795 ? -28.715 -10.983 -2.601 1.00 93.75 795 THR A N 1
ATOM 6033 C CA . THR A 1 795 ? -29.992 -10.260 -2.555 1.00 93.75 795 THR A CA 1
ATOM 6034 C C . THR A 1 795 ? -29.724 -8.768 -2.722 1.00 93.75 795 THR A C 1
ATOM 6036 O O . THR A 1 795 ? -30.162 -8.189 -3.709 1.00 93.75 795 THR A O 1
ATOM 6039 N N . PHE A 1 796 ? -28.840 -8.215 -1.886 1.00 92.81 796 PHE A N 1
ATOM 6040 C CA . PHE A 1 796 ? -28.400 -6.818 -1.948 1.00 92.81 796 PHE A CA 1
ATOM 6041 C C . PHE A 1 796 ? -27.906 -6.368 -3.330 1.00 92.81 796 PHE A C 1
ATOM 6043 O O . PHE A 1 796 ? -28.088 -5.223 -3.715 1.00 92.81 796 PHE A O 1
ATOM 6050 N N . ARG A 1 797 ? -27.255 -7.251 -4.093 1.00 89.50 797 ARG A N 1
ATOM 6051 C CA . ARG A 1 797 ? -26.732 -6.898 -5.423 1.00 89.50 797 ARG A CA 1
ATOM 6052 C C . ARG A 1 797 ? -27.777 -6.916 -6.539 1.00 89.50 797 ARG A C 1
ATOM 6054 O O . ARG A 1 797 ? -27.489 -6.391 -7.616 1.00 89.50 797 ARG A O 1
ATOM 6061 N N . LYS A 1 798 ? -28.904 -7.601 -6.334 1.00 88.00 798 LYS A N 1
ATOM 6062 C CA . LYS A 1 798 ? -30.010 -7.656 -7.302 1.00 88.00 798 LYS A CA 1
ATOM 6063 C C . LYS A 1 798 ? -30.923 -6.445 -7.179 1.00 88.00 798 LYS A C 1
ATOM 6065 O O . LYS A 1 798 ? -31.455 -6.016 -8.201 1.00 88.00 798 LYS A O 1
ATOM 6070 N N . ASP A 1 799 ? -31.058 -5.944 -5.960 1.00 73.25 799 ASP A N 1
ATOM 6071 C CA . ASP A 1 799 ? -31.669 -4.658 -5.639 1.00 73.25 799 ASP A CA 1
ATOM 6072 C C . ASP A 1 799 ? -30.718 -3.515 -6.062 1.00 73.25 799 ASP A C 1
ATOM 6074 O O . ASP A 1 799 ? -31.190 -2.463 -6.548 1.00 73.25 799 ASP A O 1
#

pLDDT: mean 83.52, std 18.16, range [27.86, 98.56]

Sequence (799 aa):
MKRKRTKSQIGTKSSGRSKTAPRKKTKGDPEDETTPVVHLQKRKSAPVLTLGRHQSMEMDSDTAPRPTTITVSKPHTDIWGTVKFQARKHDLPAGGVVHLRPLVDLRGGTGPKKIAGILISRLQRTPSPFGNRMGDHTTSWQGVVDSVRASLYGKTVKEAATALLAMQATAQAQVSDPDGAARDLLMRLETVDATDAAGRIEPLENSARLVAEQCAIALSEKNESKAAQALATAVAQHLNFLNHLPVSTVPAASARGSTGSGEGTYRGALLAYEAKAAKLAADKGTAAPKPRTYEQNDMRTALWKMFAFDAAMRESYVEYALNPQSYGDVAEQYSELQKVNDELDKALTAVATNKGRVEALKDIPGLLGRIDDVQKTAGIYQGMHRAAGALKAKAEDARTRLQQPHTARRAETARKVIASAKNAHILAEAGQVAADLKKIGDGAPEYAVVVLSNLLYKHLRVMAAAYPHAVTAAGLPDPVSGKLGRPAAEMMVKQLEGALRREYMDLFPKRTEPEQYAPLIESITRTLAGLPPITVEPRTTSWASEAADTNLVVDFDPALKESLVINGRAPAPPGVAGMGCHTTAWAIETQHANHLVSDASSGPQAVKALKEAVRKDLQSRVMELAALLPAEQIEGRQLAGLFDEAASVLNAPDASTAAMAYLSFRNLMPFATVNEGDRGGHAEKKDGGLDITFDKTAMKLAADHKRDELTTDPKSLAGKLLAERDLLATELERWEDDDTLATAVETVRARLKEQADFLKRAKRDELAEYAEEAGKKVYDTRLVEHKRVWKEVQTFRKD

Radius of gyration: 32.2 Å; chains: 1; bounding box: 82×72×96 Å

Foldseek 3Di:
DDDDDDDDDDDDDDDDDDDDDDDDDDDDDDDDDDDDDDDDDDDDDDDDDDDDDDDDDDDPPPDDDDQDFQDFDFDDDDVLVPDAQAQDADDDDPLQDQPWFWFFDFDDDPDQTAGLWIFTAPQGDHRALVRPFAWEFQFFLVLLVLLLGLQRGRHGLLVSLVSLLVVLVVLVCLCRPPPRLLVRLLRLCCLQPVPSSVSLRNLLSHLSNLLVVLSVCLNPDPPSNSSRSSSSSSSSSSSNNCNSRHLRIHGAPDRVRDPLPCLVVLLLLLLVLLLVQLVQCVVPVDHGPQDDPVLLVSLLVSLVSSGDLVSLCVQLVVLCLLPVPCLVVLLVLLVLLVVLLVLLLVLLQCLQPVPCLVVSLVCLVVSLVSLVVSVPPQSRDPLSVVLSVLSNVSSVLSNVSSVDDRDNVRNVVSVCSNVPPVNVVSSVSSVSVSSSSVSCDSVSSNSNLSSLLSSLVVSLLSCLSSRLVSCVSNCPPPPPQLFRALVSLVVSVVVSLVVCCVSPCPNCVDPPPVVSCVSSSHSSRVNRRPDHGRDRDSDSRSSSVSPPPNNWFWDACLVDLQRIPIGGAAQAQQLAPDRFDFQFQLLLVSLLLSLLCNVPNFFVSSLVSLLVVLLVLLVALLLLCLLLADLRNLVSLLVVQLLVLNVQSVPPPTNRSNSRSSRNNCNSGGRRGHNADDPPRFQNDLPDDLVRRGPLRRLLVSLVVSLCVLQPCLQVSLVSLQVSLVVLVVCLVVNVVDPSSSVSSVVSSVSSNVSSVCSVPPDNVRSNVVSNVSSVSSSVSSSVVSVVSNVSSVVSVVD

Secondary structure (DSSP, 8-state):
---PPPP-------------PPPP------------------------------------TT-PPPPP-----PPP-SHHHHPPP--------GGGS-----EEEEE-SSSS-EEEEEE--SS----BTTBTS-EEESB-HHHHHHHHHHHHTTSBHHHHHHHHHHHHHHHHHHHHSTT-HHHHHHHHHHHHHHHHHHHTHHHHHHHHHHHHHHHHHHHH-SSHHHHHHHHHHHHHHHHHHHHHSTTTEEE-SSTT----TTHHHHHHHHHHHHHHHHHHHHHHSSSPPPPPHHHHHHHHHHHHHTB-HHHHHHHHTHHHHH-GGGHHHHHHHHHHHHHHHHHHHHHHHHHHH-TTHHHHHHHHHHHHHHHHHHHHSTT--HHHHHHHHHHHHHHHHHHHHHHSPP-HHHHHHHHHHHT-HHHHHHHHHHHHHHHHHHHHGGGHHHHHHHHHHHHHHHHHHHHHHH-HHHHHHHT-S-TTT----HHHHHHHHHHHHHHHHHH-TTTS-S---HHHHHHHHHHHHHHHHHSPP--------THHHH-----EEEEE-TTSSS-EEEEE-PPPPTT--TT-EESB-HHHHHHHHHHHTTT-SSHHHHHHHHHHHHHHHHTSGGGGGGGGS-HHHHHTTHHHHHHHHHHHHHT-SSHHHHHHHHHHHHHHSTTSEESSS-TT-TT--TT--TTTSB-HHHHHHHHHHHHHHHHH-HHHHHHHHHHHHHHHHHTGGGTTTSHHHHHHHHHHHHHHHHHHHHHHH--HHHHHHHHHHHHHHHHHHHHHHHHHHHHHHHHHTT-